Protein AF-0000000068721000 (afdb_homodimer)

Nearest PDB structures (foldseek):
  4r0c-assembly1_B  TM=4.418E-01  e=1.838E-07  Alcanivorax borkumensis SK2
  4r0c-assembly1_C  TM=4.045E-01  e=6.680E-08  Alcanivorax borkumensis SK2
  5hu6-assembly1_D  TM=1.506E-01  e=2.302E-01  Trypanosoma brucei brucei
  4x0j-assembly1_A  TM=1.500E-01  e=5.350E-01  Trypanosoma brucei brucei
  4r0c-assembly1_B  TM=4.415E-01  e=1.431E-07  Alcanivorax borkumensis SK2

Sequence (952 aa):
MQIQTEAKKQPSKQKFKMPDAYVLLFFIALLCAIATYFVPAGEFKRVTNGTVTTTIPGSYHSVPQSPVGFVSFFTAIEKGMTLAAPIIFLILFTGGAIAILEKTGALDGLIYHVINKFRNQQLLFICIVAALFSILGTTGIIVNSVIGFIPIGIIVARTLKWDAIVGVAIIYLGTYAGFNATILSPSPLGISQKIAELPMFSGIGLRTAIYISFLLATILYINWYVKRLKKSNKGSILGDNWFPSNALSSEKETEKKEVPWTIRHKLILLVSALSLIVFLIGAFRLHWTDAEMTATFIFIAITAGIIGGMKANDIASTFLAGCQNLIYGALIVGMARCISVILEQGKLLDTIVNQLAQALEGQSPVFGVIGMYVSSAALHFLISSGTGESVIFIPILAPLADFMHITRQVTVQAVMLGEGVVNCLNPTSGVLMGVLAASGISYGKWIRFMAPLALIWFIIGLVFLIVGVNIEWGPYMQIQTEAKKQPSKQKFKMPDAYVLLFFIALLCAIATYFVPAGEFKRVTNGTVTTTIPGSYHSVPQSPVGFVSFFTAIEKGMTLAAPIIFLILFTGGAIAILEKTGALDGLIYHVINKFRNQQLLFICIVAALFSILGTTGIIVNSVIGFIPIGIIVARTLKWDAIVGVAIIYLGTYAGFNATILSPSPLGISQKIAELPMFSGIGLRTAIYISFLLATILYINWYVKRLKKSNKGSILGDNWFPSNALSSEKETEKKEVPWTIRHKLILLVSALSLIVFLIGAFRLHWTDAEMTATFIFIAITAGIIGGMKANDIASTFLAGCQNLIYGALIVGMARCISVILEQGKLLDTIVNQLAQALEGQSPVFGVIGMYVSSAALHFLISSGTGESVIFIPILAPLADFMHITRQVTVQAVMLGEGVVNCLNPTSGVLMGVLAASGISYGKWIRFMAPLALIWFIIGLVFLIVGVNIEWGPY

Organism: Bacillus thuringiensis (NCBI:txid1428)

Solvent-accessible surface area (backbone atoms only — not comparable to full-atom values): 47546 Å² total; per-residue (Å²): 134,82,78,75,74,71,73,71,75,68,79,74,74,80,71,82,72,78,72,39,70,68,53,48,48,50,50,52,36,49,51,54,34,54,41,21,70,69,51,68,15,22,40,52,45,70,50,72,59,89,92,46,62,31,41,42,64,90,44,66,43,78,47,78,75,32,55,52,48,76,69,53,50,39,26,25,40,44,48,11,34,46,73,31,25,63,59,28,49,31,47,20,40,33,30,10,23,49,38,31,39,52,74,58,48,32,55,57,52,54,40,52,55,47,37,74,69,34,66,86,38,54,66,60,48,48,49,52,50,18,48,53,33,13,58,45,9,17,41,42,64,44,65,68,54,45,49,61,50,35,60,58,25,31,51,50,15,55,54,66,69,45,36,38,64,58,10,40,40,38,47,53,49,14,20,43,25,16,37,27,39,40,57,57,14,57,65,34,54,30,51,36,27,50,70,57,71,40,66,73,62,61,65,51,67,65,29,48,54,48,22,52,51,38,42,50,52,50,50,52,49,51,51,53,50,55,56,37,51,73,33,86,87,69,38,48,88,59,56,89,50,43,62,59,18,74,74,72,52,64,64,74,71,53,82,70,66,82,70,75,83,43,71,55,32,52,49,39,51,47,52,44,52,49,50,52,50,50,46,53,51,34,25,72,76,66,63,44,53,59,50,50,50,36,17,48,29,52,50,40,25,53,52,36,25,52,65,57,66,49,52,68,55,52,41,54,52,40,24,46,51,20,22,34,60,27,39,71,20,20,54,48,21,9,51,21,36,15,41,41,46,44,37,56,64,13,29,37,57,45,34,52,52,50,53,53,53,58,71,43,62,89,39,52,43,66,59,30,50,52,44,42,20,53,48,29,28,58,45,28,58,60,42,60,38,63,50,64,40,32,34,53,47,43,46,46,46,39,62,53,27,55,76,37,68,34,31,45,48,44,50,50,48,25,38,44,39,15,33,29,49,36,49,78,69,29,76,39,19,40,53,46,42,33,39,29,31,65,47,37,51,52,65,69,55,46,46,67,63,41,48,60,56,38,51,51,50,46,50,53,49,51,54,50,50,50,50,29,59,74,68,54,39,53,88,88,136,80,79,75,74,73,73,72,76,70,79,75,76,80,71,82,72,78,72,40,70,65,53,48,47,50,52,51,38,50,51,52,34,58,41,22,70,70,50,69,17,21,42,54,44,70,50,73,58,90,92,46,62,32,39,42,63,89,43,66,41,78,47,78,73,31,54,52,47,76,69,53,50,40,27,25,42,45,50,11,33,44,73,31,24,62,61,28,49,31,47,21,39,34,30,11,24,49,37,32,40,52,72,58,46,32,54,56,52,55,41,54,54,49,36,74,69,34,65,86,38,53,69,61,49,47,49,51,51,19,49,54,34,13,58,45,9,17,40,42,62,44,66,68,56,45,49,62,49,36,60,59,25,32,50,50,15,55,54,66,70,45,37,37,65,57,12,38,39,38,49,52,48,15,20,43,23,16,37,28,41,38,58,58,15,58,64,36,54,32,52,36,29,50,69,58,72,39,67,72,62,60,65,51,67,66,30,48,53,47,23,52,50,36,40,52,52,48,48,53,49,53,51,52,49,54,56,37,50,72,33,85,88,68,39,48,88,60,56,90,52,45,62,60,18,72,75,72,54,64,64,74,69,52,84,68,64,82,70,75,85,45,72,57,33,52,50,39,52,47,52,43,52,50,51,52,50,51,49,54,50,35,26,72,76,66,64,43,52,61,50,51,51,36,17,48,30,53,51,40,25,53,52,37,24,52,65,58,66,48,53,69,55,52,42,53,53,40,24,46,52,18,22,35,61,27,39,72,20,20,53,46,20,10,51,23,36,15,42,41,46,44,37,57,63,14,27,35,58,46,34,52,52,49,53,53,52,56,71,41,62,89,37,53,43,67,59,30,47,51,45,44,21,53,47,28,28,59,46,28,60,60,40,60,35,62,50,63,38,32,35,53,44,44,45,46,46,39,63,51,27,54,76,35,69,34,28,44,48,44,51,50,47,25,38,45,40,15,34,29,50,34,50,78,69,30,76,39,19,39,54,46,40,32,40,27,30,66,46,36,50,52,68,70,56,47,46,68,63,40,48,62,56,38,49,51,49,44,51,53,48,50,54,51,49,50,49,29,60,74,66,54,38,51,91,86

Radius of gyration: 30.71 Å; Cα contacts (8 Å, |Δi|>4): 1676; chains: 2; bounding box: 89×84×87 Å

pLDDT: mean 88.56, std 13.35, range [31.8, 98.56]

Foldseek 3Di:
DPPPPPPDPPPPPPPPDDDFLLVVLLVLLVVLLVVLVPFFFKDFDWDDDPPFIFGAAPRIDTDPRQHQDDVNSVVLLVVLCVVLVLLLLLLLLLLLLVLLLVVLVLLVVVLVVLCVPCLPPVLVVLLVLLQVLLVLLLQVLCLSVLLSCLVVLQSSCVSSVHFSLLSLLSRNLSSLLNNLLHQNHCPPLVVLCVLLVAPGSPPNVLSVVLSVLSSVLSSVLSVVVRVQCPDPPRHALQPPCRFQQPSPCPVCPPPPPPPPPDPLSVVLVVLLVVLVVVSSVCCVPVVDHSVVSSVSSVVSLVVNCVSSPHDPVCSVVSSNVSSVSLNVLSSLLSSLSSLLSSCVSSNPLLVLLVVLLVVLAPDALLVNLVSLLQSLLVSCLRVVGRNVSSSYRSSHVSVRNVVNVAHSVLNSSSNSNSSSLNNCLHSSNSSNSSNCSSRVNGSVSSCVSSVVSSVVSSVSSSVSSSVCRVVSDGDD/DPPPPPPDPPPPPPPPDDDFLLVVLLVLLVVLLVVLVPFFFKDFDWDDDPPFIFGAAPRIDTDPRQHQDDVNSVVLLVVLCVVLVLLLLLLLLLLLLVLLLVVLVLLVVVLVVLCVPCLPPVLVVLLVLLQVLLVLLLQVLCLSVLLSCLVVLQSSCVSSVHFSLLSLLSRNQSSLLNNLLHQNHCPPLVVLCVLLVAPGSPPNVLSVVLSVLSSVLSSVLSVVVRVQCPDPPRHALQPPCRFQAPSPCPVCPPPPPPPPPDPLSVVLVVLLVVLVVVSSVCCVPVVDHSVVSSVSSVVSLVVNCVSSPHDPVCSVVSSNVSSVSLNVLSSLLSSLSSLLSSCVSSNPLLVLLVVLLVVLAPDALLVNLVSLLQSLLVSCLRVVGRNVSSSYRSSHSSVRNVVNVAHSVLNSSSNSNSSSLNNCLHSSNSSNSSSCSSRVNGSVSSCVSSVVSSVVSSVSSSVSSSVCRVVSDGDD

Secondary structure (DSSP, 8-state):
--------------------HHHHHHHHHHHHHHHHHHSPPEE--EEEETTEEEEPTT--EE-------HHHHHHHHHHHHHHTHHHHHHHHHHHHHHHHHHHHTHHHHHHHHHHHHHTT-HHHHHHHHHHHHHHHHHHTTTTTGGGGGHHHHHHHHHHTT--HHHHHIIIIIHHHHHHHH-SS-IIIIIHHHHHTT--TT--HHHHHHHHHHHHHHHHHHHHHHHHHHHSTTT--TTTT-S---STT--------------HHHHHHHHHHHHHHHHHHHHHHHH---HHHHHHHHHHHHHHHHHHTT--HHHHHHHHHHHHHHTHHHHHHHHHHHHHHHHHHHTT-HHHHHHHHHHHHTT--HHHHHHHHHHHHHHHHTT---HHHHHHHHHHHHHHHHHHTT--HHHHHHHHHHHHHHHTTT-TT-HHHHHHHHHHT--HHHHHHHHHHHHHHHHHHHHHHHHHHHHTT-S--/--------------------HHHHHHHHHHHHHHHHHHSPPEE--EEEETTEEEEPTT--EE-------HHHHHHHHHHHHHHTHHHHHHHHHHHHHHHHHHHHTHHHHHHHHHHHHHTT-HHHHHHHHHHHHHHHHHHTTTTTGGGGGHHHHHHHHHHTT--HHHHHIIIIIHHHHHHHH-SS-IIIIIHHHHHTT--TT--HHHHHHHHHHHHHHHHHHHHHHHHHHHSTTT--TTTT-S---STT--------------HHHHHHHHHHHHHHHHHHHHHHHH---HHHHHHHHHHHHHHHHHHTT--HHHHHHHHHHHHHHTHHHHHHHHHHHHHHHHHHHTT-HHHHHHHHHHHHTT--HHHHHHHHHHHHHHHHTT---HHHHHHHHHHHHHHHHHHTT--HHHHHHHHHHHHHHHTTT-TT-HHHHHHHHHHT--HHHHHHHHHHHHHHHHHHHHHHHHHHHHTT-S--

Structure (mmCIF, N/CA/C/O backbone):
data_AF-0000000068721000-model_v1
#
loop_
_entity.id
_entity.type
_entity.pdbx_description
1 polymer 'YfcC family protein'
#
loop_
_atom_site.group_PDB
_atom_site.id
_atom_site.type_symbol
_atom_site.label_atom_id
_atom_site.label_alt_id
_atom_site.label_comp_id
_atom_site.label_asym_id
_atom_site.label_entity_id
_atom_site.label_seq_id
_atom_site.pdbx_PDB_ins_code
_atom_site.Cartn_x
_atom_site.Cartn_y
_atom_site.Cartn_z
_atom_site.occupancy
_atom_site.B_iso_or_equiv
_atom_site.auth_seq_id
_atom_site.auth_comp_id
_atom_site.auth_asym_id
_atom_site.auth_atom_id
_atom_site.pdbx_PDB_model_num
ATOM 1 N N . MET A 1 1 ? 58.25 -0.108 -43.531 1 31.8 1 MET A N 1
ATOM 2 C CA . MET A 1 1 ? 57 0.64 -43.5 1 31.8 1 MET A CA 1
ATOM 3 C C . MET A 1 1 ? 55.781 -0.304 -43.438 1 31.8 1 MET A C 1
ATOM 5 O O . MET A 1 1 ? 55.25 -0.685 -44.469 1 31.8 1 MET A O 1
ATOM 9 N N . GLN A 1 2 ? 55.781 -1.311 -42.562 1 33.72 2 GLN A N 1
ATOM 10 C CA . GLN A 1 2 ? 54.719 -2.264 -42.344 1 33.72 2 GLN A CA 1
ATOM 11 C C . GLN A 1 2 ? 53.438 -1.557 -41.844 1 33.72 2 GLN A C 1
ATOM 13 O O . GLN A 1 2 ? 53.469 -0.828 -40.875 1 33.72 2 GLN A O 1
ATOM 18 N N . ILE A 1 3 ? 52.531 -1.225 -42.844 1 37.28 3 ILE A N 1
ATOM 19 C CA . ILE A 1 3 ? 51.156 -0.759 -42.625 1 37.28 3 ILE A CA 1
ATOM 20 C C . ILE A 1 3 ? 50.438 -1.688 -41.656 1 37.28 3 ILE A C 1
ATOM 22 O O . ILE A 1 3 ? 50.25 -2.867 -41.938 1 37.28 3 ILE A O 1
ATOM 26 N N . GLN A 1 4 ? 50.688 -1.49 -40.344 1 39.03 4 GLN A N 1
ATOM 27 C CA . GLN A 1 4 ? 49.844 -2.135 -39.344 1 39.03 4 GLN A CA 1
ATOM 28 C C . GLN A 1 4 ? 48.375 -1.933 -39.656 1 39.03 4 GLN A C 1
ATOM 30 O O . GLN A 1 4 ? 47.875 -0.801 -39.656 1 39.03 4 GLN A O 1
ATOM 35 N N . THR A 1 5 ? 47.875 -2.76 -40.594 1 40.91 5 THR A N 1
ATOM 36 C CA . THR A 1 5 ? 46.438 -2.826 -40.812 1 40.91 5 THR A CA 1
ATOM 37 C C . THR A 1 5 ? 45.688 -2.879 -39.469 1 40.91 5 THR A C 1
ATOM 39 O O . THR A 1 5 ? 45.875 -3.807 -38.688 1 40.91 5 THR A O 1
ATOM 42 N N . GLU A 1 6 ? 45.438 -1.691 -38.906 1 38.5 6 GLU A N 1
ATOM 43 C CA . GLU A 1 6 ? 44.562 -1.604 -37.75 1 38.5 6 GLU A CA 1
ATOM 44 C C . GLU A 1 6 ? 43.281 -2.393 -38 1 38.5 6 GLU A C 1
ATOM 46 O O . GLU A 1 6 ? 42.531 -2.125 -38.938 1 38.5 6 GLU A O 1
ATOM 51 N N . ALA A 1 7 ? 43.312 -3.689 -37.719 1 36.03 7 ALA A N 1
ATOM 52 C CA . ALA A 1 7 ? 42.062 -4.441 -37.75 1 36.03 7 ALA A CA 1
ATOM 53 C C . ALA A 1 7 ? 40.906 -3.623 -37.125 1 36.03 7 ALA A C 1
ATOM 55 O O . ALA A 1 7 ? 41.031 -3.08 -36.031 1 36.03 7 ALA A O 1
ATOM 56 N N . LYS A 1 8 ? 40.094 -3.141 -38 1 36.56 8 LYS A N 1
ATOM 57 C CA . LYS A 1 8 ? 38.844 -2.512 -37.656 1 36.56 8 LYS A CA 1
ATOM 58 C C . LYS A 1 8 ? 38.156 -3.26 -36.5 1 36.56 8 LYS A C 1
ATOM 60 O O . LYS A 1 8 ? 37.906 -4.465 -36.625 1 36.56 8 LYS A O 1
ATOM 65 N N . LYS A 1 9 ? 38.25 -2.807 -35.312 1 39.94 9 LYS A N 1
ATOM 66 C CA . LYS A 1 9 ? 37.469 -3.289 -34.188 1 39.94 9 LYS A CA 1
ATOM 67 C C . LYS A 1 9 ? 36.062 -3.688 -34.625 1 39.94 9 LYS A C 1
ATOM 69 O O . LYS A 1 9 ? 35.344 -2.877 -35.219 1 39.94 9 LYS A O 1
ATOM 74 N N . GLN A 1 10 ? 35.844 -4.926 -35.094 1 38.5 10 GLN A N 1
ATOM 75 C CA . GLN A 1 10 ? 34.5 -5.398 -35.375 1 38.5 10 GLN A CA 1
ATOM 76 C C . GLN A 1 10 ? 33.5 -4.801 -34.406 1 38.5 10 GLN A C 1
ATOM 78 O O . GLN A 1 10 ? 33.781 -4.656 -33.219 1 38.5 10 GLN A O 1
ATOM 83 N N . PRO A 1 11 ? 32.531 -3.943 -34.906 1 41.03 11 PRO A N 1
ATOM 84 C CA . PRO A 1 11 ? 31.484 -3.393 -34.031 1 41.03 11 PRO A CA 1
ATOM 85 C C . PRO A 1 11 ? 30.922 -4.43 -33.062 1 41.03 11 PRO A C 1
ATOM 87 O O . PRO A 1 11 ? 30.703 -5.582 -33.438 1 41.03 11 PRO A O 1
ATOM 90 N N . SER A 1 12 ? 31.438 -4.574 -31.844 1 39.59 12 SER A N 1
ATOM 91 C CA . SER A 1 12 ? 30.828 -5.387 -30.797 1 39.59 12 SER A CA 1
ATOM 92 C C . SER A 1 12 ? 29.297 -5.406 -30.938 1 39.59 12 SER A C 1
ATOM 94 O O . SER A 1 12 ? 28.672 -4.355 -31.109 1 39.59 12 SER A O 1
ATOM 96 N N . LYS A 1 13 ? 28.75 -6.305 -31.516 1 40.53 13 LYS A N 1
ATOM 97 C CA . LYS A 1 13 ? 27.328 -6.574 -31.594 1 40.53 13 LYS A CA 1
ATOM 98 C C . LYS A 1 13 ? 26.625 -6.172 -30.297 1 40.53 13 LYS A C 1
ATOM 100 O O . LYS A 1 13 ? 26.984 -6.648 -29.219 1 40.53 13 LYS A O 1
ATOM 105 N N . GLN A 1 14 ? 26 -5.074 -30.172 1 46.19 14 GLN A N 1
ATOM 106 C CA . GLN A 1 14 ? 25.188 -4.598 -29.062 1 46.19 14 GLN A CA 1
ATOM 107 C C . GLN A 1 14 ? 24.25 -5.688 -28.562 1 46.19 14 GLN A C 1
ATOM 109 O O . GLN A 1 14 ? 23.344 -6.105 -29.281 1 46.19 14 GLN A O 1
ATOM 114 N N . LYS A 1 15 ? 24.578 -6.711 -27.812 1 47.44 15 LYS A N 1
ATOM 115 C CA . LYS A 1 15 ? 23.797 -7.762 -27.172 1 47.44 15 LYS A CA 1
ATOM 116 C C . LYS A 1 15 ? 22.5 -7.203 -26.594 1 47.44 15 LYS A C 1
ATOM 118 O O . LYS A 1 15 ? 22.5 -6.145 -25.969 1 47.44 15 LYS A O 1
ATOM 123 N N . PHE A 1 16 ? 21.391 -7.566 -27.188 1 53.75 16 PHE A N 1
ATOM 124 C CA . PHE A 1 16 ? 20.062 -7.219 -26.719 1 53.75 16 PHE A CA 1
ATOM 125 C C . PHE A 1 16 ? 19.953 -7.387 -25.203 1 53.75 16 PHE A C 1
ATOM 127 O O . PHE A 1 16 ? 20.109 -8.492 -24.688 1 53.75 16 PHE A O 1
ATOM 134 N N . LYS A 1 17 ? 20.156 -6.355 -24.438 1 62.16 17 LYS A N 1
ATOM 135 C CA . LYS A 1 17 ? 19.969 -6.402 -23 1 62.16 17 LYS A CA 1
ATOM 136 C C . LYS A 1 17 ? 18.5 -6.57 -22.641 1 62.16 17 LYS A C 1
ATOM 138 O O . LYS A 1 17 ? 17.641 -5.84 -23.156 1 62.16 17 LYS A O 1
ATOM 143 N N . MET A 1 18 ? 18.125 -7.723 -22.078 1 70.75 18 MET A N 1
ATOM 144 C CA . MET A 1 18 ? 16.766 -8.016 -21.641 1 70.75 18 MET A CA 1
ATOM 145 C C . MET A 1 18 ? 16.172 -6.844 -20.859 1 70.75 18 MET A C 1
ATOM 147 O O . MET A 1 18 ? 16.844 -6.266 -20 1 70.75 18 MET A O 1
ATOM 151 N N . PRO A 1 19 ? 14.961 -6.414 -21.312 1 81.06 19 PRO A N 1
ATOM 152 C CA . PRO A 1 19 ? 14.312 -5.312 -20.594 1 81.06 19 PRO A CA 1
ATOM 153 C C . PRO A 1 19 ? 14.055 -5.633 -19.125 1 81.06 19 PRO A C 1
ATOM 155 O O . PRO A 1 19 ? 13.812 -6.789 -18.781 1 81.06 19 PRO A O 1
ATOM 158 N N . ASP A 1 20 ? 14.234 -4.629 -18.344 1 83.31 20 ASP A N 1
ATOM 159 C CA . ASP A 1 20 ? 13.867 -4.695 -16.938 1 83.31 20 ASP A CA 1
ATOM 160 C C . ASP A 1 20 ? 12.438 -5.199 -16.766 1 83.31 20 ASP A C 1
ATOM 162 O O . ASP A 1 20 ? 11.594 -5.02 -17.641 1 83.31 20 ASP A O 1
ATOM 166 N N . ALA A 1 21 ? 12.273 -5.934 -15.656 1 84.06 21 ALA A N 1
ATOM 167 C CA . ALA A 1 21 ? 10.961 -6.516 -15.398 1 84.06 21 ALA A CA 1
ATOM 168 C C . ALA A 1 21 ? 9.883 -5.441 -15.383 1 84.06 21 ALA A C 1
ATOM 170 O O . ALA A 1 21 ? 8.766 -5.672 -15.852 1 84.06 21 ALA A O 1
ATOM 171 N N . TYR A 1 22 ? 10.156 -4.293 -14.867 1 91.12 22 TYR A N 1
ATOM 172 C CA . TYR A 1 22 ? 9.188 -3.203 -14.82 1 91.12 22 TYR A CA 1
ATOM 173 C C . TYR A 1 22 ? 8.859 -2.711 -16.219 1 91.12 22 TYR A C 1
ATOM 175 O O . TYR A 1 22 ? 7.703 -2.396 -16.516 1 91.12 22 TYR A O 1
ATOM 183 N N . VAL A 1 23 ? 9.836 -2.621 -17.047 1 92.44 23 VAL A N 1
ATOM 184 C CA . VAL A 1 23 ? 9.648 -2.182 -18.422 1 92.44 23 VAL A CA 1
ATOM 185 C C . VAL A 1 23 ? 8.805 -3.207 -19.172 1 92.44 23 VAL A C 1
ATOM 187 O O . VAL A 1 23 ? 7.879 -2.846 -19.906 1 92.44 23 VAL A O 1
ATOM 190 N N . LEU A 1 24 ? 9.18 -4.43 -18.938 1 88 24 LEU A N 1
ATOM 191 C CA . LEU A 1 24 ? 8.43 -5.508 -19.578 1 88 24 LEU A CA 1
ATOM 192 C C . LEU A 1 24 ? 6.957 -5.449 -19.188 1 88 24 LEU A C 1
ATOM 194 O O . LEU A 1 24 ? 6.086 -5.496 -20.062 1 88 24 LEU A O 1
ATOM 198 N N . LEU A 1 25 ? 6.684 -5.391 -17.922 1 91.5 25 LEU A N 1
ATOM 199 C CA . LEU A 1 25 ? 5.309 -5.395 -17.438 1 91.5 25 LEU A CA 1
ATOM 200 C C . LEU A 1 25 ? 4.566 -4.148 -17.922 1 91.5 25 LEU A C 1
ATOM 202 O O . LEU A 1 25 ? 3.361 -4.199 -18.172 1 91.5 25 LEU A O 1
ATOM 206 N N . PHE A 1 26 ? 5.273 -3.002 -18.016 1 94.5 26 PHE A N 1
ATOM 207 C CA . PHE A 1 26 ? 4.656 -1.781 -18.516 1 94.5 26 PHE A CA 1
ATOM 208 C C . PHE A 1 26 ? 4.188 -1.969 -19.953 1 94.5 26 PHE A C 1
ATOM 210 O O . PHE A 1 26 ? 3.08 -1.564 -20.312 1 94.5 26 PHE A O 1
ATOM 217 N N . PHE A 1 27 ? 4.984 -2.598 -20.75 1 93.69 27 PHE A N 1
ATOM 218 C CA . PHE A 1 27 ? 4.637 -2.814 -22.141 1 93.69 27 PHE A CA 1
ATOM 219 C C . PHE A 1 27 ? 3.51 -3.832 -22.266 1 93.69 27 PHE A C 1
ATOM 221 O O . PHE A 1 27 ? 2.646 -3.705 -23.141 1 93.69 27 PHE A O 1
ATOM 228 N N . ILE A 1 28 ? 3.559 -4.82 -21.453 1 91.25 28 ILE A N 1
ATOM 229 C CA . ILE A 1 28 ? 2.455 -5.773 -21.453 1 91.25 28 ILE A CA 1
ATOM 230 C C . ILE A 1 28 ? 1.155 -5.059 -21.094 1 91.25 28 ILE A C 1
ATOM 232 O O . ILE A 1 28 ? 0.116 -5.293 -21.703 1 91.25 28 ILE A O 1
ATOM 236 N N . ALA A 1 29 ? 1.223 -4.211 -20.062 1 94.75 29 ALA A N 1
ATOM 237 C CA . ALA A 1 29 ? 0.055 -3.428 -19.672 1 94.75 29 ALA A CA 1
ATOM 238 C C . ALA A 1 29 ? -0.443 -2.562 -20.828 1 94.75 29 ALA A C 1
ATOM 240 O O . ALA A 1 29 ? -1.649 -2.463 -21.062 1 94.75 29 ALA A O 1
ATOM 241 N N . LEU A 1 30 ? 0.49 -1.949 -21.516 1 96.06 30 LEU A N 1
ATOM 242 C CA . LEU A 1 30 ? 0.143 -1.104 -22.656 1 96.06 30 LEU A CA 1
ATOM 243 C C . LEU A 1 30 ? -0.526 -1.92 -23.75 1 96.06 30 LEU A C 1
ATOM 245 O O . LEU A 1 30 ? -1.511 -1.478 -24.359 1 96.06 30 LEU A O 1
ATOM 249 N N . LEU A 1 31 ? 0.008 -3.051 -23.984 1 94.81 31 LEU A N 1
ATOM 250 C CA . LEU A 1 31 ? -0.564 -3.928 -25 1 94.81 31 LEU A CA 1
ATOM 251 C C . LEU A 1 31 ? -1.983 -4.34 -24.625 1 94.81 31 LEU A C 1
ATOM 253 O O . LEU A 1 31 ? -2.865 -4.395 -25.484 1 94.81 31 LEU A O 1
ATOM 257 N N . CYS A 1 32 ? -2.203 -4.645 -23.391 1 93.69 32 CYS A N 1
ATOM 258 C CA . CYS A 1 32 ? -3.539 -5.008 -22.922 1 93.69 32 CYS A CA 1
ATOM 259 C C . CYS A 1 32 ? -4.5 -3.83 -23.062 1 93.69 32 CYS A C 1
ATOM 261 O O . CYS A 1 32 ? -5.66 -4.012 -23.438 1 93.69 32 CYS A O 1
ATOM 263 N N . ALA A 1 33 ? -4.027 -2.656 -22.719 1 96.12 33 ALA A N 1
ATOM 264 C CA . ALA A 1 33 ? -4.855 -1.464 -22.875 1 96.12 33 ALA A CA 1
ATOM 265 C C . ALA A 1 33 ? -5.254 -1.255 -24.328 1 96.12 33 ALA A C 1
ATOM 267 O O . ALA A 1 33 ? -6.406 -0.939 -24.625 1 96.12 33 ALA A O 1
ATOM 268 N N . ILE A 1 34 ? -4.316 -1.459 -25.25 1 96.12 34 ILE A N 1
ATOM 269 C CA . ILE A 1 34 ? -4.582 -1.312 -26.672 1 96.12 34 ILE A CA 1
ATOM 270 C C . ILE A 1 34 ? -5.578 -2.375 -27.125 1 96.12 34 ILE A C 1
ATOM 272 O O . ILE A 1 34 ? -6.465 -2.098 -27.938 1 96.12 34 ILE A O 1
ATOM 276 N N . ALA A 1 35 ? -5.469 -3.482 -26.594 1 94.38 35 ALA A N 1
ATOM 277 C CA . ALA A 1 35 ? -6.367 -4.578 -26.938 1 94.38 35 ALA A CA 1
ATOM 278 C C . ALA A 1 35 ? -7.812 -4.238 -26.594 1 94.38 35 ALA A C 1
ATOM 280 O O . ALA A 1 35 ? -8.742 -4.723 -27.234 1 94.38 35 ALA A O 1
ATOM 281 N N . THR A 1 36 ? -8.008 -3.453 -25.562 1 94.12 36 THR A N 1
ATOM 282 C CA . THR A 1 36 ? -9.359 -3.109 -25.141 1 94.12 36 THR A CA 1
ATOM 283 C C . THR A 1 36 ? -10.078 -2.305 -26.219 1 94.12 36 THR A C 1
ATOM 285 O O . THR A 1 36 ? -11.305 -2.174 -26.188 1 94.12 36 THR A O 1
ATOM 288 N N . TYR A 1 37 ? -9.32 -1.777 -27.156 1 93.81 37 TYR A N 1
ATOM 289 C CA . TYR A 1 37 ? -9.914 -1 -28.234 1 93.81 37 TYR A CA 1
ATOM 290 C C . TYR A 1 37 ? -10.375 -1.909 -29.375 1 93.81 37 TYR A C 1
ATOM 292 O O . TYR A 1 37 ? -11.242 -1.532 -30.156 1 93.81 37 TYR A O 1
ATOM 300 N N . PHE A 1 38 ? -9.883 -3.127 -29.422 1 92.38 38 PHE A N 1
ATOM 301 C CA . PHE A 1 38 ? -10.117 -3.969 -30.578 1 92.38 38 PHE A CA 1
ATOM 302 C C . PHE A 1 38 ? -10.891 -5.223 -30.203 1 92.38 38 PHE A C 1
ATOM 304 O O . PHE A 1 38 ? -11.656 -5.754 -31 1 92.38 38 PHE A O 1
ATOM 311 N N . VAL A 1 39 ? -10.617 -5.73 -29.094 1 91 39 VAL A N 1
ATOM 312 C CA . VAL A 1 39 ? -11.305 -6.934 -28.641 1 91 39 VAL A CA 1
ATOM 313 C C . VAL A 1 39 ? -12.703 -6.578 -28.125 1 91 39 VAL A C 1
ATOM 315 O O . VAL A 1 39 ? -12.859 -5.645 -27.344 1 91 39 VAL A O 1
ATOM 318 N N . PRO A 1 40 ? -13.656 -7.32 -28.641 1 91.88 40 PRO A N 1
ATOM 319 C CA . PRO A 1 40 ? -15.023 -7.004 -28.203 1 91.88 40 PRO A CA 1
ATOM 320 C C . PRO A 1 40 ? -15.211 -7.152 -26.688 1 91.88 40 PRO A C 1
ATOM 322 O O . PRO A 1 40 ? -14.695 -8.102 -26.094 1 91.88 40 PRO A O 1
ATOM 325 N N . ALA A 1 41 ? -15.883 -6.219 -26.109 1 93.75 41 ALA A N 1
ATOM 326 C CA . ALA A 1 41 ? -16.219 -6.27 -24.688 1 93.75 41 ALA A CA 1
ATOM 327 C C . ALA A 1 41 ? -17.469 -7.117 -24.453 1 93.75 41 ALA A C 1
ATOM 329 O O . ALA A 1 41 ? -18.406 -7.094 -25.25 1 93.75 41 ALA A O 1
ATOM 330 N N . GLY A 1 42 ? -17.438 -7.949 -23.391 1 93.62 42 GLY A N 1
ATOM 331 C CA . GLY A 1 42 ? -18.562 -8.789 -23.031 1 93.62 42 GLY A CA 1
ATOM 332 C C . GLY A 1 42 ? -18.594 -9.172 -21.562 1 93.62 42 GLY A C 1
ATOM 333 O O . GLY A 1 42 ? -17.594 -8.984 -20.859 1 93.62 42 GLY A O 1
ATOM 334 N N . GLU A 1 43 ? -19.719 -9.539 -21.125 1 94.19 43 GLU A N 1
ATOM 335 C CA . GLU A 1 43 ? -19.859 -9.898 -19.719 1 94.19 43 GLU A CA 1
ATOM 336 C C . GLU A 1 43 ? -20.812 -11.086 -19.547 1 94.19 43 GLU A C 1
ATOM 338 O O . GLU A 1 43 ? -21.734 -11.258 -20.344 1 94.19 43 GLU A O 1
ATOM 343 N N . PHE A 1 44 ? -20.406 -11.891 -18.578 1 93.38 44 PHE A N 1
ATOM 344 C CA . PHE A 1 44 ? -21.359 -12.875 -18.078 1 93.38 44 PHE A CA 1
ATOM 345 C C . PHE A 1 44 ? -22.25 -12.281 -17 1 93.38 44 PHE A C 1
ATOM 347 O O . PHE A 1 44 ? -21.844 -11.367 -16.281 1 93.38 44 PHE A O 1
ATOM 354 N N . LYS A 1 45 ? -23.469 -12.758 -17.031 1 92.94 45 LYS A N 1
ATOM 355 C CA . LYS A 1 45 ? -24.25 -12.484 -15.82 1 92.94 45 LYS A CA 1
ATOM 356 C C . LYS A 1 45 ? -23.672 -13.227 -14.617 1 92.94 45 LYS A C 1
ATOM 358 O O . LYS A 1 45 ? -23.047 -14.281 -14.773 1 92.94 45 LYS A O 1
ATOM 363 N N . ARG A 1 46 ? -23.75 -12.57 -13.461 1 92.06 46 ARG A N 1
ATOM 364 C CA . ARG A 1 46 ? -23.172 -13.164 -12.266 1 92.06 46 ARG A CA 1
ATOM 365 C C . ARG A 1 46 ? -24.234 -13.312 -11.172 1 92.06 46 ARG A C 1
ATOM 367 O O . ARG A 1 46 ? -25.219 -12.57 -11.141 1 92.06 46 ARG A O 1
ATOM 374 N N . VAL A 1 47 ? -24.109 -14.352 -10.406 1 90 47 VAL A N 1
ATOM 375 C CA . VAL A 1 47 ? -24.969 -14.609 -9.266 1 90 47 VAL A CA 1
ATOM 376 C C . VAL A 1 47 ? -24.125 -14.758 -7.996 1 90 47 VAL A C 1
ATOM 378 O O . VAL A 1 47 ? -23.062 -15.375 -8.023 1 90 47 VAL A O 1
ATOM 381 N N . THR A 1 48 ? -24.484 -14.047 -6.965 1 86.94 48 THR A N 1
ATOM 382 C CA . THR A 1 48 ? -23.766 -14.102 -5.695 1 86.94 48 THR A CA 1
ATOM 383 C C . THR A 1 48 ? -24.469 -15.039 -4.715 1 86.94 48 THR A C 1
ATOM 385 O O . THR A 1 48 ? -25.656 -14.867 -4.426 1 86.94 48 THR A O 1
ATOM 388 N N . ASN A 1 49 ? -23.828 -16.031 -4.336 1 81.75 49 ASN A N 1
ATOM 389 C CA . ASN A 1 49 ? -24.281 -16.938 -3.283 1 81.75 49 ASN A CA 1
ATOM 390 C C . ASN A 1 49 ? -23.406 -16.828 -2.039 1 81.75 49 ASN A C 1
ATOM 392 O O . ASN A 1 49 ? -22.312 -17.406 -1.997 1 81.75 49 ASN A O 1
ATOM 396 N N . GLY A 1 50 ? -23.938 -16.156 -0.987 1 74.19 50 GLY A N 1
ATOM 397 C CA . GLY A 1 50 ? -23.078 -15.906 0.161 1 74.19 50 GLY A CA 1
ATOM 398 C C . GLY A 1 50 ? -21.938 -14.961 -0.148 1 74.19 50 GLY A C 1
ATOM 399 O O . GLY A 1 50 ? -22.156 -13.836 -0.59 1 74.19 50 GLY A O 1
ATOM 400 N N . THR A 1 51 ? -20.734 -15.555 -0.042 1 73.75 51 THR A N 1
ATOM 401 C CA . THR A 1 51 ? -19.562 -14.711 -0.257 1 73.75 51 THR A CA 1
ATOM 402 C C . THR A 1 51 ? -18.922 -15 -1.614 1 73.75 51 THR A C 1
ATOM 404 O O . THR A 1 51 ? -17.906 -14.406 -1.968 1 73.75 51 THR A O 1
ATOM 407 N N . VAL A 1 52 ? -19.641 -15.906 -2.416 1 80.62 52 VAL A N 1
ATOM 408 C CA . VAL A 1 52 ? -19.031 -16.297 -3.678 1 80.62 52 VAL A CA 1
ATOM 409 C C . VAL A 1 52 ? -19.875 -15.812 -4.844 1 80.62 52 VAL A C 1
ATOM 411 O O . VAL A 1 52 ? -21.078 -16.078 -4.891 1 80.62 52 VAL A O 1
ATOM 414 N N . THR A 1 53 ? -19.328 -15.062 -5.668 1 82.5 53 THR A N 1
ATOM 415 C CA . THR A 1 53 ? -19.984 -14.617 -6.902 1 82.5 53 THR A CA 1
ATOM 416 C C . THR A 1 53 ? -19.453 -15.414 -8.094 1 82.5 53 THR A C 1
ATOM 418 O O . THR A 1 53 ? -18.25 -15.422 -8.359 1 82.5 53 THR A O 1
ATOM 421 N N . THR A 1 54 ? -20.375 -16.094 -8.805 1 88.94 54 THR A N 1
ATOM 422 C CA . THR A 1 54 ? -19.984 -16.938 -9.922 1 88.94 54 THR A CA 1
ATOM 423 C C . THR A 1 54 ? -20.672 -16.5 -11.211 1 88.94 54 THR A C 1
ATOM 425 O O . THR A 1 54 ? -21.688 -15.805 -11.164 1 88.94 54 THR A O 1
ATOM 428 N N . THR A 1 55 ? -20.078 -16.906 -12.328 1 89.31 55 THR A N 1
ATOM 429 C CA . THR A 1 55 ? -20.656 -16.609 -13.625 1 89.31 55 THR A CA 1
ATOM 430 C C . THR A 1 55 ? -21.797 -17.594 -13.945 1 89.31 55 THR A C 1
ATOM 432 O O . THR A 1 55 ? -21.797 -18.719 -13.469 1 89.31 55 THR A O 1
ATOM 435 N N . ILE A 1 56 ? -22.797 -17.078 -14.742 1 88.88 56 ILE A N 1
ATOM 436 C CA . ILE A 1 56 ? -23.891 -17.922 -15.219 1 88.88 56 ILE A CA 1
ATOM 437 C C . ILE A 1 56 ? -23.578 -18.422 -16.625 1 88.88 56 ILE A C 1
ATOM 439 O O . ILE A 1 56 ? -23.484 -17.625 -17.562 1 88.88 56 ILE A O 1
ATOM 443 N N . PRO A 1 57 ? -23.438 -19.734 -16.719 1 89.44 57 PRO A N 1
ATOM 444 C CA . PRO A 1 57 ? -23.141 -20.281 -18.047 1 89.44 57 PRO A CA 1
ATOM 445 C C . PRO A 1 57 ? -24.172 -19.891 -19.094 1 89.44 57 PRO A C 1
ATOM 447 O O . PRO A 1 57 ? -25.375 -19.859 -18.797 1 89.44 57 PRO A O 1
ATOM 450 N N . GLY A 1 58 ? -23.672 -19.609 -20.266 1 88.88 58 GLY A N 1
ATOM 451 C CA . GLY A 1 58 ? -24.562 -19.312 -21.391 1 88.88 58 GLY A CA 1
ATOM 452 C C . GLY A 1 58 ? -25.094 -17.891 -21.359 1 88.88 58 GLY A C 1
ATOM 453 O O . GLY A 1 58 ? -25.844 -17.484 -22.25 1 88.88 58 GLY A O 1
ATOM 454 N N . SER A 1 59 ? -24.703 -17.141 -20.469 1 92.38 59 SER A N 1
ATOM 455 C CA . SER A 1 59 ? -25.281 -15.805 -20.312 1 92.38 59 SER A CA 1
ATOM 456 C C . SER A 1 59 ? -24.391 -14.742 -20.953 1 92.38 59 SER A C 1
ATOM 458 O O . SER A 1 59 ? -24.672 -13.547 -20.844 1 92.38 59 SER A O 1
ATOM 460 N N . TYR A 1 60 ? -23.406 -15.125 -21.594 1 93.88 60 TYR A N 1
ATOM 461 C CA . TYR A 1 60 ? -22.484 -14.164 -22.188 1 93.88 60 TYR A CA 1
ATOM 462 C C . TYR A 1 60 ? -23.219 -13.242 -23.156 1 93.88 60 TYR A C 1
ATOM 464 O O . TYR A 1 60 ? -24.047 -13.695 -23.953 1 93.88 60 TYR A O 1
ATOM 472 N N . HIS A 1 61 ? -23.031 -11.969 -23.062 1 94.38 61 HIS A N 1
ATOM 473 C CA . HIS A 1 61 ? -23.562 -10.992 -24 1 94.38 61 HIS A CA 1
ATOM 474 C C . HIS A 1 61 ? -22.578 -9.844 -24.219 1 94.38 61 HIS A C 1
ATOM 476 O O . HIS A 1 61 ? -21.844 -9.469 -23.297 1 94.38 61 HIS A O 1
ATOM 482 N N . SER A 1 62 ? -22.672 -9.344 -25.359 1 92.62 62 SER A N 1
ATOM 483 C CA . SER A 1 62 ? -21.812 -8.219 -25.703 1 92.62 62 SER A CA 1
ATOM 484 C C . SER A 1 62 ? -22.25 -6.941 -25 1 92.62 62 SER A C 1
ATOM 486 O O . SER A 1 62 ? -23.453 -6.711 -24.828 1 92.62 62 SER A O 1
ATOM 488 N N . VAL A 1 63 ? -21.297 -6.215 -24.578 1 93.19 63 VAL A N 1
ATOM 489 C CA . VAL A 1 63 ? -21.562 -4.914 -23.969 1 93.19 63 VAL A CA 1
ATOM 490 C C . VAL A 1 63 ? -20.828 -3.824 -24.75 1 93.19 63 VAL A C 1
ATOM 492 O O . VAL A 1 63 ? -19.984 -4.125 -25.609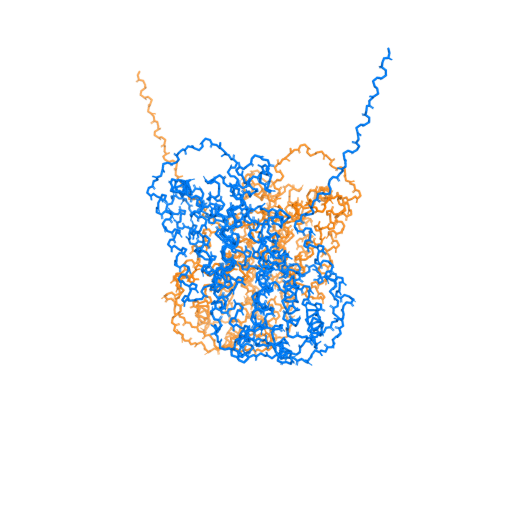 1 93.19 63 VAL A O 1
ATOM 495 N N . PRO A 1 64 ? -21.266 -2.533 -24.516 1 91 64 PRO A N 1
ATOM 496 C CA . PRO A 1 64 ? -20.516 -1.466 -25.188 1 91 64 PRO A CA 1
ATOM 497 C C . PRO A 1 64 ? -19.016 -1.505 -24.875 1 91 64 PRO A C 1
ATOM 499 O O . PRO A 1 64 ? -18.625 -1.8 -23.75 1 91 64 PRO A O 1
ATOM 502 N N . GLN A 1 65 ? -18.328 -1.204 -25.953 1 90.69 65 GLN A N 1
ATOM 503 C CA . GLN A 1 65 ? -16.875 -1.175 -25.781 1 90.69 65 GLN A CA 1
ATOM 504 C C . GLN A 1 65 ? -16.484 -0.251 -24.641 1 90.69 65 GLN A C 1
ATOM 506 O O . GLN A 1 65 ? -17.078 0.804 -24.438 1 90.69 65 GLN A O 1
ATOM 511 N N . SER A 1 66 ? -15.562 -0.68 -23.875 1 90.38 66 SER A N 1
ATOM 512 C CA . SER A 1 66 ? -15.031 0.088 -22.75 1 90.38 66 SER A CA 1
ATOM 513 C C . SER A 1 66 ? -13.516 0.242 -22.859 1 90.38 66 SER A C 1
ATOM 515 O O . SER A 1 66 ? -12.773 -0.245 -22 1 90.38 66 SER A O 1
ATOM 517 N N . PRO A 1 67 ? -13.117 0.96 -23.844 1 93 67 PRO A N 1
ATOM 518 C CA . PRO A 1 67 ? -11.672 1.128 -24 1 93 67 PRO A CA 1
ATOM 519 C C . PRO A 1 67 ? -11.016 1.818 -22.812 1 93 67 PRO A C 1
ATOM 521 O O . PRO A 1 67 ? -11.594 2.73 -22.219 1 93 67 PRO A O 1
ATOM 524 N N . VAL A 1 68 ? -9.883 1.329 -22.438 1 95.12 68 VAL A N 1
ATOM 525 C CA . VAL A 1 68 ? -9.094 1.956 -21.391 1 95.12 68 VAL A CA 1
ATOM 526 C C . VAL A 1 68 ? -8.359 3.172 -21.938 1 95.12 68 VAL A C 1
ATOM 528 O O . VAL A 1 68 ? -7.398 3.031 -22.703 1 95.12 68 VAL A O 1
ATOM 531 N N . GLY A 1 69 ? -8.836 4.355 -21.531 1 93.88 69 GLY A N 1
ATOM 532 C CA . GLY A 1 69 ? -8.266 5.598 -22.031 1 93.88 69 GLY A CA 1
ATOM 533 C C . GLY A 1 69 ? -6.938 5.941 -21.391 1 93.88 69 GLY A C 1
ATOM 534 O O . GLY A 1 69 ? -6.41 5.172 -20.578 1 93.88 69 GLY A O 1
ATOM 535 N N . PHE A 1 70 ? -6.414 7.102 -21.75 1 93.81 70 PHE A N 1
ATOM 536 C CA . PHE A 1 70 ? -5.094 7.566 -21.359 1 93.81 70 PHE A CA 1
ATOM 537 C C . PHE A 1 70 ? -5.016 7.73 -19.844 1 93.81 70 PHE A C 1
ATOM 539 O O . PHE A 1 70 ? -4.121 7.176 -19.203 1 93.81 70 PHE A O 1
ATOM 546 N N . VAL A 1 71 ? -5.918 8.406 -19.203 1 94.25 71 VAL A N 1
ATOM 547 C CA . VAL A 1 71 ? -5.93 8.664 -17.766 1 94.25 71 VAL A CA 1
ATOM 548 C C . VAL A 1 71 ? -6.164 7.355 -17 1 94.25 71 VAL A C 1
ATOM 550 O O . VAL A 1 71 ? -5.496 7.082 -16 1 94.25 71 VAL A O 1
ATOM 553 N N . SER A 1 72 ? -7.043 6.594 -17.578 1 95 72 SER A N 1
ATOM 554 C CA . SER A 1 72 ? -7.387 5.328 -16.938 1 95 72 SER A CA 1
ATOM 555 C C . SER A 1 72 ? -6.203 4.367 -16.938 1 95 72 SER A C 1
ATOM 557 O O . SER A 1 72 ? -6.035 3.578 -16 1 95 72 SER A O 1
ATOM 559 N N . PHE A 1 73 ? -5.43 4.453 -17.953 1 97.06 73 PHE A N 1
ATOM 560 C CA . PHE A 1 73 ? -4.266 3.58 -18.031 1 97.06 73 PHE A CA 1
ATOM 561 C C . PHE A 1 73 ? -3.311 3.848 -16.875 1 97.06 73 PHE A C 1
ATOM 563 O O . PHE A 1 73 ? -2.898 2.918 -16.172 1 97.06 73 PHE A O 1
ATOM 570 N N . PHE A 1 74 ? -2.998 5.062 -16.656 1 96.75 74 PHE A N 1
ATOM 571 C CA . PHE A 1 74 ? -2.049 5.402 -15.602 1 96.75 74 PHE A CA 1
ATOM 572 C C . PHE A 1 74 ? -2.678 5.219 -14.227 1 96.75 74 PHE A C 1
ATOM 574 O O . PHE A 1 74 ? -1.993 4.848 -13.266 1 96.75 74 PHE A O 1
ATOM 581 N N . THR A 1 75 ? -3.906 5.473 -14.117 1 96.69 75 THR A N 1
ATOM 582 C CA . THR A 1 75 ? -4.586 5.254 -12.844 1 96.69 75 THR A CA 1
ATOM 583 C C . THR A 1 75 ? -4.66 3.766 -12.523 1 96.69 75 THR A C 1
ATOM 585 O O . THR A 1 75 ? -4.668 3.379 -11.352 1 96.69 75 THR A O 1
ATOM 588 N N . ALA A 1 76 ? -4.668 2.971 -13.547 1 96.88 76 ALA A N 1
ATOM 589 C CA . ALA A 1 76 ? -4.684 1.524 -13.352 1 96.88 76 ALA A CA 1
ATOM 590 C C . ALA A 1 76 ? -3.42 1.056 -12.633 1 96.88 76 ALA A C 1
ATOM 592 O O . ALA A 1 76 ? -3.455 0.094 -11.867 1 96.88 76 ALA A O 1
ATOM 593 N N . ILE A 1 77 ? -2.359 1.721 -12.883 1 96.44 77 ILE A N 1
ATOM 594 C CA . ILE A 1 77 ? -1.107 1.379 -12.219 1 96.44 77 ILE A CA 1
ATOM 595 C C . ILE A 1 77 ? -1.238 1.624 -10.719 1 96.44 77 ILE A C 1
ATOM 597 O O . ILE A 1 77 ? -0.882 0.765 -9.906 1 96.44 77 ILE A O 1
ATOM 601 N N . GLU A 1 78 ? -1.688 2.768 -10.391 1 96.12 78 GLU A N 1
ATOM 602 C CA . GLU A 1 78 ? -1.907 3.086 -8.984 1 96.12 78 GLU A CA 1
ATOM 603 C C . GLU A 1 78 ? -2.891 2.111 -8.344 1 96.12 78 GLU A C 1
ATOM 605 O O . GLU A 1 78 ? -2.684 1.663 -7.211 1 96.12 78 GLU A O 1
ATOM 610 N N . LYS A 1 79 ? -3.973 1.8 -9.023 1 96.25 79 LYS A N 1
ATOM 611 C CA . LYS A 1 79 ? -4.961 0.858 -8.508 1 96.25 79 LYS A CA 1
ATOM 612 C C . LYS A 1 79 ? -4.348 -0.521 -8.289 1 96.25 79 LYS A C 1
ATOM 614 O O . LYS A 1 79 ? -4.664 -1.2 -7.312 1 96.25 79 LYS A O 1
ATOM 619 N N . GLY A 1 80 ? -3.562 -0.904 -9.25 1 95.25 80 GLY A N 1
ATOM 620 C CA . GLY A 1 80 ? -2.838 -2.152 -9.07 1 95.25 80 GLY A CA 1
ATOM 621 C C . GLY A 1 80 ? -1.998 -2.174 -7.805 1 95.25 80 GLY A C 1
ATOM 622 O O . GLY A 1 80 ? -1.986 -3.17 -7.078 1 95.25 80 GLY A O 1
ATOM 623 N N . MET A 1 81 ? -1.314 -1.079 -7.508 1 96.38 81 MET A N 1
ATOM 624 C CA . MET A 1 81 ? -0.522 -0.948 -6.289 1 96.38 81 MET A CA 1
ATOM 625 C C . MET A 1 81 ? -1.4 -1.092 -5.051 1 96.38 81 MET A C 1
ATOM 627 O O . MET A 1 81 ? -1.065 -1.838 -4.129 1 96.38 81 MET A O 1
ATOM 631 N N . THR A 1 82 ? -2.451 -0.412 -5.051 1 95.88 82 THR A N 1
ATOM 632 C CA . THR A 1 82 ? -3.326 -0.379 -3.887 1 95.88 82 THR A CA 1
ATOM 633 C C . THR A 1 82 ? -3.963 -1.746 -3.65 1 95.88 82 THR A C 1
ATOM 635 O O . THR A 1 82 ? -4.086 -2.189 -2.506 1 95.88 82 THR A O 1
ATOM 638 N N . LEU A 1 83 ? -4.34 -2.361 -4.754 1 92.94 83 LEU A N 1
ATOM 639 C CA . LEU A 1 83 ? -4.945 -3.684 -4.637 1 92.94 83 LEU A CA 1
ATOM 640 C C . LEU A 1 83 ? -3.922 -4.715 -4.18 1 92.94 83 LEU A C 1
ATOM 642 O O . LEU A 1 83 ? -4.27 -5.68 -3.496 1 92.94 83 LEU A O 1
ATOM 646 N N . ALA A 1 84 ? -2.689 -4.496 -4.48 1 93.19 84 ALA A N 1
ATOM 647 C CA . ALA A 1 84 ? -1.629 -5.438 -4.129 1 93.19 84 ALA A CA 1
ATOM 648 C C . ALA A 1 84 ? -0.98 -5.062 -2.801 1 93.19 84 ALA A C 1
ATOM 650 O O . ALA A 1 84 ? -0.014 -5.695 -2.373 1 93.19 84 ALA A O 1
ATOM 651 N N . ALA A 1 85 ? -1.521 -4.109 -2.109 1 95.88 85 ALA A N 1
ATOM 652 C CA . ALA A 1 85 ? -0.895 -3.51 -0.935 1 95.88 85 ALA A CA 1
ATOM 653 C C . ALA A 1 85 ? -0.589 -4.566 0.124 1 95.88 85 ALA A C 1
ATOM 655 O O . ALA A 1 85 ? 0.507 -4.586 0.69 1 95.88 85 ALA A O 1
ATOM 656 N N . PRO A 1 86 ? -1.479 -5.516 0.425 1 92.94 86 PRO A N 1
ATOM 657 C CA . PRO A 1 86 ? -1.167 -6.488 1.477 1 92.94 86 PRO A CA 1
ATOM 658 C C . PRO A 1 86 ? 0.094 -7.293 1.179 1 92.94 86 PRO A C 1
ATOM 660 O O . PRO A 1 86 ? 0.919 -7.508 2.07 1 92.94 86 PRO A O 1
ATOM 663 N N . ILE A 1 87 ? 0.272 -7.699 -0.048 1 89.5 87 ILE A N 1
ATOM 664 C CA . ILE A 1 87 ? 1.438 -8.484 -0.437 1 89.5 87 ILE A CA 1
ATOM 665 C C . ILE A 1 87 ? 2.678 -7.59 -0.453 1 89.5 87 ILE A C 1
ATOM 667 O O . ILE A 1 87 ? 3.762 -8.016 -0.045 1 89.5 87 ILE A O 1
ATOM 671 N N . ILE A 1 88 ? 2.488 -6.371 -0.974 1 94.44 88 ILE A N 1
ATOM 672 C CA . ILE A 1 88 ? 3.596 -5.426 -1.02 1 94.44 88 ILE A CA 1
ATOM 673 C C . ILE A 1 88 ? 4.145 -5.207 0.388 1 94.44 88 ILE A C 1
ATOM 675 O O . ILE A 1 88 ? 5.355 -5.293 0.609 1 94.44 88 ILE A O 1
ATOM 679 N N . PHE A 1 89 ? 3.299 -5.031 1.355 1 95.31 89 PHE A N 1
ATOM 680 C CA . PHE A 1 89 ? 3.754 -4.75 2.711 1 95.31 89 PHE A CA 1
ATOM 681 C C . PHE A 1 89 ? 4.285 -6.012 3.377 1 95.31 89 PHE A C 1
ATOM 683 O O . PHE A 1 89 ? 5.195 -5.949 4.207 1 95.31 89 PHE A O 1
ATOM 690 N N . LEU A 1 90 ? 3.734 -7.117 3.018 1 92.06 90 LEU A N 1
ATOM 691 C CA . LEU A 1 90 ? 4.316 -8.367 3.49 1 92.06 90 LEU A CA 1
ATOM 692 C C . LEU A 1 90 ? 5.781 -8.477 3.078 1 92.06 90 LEU A C 1
ATOM 694 O O . LEU A 1 90 ? 6.637 -8.805 3.9 1 92.06 90 LEU A O 1
ATOM 698 N N . ILE A 1 91 ? 6.074 -8.164 1.814 1 89.44 91 ILE A N 1
ATOM 699 C CA . ILE A 1 91 ? 7.434 -8.227 1.287 1 89.44 91 ILE A CA 1
ATOM 700 C C . ILE A 1 91 ? 8.312 -7.219 2.021 1 89.44 91 ILE A C 1
ATOM 702 O O . ILE A 1 91 ? 9.406 -7.566 2.49 1 89.44 91 ILE A O 1
ATOM 706 N N . LEU A 1 92 ? 7.852 -6.02 2.119 1 93.69 92 LEU A N 1
ATOM 707 C CA . LEU A 1 92 ? 8.641 -4.973 2.756 1 93.69 92 LEU A CA 1
ATOM 708 C C . LEU A 1 92 ? 8.945 -5.328 4.207 1 93.69 92 LEU A C 1
ATOM 710 O O . LEU A 1 92 ? 10.086 -5.172 4.664 1 93.69 92 LEU A O 1
ATOM 714 N N . PHE A 1 93 ? 8 -5.82 4.93 1 94.75 93 PHE A N 1
ATOM 715 C CA . PHE A 1 93 ? 8.18 -6.066 6.355 1 94.75 93 PHE A CA 1
ATOM 716 C C . PHE A 1 93 ? 9.016 -7.32 6.586 1 94.75 93 PHE A C 1
ATOM 718 O O . PHE A 1 93 ? 9.695 -7.441 7.605 1 94.75 93 PHE A O 1
ATOM 725 N N . THR A 1 94 ? 8.953 -8.234 5.652 1 90.06 94 THR A N 1
ATOM 726 C CA . THR A 1 94 ? 9.914 -9.328 5.691 1 90.06 94 THR A CA 1
ATOM 727 C C . THR A 1 94 ? 11.344 -8.797 5.633 1 90.06 94 THR A C 1
ATOM 729 O O . THR A 1 94 ? 12.211 -9.25 6.383 1 90.06 94 THR A O 1
ATOM 732 N N . GLY A 1 95 ? 11.602 -7.879 4.711 1 88.94 95 GLY A N 1
ATOM 733 C CA . GLY A 1 95 ? 12.906 -7.242 4.629 1 88.94 95 GLY A CA 1
ATOM 734 C C . GLY A 1 95 ? 13.312 -6.551 5.918 1 88.94 95 GLY A C 1
ATOM 735 O O . GLY A 1 95 ? 14.477 -6.609 6.316 1 88.94 95 GLY A O 1
ATOM 736 N N . GLY A 1 96 ? 12.367 -5.871 6.516 1 93.75 96 GLY A N 1
ATOM 737 C CA . GLY A 1 96 ? 12.648 -5.25 7.797 1 93.75 96 GLY A CA 1
ATOM 738 C C . GLY A 1 96 ? 13.047 -6.246 8.867 1 93.75 96 GLY A C 1
ATOM 739 O O . GLY A 1 96 ? 14.016 -6.023 9.602 1 93.75 96 GLY A O 1
ATOM 740 N N . ALA A 1 97 ? 12.305 -7.32 8.992 1 93.69 97 ALA A N 1
ATOM 741 C CA . ALA A 1 97 ? 12.602 -8.344 9.992 1 93.69 97 ALA A CA 1
ATOM 742 C C . ALA A 1 97 ? 13.984 -8.953 9.75 1 93.69 97 ALA A C 1
ATOM 744 O O . ALA A 1 97 ? 14.742 -9.172 10.703 1 93.69 97 ALA A O 1
ATOM 745 N N . ILE A 1 98 ? 14.281 -9.164 8.547 1 87.5 98 ILE A N 1
ATOM 746 C CA . ILE A 1 98 ? 15.562 -9.766 8.195 1 87.5 98 ILE A CA 1
ATOM 747 C C . ILE A 1 98 ? 16.703 -8.805 8.555 1 87.5 98 ILE A C 1
ATOM 749 O O . ILE A 1 98 ? 17.75 -9.234 9.039 1 87.5 98 ILE A O 1
ATOM 753 N N . ALA A 1 99 ? 16.516 -7.547 8.242 1 91.38 99 ALA A N 1
ATOM 754 C CA . ALA A 1 99 ? 17.531 -6.551 8.57 1 91.38 99 ALA A CA 1
ATOM 755 C C . ALA A 1 99 ? 17.828 -6.543 10.062 1 91.38 99 ALA A C 1
ATOM 757 O O . ALA A 1 99 ? 18.984 -6.41 10.469 1 91.38 99 ALA A O 1
ATOM 758 N N . ILE A 1 100 ? 16.812 -6.699 10.906 1 95.12 100 ILE A N 1
ATOM 759 C CA . ILE A 1 100 ? 17 -6.734 12.352 1 95.12 100 ILE A CA 1
ATOM 760 C C . ILE A 1 100 ? 17.75 -8 12.75 1 95.12 100 ILE A C 1
ATOM 762 O O . ILE A 1 100 ? 18.703 -7.945 13.523 1 95.12 100 ILE A O 1
ATOM 766 N N . LEU A 1 101 ? 17.344 -9.094 12.242 1 90.81 101 LEU A N 1
ATOM 767 C CA . LEU A 1 101 ? 17.984 -10.367 12.547 1 90.81 101 LEU A CA 1
ATOM 768 C C . LEU A 1 101 ? 19.453 -10.336 12.141 1 90.81 101 LEU A C 1
ATOM 770 O O . LEU A 1 101 ? 20.312 -10.875 12.852 1 90.81 101 LEU A O 1
ATOM 774 N N . GLU A 1 102 ? 19.688 -9.742 11.023 1 87.19 102 GLU A N 1
ATOM 775 C CA . GLU A 1 102 ? 21.078 -9.609 10.562 1 87.19 102 GLU A CA 1
ATOM 776 C C . GLU A 1 102 ? 21.875 -8.711 11.492 1 87.19 102 GLU A C 1
ATOM 778 O O . GLU A 1 102 ? 23.016 -9.031 11.836 1 87.19 102 GLU A O 1
ATOM 783 N N . LYS A 1 103 ? 21.328 -7.625 11.82 1 91.25 103 LYS A N 1
ATOM 784 C CA . LYS A 1 103 ? 22.016 -6.664 12.672 1 91.25 103 LYS A CA 1
ATOM 785 C C . LYS A 1 103 ? 22.328 -7.258 14.047 1 91.25 103 LYS A C 1
ATOM 787 O O . LYS A 1 103 ? 23.359 -6.941 14.648 1 91.25 103 LYS A O 1
ATOM 792 N N . THR A 1 104 ? 21.469 -8.141 14.539 1 92.12 104 THR A N 1
ATOM 793 C CA . THR A 1 104 ? 21.672 -8.766 15.844 1 92.12 104 THR A CA 1
ATOM 794 C C . THR A 1 104 ? 22.766 -9.82 15.766 1 92.12 104 THR A C 1
ATOM 796 O O . THR A 1 104 ? 23.281 -10.266 16.797 1 92.12 104 THR A O 1
ATOM 799 N N . GLY A 1 105 ? 23.078 -10.32 14.547 1 86.44 105 GLY A N 1
ATOM 800 C CA . GLY A 1 105 ? 24.047 -11.383 14.359 1 86.44 105 GLY A CA 1
ATOM 801 C C . GLY A 1 105 ? 23.453 -12.773 14.5 1 86.44 105 GLY A C 1
ATOM 802 O O . GLY A 1 105 ? 24.156 -13.773 14.336 1 86.44 105 GLY A O 1
ATOM 803 N N . ALA A 1 106 ? 22.25 -12.828 14.758 1 86.5 106 ALA A N 1
ATOM 804 C CA . ALA A 1 106 ? 21.594 -14.109 15.023 1 86.5 106 ALA A CA 1
ATOM 805 C C . ALA A 1 106 ? 21.641 -15.008 13.789 1 86.5 106 ALA A C 1
ATOM 807 O O . ALA A 1 106 ? 21.672 -16.234 13.898 1 86.5 106 ALA A O 1
ATOM 808 N N . LEU A 1 107 ? 21.609 -14.461 12.625 1 83.06 107 LEU A N 1
ATOM 809 C CA . LEU A 1 107 ? 21.578 -15.25 11.398 1 83.06 107 LEU A CA 1
ATOM 810 C C . LEU A 1 107 ? 22.859 -16.062 11.227 1 83.06 107 LEU A C 1
ATOM 812 O O . LEU A 1 107 ? 22.859 -17.109 10.578 1 83.06 107 LEU A O 1
ATOM 816 N N . ASP A 1 108 ? 23.891 -15.594 11.828 1 77.94 108 ASP A N 1
ATOM 817 C CA . ASP A 1 108 ? 25.172 -16.297 11.773 1 77.94 108 ASP A CA 1
ATOM 818 C C . ASP A 1 108 ? 25.078 -17.656 12.477 1 77.94 108 ASP A C 1
ATOM 820 O O . ASP A 1 108 ? 25.672 -18.641 12.039 1 77.94 108 ASP A O 1
ATOM 824 N N . GLY A 1 109 ? 24.375 -17.656 13.578 1 74.56 109 GLY A N 1
ATOM 825 C CA . GLY A 1 109 ? 24.156 -18.906 14.281 1 74.56 109 GLY A CA 1
ATOM 826 C C . GLY A 1 109 ? 23.406 -19.938 13.445 1 74.56 109 GLY A C 1
ATOM 827 O O . GLY A 1 109 ? 23.75 -21.125 13.469 1 74.56 109 GLY A O 1
ATOM 828 N N . LEU A 1 110 ? 22.438 -19.5 12.734 1 76.88 110 LEU A N 1
ATOM 829 C CA . LEU A 1 110 ? 21.688 -20.391 11.844 1 76.88 110 LEU A CA 1
ATOM 830 C C . LEU A 1 110 ? 22.609 -20.984 10.773 1 76.88 110 LEU A C 1
ATOM 832 O O . LEU A 1 110 ? 22.547 -22.172 10.5 1 76.88 110 LEU A O 1
ATOM 836 N N . ILE A 1 111 ? 23.406 -20.172 10.258 1 74.69 111 ILE A N 1
ATOM 837 C CA . ILE A 1 111 ? 24.344 -20.578 9.219 1 74.69 111 ILE A CA 1
ATOM 838 C C . ILE A 1 111 ? 25.266 -21.672 9.75 1 74.69 111 ILE A C 1
ATOM 840 O O . ILE A 1 111 ? 25.438 -22.703 9.109 1 74.69 111 ILE A O 1
ATOM 844 N N . TYR A 1 112 ? 25.75 -21.453 10.922 1 73.31 112 TYR A N 1
ATOM 845 C CA . TYR A 1 112 ? 26.672 -22.406 11.539 1 73.31 112 TYR A CA 1
ATOM 846 C C . TYR A 1 112 ? 26.016 -23.766 11.734 1 73.31 112 TYR A C 1
ATOM 848 O O . TYR A 1 112 ? 26.609 -24.797 11.414 1 73.31 112 TYR A O 1
ATOM 856 N N . HIS A 1 113 ? 24.859 -23.812 12.18 1 76.88 113 HIS A N 1
ATOM 857 C CA . HIS A 1 113 ? 24.172 -25.062 12.484 1 76.88 113 HIS A CA 1
ATOM 858 C C . HIS A 1 113 ? 23.812 -25.812 11.211 1 76.88 113 HIS A C 1
ATOM 860 O O . HIS A 1 113 ? 23.859 -27.047 11.172 1 76.88 113 HIS A O 1
ATOM 866 N N . VAL A 1 114 ? 23.484 -25.094 10.227 1 76.56 114 VAL A N 1
ATOM 867 C CA . VAL A 1 114 ? 23.094 -25.719 8.969 1 76.56 114 VAL A CA 1
ATOM 868 C C . VAL A 1 114 ? 24.328 -26.328 8.289 1 76.56 114 VAL A C 1
ATOM 870 O O . VAL A 1 114 ? 24.266 -27.453 7.785 1 76.56 114 VAL A O 1
ATOM 873 N N . ILE A 1 115 ? 25.375 -25.641 8.305 1 73.88 115 ILE A N 1
ATOM 874 C CA . ILE A 1 115 ? 26.609 -26.125 7.688 1 73.88 115 ILE A CA 1
ATOM 875 C C . ILE A 1 115 ? 27.047 -27.422 8.352 1 73.88 115 ILE A C 1
ATOM 877 O O . ILE A 1 115 ? 27.328 -28.406 7.676 1 73.88 115 ILE A O 1
ATOM 881 N N . ASN A 1 116 ? 27 -27.422 9.602 1 77.69 116 ASN A N 1
ATOM 882 C CA . ASN A 1 116 ? 27.531 -28.547 10.344 1 77.69 116 ASN A CA 1
ATOM 883 C C . ASN A 1 116 ? 26.656 -29.797 10.195 1 77.69 116 ASN A C 1
ATOM 885 O O . ASN A 1 116 ? 27.156 -30.922 10.203 1 77.69 116 ASN A O 1
ATOM 889 N N . LYS A 1 117 ? 25.547 -29.531 9.938 1 80.62 117 LYS A N 1
ATOM 890 C CA . LYS A 1 117 ? 24.625 -30.672 9.914 1 80.62 117 LYS A CA 1
ATOM 891 C C . LYS A 1 117 ? 24.438 -31.188 8.492 1 80.62 117 LYS A C 1
ATOM 893 O O . LYS A 1 117 ? 24.281 -32.406 8.281 1 80.62 117 LYS A O 1
ATOM 898 N N . PHE A 1 118 ? 24.516 -30.344 7.465 1 84.38 118 PHE A N 1
ATOM 899 C CA . PHE A 1 118 ? 24 -30.781 6.172 1 84.38 118 PHE A CA 1
ATOM 900 C C . PHE A 1 118 ? 25.047 -30.562 5.082 1 84.38 118 PHE A C 1
ATOM 902 O O . PHE A 1 118 ? 24.781 -30.766 3.898 1 84.38 118 PHE A O 1
ATOM 909 N N . ARG A 1 119 ? 26.172 -30.266 5.457 1 81.12 119 ARG A N 1
ATOM 910 C CA . ARG A 1 119 ? 27.234 -30.031 4.473 1 81.12 119 ARG A CA 1
ATOM 911 C C . ARG A 1 119 ? 27.453 -31.266 3.609 1 81.12 119 ARG A C 1
ATOM 913 O O . ARG A 1 119 ? 27.688 -31.156 2.404 1 81.12 119 ARG A O 1
ATOM 920 N N . ASN A 1 120 ? 27.25 -32.375 4.172 1 85.19 120 ASN A N 1
ATOM 921 C CA . ASN A 1 120 ? 27.531 -33.625 3.451 1 85.19 120 ASN A CA 1
ATOM 922 C C . ASN A 1 120 ? 26.234 -34.344 3.051 1 85.19 120 ASN A C 1
ATOM 924 O O . ASN A 1 120 ? 26.281 -35.406 2.422 1 85.19 120 ASN A O 1
ATOM 928 N N . GLN A 1 121 ? 25.172 -33.875 3.379 1 91.44 121 GLN A N 1
ATOM 929 C CA . GLN A 1 121 ? 23.875 -34.5 3.088 1 91.44 121 GLN A CA 1
ATOM 930 C C . GLN A 1 121 ? 22.953 -33.5 2.404 1 91.44 121 GLN A C 1
ATOM 932 O O . GLN A 1 121 ? 21.812 -33.312 2.844 1 91.44 121 GLN A O 1
ATOM 937 N N . GLN A 1 122 ? 23.422 -33.125 1.307 1 91 122 GLN A N 1
ATOM 938 C CA . GLN A 1 122 ? 22.703 -32.031 0.624 1 91 122 GLN A CA 1
ATOM 939 C C . GLN A 1 122 ? 21.375 -32.531 0.056 1 91 122 GLN A C 1
ATOM 941 O O . GLN A 1 122 ? 20.359 -31.828 0.158 1 91 122 GLN A O 1
ATOM 946 N N . LEU A 1 123 ? 21.453 -33.75 -0.496 1 93.75 123 LEU A N 1
ATOM 947 C CA . LEU A 1 123 ? 20.219 -34.312 -1.042 1 93.75 123 LEU A CA 1
ATOM 948 C C . LEU A 1 123 ? 19.172 -34.5 0.055 1 93.75 123 LEU A C 1
ATOM 950 O O . LEU A 1 123 ? 17.984 -34.25 -0.162 1 93.75 123 LEU A O 1
ATOM 954 N N . LEU A 1 124 ? 19.562 -35 1.151 1 94.12 124 LEU A N 1
ATOM 955 C CA . LEU A 1 124 ? 18.656 -35.188 2.279 1 94.12 124 LEU A CA 1
ATOM 956 C C . LEU A 1 124 ? 18.031 -33.875 2.709 1 94.12 124 LEU A C 1
ATOM 958 O O . LEU A 1 124 ? 16.844 -33.812 3.043 1 94.12 124 LEU A O 1
ATOM 962 N N . PHE A 1 125 ? 18.859 -32.875 2.727 1 93.31 125 PHE A N 1
ATOM 963 C CA . PHE A 1 125 ? 18.359 -31.547 3.082 1 93.31 125 PHE A CA 1
ATOM 964 C C . PHE A 1 125 ? 17.281 -31.094 2.104 1 93.31 125 PHE A C 1
ATOM 966 O O . PHE A 1 125 ? 16.219 -30.609 2.516 1 93.31 125 PHE A O 1
ATOM 973 N N . ILE A 1 126 ? 17.547 -31.219 0.847 1 96.06 126 ILE A N 1
ATOM 974 C CA . ILE A 1 126 ? 16.594 -30.828 -0.188 1 96.06 126 ILE A CA 1
ATOM 975 C C . ILE A 1 126 ? 15.297 -31.609 -0.01 1 96.06 126 ILE A C 1
ATOM 977 O O . ILE A 1 126 ? 14.211 -31.031 -0.067 1 96.06 126 ILE A O 1
ATOM 981 N N . CYS A 1 127 ? 15.406 -32.875 0.286 1 96.81 127 CYS A N 1
ATOM 982 C CA . CYS A 1 127 ? 14.242 -33.75 0.456 1 96.81 127 CYS A CA 1
ATOM 983 C C . CYS A 1 127 ? 13.406 -33.281 1.65 1 96.81 127 CYS A C 1
ATOM 985 O O . CYS A 1 127 ? 12.188 -33.156 1.543 1 96.81 127 CYS A O 1
ATOM 987 N N . ILE A 1 128 ? 14.031 -33 2.678 1 94.5 128 ILE A N 1
ATOM 988 C CA . ILE A 1 128 ? 13.328 -32.688 3.918 1 94.5 128 ILE A CA 1
ATOM 989 C C . ILE A 1 128 ? 12.648 -31.312 3.793 1 94.5 128 ILE A C 1
ATOM 991 O O . ILE A 1 128 ? 11.453 -31.188 4.074 1 94.5 128 ILE A O 1
ATOM 995 N N . VAL A 1 129 ? 13.406 -30.312 3.379 1 93.62 129 VAL A N 1
ATOM 996 C CA . VAL A 1 129 ? 12.883 -28.953 3.326 1 93.62 129 VAL A CA 1
ATOM 997 C C . VAL A 1 129 ? 11.797 -28.859 2.252 1 93.62 129 VAL A C 1
ATOM 999 O O . VAL A 1 129 ? 10.734 -28.281 2.484 1 93.62 129 VAL A O 1
ATOM 1002 N N . ALA A 1 130 ? 12.047 -29.406 1.116 1 96.25 130 ALA A N 1
ATOM 1003 C CA . ALA A 1 130 ? 11.055 -29.391 0.05 1 96.25 130 ALA A CA 1
ATOM 1004 C C . ALA A 1 130 ? 9.781 -30.109 0.474 1 96.25 130 ALA A C 1
ATOM 1006 O O . ALA A 1 130 ? 8.672 -29.656 0.187 1 96.25 130 ALA A O 1
ATOM 1007 N N . ALA A 1 131 ? 9.961 -31.234 1.116 1 95.31 131 ALA A N 1
ATOM 1008 C CA . ALA A 1 131 ? 8.805 -32 1.569 1 95.31 131 ALA A CA 1
ATOM 1009 C C . ALA A 1 131 ? 7.996 -31.219 2.604 1 95.31 131 ALA A C 1
ATOM 1011 O O . ALA A 1 131 ? 6.762 -31.203 2.547 1 95.31 131 ALA A O 1
ATOM 1012 N N . LEU A 1 132 ? 8.695 -30.625 3.477 1 92.19 132 LEU A N 1
ATOM 1013 C CA . LEU A 1 132 ? 8.023 -29.859 4.52 1 92.19 132 LEU A CA 1
ATOM 1014 C C . LEU A 1 132 ? 7.207 -28.719 3.918 1 92.19 132 LEU A C 1
ATOM 1016 O O . LEU A 1 132 ? 6.02 -28.578 4.215 1 92.19 132 LEU A O 1
ATOM 1020 N N . PHE A 1 133 ? 7.801 -27.953 3.113 1 93.62 133 PHE A N 1
ATOM 1021 C CA . PHE A 1 133 ? 7.117 -26.812 2.51 1 93.62 133 PHE A CA 1
ATOM 1022 C C . PHE A 1 133 ? 6.031 -27.281 1.549 1 93.62 133 PHE A C 1
ATOM 1024 O O . PHE A 1 133 ? 4.996 -26.625 1.411 1 93.62 133 PHE A O 1
ATOM 1031 N N . SER A 1 134 ? 6.285 -28.438 0.94 1 96.25 134 SER A N 1
ATOM 1032 C CA . SER A 1 134 ? 5.277 -28.969 0.022 1 96.25 134 SER A CA 1
ATOM 1033 C C . SER A 1 134 ? 4.016 -29.375 0.767 1 96.25 134 SER A C 1
ATOM 1035 O O . SER A 1 134 ? 2.902 -29.203 0.267 1 96.25 134 SER A O 1
ATOM 1037 N N . ILE A 1 135 ? 4.109 -29.969 1.869 1 93.19 135 ILE A N 1
ATOM 1038 C CA . ILE A 1 135 ? 2.957 -30.375 2.67 1 93.19 135 ILE A CA 1
ATOM 1039 C C . ILE A 1 135 ? 2.137 -29.141 3.043 1 93.19 135 ILE A C 1
ATOM 1041 O O . ILE A 1 135 ? 0.911 -29.141 2.916 1 93.19 135 ILE A O 1
ATOM 1045 N N . LEU A 1 136 ? 2.826 -28.125 3.453 1 88.56 136 LEU A N 1
ATOM 1046 C CA . LEU A 1 136 ? 2.145 -26.875 3.748 1 88.56 136 LEU A CA 1
ATOM 1047 C C . LEU A 1 136 ? 1.494 -26.297 2.494 1 88.56 136 LEU A C 1
ATOM 1049 O O . LEU A 1 136 ? 0.412 -25.719 2.564 1 88.56 136 LEU A O 1
ATOM 1053 N N . GLY A 1 137 ? 2.143 -26.5 1.397 1 93.06 137 GLY A N 1
ATOM 1054 C CA . GLY A 1 137 ? 1.606 -26.047 0.123 1 93.06 137 GLY A CA 1
ATOM 1055 C C . GLY A 1 137 ? 0.297 -26.719 -0.245 1 93.06 137 GLY A C 1
ATOM 1056 O O . GLY A 1 137 ? -0.6 -26.078 -0.799 1 93.06 137 GLY A O 1
ATOM 1057 N N . THR A 1 138 ? 0.136 -27.984 0.069 1 93.62 138 THR A N 1
ATOM 1058 C CA . THR A 1 138 ? -1.075 -28.719 -0.282 1 93.62 138 THR A CA 1
ATOM 1059 C C . THR A 1 138 ? -2.293 -28.109 0.414 1 93.62 138 THR A C 1
ATOM 1061 O O . THR A 1 138 ? -3.424 -28.281 -0.045 1 93.62 138 THR A O 1
ATOM 1064 N N . THR A 1 139 ? -2.076 -27.438 1.446 1 88.44 139 THR A N 1
ATOM 1065 C CA . THR A 1 139 ? -3.172 -26.859 2.211 1 88.44 139 THR A CA 1
ATOM 1066 C C . THR A 1 139 ? -3.5 -25.453 1.704 1 88.44 139 THR A C 1
ATOM 1068 O O . THR A 1 139 ? -4.555 -24.906 2.025 1 88.44 139 THR A O 1
ATOM 1071 N N . GLY A 1 140 ? -2.627 -24.922 0.943 1 88.31 140 GLY A N 1
ATOM 1072 C CA . GLY A 1 140 ? -2.826 -23.578 0.443 1 88.31 140 GLY A CA 1
ATOM 1073 C C . GLY A 1 140 ? -2.547 -22.5 1.483 1 88.31 140 GLY A C 1
ATOM 1074 O O . GLY A 1 140 ? -2.764 -21.312 1.234 1 88.31 140 GLY A O 1
ATOM 1075 N N . ILE A 1 141 ? -1.97 -22.828 2.611 1 78.94 141 ILE A N 1
ATOM 1076 C CA . ILE A 1 141 ? -1.816 -21.953 3.777 1 78.94 141 ILE A CA 1
ATOM 1077 C C . ILE A 1 141 ? -0.711 -20.938 3.521 1 78.94 141 ILE A C 1
ATOM 1079 O O . ILE A 1 141 ? -0.853 -19.766 3.863 1 78.94 141 ILE A O 1
ATOM 1083 N N . ILE A 1 142 ? 0.406 -21.297 2.934 1 83.62 142 ILE A N 1
ATOM 1084 C CA . ILE A 1 142 ? 1.567 -20.406 2.877 1 83.62 142 ILE A CA 1
ATOM 1085 C C . ILE A 1 142 ? 1.845 -20.016 1.427 1 83.62 142 ILE A C 1
ATOM 1087 O O . ILE A 1 142 ? 3.002 -19.859 1.03 1 83.62 142 ILE A O 1
ATOM 1091 N N . VAL A 1 143 ? 0.79 -19.969 0.65 1 88.25 143 VAL A N 1
ATOM 1092 C CA . VAL A 1 143 ? 0.98 -19.688 -0.771 1 88.25 143 VAL A CA 1
ATOM 1093 C C . VAL A 1 143 ? 1.504 -18.266 -0.961 1 88.25 143 VAL A C 1
ATOM 1095 O O . VAL A 1 143 ? 2.426 -18.047 -1.749 1 88.25 143 VAL A O 1
ATOM 1098 N N . ASN A 1 144 ? 1.008 -17.312 -0.263 1 86.62 144 ASN A N 1
ATOM 1099 C CA . ASN A 1 144 ? 1.472 -15.938 -0.326 1 86.62 144 ASN A CA 1
ATOM 1100 C C . ASN A 1 144 ? 2.596 -15.672 0.673 1 86.62 144 ASN A C 1
ATOM 1102 O O . ASN A 1 144 ? 3.58 -15.008 0.347 1 86.62 144 ASN A O 1
ATOM 1106 N N . SER A 1 145 ? 2.496 -16.328 1.774 1 86.31 145 SER A N 1
ATOM 1107 C CA . SER A 1 145 ? 3.4 -16.047 2.887 1 86.31 145 SER A CA 1
ATOM 1108 C C . SER A 1 145 ? 4.766 -16.688 2.656 1 86.31 145 SER A C 1
ATOM 1110 O O . SER A 1 145 ? 5.734 -16.375 3.35 1 86.31 145 SER A O 1
ATOM 1112 N N . VAL A 1 146 ? 4.852 -17.5 1.615 1 91.44 146 VAL A N 1
ATOM 1113 C CA . VAL A 1 146 ? 6.109 -18.172 1.316 1 91.44 146 VAL A CA 1
ATOM 1114 C C . VAL A 1 146 ? 7.188 -17.141 1.004 1 91.44 146 VAL A C 1
ATOM 1116 O O . VAL A 1 146 ? 8.375 -17.375 1.245 1 91.44 146 VAL A O 1
ATOM 1119 N N . ILE A 1 147 ? 6.82 -15.977 0.532 1 89.5 147 ILE A N 1
ATOM 1120 C CA . ILE A 1 147 ? 7.738 -14.883 0.222 1 89.5 147 ILE A CA 1
ATOM 1121 C C . ILE A 1 147 ? 8.602 -14.578 1.442 1 89.5 147 ILE A C 1
ATOM 1123 O O . ILE A 1 147 ? 9.805 -14.336 1.313 1 89.5 147 ILE A O 1
ATOM 1127 N N . GLY A 1 148 ? 8.023 -14.625 2.549 1 83.94 148 GLY A N 1
ATOM 1128 C CA . GLY A 1 148 ? 8.703 -14.281 3.787 1 83.94 148 GLY A CA 1
ATOM 1129 C C . GLY A 1 148 ? 9.797 -15.266 4.16 1 83.94 148 GLY A C 1
ATOM 1130 O O . GLY A 1 148 ? 10.695 -14.938 4.938 1 83.94 148 GLY A O 1
ATOM 1131 N N . PHE A 1 149 ? 9.773 -16.406 3.566 1 86.12 149 PHE A N 1
ATOM 1132 C CA . PHE A 1 149 ? 10.734 -17.438 3.928 1 86.12 149 PHE A CA 1
ATOM 1133 C C . PHE A 1 149 ? 11.891 -17.484 2.939 1 86.12 149 PHE A C 1
ATOM 1135 O O . PHE A 1 149 ? 12.867 -18.203 3.148 1 86.12 149 PHE A O 1
ATOM 1142 N N . ILE A 1 150 ? 11.844 -16.719 1.931 1 91.06 150 ILE A N 1
ATOM 1143 C CA . ILE A 1 150 ? 12.812 -16.781 0.839 1 91.06 150 ILE A CA 1
ATOM 1144 C C . ILE A 1 150 ? 14.188 -16.344 1.339 1 91.06 150 ILE A C 1
ATOM 1146 O O . ILE A 1 150 ? 15.195 -16.969 1.021 1 91.06 150 ILE A O 1
ATOM 1150 N N . PRO A 1 151 ? 14.266 -15.305 2.135 1 82.75 151 PRO A N 1
ATOM 1151 C CA . PRO A 1 151 ? 15.594 -14.914 2.623 1 82.75 151 PRO A CA 1
ATOM 1152 C C . PRO A 1 151 ? 16.281 -16.031 3.41 1 82.75 151 PRO A C 1
ATOM 1154 O O . PRO A 1 151 ? 17.5 -16.172 3.332 1 82.75 151 PRO A O 1
ATOM 1157 N N . ILE A 1 152 ? 15.5 -16.734 4.16 1 81.94 152 ILE A N 1
ATOM 1158 C CA . ILE A 1 152 ? 16.078 -17.859 4.895 1 81.94 152 ILE A CA 1
ATOM 1159 C C . ILE A 1 152 ? 16.641 -18.891 3.918 1 81.94 152 ILE A C 1
ATOM 1161 O O . ILE A 1 152 ? 17.734 -19.438 4.137 1 81.94 152 ILE A O 1
ATOM 1165 N N . GLY A 1 153 ? 15.898 -19.156 2.863 1 89.75 153 GLY A N 1
ATOM 1166 C CA . GLY A 1 153 ? 16.391 -20.047 1.827 1 89.75 153 GLY A CA 1
ATOM 1167 C C . GLY A 1 153 ? 17.703 -19.578 1.205 1 89.75 153 GLY A C 1
ATOM 1168 O O . GLY A 1 153 ? 18.594 -20.375 0.953 1 89.75 153 GLY A O 1
ATOM 1169 N N . ILE A 1 154 ? 17.812 -18.359 1.04 1 89.75 154 ILE A N 1
ATOM 1170 C CA . ILE A 1 154 ? 19 -17.781 0.421 1 89.75 154 ILE A CA 1
ATOM 1171 C C . ILE A 1 154 ? 20.188 -17.906 1.365 1 89.75 154 ILE A C 1
ATOM 1173 O O . ILE A 1 154 ? 21.297 -18.234 0.932 1 89.75 154 ILE A O 1
ATOM 1177 N N . ILE A 1 155 ? 19.984 -17.641 2.582 1 83.38 155 ILE A N 1
ATOM 1178 C CA . ILE A 1 155 ? 21.047 -17.766 3.576 1 83.38 155 ILE A CA 1
ATOM 1179 C C . ILE A 1 155 ? 21.547 -19.203 3.631 1 83.38 155 ILE A C 1
ATOM 1181 O O . ILE A 1 155 ? 22.75 -19.438 3.658 1 83.38 155 ILE A O 1
ATOM 1185 N N . VAL A 1 156 ? 20.672 -20.062 3.613 1 85.94 156 VAL A N 1
ATOM 1186 C CA . VAL A 1 156 ? 21.031 -21.484 3.65 1 85.94 156 VAL A CA 1
ATOM 1187 C C . VAL A 1 156 ? 21.797 -21.844 2.387 1 85.94 156 VAL A C 1
ATOM 1189 O O . VAL A 1 156 ? 22.781 -22.609 2.445 1 85.94 156 VAL A O 1
ATOM 1192 N N . ALA A 1 157 ? 21.359 -21.406 1.272 1 91.12 157 ALA A N 1
ATOM 1193 C CA . ALA A 1 157 ? 22.062 -21.672 0.017 1 91.12 157 ALA A CA 1
ATOM 1194 C C . ALA A 1 157 ? 23.5 -21.172 0.073 1 91.12 157 ALA A C 1
ATOM 1196 O O . ALA A 1 157 ? 24.422 -21.844 -0.387 1 91.12 157 ALA A O 1
ATOM 1197 N N . ARG A 1 158 ? 23.609 -20.047 0.594 1 85.12 158 ARG A N 1
ATOM 1198 C CA . ARG A 1 158 ? 24.938 -19.484 0.747 1 85.12 158 ARG A CA 1
ATOM 1199 C C . ARG A 1 158 ? 25.812 -20.375 1.637 1 85.12 158 ARG A C 1
ATOM 1201 O O . ARG A 1 158 ? 27 -20.578 1.353 1 85.12 158 ARG A O 1
ATOM 1208 N N . THR A 1 159 ? 25.266 -20.812 2.617 1 83.56 159 THR A N 1
ATOM 1209 C CA . THR A 1 159 ? 25.969 -21.641 3.594 1 83.56 159 THR A CA 1
ATOM 1210 C C . THR A 1 159 ? 26.391 -22.969 2.979 1 83.56 159 THR A C 1
ATOM 1212 O O . THR A 1 159 ? 27.469 -23.469 3.277 1 83.56 159 THR A O 1
ATOM 1215 N N . LEU A 1 160 ? 25.656 -23.469 2.154 1 88.94 160 LEU A N 1
ATOM 1216 C CA . LEU A 1 160 ? 25.938 -24.781 1.571 1 88.94 160 LEU A CA 1
ATOM 1217 C C . LEU A 1 160 ? 26.641 -24.641 0.224 1 88.94 160 LEU A C 1
ATOM 1219 O O . LEU A 1 160 ? 26.766 -25.625 -0.519 1 88.94 160 LEU A O 1
ATOM 1223 N N . LYS A 1 161 ? 26.938 -23.344 -0.068 1 88.12 161 LYS A N 1
ATOM 1224 C CA . LYS A 1 161 ? 27.656 -23.016 -1.291 1 88.12 161 LYS A CA 1
ATOM 1225 C C . LYS A 1 161 ? 26.812 -23.328 -2.527 1 88.12 161 LYS A C 1
ATOM 1227 O O . LYS A 1 161 ? 27.312 -23.938 -3.48 1 88.12 161 LYS A O 1
ATOM 1232 N N . TRP A 1 162 ? 25.609 -23.188 -2.393 1 93.25 162 TRP A N 1
ATOM 1233 C CA . TRP A 1 162 ? 24.672 -23.172 -3.512 1 93.25 162 TRP A CA 1
ATOM 1234 C C . TRP A 1 162 ? 24.469 -21.75 -4.023 1 93.25 162 TRP A C 1
ATOM 1236 O O . TRP A 1 162 ? 24.984 -20.797 -3.451 1 93.25 162 TRP A O 1
ATOM 1246 N N . ASP A 1 163 ? 23.844 -21.609 -5.086 1 94.38 163 ASP A N 1
ATOM 1247 C CA . ASP A 1 163 ? 23.484 -20.266 -5.52 1 94.38 163 ASP A CA 1
ATOM 1248 C C . ASP A 1 163 ? 22.078 -19.891 -5.047 1 94.38 163 ASP A C 1
ATOM 1250 O O . ASP A 1 163 ? 21.406 -20.672 -4.387 1 94.38 163 ASP A O 1
ATOM 1254 N N . ALA A 1 164 ? 21.656 -18.672 -5.27 1 94.88 164 ALA A N 1
ATOM 1255 C CA . ALA A 1 164 ? 20.375 -18.141 -4.781 1 94.88 164 ALA A CA 1
ATOM 1256 C C . ALA A 1 164 ? 19.203 -18.906 -5.383 1 94.88 164 ALA A C 1
ATOM 1258 O O . ALA A 1 164 ? 18.156 -19.047 -4.746 1 94.88 164 ALA A O 1
ATOM 1259 N N . ILE A 1 165 ? 19.344 -19.438 -6.578 1 97 165 ILE A N 1
ATOM 1260 C CA . ILE A 1 165 ? 18.266 -20.156 -7.246 1 97 165 ILE A CA 1
ATOM 1261 C C . ILE A 1 165 ? 17.891 -21.391 -6.43 1 97 165 ILE A C 1
ATOM 1263 O O . ILE A 1 165 ? 16.703 -21.688 -6.234 1 97 165 ILE A O 1
ATOM 1267 N N . VAL A 1 166 ? 18.906 -22.062 -5.949 1 96.5 166 VAL A N 1
ATOM 1268 C CA . VAL A 1 166 ? 18.641 -23.266 -5.152 1 96.5 166 VAL A CA 1
ATOM 1269 C C . VAL A 1 166 ? 17.922 -22.875 -3.869 1 96.5 166 VAL A C 1
ATOM 1271 O O . VAL A 1 166 ? 16.984 -23.562 -3.449 1 96.5 166 VAL A O 1
ATOM 1274 N N . GLY A 1 167 ? 18.375 -21.812 -3.264 1 94.88 167 GLY A N 1
ATOM 1275 C CA . GLY A 1 167 ? 17.703 -21.328 -2.059 1 94.88 167 GLY A CA 1
ATOM 1276 C C . GLY A 1 167 ? 16.234 -21.016 -2.268 1 94.88 167 GLY A C 1
ATOM 1277 O O . GLY A 1 167 ? 15.398 -21.391 -1.45 1 94.88 167 GLY A O 1
ATOM 1278 N N . VAL A 1 168 ? 15.914 -20.359 -3.32 1 96.44 168 VAL A N 1
ATOM 1279 C CA . VAL A 1 168 ? 14.539 -20 -3.67 1 96.44 168 VAL A CA 1
ATOM 1280 C C . VAL A 1 168 ? 13.758 -21.266 -4.023 1 96.44 168 VAL A C 1
ATOM 1282 O O . VAL A 1 168 ? 12.617 -21.438 -3.586 1 96.44 168 VAL A O 1
ATOM 1285 N N . ALA A 1 169 ? 14.367 -22.141 -4.781 1 97.88 169 ALA A N 1
ATOM 1286 C CA . ALA A 1 169 ? 13.688 -23.312 -5.32 1 97.88 169 ALA A CA 1
ATOM 1287 C C . ALA A 1 169 ? 13.242 -24.25 -4.199 1 97.88 169 ALA A C 1
ATOM 1289 O O . ALA A 1 169 ? 12.117 -24.75 -4.207 1 97.88 169 ALA A O 1
ATOM 1290 N N . ILE A 1 170 ? 14.07 -24.484 -3.271 1 96.5 170 ILE A N 1
ATOM 1291 C CA . ILE A 1 170 ? 13.773 -25.469 -2.23 1 96.5 170 ILE A CA 1
ATOM 1292 C C . ILE A 1 170 ? 12.555 -25 -1.426 1 96.5 170 ILE A C 1
ATOM 1294 O O . ILE A 1 170 ? 11.727 -25.812 -1.024 1 96.5 170 ILE A O 1
ATOM 1298 N N . ILE A 1 171 ? 12.453 -23.719 -1.22 1 95.44 171 ILE A N 1
ATOM 1299 C CA . ILE A 1 171 ? 11.367 -23.172 -0.413 1 95.44 171 ILE A CA 1
ATOM 1300 C C . ILE A 1 171 ? 10.141 -22.922 -1.294 1 95.44 171 ILE A C 1
ATOM 1302 O O . ILE A 1 171 ? 9.07 -23.484 -1.049 1 95.44 171 ILE A O 1
ATOM 1306 N N . TYR A 1 172 ? 10.32 -22.141 -2.324 1 97 172 TYR A N 1
ATOM 1307 C CA . TYR A 1 172 ? 9.227 -21.719 -3.188 1 97 172 TYR A CA 1
ATOM 1308 C C . TYR A 1 172 ? 8.664 -22.891 -3.98 1 97 172 TYR A C 1
ATOM 1310 O O . TYR A 1 172 ? 7.453 -23.125 -3.969 1 97 172 TYR A O 1
ATOM 1318 N N . LEU A 1 173 ? 9.516 -23.625 -4.66 1 97.88 173 LEU A N 1
ATOM 1319 C CA . LEU A 1 173 ? 9.031 -24.719 -5.488 1 97.88 173 LEU A CA 1
ATOM 1320 C C . LEU A 1 173 ? 8.602 -25.906 -4.625 1 97.88 173 LEU A C 1
ATOM 1322 O O . LEU A 1 173 ? 7.727 -26.688 -5.02 1 97.88 173 LEU A O 1
ATOM 1326 N N . GLY A 1 174 ? 9.242 -26.047 -3.459 1 96.69 174 GLY A N 1
ATOM 1327 C CA . GLY A 1 174 ? 8.664 -26.984 -2.504 1 96.69 174 GLY A CA 1
ATOM 1328 C C . GLY A 1 174 ? 7.215 -26.688 -2.186 1 96.69 174 GLY A C 1
ATOM 1329 O O . GLY A 1 174 ? 6.352 -27.562 -2.332 1 96.69 174 GLY A O 1
ATOM 1330 N N . THR A 1 175 ? 6.969 -25.453 -1.818 1 96.06 175 THR A N 1
ATOM 1331 C CA . THR A 1 175 ? 5.617 -25.016 -1.481 1 96.06 175 THR A CA 1
ATOM 1332 C C . THR A 1 175 ? 4.676 -25.188 -2.67 1 96.06 175 THR A C 1
ATOM 1334 O O . THR A 1 175 ? 3.574 -25.719 -2.518 1 96.06 175 THR A O 1
ATOM 1337 N N . TYR A 1 176 ? 5.141 -24.875 -3.85 1 97.31 176 TYR A N 1
ATOM 1338 C CA . TYR A 1 176 ? 4.246 -24.812 -5 1 97.31 176 TYR A CA 1
ATOM 1339 C C . TYR A 1 176 ? 4.102 -26.188 -5.648 1 97.31 176 TYR A C 1
ATOM 1341 O O . TYR A 1 176 ? 3.164 -26.422 -6.414 1 97.31 176 TYR A O 1
ATOM 1349 N N . ALA A 1 177 ? 5.055 -27.094 -5.359 1 97.5 177 ALA A N 1
ATOM 1350 C CA . ALA A 1 177 ? 4.809 -28.484 -5.746 1 97.5 177 ALA A CA 1
ATOM 1351 C C . ALA A 1 177 ? 3.551 -29.031 -5.07 1 97.5 177 ALA A C 1
ATOM 1353 O O . ALA A 1 177 ? 2.807 -29.812 -5.664 1 97.5 177 ALA A O 1
ATOM 1354 N N . GLY A 1 178 ? 3.371 -28.625 -3.895 1 96.06 178 GLY A N 1
ATOM 1355 C CA . GLY A 1 178 ? 2.168 -29 -3.168 1 96.06 178 GLY A CA 1
ATOM 1356 C C . GLY A 1 178 ? 0.945 -28.219 -3.584 1 96.06 178 GLY A C 1
ATOM 1357 O O . GLY A 1 178 ? -0.105 -28.781 -3.877 1 96.06 178 GLY A O 1
ATOM 1358 N N . PHE A 1 179 ? 1.042 -26.953 -3.672 1 95.56 179 PHE A N 1
ATOM 1359 C CA . PHE A 1 179 ? -0.075 -26.047 -3.953 1 95.56 179 PHE A CA 1
ATOM 1360 C C . PHE A 1 179 ? -0.624 -26.297 -5.355 1 95.56 179 PHE A C 1
ATOM 1362 O O . PHE A 1 179 ? -1.836 -26.234 -5.57 1 95.56 179 PHE A O 1
ATOM 1369 N N . ASN A 1 180 ? 0.274 -26.531 -6.27 1 94.69 180 ASN A N 1
ATOM 1370 C CA . ASN A 1 180 ? -0.135 -26.672 -7.664 1 94.69 180 ASN A CA 1
ATOM 1371 C C . ASN A 1 180 ? -0.862 -28 -7.902 1 94.69 180 ASN A C 1
ATOM 1373 O O . ASN A 1 180 ? -1.624 -28.125 -8.859 1 94.69 180 ASN A O 1
ATOM 1377 N N . ALA A 1 181 ? -0.567 -29.016 -7.117 1 90.69 181 ALA A N 1
ATOM 1378 C CA . ALA A 1 181 ? -1.308 -30.266 -7.168 1 90.69 181 ALA A CA 1
ATOM 1379 C C . ALA A 1 181 ? -2.574 -30.203 -6.32 1 90.69 181 ALA A C 1
ATOM 1381 O O . ALA A 1 181 ? -3.523 -30.953 -6.543 1 90.69 181 ALA A O 1
ATOM 1382 N N . THR A 1 182 ? -2.656 -29.281 -5.484 1 86 182 THR A N 1
ATOM 1383 C CA . THR A 1 182 ? -3.744 -28.875 -4.602 1 86 182 THR A CA 1
ATOM 1384 C C . THR A 1 182 ? -4.457 -30.094 -4.02 1 86 182 THR A C 1
ATOM 1386 O O . THR A 1 182 ? -4.949 -30.938 -4.766 1 86 182 THR A O 1
ATOM 1389 N N . ILE A 1 183 ? -4.398 -30.344 -2.75 1 90.56 183 ILE A N 1
ATOM 1390 C CA . ILE A 1 183 ? -5.07 -31.469 -2.115 1 90.56 183 ILE A CA 1
ATOM 1391 C C . ILE A 1 183 ? -6.113 -30.953 -1.125 1 90.56 183 ILE A C 1
ATOM 1393 O O . ILE A 1 183 ? -7.277 -31.359 -1.18 1 90.56 183 ILE A O 1
ATOM 1397 N N . LEU A 1 184 ? -5.695 -30.016 -0.326 1 89.94 184 LEU A N 1
ATOM 1398 C CA . LEU A 1 184 ? -6.555 -29.609 0.776 1 89.94 184 LEU A CA 1
ATOM 1399 C C . LEU A 1 184 ? -6.715 -28.094 0.802 1 89.94 184 LEU A C 1
ATOM 1401 O O . LEU A 1 184 ? -6.996 -27.516 1.853 1 89.94 184 LEU A O 1
ATOM 1405 N N . SER A 1 185 ? -6.555 -27.438 -0.31 1 90.12 185 SER A N 1
ATOM 1406 C CA . SER A 1 185 ? -6.664 -25.984 -0.346 1 90.12 185 SER A CA 1
ATOM 1407 C C . SER A 1 185 ? -8.117 -25.547 -0.447 1 90.12 185 SER A C 1
ATOM 1409 O O . SER A 1 185 ? -8.789 -25.812 -1.445 1 90.12 185 SER A O 1
ATOM 1411 N N . PRO A 1 186 ? -8.656 -24.859 0.576 1 87.69 186 PRO A N 1
ATOM 1412 C CA . PRO A 1 186 ? -10.039 -24.391 0.481 1 87.69 186 PRO A CA 1
ATOM 1413 C C . PRO A 1 186 ? -10.273 -23.484 -0.73 1 87.69 186 PRO A C 1
ATOM 1415 O O . PRO A 1 186 ? -11.344 -23.531 -1.336 1 87.69 186 PRO A O 1
ATOM 1418 N N . SER A 1 187 ? -9.422 -22.75 -0.965 1 86.06 187 SER A N 1
ATOM 1419 C CA . SER A 1 187 ? -9.383 -21.906 -2.152 1 86.06 187 SER A CA 1
ATOM 1420 C C . SER A 1 187 ? -8.016 -21.969 -2.828 1 86.06 187 SER A C 1
ATOM 1422 O O . SER A 1 187 ? -6.988 -21.719 -2.189 1 86.06 187 SER A O 1
ATOM 1424 N N . PRO A 1 188 ? -7.898 -22.438 -3.992 1 92 188 PRO A N 1
ATOM 1425 C CA . PRO A 1 188 ? -8.953 -22.422 -5.008 1 92 188 PRO A CA 1
ATOM 1426 C C . PRO A 1 188 ? -9.68 -23.75 -5.137 1 92 188 PRO A C 1
ATOM 1428 O O . PRO A 1 188 ? -10.781 -23.812 -5.699 1 92 188 PRO A O 1
ATOM 1431 N N . LEU A 1 189 ? -9.195 -24.797 -4.629 1 94.19 189 LEU A N 1
ATOM 1432 C CA . LEU A 1 189 ? -9.742 -26.125 -4.863 1 94.19 189 LEU A CA 1
ATOM 1433 C C . LEU A 1 189 ? -11.148 -26.25 -4.281 1 94.19 189 LEU A C 1
ATOM 1435 O O . LEU A 1 189 ? -12.086 -26.641 -4.984 1 94.19 189 LEU A O 1
ATOM 1439 N N . GLY A 1 190 ? -11.297 -25.922 -3.043 1 92.25 190 GLY A N 1
ATOM 1440 C CA . GLY A 1 190 ? -12.594 -26.016 -2.395 1 92.25 190 GLY A CA 1
ATOM 1441 C C . GLY A 1 190 ? -13.68 -25.25 -3.119 1 92.25 190 GLY A C 1
ATOM 1442 O O . GLY A 1 190 ? -14.773 -25.766 -3.348 1 92.25 190 GLY A O 1
ATOM 1443 N N . ILE A 1 191 ? -13.367 -24.062 -3.469 1 92.12 191 ILE A N 1
ATOM 1444 C CA . ILE A 1 191 ? -14.32 -23.219 -4.176 1 92.12 191 ILE A CA 1
ATOM 1445 C C . ILE A 1 191 ? -14.648 -23.828 -5.535 1 92.12 191 ILE A C 1
ATOM 1447 O O . ILE A 1 191 ? -15.812 -23.844 -5.953 1 92.12 191 ILE A O 1
ATOM 1451 N N . SER A 1 192 ? -13.641 -24.297 -6.195 1 95.06 192 SER A N 1
ATOM 1452 C CA . SER A 1 192 ? -13.852 -24.938 -7.492 1 95.06 192 SER A CA 1
ATOM 1453 C C . SER A 1 192 ? -14.781 -26.141 -7.375 1 95.06 192 SER A C 1
ATOM 1455 O O . SER A 1 192 ? -15.688 -26.312 -8.188 1 95.06 192 SER A O 1
ATOM 1457 N N . GLN A 1 193 ? -14.547 -26.938 -6.418 1 94.56 193 GLN A N 1
ATOM 1458 C CA . GLN A 1 193 ? -15.352 -28.125 -6.219 1 94.56 193 GLN A CA 1
ATOM 1459 C C . GLN A 1 193 ? -16.781 -27.766 -5.812 1 94.56 193 GLN A C 1
ATOM 1461 O O . GLN A 1 193 ? -17.734 -28.422 -6.246 1 94.56 193 GLN A O 1
ATOM 1466 N N . LYS A 1 194 ? -16.891 -26.781 -5.027 1 92.62 194 LYS A N 1
ATOM 1467 C CA . LYS A 1 194 ? -18.219 -26.312 -4.645 1 92.62 194 LYS A CA 1
ATOM 1468 C C . LYS A 1 194 ? -19.016 -25.844 -5.863 1 92.62 194 LYS A C 1
ATOM 1470 O O . LYS A 1 194 ? -20.188 -26.188 -6.023 1 92.62 194 LYS A O 1
ATOM 1475 N N . ILE A 1 195 ? -18.406 -25.125 -6.676 1 92.81 195 ILE A N 1
ATOM 1476 C CA . ILE A 1 195 ? -19.047 -24.594 -7.879 1 92.81 195 ILE A CA 1
ATOM 1477 C C . ILE A 1 195 ? -19.422 -25.75 -8.805 1 92.81 195 ILE A C 1
ATOM 1479 O O . ILE A 1 195 ? -20.484 -25.719 -9.438 1 92.81 195 ILE A O 1
ATOM 1483 N N . ALA A 1 196 ? -18.594 -26.734 -8.852 1 94.38 196 ALA A N 1
ATOM 1484 C CA . ALA A 1 196 ? -18.828 -27.906 -9.711 1 94.38 196 ALA A CA 1
ATOM 1485 C C . ALA A 1 196 ? -19.766 -28.906 -9.039 1 94.38 196 ALA A C 1
ATOM 1487 O O . ALA A 1 196 ? -20.016 -29.984 -9.578 1 94.38 196 ALA A O 1
ATOM 1488 N N . GLU A 1 197 ? -20.219 -28.562 -7.816 1 92 197 GLU A N 1
ATOM 1489 C CA . GLU A 1 197 ? -21.141 -29.391 -7.055 1 92 197 GLU A CA 1
ATOM 1490 C C . GLU A 1 197 ? -20.516 -30.75 -6.711 1 92 197 GLU A C 1
ATOM 1492 O O . GLU A 1 197 ? -21.156 -31.781 -6.871 1 92 197 GLU A O 1
ATOM 1497 N N . LEU A 1 198 ? -19.266 -30.672 -6.363 1 94.06 198 LEU A N 1
ATOM 1498 C CA . LEU A 1 198 ? -18.547 -31.844 -5.863 1 94.06 198 LEU A CA 1
ATOM 1499 C C . LEU A 1 198 ? -18.344 -31.75 -4.355 1 94.06 198 LEU A C 1
ATOM 1501 O O . LEU A 1 198 ? -18.297 -30.656 -3.795 1 94.06 198 LEU A O 1
ATOM 1505 N N . PRO A 1 199 ? -18.312 -32.969 -3.707 1 92.31 199 PRO A N 1
ATOM 1506 C CA . PRO A 1 199 ? -17.953 -32.875 -2.287 1 92.31 199 PRO A CA 1
ATOM 1507 C C . PRO A 1 199 ? -16.578 -32.281 -2.061 1 92.31 199 PRO A C 1
ATOM 1509 O O . PRO A 1 199 ? -15.641 -32.594 -2.812 1 92.31 199 PRO A O 1
ATOM 1512 N N . MET A 1 200 ? -16.531 -31.484 -1.079 1 90.69 200 MET A N 1
ATOM 1513 C CA . MET A 1 200 ? -15.273 -30.797 -0.783 1 90.69 200 MET A CA 1
ATOM 1514 C C . MET A 1 200 ? -14.156 -31.781 -0.511 1 90.69 200 MET A C 1
ATOM 1516 O O . MET A 1 200 ? -14.328 -32.719 0.265 1 90.69 200 MET A O 1
ATOM 1520 N N . PHE A 1 201 ? -13.031 -31.625 -1.217 1 90.75 201 PHE A N 1
ATOM 1521 C CA . PHE A 1 201 ? -11.781 -32.344 -1.086 1 90.75 201 PHE A CA 1
ATOM 1522 C C . PHE A 1 201 ? -11.969 -33.812 -1.499 1 90.75 201 PHE A C 1
ATOM 1524 O O . PHE A 1 201 ? -11.273 -34.688 -0.995 1 90.75 201 PHE A O 1
ATOM 1531 N N . SER A 1 202 ? -12.961 -33.969 -2.305 1 91.62 202 SER A N 1
ATOM 1532 C CA . SER A 1 202 ? -13.109 -35.281 -2.922 1 91.62 202 SER A CA 1
ATOM 1533 C C . SER A 1 202 ? -11.984 -35.562 -3.916 1 91.62 202 SER A C 1
ATOM 1535 O O . SER A 1 202 ? -11.273 -34.656 -4.32 1 91.62 202 SER A O 1
ATOM 1537 N N . GLY A 1 203 ? -11.734 -36.875 -4.234 1 92.38 203 GLY A N 1
ATOM 1538 C CA . GLY A 1 203 ? -10.727 -37.281 -5.203 1 92.38 203 GLY A CA 1
ATOM 1539 C C . GLY A 1 203 ? -9.312 -37.219 -4.664 1 92.38 203 GLY A C 1
ATOM 1540 O O . GLY A 1 203 ? -8.375 -36.906 -5.406 1 92.38 203 GLY A O 1
ATOM 1541 N N . ILE A 1 204 ? -9.117 -37.438 -3.498 1 92.69 204 ILE A N 1
ATOM 1542 C CA . ILE A 1 204 ? -7.848 -37.219 -2.812 1 92.69 204 ILE A CA 1
ATOM 1543 C C . ILE A 1 204 ? -6.812 -38.219 -3.326 1 92.69 204 ILE A C 1
ATOM 1545 O O . ILE A 1 204 ? -5.617 -37.906 -3.381 1 92.69 204 ILE A O 1
ATOM 1549 N N . GLY A 1 205 ? -7.219 -39.406 -3.672 1 93 205 GLY A N 1
ATOM 1550 C CA . GLY A 1 205 ? -6.297 -40.438 -4.129 1 93 205 GLY A CA 1
ATOM 1551 C C . GLY A 1 205 ? -5.461 -40 -5.316 1 93 205 GLY A C 1
ATOM 1552 O O . GLY A 1 205 ? -4.234 -39.906 -5.219 1 93 205 GLY A O 1
ATOM 1553 N N . LEU A 1 206 ? -6.133 -39.719 -6.418 1 95.25 206 LEU A N 1
ATOM 1554 C CA . LEU A 1 206 ? -5.414 -39.312 -7.621 1 95.25 206 LEU A CA 1
ATOM 1555 C C . LEU A 1 206 ? -4.66 -38 -7.387 1 95.25 206 LEU A C 1
ATOM 1557 O O . LEU A 1 206 ? -3.557 -37.812 -7.906 1 95.25 206 LEU A O 1
ATOM 1561 N N . ARG A 1 207 ? -5.199 -37.062 -6.625 1 96.19 207 ARG A N 1
ATOM 1562 C CA . ARG A 1 207 ? -4.531 -35.812 -6.32 1 96.19 207 ARG A CA 1
ATOM 1563 C C . ARG A 1 207 ? -3.236 -36.062 -5.551 1 96.19 207 ARG A C 1
ATOM 1565 O O . ARG A 1 207 ? -2.246 -35.344 -5.758 1 96.19 207 ARG A O 1
ATOM 1572 N N . THR A 1 208 ? -3.328 -37 -4.652 1 96.81 208 THR A N 1
ATOM 1573 C CA . THR A 1 208 ? -2.129 -37.312 -3.896 1 96.81 208 THR A CA 1
ATOM 1574 C C . THR A 1 208 ? -1.054 -37.906 -4.812 1 96.81 208 THR A C 1
ATOM 1576 O O . THR A 1 208 ? 0.132 -37.594 -4.648 1 96.81 208 THR A O 1
ATOM 1579 N N . ALA A 1 209 ? -1.426 -38.75 -5.75 1 97.5 209 ALA A N 1
ATOM 1580 C CA . ALA A 1 209 ? -0.474 -39.281 -6.719 1 97.5 209 ALA A CA 1
ATOM 1581 C C . ALA A 1 209 ? 0.17 -38.156 -7.539 1 97.5 209 ALA A C 1
ATOM 1583 O O . ALA A 1 209 ? 1.374 -38.188 -7.801 1 97.5 209 ALA A O 1
ATOM 1584 N N . ILE A 1 210 ? -0.631 -37.25 -7.965 1 97.69 210 ILE A N 1
ATOM 1585 C CA . ILE A 1 210 ? -0.121 -36.094 -8.711 1 97.69 210 ILE A CA 1
ATOM 1586 C C . ILE A 1 210 ? 0.854 -35.312 -7.84 1 97.69 210 ILE A C 1
ATOM 1588 O O . ILE A 1 210 ? 1.941 -34.938 -8.289 1 97.69 210 ILE A O 1
ATOM 1592 N N . TYR A 1 211 ? 0.468 -35.062 -6.629 1 97.62 211 TYR A N 1
ATOM 1593 C CA . TYR A 1 211 ? 1.287 -34.344 -5.68 1 97.62 211 TYR A CA 1
ATOM 1594 C C . TYR A 1 211 ? 2.645 -35 -5.492 1 97.62 211 TYR A C 1
ATOM 1596 O O . TYR A 1 211 ? 3.684 -34.344 -5.586 1 97.62 211 TYR A O 1
ATOM 1604 N N . ILE A 1 212 ? 2.604 -36.25 -5.223 1 98.19 212 ILE A N 1
ATOM 1605 C CA . ILE A 1 212 ? 3.842 -36.969 -5.004 1 98.19 212 ILE A CA 1
ATOM 1606 C C . ILE A 1 212 ? 4.719 -36.906 -6.254 1 98.19 212 ILE A C 1
ATOM 1608 O O . ILE A 1 212 ? 5.938 -36.75 -6.156 1 98.19 212 ILE A O 1
ATOM 1612 N N . SER A 1 213 ? 4.117 -37 -7.438 1 98.5 213 SER A N 1
ATOM 1613 C CA . SER A 1 213 ? 4.863 -36.906 -8.688 1 98.5 213 SER A CA 1
ATOM 1614 C C . SER A 1 213 ? 5.484 -35.531 -8.859 1 98.5 213 SER A C 1
ATOM 1616 O O . SER A 1 213 ? 6.633 -35.406 -9.281 1 98.5 213 SER A O 1
ATOM 1618 N N . PHE A 1 214 ? 4.703 -34.469 -8.531 1 98.5 214 PHE A N 1
ATOM 1619 C CA . PHE A 1 214 ? 5.215 -33.094 -8.602 1 98.5 214 PHE A CA 1
ATOM 1620 C C . PHE A 1 214 ? 6.387 -32.906 -7.648 1 98.5 214 PHE A C 1
ATOM 1622 O O . PHE A 1 214 ? 7.41 -32.344 -8.016 1 98.5 214 PHE A O 1
ATOM 1629 N N . LEU A 1 215 ? 6.199 -33.438 -6.426 1 98.31 215 LEU A N 1
ATOM 1630 C CA . LEU A 1 215 ? 7.23 -33.281 -5.406 1 98.31 215 LEU A CA 1
ATOM 1631 C C . LEU A 1 215 ? 8.508 -34 -5.805 1 98.31 215 LEU A C 1
ATOM 1633 O O . LEU A 1 215 ? 9.602 -33.438 -5.707 1 98.31 215 LEU A O 1
ATOM 1637 N N . LEU A 1 216 ? 8.328 -35.219 -6.25 1 98.5 216 LEU A N 1
ATOM 1638 C CA . LEU A 1 216 ? 9.477 -36.031 -6.66 1 98.5 216 LEU A CA 1
ATOM 1639 C C . LEU A 1 216 ? 10.203 -35.375 -7.828 1 98.5 216 LEU A C 1
ATOM 1641 O O . LEU A 1 216 ? 11.438 -35.312 -7.84 1 98.5 216 LEU A O 1
ATOM 1645 N N . ALA A 1 217 ? 9.461 -34.938 -8.805 1 98.5 217 ALA A N 1
ATOM 1646 C CA . ALA A 1 217 ? 10.062 -34.25 -9.945 1 98.5 217 ALA A CA 1
ATOM 1647 C C . ALA A 1 217 ? 10.82 -33 -9.492 1 98.5 217 ALA A C 1
ATOM 1649 O O . ALA A 1 217 ? 11.898 -32.719 -10.008 1 98.5 217 ALA A O 1
ATOM 1650 N N . THR A 1 218 ? 10.258 -32.25 -8.57 1 98.38 218 THR A N 1
ATOM 1651 C CA . THR A 1 218 ? 10.867 -31.016 -8.07 1 98.38 218 THR A CA 1
ATOM 1652 C C . THR A 1 218 ? 12.172 -31.328 -7.34 1 98.38 218 THR A C 1
ATOM 1654 O O . THR A 1 218 ? 13.195 -30.688 -7.59 1 98.38 218 THR A O 1
ATOM 1657 N N . ILE A 1 219 ? 12.148 -32.312 -6.473 1 98.25 219 ILE A N 1
ATOM 1658 C CA . ILE A 1 219 ? 13.328 -32.688 -5.699 1 98.25 219 ILE A CA 1
ATOM 1659 C C . ILE A 1 219 ? 14.438 -33.156 -6.637 1 98.25 219 ILE A C 1
ATOM 1661 O O . ILE A 1 219 ? 15.586 -32.75 -6.508 1 98.25 219 ILE A O 1
ATOM 1665 N N . LEU A 1 220 ? 14.094 -34 -7.602 1 98.25 220 LEU A N 1
ATOM 1666 C CA . LEU A 1 220 ? 15.078 -34.531 -8.547 1 98.25 220 LEU A CA 1
ATOM 1667 C C . LEU A 1 220 ? 15.648 -33.406 -9.414 1 98.25 220 LEU A C 1
ATOM 1669 O O . LEU A 1 220 ? 16.844 -33.406 -9.711 1 98.25 220 LEU A O 1
ATOM 1673 N N . TYR A 1 221 ? 14.82 -32.5 -9.781 1 98.06 221 TYR A N 1
ATOM 1674 C CA . TYR A 1 221 ? 15.25 -31.406 -10.625 1 98.06 221 TYR A CA 1
ATOM 1675 C C . TYR A 1 221 ? 16.203 -30.484 -9.867 1 98.06 221 TYR A C 1
ATOM 1677 O O . TYR A 1 221 ? 17.234 -30.062 -10.406 1 98.06 221 TYR A O 1
ATOM 1685 N N . ILE A 1 222 ? 15.812 -30.141 -8.633 1 97.88 222 ILE A N 1
ATOM 1686 C CA . ILE A 1 222 ? 16.672 -29.281 -7.824 1 97.88 222 ILE A CA 1
ATOM 1687 C C . ILE A 1 222 ? 18.016 -29.969 -7.582 1 97.88 222 ILE A C 1
ATOM 1689 O O . ILE A 1 222 ? 19.062 -29.344 -7.668 1 97.88 222 ILE A O 1
ATOM 1693 N N . ASN A 1 223 ? 17.953 -31.266 -7.254 1 96.56 223 ASN A N 1
ATOM 1694 C CA . ASN A 1 223 ? 19.188 -32.031 -7.035 1 96.56 223 ASN A CA 1
ATOM 1695 C C . ASN A 1 223 ? 20.062 -32.031 -8.289 1 96.56 223 ASN A C 1
ATOM 1697 O O . ASN A 1 223 ? 21.281 -31.953 -8.195 1 96.56 223 ASN A O 1
ATOM 1701 N N . TRP A 1 224 ? 19.422 -32.25 -9.406 1 96.25 224 TRP A N 1
ATOM 1702 C CA . TRP A 1 224 ? 20.141 -32.219 -10.672 1 96.25 224 TRP A CA 1
ATOM 1703 C C . TRP A 1 224 ? 20.844 -30.859 -10.852 1 96.25 224 TRP A C 1
ATOM 1705 O O . TRP A 1 224 ? 22 -30.812 -11.289 1 96.25 224 TRP A O 1
ATOM 1715 N N . TYR A 1 225 ? 20.156 -29.781 -10.539 1 96.5 225 TYR A N 1
ATOM 1716 C CA . TYR A 1 225 ? 20.734 -28.438 -10.672 1 96.5 225 TYR A CA 1
ATOM 1717 C C . TYR A 1 225 ? 21.891 -28.234 -9.695 1 96.5 225 TYR A C 1
ATOM 1719 O O . TYR A 1 225 ? 22.906 -27.625 -10.031 1 96.5 225 TYR A O 1
ATOM 1727 N N . VAL A 1 226 ? 21.734 -28.719 -8.5 1 95.06 226 VAL A N 1
ATOM 1728 C CA . VAL A 1 226 ? 22.797 -28.609 -7.5 1 95.06 226 VAL A CA 1
ATOM 1729 C C . VAL A 1 226 ? 24.047 -29.344 -7.984 1 95.06 226 VAL A C 1
ATOM 1731 O O . VAL A 1 226 ? 25.156 -28.859 -7.809 1 95.06 226 VAL A O 1
ATOM 1734 N N . LYS A 1 227 ? 23.906 -30.469 -8.562 1 92.75 227 LYS A N 1
ATOM 1735 C CA . LYS A 1 227 ? 25.031 -31.219 -9.109 1 92.75 227 LYS A CA 1
ATOM 1736 C C . LYS A 1 227 ? 25.688 -30.453 -10.266 1 92.75 227 LYS A C 1
ATOM 1738 O O . LYS A 1 227 ? 26.906 -30.5 -10.43 1 92.75 227 LYS A O 1
ATOM 1743 N N . ARG A 1 228 ? 24.812 -29.812 -10.977 1 92.25 228 ARG A N 1
ATOM 1744 C CA . ARG A 1 228 ? 25.312 -28.984 -12.07 1 92.25 228 ARG A CA 1
ATOM 1745 C C . ARG A 1 228 ? 26.172 -27.844 -11.547 1 92.25 228 ARG A C 1
ATOM 1747 O O . ARG A 1 228 ? 27.156 -27.469 -12.18 1 92.25 228 ARG A O 1
ATOM 1754 N N . LEU A 1 229 ? 25.828 -27.25 -10.461 1 92.31 229 LEU A N 1
ATOM 1755 C CA . LEU A 1 229 ? 26.562 -26.141 -9.867 1 92.31 229 LEU A CA 1
ATOM 1756 C C . LEU A 1 229 ? 27.984 -26.562 -9.492 1 92.31 229 LEU A C 1
ATOM 1758 O O . LEU A 1 229 ? 28.891 -25.719 -9.461 1 92.31 229 LEU A O 1
ATOM 1762 N N . LYS A 1 230 ? 28.156 -27.75 -9.18 1 86.94 230 LYS A N 1
ATOM 1763 C CA . LYS A 1 230 ? 29.453 -28.25 -8.758 1 86.94 230 LYS A CA 1
ATOM 1764 C C . LYS A 1 230 ? 30.344 -28.531 -9.953 1 86.94 230 LYS A C 1
ATOM 1766 O O . LYS A 1 230 ? 31.562 -28.656 -9.805 1 86.94 230 LYS A O 1
ATOM 1771 N N . LYS A 1 231 ? 29.719 -28.531 -11.039 1 83.88 231 LYS A N 1
ATOM 1772 C CA . LYS A 1 231 ? 30.5 -28.797 -12.242 1 83.88 231 LYS A CA 1
ATOM 1773 C C . LYS A 1 231 ? 31.062 -27.516 -12.844 1 83.88 231 LYS A C 1
ATOM 1775 O O . LYS A 1 231 ? 30.344 -26.516 -12.953 1 83.88 231 LYS A O 1
ATOM 1780 N N . SER A 1 232 ? 32.281 -27.484 -13.133 1 68.44 232 SER A N 1
ATOM 1781 C CA . SER A 1 232 ? 33.031 -26.297 -13.586 1 68.44 232 SER A CA 1
ATOM 1782 C C . SER A 1 232 ? 32.5 -25.812 -14.938 1 68.44 232 SER A C 1
ATOM 1784 O O . SER A 1 232 ? 32.5 -24.609 -15.195 1 68.44 232 SER A O 1
ATOM 1786 N N . ASN A 1 233 ? 31.953 -26.656 -15.836 1 71.19 233 ASN A N 1
ATOM 1787 C CA . ASN A 1 233 ? 31.625 -26.312 -17.219 1 71.19 233 ASN A CA 1
ATOM 1788 C C . ASN A 1 233 ? 30.234 -25.688 -17.328 1 71.19 233 ASN A C 1
ATOM 1790 O O . ASN A 1 233 ? 29.969 -24.922 -18.25 1 71.19 233 ASN A O 1
ATOM 1794 N N . LYS A 1 234 ? 29.328 -26.016 -16.547 1 72.75 234 LYS A N 1
ATOM 1795 C CA . LYS A 1 234 ? 27.953 -25.547 -16.719 1 72.75 234 LYS A CA 1
ATOM 1796 C C . LYS A 1 234 ? 27.641 -24.422 -15.758 1 72.75 234 LYS A C 1
ATOM 1798 O O . LYS A 1 234 ? 27.062 -23.406 -16.156 1 72.75 234 LYS A O 1
ATOM 1803 N N . GLY A 1 235 ? 28.047 -24.453 -14.75 1 83.06 235 GLY A N 1
ATOM 1804 C CA . GLY A 1 235 ? 28.047 -23.438 -13.711 1 83.06 235 GLY A CA 1
ATOM 1805 C C . GLY A 1 235 ? 26.656 -22.938 -13.375 1 83.06 235 GLY A C 1
ATOM 1806 O O . GLY A 1 235 ? 25.656 -23.641 -13.625 1 83.06 235 GLY A O 1
ATOM 1807 N N . SER A 1 236 ? 26.453 -21.938 -12.844 1 91.56 236 SER A N 1
ATOM 1808 C CA . SER A 1 236 ? 25.234 -21.312 -12.32 1 91.56 236 SER A CA 1
ATOM 1809 C C . SER A 1 236 ? 24.516 -20.531 -13.406 1 91.56 236 SER A C 1
ATOM 1811 O O . SER A 1 236 ? 25.141 -19.859 -14.227 1 91.56 236 SER A O 1
ATOM 1813 N N . ILE A 1 237 ? 23.203 -20.656 -13.453 1 92.38 237 ILE A N 1
ATOM 1814 C CA . ILE A 1 237 ? 22.359 -19.844 -14.344 1 92.38 237 ILE A CA 1
ATOM 1815 C C . ILE A 1 237 ? 22.547 -18.375 -14.008 1 92.38 237 ILE A C 1
ATOM 1817 O O . ILE A 1 237 ? 22.359 -17.5 -14.875 1 92.38 237 ILE A O 1
ATOM 1821 N N . LEU A 1 238 ? 22.938 -18.078 -12.797 1 92.44 238 LEU A N 1
ATOM 1822 C CA . LEU A 1 238 ? 23.109 -16.703 -12.344 1 92.44 238 LEU A CA 1
ATOM 1823 C C . LEU A 1 238 ? 24.469 -16.172 -12.766 1 92.44 238 LEU A C 1
ATOM 1825 O O . LEU A 1 238 ? 24.766 -14.984 -12.586 1 92.44 238 LEU A O 1
ATOM 1829 N N . GLY A 1 239 ? 25.297 -16.953 -13.359 1 88.31 239 GLY A N 1
ATOM 1830 C CA . GLY A 1 239 ? 26.641 -16.547 -13.758 1 88.31 239 GLY A CA 1
ATOM 1831 C C . GLY A 1 239 ? 27.594 -16.406 -12.578 1 88.31 239 GLY A C 1
ATOM 1832 O O . GLY A 1 239 ? 27.656 -17.281 -11.727 1 88.31 239 GLY A O 1
ATOM 1833 N N . ASP A 1 240 ? 28.25 -15.203 -12.508 1 85.19 240 ASP A N 1
ATOM 1834 C CA . ASP A 1 240 ? 29.281 -15.008 -11.484 1 85.19 240 ASP A CA 1
ATOM 1835 C C . ASP A 1 240 ? 28.672 -14.43 -10.203 1 85.19 240 ASP A C 1
ATOM 1837 O O . ASP A 1 240 ? 29.25 -14.562 -9.125 1 85.19 240 ASP A O 1
ATOM 1841 N N . ASN A 1 241 ? 27.5 -13.898 -10.375 1 88.12 241 ASN A N 1
ATOM 1842 C CA . ASN A 1 241 ? 26.828 -13.344 -9.203 1 88.12 241 ASN A CA 1
ATOM 1843 C C . ASN A 1 241 ? 25.766 -14.281 -8.656 1 88.12 241 ASN A C 1
ATOM 1845 O O . ASN A 1 241 ? 24.578 -14.117 -8.953 1 88.12 241 ASN A O 1
ATOM 1849 N N . TRP A 1 242 ? 26.234 -15.109 -7.738 1 90.44 242 TRP A N 1
ATOM 1850 C CA . TRP A 1 242 ? 25.375 -16.172 -7.207 1 90.44 242 TRP A CA 1
ATOM 1851 C C . TRP A 1 242 ? 24.312 -15.586 -6.281 1 90.44 242 TRP A C 1
ATOM 1853 O O . TRP A 1 242 ? 23.312 -16.25 -5.98 1 90.44 242 TRP A O 1
ATOM 1863 N N . PHE A 1 243 ? 24.531 -14.391 -5.84 1 88.38 243 PHE A N 1
ATOM 1864 C CA . PHE A 1 243 ? 23.594 -13.766 -4.91 1 88.38 243 PHE A CA 1
ATOM 1865 C C . PHE A 1 243 ? 23.328 -12.312 -5.309 1 88.38 243 PHE A C 1
ATOM 1867 O O . PHE A 1 243 ? 23.891 -11.391 -4.711 1 88.38 243 PHE A O 1
ATOM 1874 N N . PRO A 1 244 ? 22.375 -12.125 -6.113 1 80.69 244 PRO A N 1
ATOM 1875 C CA . PRO A 1 244 ? 22.156 -10.797 -6.684 1 80.69 244 PRO A CA 1
ATOM 1876 C C . PRO A 1 244 ? 21.391 -9.867 -5.746 1 80.69 244 PRO A C 1
ATOM 1878 O O . PRO A 1 244 ? 21.312 -8.664 -5.984 1 80.69 244 PRO A O 1
ATOM 1881 N N . SER A 1 245 ? 20.781 -10.406 -4.691 1 73.06 245 SER A N 1
ATOM 1882 C CA . SER A 1 245 ? 19.969 -9.57 -3.811 1 73.06 245 SER A CA 1
ATOM 1883 C C . SER A 1 245 ? 20.844 -8.625 -2.99 1 73.06 245 SER A C 1
ATOM 1885 O O . SER A 1 245 ? 21.906 -9.016 -2.514 1 73.06 245 SER A O 1
ATOM 1887 N N . ASN A 1 246 ? 20.391 -7.359 -3.027 1 61.44 246 ASN A N 1
ATOM 1888 C CA . ASN A 1 246 ? 21.062 -6.387 -2.164 1 61.44 246 ASN A CA 1
ATOM 1889 C C . ASN A 1 246 ? 20.672 -6.59 -0.699 1 61.44 246 ASN A C 1
ATOM 1891 O O . ASN A 1 246 ? 21.328 -6.043 0.195 1 61.44 246 ASN A O 1
ATOM 1895 N N . ALA A 1 247 ? 19.672 -7.359 -0.562 1 54.81 247 ALA A N 1
ATOM 1896 C CA . ALA A 1 247 ? 19.172 -7.484 0.803 1 54.81 247 ALA A CA 1
ATOM 1897 C C . ALA A 1 247 ? 20.141 -8.258 1.681 1 54.81 247 ALA A C 1
ATOM 1899 O O . ALA A 1 247 ? 20.156 -8.086 2.902 1 54.81 247 ALA A O 1
ATOM 1900 N N . LEU A 1 248 ? 20.781 -9.148 1.019 1 55.91 248 LEU A N 1
ATOM 1901 C CA . LEU A 1 248 ? 21.672 -10.008 1.777 1 55.91 248 LEU A CA 1
ATOM 1902 C C . LEU A 1 248 ? 23.125 -9.711 1.435 1 55.91 248 LEU A C 1
ATOM 1904 O O . LEU A 1 248 ? 24.016 -10.5 1.746 1 55.91 248 LEU A O 1
ATOM 1908 N N . SER A 1 249 ? 23.344 -8.602 0.544 1 50.25 249 SER A N 1
ATOM 1909 C CA . SER A 1 249 ? 24.703 -8.32 0.109 1 50.25 249 SER A CA 1
ATOM 1910 C C . SER A 1 249 ? 25.594 -7.945 1.288 1 50.25 249 SER A C 1
ATOM 1912 O O . SER A 1 249 ? 25.484 -6.848 1.84 1 50.25 249 SER A O 1
ATOM 1914 N N . SER A 1 250 ? 25.75 -8.688 2.078 1 44.75 250 SER A N 1
ATOM 1915 C CA . SER A 1 250 ? 26.906 -8.469 2.936 1 44.75 250 SER A CA 1
ATOM 1916 C C . SER A 1 250 ? 28.125 -8.047 2.119 1 44.75 250 SER A C 1
ATOM 1918 O O . SER A 1 250 ? 28.859 -8.891 1.599 1 44.75 250 SER A O 1
ATOM 1920 N N . GLU A 1 251 ? 27.969 -7.242 1.198 1 39.97 251 GLU A N 1
ATOM 1921 C CA . GLU A 1 251 ? 29.266 -6.855 0.648 1 39.97 251 GLU A CA 1
ATOM 1922 C C . GLU A 1 251 ? 30.344 -6.855 1.728 1 39.97 251 GLU A C 1
ATOM 1924 O O . GLU A 1 251 ? 31.531 -6.852 1.419 1 39.97 251 GLU A O 1
ATOM 1929 N N . LYS A 1 252 ? 30.234 -5.934 2.756 1 38.12 252 LYS A N 1
ATOM 1930 C CA . LYS A 1 252 ? 31.469 -5.836 3.527 1 38.12 252 LYS A CA 1
ATOM 1931 C C . LYS A 1 252 ? 31.906 -7.211 4.02 1 38.12 252 LYS A C 1
ATOM 1933 O O . LYS A 1 252 ? 31.312 -7.777 4.93 1 38.12 252 LYS A O 1
ATOM 1938 N N . GLU A 1 253 ? 32.156 -8.047 3.205 1 36.94 253 GLU A N 1
ATOM 1939 C CA . GLU A 1 253 ? 33.156 -9.031 3.652 1 36.94 253 GLU A CA 1
ATOM 1940 C C . GLU A 1 253 ? 33.938 -8.523 4.855 1 36.94 253 GLU A C 1
ATOM 1942 O O . GLU A 1 253 ? 35.125 -8.219 4.746 1 36.94 253 GLU A O 1
ATOM 1947 N N . THR A 1 254 ? 33.656 -7.402 5.398 1 36.69 254 THR A N 1
ATOM 1948 C CA . THR A 1 254 ? 34.531 -7.07 6.52 1 36.69 254 THR A CA 1
ATOM 1949 C C . THR A 1 254 ? 34.906 -8.328 7.297 1 36.69 254 THR A C 1
ATOM 1951 O O . THR A 1 254 ? 34.125 -9.273 7.375 1 36.69 254 THR A O 1
ATOM 1954 N N . GLU A 1 255 ? 36.094 -8.406 7.742 1 38.38 255 GLU A N 1
ATOM 1955 C CA . GLU A 1 255 ? 36.625 -9.367 8.695 1 38.38 255 GLU A CA 1
ATOM 1956 C C . GLU A 1 255 ? 35.562 -9.828 9.68 1 38.38 255 GLU A C 1
ATOM 1958 O O . GLU A 1 255 ? 35.188 -9.078 10.578 1 38.38 255 GLU A O 1
ATOM 1963 N N . LYS A 1 256 ? 34.562 -10.391 9.242 1 43.12 256 LYS A N 1
ATOM 1964 C CA . LYS A 1 256 ? 33.594 -11.008 10.148 1 43.12 256 LYS A CA 1
ATOM 1965 C C . LYS A 1 256 ? 34.25 -11.391 11.477 1 43.12 256 LYS A C 1
ATOM 1967 O O . LYS A 1 256 ? 35.094 -12.289 11.523 1 43.12 256 LYS A O 1
ATOM 1972 N N . LYS A 1 257 ? 34.406 -10.562 12.18 1 44.31 257 LYS A N 1
ATOM 1973 C CA . LYS A 1 257 ? 34.781 -10.977 13.539 1 44.31 257 LYS A CA 1
ATOM 1974 C C . LYS A 1 257 ? 33.844 -12.078 14.039 1 44.31 257 LYS A C 1
ATOM 1976 O O . LYS A 1 257 ? 32.625 -11.992 13.875 1 44.31 257 LYS A O 1
ATOM 1981 N N . GLU A 1 258 ? 34.156 -13.375 14.07 1 49 258 GLU A N 1
ATOM 1982 C CA . GLU A 1 258 ? 33.438 -14.469 14.727 1 49 258 GLU A CA 1
ATOM 1983 C C . GLU A 1 258 ? 32.531 -13.945 15.836 1 49 258 GLU A C 1
ATOM 1985 O O . GLU A 1 258 ? 33 -13.422 16.844 1 49 258 GLU A O 1
ATOM 1990 N N . VAL A 1 259 ? 31.391 -13.477 15.461 1 57.56 259 VAL A N 1
ATOM 1991 C CA . VAL A 1 259 ? 30.516 -13.117 16.578 1 57.56 259 VAL A CA 1
ATOM 1992 C C . VAL A 1 259 ? 30.234 -14.344 17.438 1 57.56 259 VAL A C 1
ATOM 1994 O O . VAL A 1 259 ? 29.891 -15.406 16.922 1 57.56 259 VAL A O 1
ATOM 1997 N N . PRO A 1 260 ? 30.672 -14.32 18.609 1 64.56 260 PRO A N 1
ATOM 1998 C CA . PRO A 1 260 ? 30.438 -15.469 19.484 1 64.56 260 PRO A CA 1
ATOM 1999 C C . PRO A 1 260 ? 28.953 -15.844 19.578 1 64.56 260 PRO A C 1
ATOM 2001 O O . PRO A 1 260 ? 28.078 -14.969 19.562 1 64.56 260 PRO A O 1
ATOM 2004 N N . TRP A 1 261 ? 28.672 -17.016 19.172 1 76.06 261 TRP A N 1
ATOM 2005 C CA . TRP A 1 261 ? 27.344 -17.625 19.344 1 76.06 261 TRP A CA 1
ATOM 2006 C C . TRP A 1 261 ? 26.922 -17.578 20.812 1 76.06 261 TRP A C 1
ATOM 2008 O O . TRP A 1 261 ? 27.375 -18.391 21.609 1 76.06 261 TRP A O 1
ATOM 2018 N N . THR A 1 262 ? 26.172 -16.547 21.109 1 83.69 262 THR A N 1
ATOM 2019 C CA . THR A 1 262 ? 25.781 -16.297 22.484 1 83.69 262 THR A CA 1
ATOM 2020 C C . THR A 1 262 ? 24.359 -16.812 22.75 1 83.69 262 THR A C 1
ATOM 2022 O O . THR A 1 262 ? 23.672 -17.25 21.828 1 83.69 262 THR A O 1
ATOM 2025 N N . ILE A 1 263 ? 23.984 -16.781 23.953 1 89.44 263 ILE A N 1
ATOM 2026 C CA . ILE A 1 263 ? 22.641 -17.188 24.391 1 89.44 263 ILE A CA 1
ATOM 2027 C C . ILE A 1 263 ? 21.594 -16.266 23.781 1 89.44 263 ILE A C 1
ATOM 2029 O O . ILE A 1 263 ? 20.484 -16.703 23.469 1 89.44 263 ILE A O 1
ATOM 2033 N N . ARG A 1 264 ? 22.016 -15.055 23.547 1 91.06 264 ARG A N 1
ATOM 2034 C CA . ARG A 1 264 ? 21.094 -14.094 22.953 1 91.06 264 ARG A CA 1
ATOM 2035 C C . ARG A 1 264 ? 20.734 -14.5 21.516 1 91.06 264 ARG A C 1
ATOM 2037 O O . ARG A 1 264 ? 19.578 -14.391 21.125 1 91.06 264 ARG A O 1
ATOM 2044 N N . HIS A 1 265 ? 21.688 -14.938 20.875 1 91.06 265 HIS A N 1
ATOM 2045 C CA . HIS A 1 265 ? 21.453 -15.359 19.5 1 91.06 265 HIS A CA 1
ATOM 2046 C C . HIS A 1 265 ? 20.516 -16.562 19.438 1 91.06 265 HIS A C 1
ATOM 2048 O O . HIS A 1 265 ? 19.625 -16.625 18.594 1 91.06 265 HIS A O 1
ATOM 2054 N N . LYS A 1 266 ? 20.703 -17.438 20.312 1 90.31 266 LYS A N 1
ATOM 2055 C CA . LYS A 1 266 ? 19.844 -18.609 20.391 1 90.31 266 LYS A CA 1
ATOM 2056 C C . LYS A 1 266 ? 18.406 -18.234 20.719 1 90.31 266 LYS A C 1
ATOM 2058 O O . LYS A 1 266 ? 17.469 -18.812 20.172 1 90.31 266 LYS A O 1
ATOM 2063 N N . LEU A 1 267 ? 18.312 -17.359 21.609 1 94.94 267 LEU A N 1
ATOM 2064 C CA . LEU A 1 267 ? 16.984 -16.906 22.016 1 94.94 267 LEU A CA 1
ATOM 2065 C C . LEU A 1 267 ? 16.266 -16.219 20.859 1 94.94 267 LEU A C 1
ATOM 2067 O O . LEU A 1 267 ? 15.055 -16.391 20.688 1 94.94 267 LEU A O 1
ATOM 2071 N N . ILE A 1 268 ? 17 -15.398 20.141 1 95.25 268 ILE A N 1
ATOM 2072 C CA . ILE A 1 268 ? 16.422 -14.688 19.016 1 95.25 268 ILE A CA 1
ATOM 2073 C C . ILE A 1 268 ? 15.922 -15.695 17.969 1 95.25 268 ILE A C 1
ATOM 2075 O O . ILE A 1 268 ? 14.797 -15.578 17.484 1 95.25 268 ILE A O 1
ATOM 2079 N N . LEU A 1 269 ? 16.703 -16.672 17.688 1 90.19 269 LEU A N 1
ATOM 2080 C CA . LEU A 1 269 ? 16.328 -17.688 16.703 1 90.19 269 LEU A CA 1
ATOM 2081 C C . LEU A 1 269 ? 15.148 -18.5 17.203 1 90.19 269 LEU A C 1
ATOM 2083 O O . LEU A 1 269 ? 14.266 -18.875 16.422 1 90.19 269 LEU A O 1
ATOM 2087 N N . LEU A 1 270 ? 15.164 -18.781 18.438 1 92.88 270 LEU A N 1
ATOM 2088 C CA . LEU A 1 270 ? 14.078 -19.562 19.031 1 92.88 270 LEU A CA 1
ATOM 2089 C C . LEU A 1 270 ? 12.758 -18.797 18.953 1 92.88 270 LEU A C 1
ATOM 2091 O O . LEU A 1 270 ? 11.734 -19.375 18.562 1 92.88 270 LEU A O 1
ATOM 2095 N N . VAL A 1 271 ? 12.805 -17.547 19.312 1 94.25 271 VAL A N 1
ATOM 2096 C CA . VAL A 1 271 ? 11.602 -16.734 19.281 1 94.25 271 VAL A CA 1
ATOM 2097 C C . VAL A 1 271 ? 11.102 -16.625 17.844 1 94.25 271 VAL A C 1
ATOM 2099 O O . VAL A 1 271 ? 9.891 -16.672 17.594 1 94.25 271 VAL A O 1
ATOM 2102 N N . SER A 1 272 ? 12 -16.406 16.938 1 92 272 SER A N 1
ATOM 2103 C CA . SER A 1 272 ? 11.625 -16.312 15.523 1 92 272 SER A CA 1
ATOM 2104 C C . SER A 1 272 ? 10.992 -17.609 15.031 1 92 272 SER A C 1
ATOM 2106 O O . SER A 1 272 ? 9.938 -17.594 14.391 1 92 272 SER A O 1
ATOM 2108 N N . ALA A 1 273 ? 11.602 -18.719 15.367 1 88.56 273 ALA A N 1
ATOM 2109 C CA . ALA A 1 273 ? 11.094 -20.031 14.961 1 88.56 273 ALA A CA 1
ATOM 2110 C C . ALA A 1 273 ? 9.734 -20.312 15.586 1 88.56 273 ALA A C 1
ATOM 2112 O O . ALA A 1 273 ? 8.812 -20.781 14.914 1 88.56 273 ALA A O 1
ATOM 2113 N N . LEU A 1 274 ? 9.617 -20.016 16.828 1 94.62 274 LEU A N 1
ATOM 2114 C CA . LEU A 1 274 ? 8.352 -20.234 17.516 1 94.62 274 LEU A CA 1
ATOM 2115 C C . LEU A 1 274 ? 7.254 -19.359 16.922 1 94.62 274 LEU A C 1
ATOM 2117 O O . LEU A 1 274 ? 6.102 -19.781 16.812 1 94.62 274 LEU A O 1
ATOM 2121 N N . SER A 1 275 ? 7.602 -18.141 16.641 1 94.19 275 SER A N 1
ATOM 2122 C CA . SER A 1 275 ? 6.625 -17.234 16.047 1 94.19 275 SER A CA 1
ATOM 2123 C C . SER A 1 275 ? 6.121 -17.766 14.711 1 94.19 275 SER A C 1
ATOM 2125 O O . SER A 1 275 ? 4.934 -17.656 14.398 1 94.19 275 SER A O 1
ATOM 2127 N N . LEU A 1 276 ? 7.004 -18.328 13.93 1 87.88 276 LEU A N 1
ATOM 2128 C CA . LEU A 1 276 ? 6.621 -18.891 12.641 1 87.88 276 LEU A CA 1
ATOM 2129 C C . LEU A 1 276 ? 5.746 -20.125 12.828 1 87.88 276 LEU A C 1
ATOM 2131 O O . LEU A 1 276 ? 4.797 -20.344 12.07 1 87.88 276 LEU A O 1
ATOM 2135 N N . ILE A 1 277 ? 6.008 -20.906 13.789 1 89.38 277 ILE A N 1
ATOM 2136 C CA . ILE A 1 277 ? 5.211 -22.094 14.094 1 89.38 277 ILE A CA 1
ATOM 2137 C C . ILE A 1 277 ? 3.812 -21.672 14.539 1 89.38 277 ILE A C 1
ATOM 2139 O O . ILE A 1 277 ? 2.814 -22.266 14.125 1 89.38 277 ILE A O 1
ATOM 2143 N N . VAL A 1 278 ? 3.783 -20.672 15.406 1 93.44 278 VAL A N 1
ATOM 2144 C CA . VAL A 1 278 ? 2.498 -20.156 15.867 1 93.44 278 VAL A CA 1
ATOM 2145 C C . VAL A 1 278 ? 1.691 -19.641 14.672 1 93.44 278 VAL A C 1
ATOM 2147 O O . VAL A 1 278 ? 0.475 -19.844 14.609 1 93.44 278 VAL A O 1
ATOM 2150 N N . PHE A 1 279 ? 2.32 -19 13.742 1 91.5 279 PHE A N 1
ATOM 2151 C CA . PHE A 1 279 ? 1.632 -18.547 12.539 1 91.5 279 PHE A CA 1
ATOM 2152 C C . PHE A 1 279 ? 1.034 -19.719 11.781 1 91.5 279 PHE A C 1
ATOM 2154 O O . PHE A 1 279 ? -0.114 -19.656 11.336 1 91.5 279 PHE A O 1
ATOM 2161 N N . LEU A 1 280 ? 1.857 -20.75 11.617 1 85.25 280 LEU A N 1
ATOM 2162 C CA . LEU A 1 280 ? 1.391 -21.906 10.875 1 85.25 280 LEU A CA 1
ATOM 2163 C C . LEU A 1 280 ? 0.175 -22.531 11.555 1 85.25 280 LEU A C 1
ATOM 2165 O O . LEU A 1 280 ? -0.793 -22.906 10.883 1 85.25 280 LEU A O 1
ATOM 2169 N N . ILE A 1 281 ? 0.221 -22.609 12.836 1 88.88 281 ILE A N 1
ATOM 2170 C CA . ILE A 1 281 ? -0.902 -23.156 13.594 1 88.88 281 ILE A CA 1
ATOM 2171 C C . ILE A 1 281 ? -2.117 -22.234 13.445 1 88.88 281 ILE A C 1
ATOM 2173 O O . ILE A 1 281 ? -3.236 -22.719 13.242 1 88.88 281 ILE A O 1
ATOM 2177 N N . GLY A 1 282 ? -1.933 -20.969 13.539 1 89.56 282 GLY A N 1
ATOM 2178 C CA . GLY A 1 282 ? -3.012 -20.016 13.359 1 89.56 282 GLY A CA 1
ATOM 2179 C C . GLY A 1 282 ? -3.605 -20.031 11.961 1 89.56 282 GLY A C 1
ATOM 2180 O O . GLY A 1 282 ? -4.816 -19.891 11.797 1 89.56 282 GLY A O 1
ATOM 2181 N N . ALA A 1 283 ? -2.732 -20.172 10.984 1 82.56 283 ALA A N 1
ATOM 2182 C CA . ALA A 1 283 ? -3.215 -20.266 9.609 1 82.56 283 ALA A CA 1
ATOM 2183 C C . ALA A 1 283 ? -4.109 -21.484 9.422 1 82.56 283 ALA A C 1
ATOM 2185 O O . ALA A 1 283 ? -5.121 -21.422 8.719 1 82.56 283 ALA A O 1
ATOM 2186 N N . PHE A 1 284 ? -3.76 -22.578 10.078 1 80.94 284 PHE A N 1
ATOM 2187 C CA . PHE A 1 284 ? -4.5 -23.828 9.953 1 80.94 284 PHE A CA 1
ATOM 2188 C C . PHE A 1 284 ? -5.793 -23.766 10.758 1 80.94 284 PHE A C 1
ATOM 2190 O O . PHE A 1 284 ? -6.852 -24.188 10.273 1 80.94 284 PHE A O 1
ATOM 2197 N N . ARG A 1 285 ? -5.734 -23.219 11.945 1 85.25 285 ARG A N 1
ATOM 2198 C CA . ARG A 1 285 ? -6.863 -23.312 12.867 1 85.25 285 ARG A CA 1
ATOM 2199 C C . ARG A 1 285 ? -7.727 -22.062 12.812 1 85.25 285 ARG A C 1
ATOM 2201 O O . ARG A 1 285 ? -8.938 -22.125 13.008 1 85.25 285 ARG A O 1
ATOM 2208 N N . LEU A 1 286 ? -7.035 -20.984 12.547 1 89.31 286 LEU A N 1
ATOM 2209 C CA . LEU A 1 286 ? -7.75 -19.719 12.664 1 89.31 286 LEU A CA 1
ATOM 2210 C C . LEU A 1 286 ? -7.82 -19 11.32 1 89.31 286 LEU A C 1
ATOM 2212 O O . LEU A 1 286 ? -8.25 -17.844 11.242 1 89.31 286 LEU A O 1
ATOM 2216 N N . HIS A 1 287 ? -7.34 -19.594 10.234 1 83.94 287 HIS A N 1
ATOM 2217 C CA . HIS A 1 287 ? -7.414 -19.094 8.867 1 83.94 287 HIS A CA 1
ATOM 2218 C C . HIS A 1 287 ? -6.656 -17.781 8.727 1 83.94 287 HIS A C 1
ATOM 2220 O O . HIS A 1 287 ? -7.145 -16.844 8.094 1 83.94 287 HIS A O 1
ATOM 2226 N N . TRP A 1 288 ? -5.531 -17.75 9.477 1 87.75 288 TRP A N 1
ATOM 2227 C CA . TRP A 1 288 ? -4.652 -16.594 9.336 1 87.75 288 TRP A CA 1
ATOM 2228 C C . TRP A 1 288 ? -4.156 -16.469 7.898 1 87.75 288 TRP A C 1
ATOM 2230 O O . TRP A 1 288 ? -3.936 -17.469 7.219 1 87.75 288 TRP A O 1
ATOM 2240 N N . THR A 1 289 ? -4.074 -15.18 7.465 1 86.12 289 THR A N 1
ATOM 2241 C CA . THR A 1 289 ? -3.648 -14.898 6.102 1 86.12 289 THR A CA 1
ATOM 2242 C C . THR A 1 289 ? -2.439 -13.969 6.09 1 86.12 289 THR A C 1
ATOM 2244 O O . THR A 1 289 ? -1.577 -14.055 6.969 1 86.12 289 THR A O 1
ATOM 2247 N N . ASP A 1 290 ? -2.322 -13.156 5.047 1 85.88 290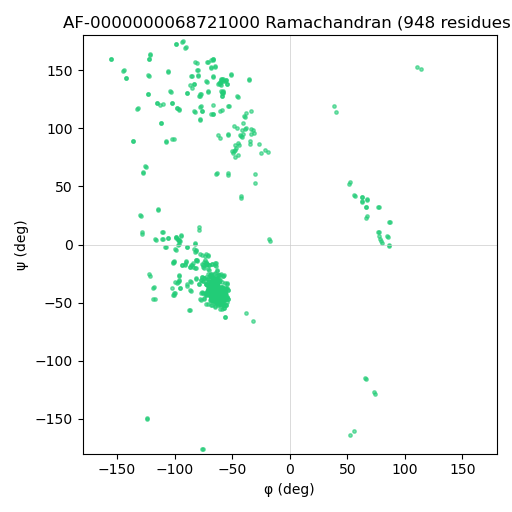 ASP A N 1
ATOM 2248 C CA . ASP A 1 290 ? -1.153 -12.312 4.82 1 85.88 290 ASP A CA 1
ATOM 2249 C C . ASP A 1 290 ? -1.025 -11.25 5.91 1 85.88 290 ASP A C 1
ATOM 2251 O O . ASP A 1 290 ? 0.085 -10.883 6.305 1 85.88 290 ASP A O 1
ATOM 2255 N N . ALA A 1 291 ? -2.186 -10.844 6.426 1 91.75 291 ALA A N 1
ATOM 2256 C CA . ALA A 1 291 ? -2.143 -9.805 7.449 1 91.75 291 ALA A CA 1
ATOM 2257 C C . ALA A 1 291 ? -1.444 -10.305 8.711 1 91.75 291 ALA A C 1
ATOM 2259 O O . ALA A 1 291 ? -0.598 -9.609 9.273 1 91.75 291 ALA A O 1
ATOM 2260 N N . GLU A 1 292 ? -1.82 -11.5 9.133 1 93.5 292 GLU A N 1
ATOM 2261 C CA . GLU A 1 292 ? -1.228 -12.086 10.328 1 93.5 292 GLU A CA 1
ATOM 2262 C C . GLU A 1 292 ? 0.24 -12.43 10.109 1 93.5 292 GLU A C 1
ATOM 2264 O O . GLU A 1 292 ? 1.054 -12.344 11.031 1 93.5 292 GLU A O 1
ATOM 2269 N N . MET A 1 293 ? 0.572 -12.852 8.898 1 90.38 293 MET A N 1
ATOM 2270 C CA . MET A 1 293 ? 1.978 -13.117 8.609 1 90.38 293 MET A CA 1
ATOM 2271 C C . MET A 1 293 ? 2.812 -11.852 8.734 1 90.38 293 MET A C 1
ATOM 2273 O O . MET A 1 293 ? 3.891 -11.867 9.336 1 90.38 293 MET A O 1
ATOM 2277 N N . THR A 1 294 ? 2.32 -10.789 8.102 1 94.25 294 THR A N 1
ATOM 2278 C CA . THR A 1 294 ? 3.008 -9.508 8.203 1 94.25 294 THR A CA 1
ATOM 2279 C C . THR A 1 294 ? 3.152 -9.086 9.664 1 94.25 294 THR A C 1
ATOM 2281 O O . THR A 1 294 ? 4.219 -8.633 10.078 1 94.25 294 THR A O 1
ATOM 2284 N N . ALA A 1 295 ? 2.109 -9.281 10.406 1 95.81 295 ALA A N 1
ATOM 2285 C CA . ALA A 1 295 ? 2.127 -8.984 11.836 1 95.81 295 ALA A CA 1
ATOM 2286 C C . ALA A 1 295 ? 3.203 -9.805 12.555 1 95.81 295 ALA A C 1
ATOM 2288 O O . ALA A 1 295 ? 3.871 -9.297 13.461 1 95.81 295 ALA A O 1
ATOM 2289 N N . THR A 1 296 ? 3.309 -11 12.227 1 95.19 296 THR A N 1
ATOM 2290 C CA . THR A 1 296 ? 4.297 -11.891 12.82 1 95.19 296 THR A CA 1
ATOM 2291 C C . THR A 1 296 ? 5.711 -11.359 12.594 1 95.19 296 THR A C 1
ATOM 2293 O O . THR A 1 296 ? 6.547 -11.398 13.5 1 95.19 296 THR A O 1
ATOM 2296 N N . PHE A 1 297 ? 5.957 -10.875 11.422 1 95.19 297 PHE A N 1
ATOM 2297 C CA . PHE A 1 297 ? 7.285 -10.352 11.117 1 95.19 297 PHE A CA 1
ATOM 2298 C C . PHE A 1 297 ? 7.562 -9.086 11.922 1 95.19 297 PHE A C 1
ATOM 2300 O O . PHE A 1 297 ? 8.703 -8.844 12.336 1 95.19 297 PHE A O 1
ATOM 2307 N N . ILE A 1 298 ? 6.578 -8.266 12.086 1 97.06 298 ILE A N 1
ATOM 2308 C CA . ILE A 1 298 ? 6.742 -7.098 12.938 1 97.06 298 ILE A CA 1
ATOM 2309 C C . ILE A 1 298 ? 7.117 -7.531 14.352 1 97.06 298 ILE A C 1
ATOM 2311 O O . ILE A 1 298 ? 8.047 -6.988 14.945 1 97.06 298 ILE A O 1
ATOM 2315 N N . PHE A 1 299 ? 6.434 -8.484 14.852 1 97.62 299 PHE A N 1
ATOM 2316 C CA . PHE A 1 299 ? 6.688 -9.008 16.188 1 97.62 299 PHE A CA 1
ATOM 2317 C C . PHE A 1 299 ? 8.102 -9.57 16.297 1 97.62 299 PHE A C 1
ATOM 2319 O O . PHE A 1 299 ? 8.812 -9.289 17.266 1 97.62 299 PHE A O 1
ATOM 2326 N N . ILE A 1 300 ? 8.453 -10.367 15.367 1 96.31 300 ILE A N 1
ATOM 2327 C CA . ILE A 1 300 ? 9.789 -10.953 15.344 1 96.31 300 ILE A CA 1
ATOM 2328 C C . ILE A 1 300 ? 10.844 -9.852 15.359 1 96.31 300 ILE A C 1
ATOM 2330 O O . ILE A 1 300 ? 11.812 -9.914 16.109 1 96.31 300 ILE A O 1
ATOM 2334 N N . ALA A 1 301 ? 10.672 -8.828 14.523 1 97.06 301 ALA A N 1
ATOM 2335 C CA . ALA A 1 301 ? 11.641 -7.738 14.406 1 97.06 301 ALA A CA 1
ATOM 2336 C C . ALA A 1 301 ? 11.797 -7.008 15.734 1 97.06 301 ALA A C 1
ATOM 2338 O O . ALA A 1 301 ? 12.922 -6.781 16.188 1 97.06 301 ALA A O 1
ATOM 2339 N N . ILE A 1 302 ? 10.711 -6.672 16.359 1 97.56 302 ILE A N 1
ATOM 2340 C CA . ILE A 1 302 ? 10.742 -5.91 17.609 1 97.56 302 ILE A CA 1
ATOM 2341 C C . ILE A 1 302 ? 11.352 -6.762 18.719 1 97.56 302 ILE A C 1
ATOM 2343 O O . ILE A 1 302 ? 12.258 -6.312 19.422 1 97.56 302 ILE A O 1
ATOM 2347 N N . THR A 1 303 ? 10.914 -8.008 18.859 1 97.94 303 THR A N 1
ATOM 2348 C CA . THR A 1 303 ? 11.391 -8.883 19.922 1 97.94 303 THR A CA 1
ATOM 2349 C C . THR A 1 303 ? 12.875 -9.211 19.719 1 97.94 303 THR A C 1
ATOM 2351 O O . THR A 1 303 ? 13.648 -9.203 20.688 1 97.94 303 THR A O 1
ATOM 2354 N N . ALA A 1 304 ? 13.227 -9.531 18.516 1 97.06 304 ALA A N 1
ATOM 2355 C CA . ALA A 1 304 ? 14.633 -9.797 18.219 1 97.06 304 ALA A CA 1
ATOM 2356 C C . ALA A 1 304 ? 15.5 -8.586 18.531 1 97.06 304 ALA A C 1
ATOM 2358 O O . ALA A 1 304 ? 16.594 -8.719 19.078 1 97.06 304 ALA A O 1
ATOM 2359 N N . GLY A 1 305 ? 15.039 -7.398 18.141 1 97.38 305 GLY A N 1
ATOM 2360 C CA . GLY A 1 305 ? 15.773 -6.184 18.453 1 97.38 305 GLY A CA 1
ATOM 2361 C C . GLY A 1 305 ? 15.961 -5.973 19.953 1 97.38 305 GLY A C 1
ATOM 2362 O O . GLY A 1 305 ? 17.047 -5.629 20.406 1 97.38 305 GLY A O 1
ATOM 2363 N N . ILE A 1 306 ? 14.914 -6.234 20.688 1 97.56 306 ILE A N 1
ATOM 2364 C CA . ILE A 1 306 ? 14.961 -6.059 22.125 1 97.56 306 ILE A CA 1
ATOM 2365 C C . ILE A 1 306 ? 15.93 -7.07 22.734 1 97.56 306 ILE A C 1
ATOM 2367 O O . ILE A 1 306 ? 16.812 -6.703 23.516 1 97.56 306 ILE A O 1
ATOM 2371 N N . ILE A 1 307 ? 15.812 -8.297 22.375 1 97.31 307 ILE A N 1
ATOM 2372 C CA . ILE A 1 307 ? 16.688 -9.336 22.906 1 97.31 307 ILE A CA 1
ATOM 2373 C C . ILE A 1 307 ? 18.125 -9.047 22.5 1 97.31 307 ILE A C 1
ATOM 2375 O O . ILE A 1 307 ? 19.062 -9.305 23.266 1 97.31 307 ILE A O 1
ATOM 2379 N N . GLY A 1 308 ? 18.312 -8.531 21.328 1 95.06 308 GLY A N 1
ATOM 2380 C CA . GLY A 1 308 ? 19.641 -8.195 20.828 1 95.06 308 GLY A CA 1
ATOM 2381 C C . GLY A 1 308 ? 20.234 -6.973 21.484 1 95.06 308 GLY A C 1
ATOM 2382 O O . GLY A 1 308 ? 21.406 -6.641 21.25 1 95.06 308 GLY A O 1
ATOM 2383 N N . GLY A 1 309 ? 19.453 -6.254 22.297 1 95.31 309 GLY A N 1
ATOM 2384 C CA . GLY A 1 309 ? 19.953 -5.102 23.031 1 95.31 309 GLY A CA 1
ATOM 2385 C C . GLY A 1 309 ? 19.906 -3.814 22.234 1 95.31 309 GLY A C 1
ATOM 2386 O O . GLY A 1 309 ? 20.625 -2.865 22.547 1 95.31 309 GLY A O 1
ATOM 2387 N N . MET A 1 310 ? 19.125 -3.801 21.25 1 95.44 310 MET A N 1
ATOM 2388 C CA . MET A 1 310 ? 19.031 -2.602 20.438 1 95.44 310 MET A CA 1
ATOM 2389 C C . MET A 1 310 ? 18.141 -1.559 21.094 1 95.44 310 MET A C 1
ATOM 2391 O O . MET A 1 310 ? 17.172 -1.905 21.766 1 95.44 310 MET A O 1
ATOM 2395 N N . LYS A 1 311 ? 18.516 -0.264 20.891 1 95.81 311 LYS A N 1
ATOM 2396 C CA . LYS A 1 311 ? 17.641 0.823 21.328 1 95.81 311 LYS A CA 1
ATOM 2397 C C . LYS A 1 311 ? 16.406 0.917 20.438 1 95.81 311 LYS A C 1
ATOM 2399 O O . LYS A 1 311 ? 16.438 0.498 19.281 1 95.81 311 LYS A O 1
ATOM 2404 N N . ALA A 1 312 ? 15.352 1.492 20.922 1 95.06 312 ALA A N 1
ATOM 2405 C CA . ALA A 1 312 ? 14.078 1.568 20.203 1 95.06 312 ALA A CA 1
ATOM 2406 C C . ALA A 1 312 ? 14.242 2.307 18.875 1 95.06 312 ALA A C 1
ATOM 2408 O O . ALA A 1 312 ? 13.727 1.862 17.844 1 95.06 312 ALA A O 1
ATOM 2409 N N . ASN A 1 313 ? 14.953 3.375 18.891 1 92.81 313 ASN A N 1
ATOM 2410 C CA . ASN A 1 313 ? 15.172 4.141 17.672 1 92.81 313 ASN A CA 1
ATOM 2411 C C . ASN A 1 313 ? 15.953 3.334 16.641 1 92.81 313 ASN A C 1
ATOM 2413 O O . ASN A 1 313 ? 15.695 3.438 15.43 1 92.81 313 ASN A O 1
ATOM 2417 N N . ASP A 1 314 ? 16.828 2.578 17.094 1 95.38 314 ASP A N 1
ATOM 2418 C CA . ASP A 1 314 ? 17.641 1.75 16.219 1 95.38 314 ASP A CA 1
ATOM 2419 C C . ASP A 1 314 ? 16.812 0.621 15.602 1 95.38 314 ASP A C 1
ATOM 2421 O O . ASP A 1 314 ? 17.031 0.238 14.453 1 95.38 314 ASP A O 1
ATOM 2425 N N . ILE A 1 315 ? 15.977 0.104 16.422 1 96.94 315 ILE A N 1
ATOM 2426 C CA . ILE A 1 315 ? 15.094 -0.937 15.906 1 96.94 315 ILE A CA 1
ATOM 2427 C C . ILE A 1 315 ? 14.258 -0.384 14.75 1 96.94 315 ILE A C 1
ATOM 2429 O O . ILE A 1 315 ? 14.188 -0.99 13.68 1 96.94 315 ILE A O 1
ATOM 2433 N N . ALA A 1 316 ? 13.719 0.785 14.938 1 94.38 316 ALA A N 1
ATOM 2434 C CA . ALA A 1 316 ? 12.875 1.401 13.922 1 94.38 316 ALA A CA 1
ATOM 2435 C C . ALA A 1 316 ? 13.672 1.713 12.656 1 94.38 316 ALA A C 1
ATOM 2437 O O . ALA A 1 316 ? 13.258 1.369 11.547 1 94.38 316 ALA A O 1
ATOM 2438 N N . SER A 1 317 ? 14.828 2.303 12.844 1 92.56 317 SER A N 1
ATOM 2439 C CA . SER A 1 317 ? 15.633 2.713 11.695 1 92.56 317 SER A CA 1
ATOM 2440 C C . SER A 1 317 ? 16.156 1.505 10.922 1 92.56 317 SER A C 1
ATOM 2442 O O . SER A 1 317 ? 16.172 1.504 9.688 1 92.56 317 SER A O 1
ATOM 2444 N N . THR A 1 318 ? 16.578 0.507 11.672 1 95.56 318 THR A N 1
ATOM 2445 C CA . THR A 1 318 ? 17.094 -0.702 11.031 1 95.56 318 THR A CA 1
ATOM 2446 C C . THR A 1 318 ? 15.977 -1.426 10.281 1 95.56 318 THR A C 1
ATOM 2448 O O . THR A 1 318 ? 16.172 -1.893 9.156 1 95.56 318 THR A O 1
ATOM 2451 N N . PHE A 1 319 ? 14.852 -1.514 10.938 1 96.44 319 PHE A N 1
ATOM 2452 C CA . PHE A 1 319 ? 13.688 -2.141 10.32 1 96.44 319 PHE A CA 1
ATOM 2453 C C . PHE A 1 319 ? 13.328 -1.443 9.016 1 96.44 319 PHE A C 1
ATOM 2455 O O . PHE A 1 319 ? 13.133 -2.1 7.988 1 96.44 319 PHE A O 1
ATOM 2462 N N . LEU A 1 320 ? 13.289 -0.17 8.984 1 94.19 320 LEU A N 1
ATOM 2463 C CA . LEU A 1 320 ? 12.883 0.606 7.816 1 94.19 320 LEU A CA 1
ATOM 2464 C C . LEU A 1 320 ? 13.953 0.545 6.727 1 94.19 320 LEU A C 1
ATOM 2466 O O . LEU A 1 320 ? 13.633 0.566 5.539 1 94.19 320 LEU A O 1
ATOM 2470 N N . ALA A 1 321 ? 15.172 0.504 7.105 1 92.12 321 ALA A N 1
ATOM 2471 C CA . ALA A 1 321 ? 16.25 0.306 6.129 1 92.12 321 ALA A CA 1
ATOM 2472 C C . ALA A 1 321 ? 16.078 -1.021 5.395 1 92.12 321 ALA A C 1
ATOM 2474 O O . ALA A 1 321 ? 16.328 -1.108 4.191 1 92.12 321 ALA A O 1
ATOM 2475 N N . GLY A 1 322 ? 15.742 -2.002 6.133 1 91.56 322 GLY A N 1
ATOM 2476 C CA . GLY A 1 322 ? 15.453 -3.283 5.508 1 91.56 322 GLY A CA 1
ATOM 2477 C C . GLY A 1 322 ? 14.297 -3.221 4.523 1 91.56 322 GLY A C 1
ATOM 2478 O O . GLY A 1 322 ? 14.352 -3.844 3.459 1 91.56 322 GLY A O 1
ATOM 2479 N N . CYS A 1 323 ? 13.234 -2.51 4.898 1 93.44 323 CYS A N 1
ATOM 2480 C CA . CYS A 1 323 ? 12.117 -2.311 3.98 1 93.44 323 CYS A CA 1
ATOM 2481 C C . CYS A 1 323 ? 12.57 -1.618 2.703 1 93.44 323 CYS A C 1
ATOM 2483 O O . CYS A 1 323 ? 12.164 -1.996 1.604 1 93.44 323 CYS A O 1
ATOM 2485 N N . GLN A 1 324 ? 13.43 -0.652 2.896 1 91.56 324 GLN A N 1
ATOM 2486 C CA . GLN A 1 324 ? 13.945 0.124 1.775 1 91.56 324 GLN A CA 1
ATOM 2487 C C . GLN A 1 324 ? 14.641 -0.776 0.754 1 91.56 324 GLN A C 1
ATOM 2489 O O . GLN A 1 324 ? 14.5 -0.575 -0.454 1 91.56 324 GLN A O 1
ATOM 2494 N N . ASN A 1 325 ? 15.289 -1.729 1.216 1 86.44 325 ASN A N 1
ATOM 2495 C CA . ASN A 1 325 ? 16.078 -2.607 0.356 1 86.44 325 ASN A CA 1
ATOM 2496 C C . ASN A 1 325 ? 15.18 -3.484 -0.518 1 86.44 325 ASN A C 1
ATOM 2498 O O . ASN A 1 325 ? 15.641 -4.035 -1.521 1 86.44 325 ASN A O 1
ATOM 2502 N N . LEU A 1 326 ? 13.969 -3.607 -0.164 1 86.81 326 LEU A N 1
ATOM 2503 C CA . LEU A 1 326 ? 13.102 -4.531 -0.894 1 86.81 326 LEU A CA 1
ATOM 2504 C C . LEU A 1 326 ? 12.062 -3.771 -1.706 1 86.81 326 LEU A C 1
ATOM 2506 O O . LEU A 1 326 ? 11.141 -4.375 -2.264 1 86.81 326 LEU A O 1
ATOM 2510 N N . ILE A 1 327 ? 12.195 -2.48 -1.833 1 90.56 327 ILE A N 1
ATOM 2511 C CA . ILE A 1 327 ? 11.203 -1.656 -2.51 1 90.56 327 ILE A CA 1
ATOM 2512 C C . ILE A 1 327 ? 11.078 -2.094 -3.967 1 90.56 327 ILE A C 1
ATOM 2514 O O . ILE A 1 327 ? 9.969 -2.193 -4.496 1 90.56 327 ILE A O 1
ATOM 2518 N N . TYR A 1 328 ? 12.188 -2.316 -4.656 1 85 328 TYR A N 1
ATOM 2519 C CA . TYR A 1 328 ? 12.172 -2.725 -6.055 1 85 328 TYR A CA 1
ATOM 2520 C C . TYR A 1 328 ? 11.328 -3.979 -6.25 1 85 328 TYR A C 1
ATOM 2522 O O . TYR A 1 328 ? 10.516 -4.047 -7.168 1 85 328 TYR A O 1
ATOM 2530 N N . GLY A 1 329 ? 11.547 -4.891 -5.363 1 84.38 329 GLY A N 1
ATOM 2531 C CA . GLY A 1 329 ? 10.828 -6.148 -5.469 1 84.38 329 GLY A CA 1
ATOM 2532 C C . GLY A 1 329 ? 9.383 -6.055 -5 1 84.38 329 GLY A C 1
ATOM 2533 O O . GLY A 1 329 ? 8.516 -6.773 -5.496 1 84.38 329 GLY A O 1
ATOM 2534 N N . ALA A 1 330 ? 9.156 -5.195 -4.07 1 91.06 330 ALA A N 1
ATOM 2535 C CA . ALA A 1 330 ? 7.812 -5.086 -3.504 1 91.06 330 ALA A CA 1
ATOM 2536 C C . ALA A 1 330 ? 6.855 -4.426 -4.488 1 91.06 330 ALA A C 1
ATOM 2538 O O . ALA A 1 330 ? 5.754 -4.93 -4.73 1 91.06 330 ALA A O 1
ATOM 2539 N N . LEU A 1 331 ? 7.254 -3.389 -5.148 1 94.81 331 LEU A N 1
ATOM 2540 C CA . LEU A 1 331 ? 6.359 -2.598 -5.984 1 94.81 331 LEU A CA 1
ATOM 2541 C C . LEU A 1 331 ? 6.062 -3.318 -7.297 1 94.81 331 LEU A C 1
ATOM 2543 O O . LEU A 1 331 ? 5.082 -3.004 -7.973 1 94.81 331 LEU A O 1
ATOM 2547 N N . ILE A 1 332 ? 6.867 -4.316 -7.664 1 91.25 332 ILE A N 1
ATOM 2548 C CA . ILE A 1 332 ? 6.648 -5.027 -8.922 1 91.25 332 ILE A CA 1
ATOM 2549 C C . ILE A 1 332 ? 5.34 -5.809 -8.844 1 91.25 332 ILE A C 1
ATOM 2551 O O . ILE A 1 332 ? 4.711 -6.074 -9.875 1 91.25 332 ILE A O 1
ATOM 2555 N N . VAL A 1 333 ? 4.996 -6.203 -7.641 1 90.12 333 VAL A N 1
ATOM 2556 C CA . VAL A 1 333 ? 3.75 -6.934 -7.438 1 90.12 333 VAL A CA 1
ATOM 2557 C C . VAL A 1 333 ? 2.566 -6.059 -7.844 1 90.12 333 VAL A C 1
ATOM 2559 O O . VAL A 1 333 ? 1.606 -6.543 -8.445 1 90.12 333 VAL A O 1
ATOM 2562 N N . GLY A 1 334 ? 2.631 -4.816 -7.48 1 93.38 334 GLY A N 1
ATOM 2563 C CA . GLY A 1 334 ? 1.594 -3.883 -7.887 1 93.38 334 GLY A CA 1
ATOM 2564 C C . GLY A 1 334 ? 1.528 -3.684 -9.391 1 93.38 334 GLY A C 1
ATOM 2565 O O . GLY A 1 334 ? 0.442 -3.57 -9.961 1 93.38 334 GLY A O 1
ATOM 2566 N N . MET A 1 335 ? 2.686 -3.645 -10.023 1 93.38 335 MET A N 1
ATOM 2567 C CA . MET A 1 335 ? 2.734 -3.527 -11.477 1 93.38 335 MET A CA 1
ATOM 2568 C C . MET A 1 335 ? 2.092 -4.738 -12.141 1 93.38 335 MET A C 1
ATOM 2570 O O . MET A 1 335 ? 1.428 -4.609 -13.172 1 93.38 335 MET A O 1
ATOM 2574 N N . ALA A 1 336 ? 2.385 -5.859 -11.555 1 90.56 336 ALA A N 1
ATOM 2575 C CA . ALA A 1 336 ? 1.772 -7.078 -12.078 1 90.56 336 ALA A CA 1
ATOM 2576 C C . ALA A 1 336 ? 0.252 -7.02 -11.961 1 90.56 336 ALA A C 1
ATOM 2578 O O . ALA A 1 336 ? -0.461 -7.375 -12.906 1 90.56 336 ALA A O 1
ATOM 2579 N N . ARG A 1 337 ? -0.226 -6.547 -10.891 1 91.94 337 ARG A N 1
ATOM 2580 C CA . ARG A 1 337 ? -1.662 -6.469 -10.648 1 91.94 337 ARG A CA 1
ATOM 2581 C C . ARG A 1 337 ? -2.324 -5.453 -11.57 1 91.94 337 ARG A C 1
ATOM 2583 O O . ARG A 1 337 ? -3.516 -5.559 -11.867 1 91.94 337 ARG A O 1
ATOM 2590 N N . CYS A 1 338 ? -1.596 -4.5 -12.016 1 94.56 338 CYS A N 1
ATOM 2591 C CA . CYS A 1 338 ? -2.082 -3.484 -12.945 1 94.56 338 CYS A CA 1
ATOM 2592 C C . CYS A 1 338 ? -2.686 -4.125 -14.188 1 94.56 338 CYS A C 1
ATOM 2594 O O . CYS A 1 338 ? -3.693 -3.646 -14.711 1 94.56 338 CYS A O 1
ATOM 2596 N N . ILE A 1 339 ? -2.152 -5.164 -14.68 1 91.81 339 ILE A N 1
ATOM 2597 C CA . ILE A 1 339 ? -2.592 -5.84 -15.898 1 91.81 339 ILE A CA 1
ATOM 2598 C C . ILE A 1 339 ? -4.012 -6.371 -15.711 1 91.81 339 ILE A C 1
ATOM 2600 O O . ILE A 1 339 ? -4.871 -6.188 -16.578 1 91.81 339 ILE A O 1
ATOM 2604 N N . SER A 1 340 ? -4.23 -6.934 -14.586 1 88.94 340 SER A N 1
ATOM 2605 C CA . SER A 1 340 ? -5.57 -7.434 -14.297 1 88.94 340 SER A CA 1
ATOM 2606 C C . SER A 1 340 ? -6.582 -6.297 -14.227 1 88.94 340 SER A C 1
ATOM 2608 O O . SER A 1 340 ? -7.727 -6.449 -14.656 1 88.94 340 SER A O 1
ATOM 2610 N N . VAL A 1 341 ? -6.191 -5.215 -13.664 1 92.75 341 VAL A N 1
ATOM 2611 C CA . VAL A 1 341 ? -7.066 -4.055 -13.555 1 92.75 341 VAL A CA 1
ATOM 2612 C C . VAL A 1 341 ? -7.484 -3.584 -14.945 1 92.75 341 VAL A C 1
ATOM 2614 O O . VAL A 1 341 ? -8.656 -3.293 -15.18 1 92.75 341 VAL A O 1
ATOM 2617 N N . ILE A 1 342 ? -6.543 -3.564 -15.844 1 95.06 342 ILE A N 1
ATOM 2618 C CA . ILE A 1 342 ? -6.789 -3.098 -17.203 1 95.06 342 ILE A CA 1
ATOM 2619 C C . ILE A 1 342 ? -7.758 -4.047 -17.906 1 95.06 342 ILE A C 1
ATOM 2621 O O . ILE A 1 342 ? -8.703 -3.604 -18.562 1 95.06 342 ILE A O 1
ATOM 2625 N N . LEU A 1 343 ? -7.539 -5.273 -17.75 1 90.81 343 LEU A N 1
ATOM 2626 C CA . LEU A 1 343 ? -8.383 -6.266 -18.406 1 90.81 343 LEU A CA 1
ATOM 2627 C C . LEU A 1 343 ? -9.805 -6.227 -17.844 1 90.81 343 LEU A C 1
ATOM 2629 O O . LEU A 1 343 ? -10.773 -6.441 -18.578 1 90.81 343 LEU A O 1
ATOM 2633 N N . GLU A 1 344 ? -9.898 -6.004 -16.578 1 89.62 344 GLU A N 1
ATOM 2634 C CA . GLU A 1 344 ? -11.203 -5.891 -15.938 1 89.62 344 GLU A CA 1
ATOM 2635 C C . GLU A 1 344 ? -11.938 -4.633 -16.391 1 89.62 344 GLU A C 1
ATOM 2637 O O . GLU A 1 344 ? -13.125 -4.676 -16.719 1 89.62 344 GLU A O 1
ATOM 2642 N N . GLN A 1 345 ? -11.25 -3.576 -16.422 1 92.12 345 GLN A N 1
ATOM 2643 C CA . GLN A 1 345 ? -11.844 -2.311 -16.844 1 92.12 345 GLN A CA 1
ATOM 2644 C C . GLN A 1 345 ? -12.289 -2.365 -18.297 1 92.12 345 GLN A C 1
ATOM 2646 O O . GLN A 1 345 ? -13.305 -1.775 -18.672 1 92.12 345 GLN A O 1
ATOM 2651 N N . GLY A 1 346 ? -11.539 -3.078 -19.078 1 93.62 346 GLY A N 1
ATOM 2652 C CA . GLY A 1 346 ? -11.852 -3.215 -20.5 1 93.62 346 GLY A CA 1
ATOM 2653 C C . GLY A 1 346 ? -12.914 -4.266 -20.781 1 93.62 346 GLY A C 1
ATOM 2654 O O . GLY A 1 346 ? -13.352 -4.418 -21.922 1 93.62 346 GLY A O 1
ATOM 2655 N N . LYS A 1 347 ? -13.32 -4.996 -19.734 1 93.56 347 LYS A N 1
ATOM 2656 C CA . LYS A 1 347 ? -14.32 -6.051 -19.859 1 93.56 347 LYS A CA 1
ATOM 2657 C C . LYS A 1 347 ? -13.898 -7.082 -20.906 1 93.56 347 LYS A C 1
ATOM 2659 O O . LYS A 1 347 ? -14.703 -7.484 -21.75 1 93.56 347 LYS A O 1
ATOM 2664 N N . LEU A 1 348 ? -12.688 -7.418 -20.875 1 93.12 348 LEU A N 1
ATOM 2665 C CA . LEU A 1 348 ? -12.133 -8.352 -21.844 1 93.12 348 LEU A CA 1
ATOM 2666 C C . LEU A 1 348 ? -12.109 -9.773 -21.281 1 93.12 348 LEU A C 1
ATOM 2668 O O . LEU A 1 348 ? -12.117 -10.742 -22.031 1 93.12 348 LEU A O 1
ATOM 2672 N N . LEU A 1 349 ? -12.039 -9.93 -20.016 1 90.31 349 LEU A N 1
ATOM 2673 C CA . LEU A 1 349 ? -11.812 -11.227 -19.375 1 90.31 349 LEU A CA 1
ATOM 2674 C C . LEU A 1 349 ? -12.93 -12.203 -19.734 1 90.31 349 LEU A C 1
ATOM 2676 O O . LEU A 1 349 ? -12.664 -13.352 -20.094 1 90.31 349 LEU A O 1
ATOM 2680 N N . ASP A 1 350 ? -14.148 -11.781 -19.656 1 92.75 350 ASP A N 1
ATOM 2681 C CA . ASP A 1 350 ? -15.289 -12.648 -19.938 1 92.75 350 ASP A CA 1
ATOM 2682 C C . ASP A 1 350 ? -15.297 -13.07 -21.406 1 92.75 350 ASP A C 1
ATOM 2684 O O . ASP A 1 350 ? -15.695 -14.188 -21.75 1 92.75 350 ASP A O 1
ATOM 2688 N N . THR A 1 351 ? -14.969 -12.172 -22.25 1 93.56 351 THR A N 1
ATOM 2689 C CA . THR A 1 351 ? -14.883 -12.477 -23.672 1 93.56 351 THR A CA 1
ATOM 2690 C C . THR A 1 351 ? -13.844 -13.57 -23.922 1 93.56 351 THR A C 1
ATOM 2692 O O . THR A 1 351 ? -14.102 -14.5 -24.688 1 93.56 351 THR A O 1
ATOM 2695 N N . ILE A 1 352 ? -12.758 -13.43 -23.328 1 92.06 352 ILE A N 1
ATOM 2696 C CA . ILE A 1 352 ? -11.695 -14.406 -23.5 1 92.06 352 ILE A CA 1
ATOM 2697 C C . ILE A 1 352 ? -12.156 -15.766 -22.969 1 92.06 352 ILE A C 1
ATOM 2699 O O . ILE A 1 352 ? -11.969 -16.797 -23.641 1 92.06 352 ILE A O 1
ATOM 2703 N N . VAL A 1 353 ? -12.742 -15.781 -21.844 1 92.88 353 VAL A N 1
ATOM 2704 C CA . VAL A 1 353 ? -13.242 -17.016 -21.234 1 92.88 353 VAL A CA 1
ATOM 2705 C C . VAL A 1 353 ? -14.258 -17.672 -22.172 1 92.88 353 VAL A C 1
ATOM 2707 O O . VAL A 1 353 ? -14.211 -18.875 -22.391 1 92.88 353 VAL A O 1
ATOM 2710 N N . ASN A 1 354 ? -15.18 -16.891 -22.641 1 93.88 354 ASN A N 1
ATOM 2711 C CA . ASN A 1 354 ? -16.203 -17.406 -23.547 1 93.88 354 ASN A CA 1
ATOM 2712 C C . ASN A 1 354 ? -15.586 -18.016 -24.797 1 93.88 354 ASN A C 1
ATOM 2714 O O . ASN A 1 354 ? -16.016 -19.078 -25.266 1 93.88 354 ASN A O 1
ATOM 2718 N N . GLN A 1 355 ? -14.633 -17.359 -25.359 1 93.62 355 GLN A N 1
ATOM 2719 C CA . GLN A 1 355 ? -13.977 -17.859 -26.578 1 93.62 355 GLN A CA 1
ATOM 2720 C C . GLN A 1 355 ? -13.242 -19.156 -26.297 1 93.62 355 GLN A C 1
ATOM 2722 O O . GLN A 1 355 ? -13.25 -20.078 -27.141 1 93.62 355 GLN A O 1
ATOM 2727 N N . LEU A 1 356 ? -12.602 -19.25 -25.203 1 93.19 356 LEU A N 1
ATOM 2728 C CA . LEU A 1 356 ? -11.906 -20.484 -24.828 1 93.19 356 LEU A CA 1
ATOM 2729 C C . LEU A 1 356 ? -12.891 -21.625 -24.656 1 93.19 356 LEU A C 1
ATOM 2731 O O . LEU A 1 356 ? -12.633 -22.75 -25.094 1 93.19 356 LEU A O 1
ATOM 2735 N N . ALA A 1 357 ? -13.977 -21.328 -24.031 1 92.75 357 ALA A N 1
ATOM 2736 C CA . ALA A 1 357 ? -15 -22.359 -23.812 1 92.75 357 ALA A CA 1
ATOM 2737 C C . ALA A 1 357 ? -15.594 -22.828 -25.141 1 92.75 357 ALA A C 1
ATOM 2739 O O . ALA A 1 357 ? -15.828 -24.016 -25.328 1 92.75 357 ALA A O 1
ATOM 2740 N N . GLN A 1 358 ? -15.836 -21.906 -25.969 1 92.81 358 GLN A N 1
ATOM 2741 C CA . GLN A 1 358 ? -16.406 -22.219 -27.281 1 92.81 358 GLN A CA 1
ATOM 2742 C C . GLN A 1 358 ? -15.484 -23.125 -28.078 1 92.81 358 GLN A C 1
ATOM 2744 O O . GLN A 1 358 ? -15.945 -24 -28.812 1 92.81 358 GLN A O 1
ATOM 2749 N N . ALA A 1 359 ? -14.25 -22.891 -27.969 1 94.19 359 ALA A N 1
ATOM 2750 C CA . ALA A 1 359 ? -13.266 -23.688 -28.703 1 94.19 359 ALA A CA 1
ATOM 2751 C C . ALA A 1 359 ? -13.273 -25.141 -28.25 1 94.19 359 ALA A C 1
ATOM 2753 O O . ALA A 1 359 ? -12.828 -26.031 -28.969 1 94.19 359 ALA A O 1
ATOM 2754 N N . LEU A 1 360 ? -13.82 -25.391 -27.109 1 94.62 360 LEU A N 1
ATOM 2755 C CA . LEU A 1 360 ? -13.805 -26.734 -26.516 1 94.62 360 LEU A CA 1
ATOM 2756 C C . LEU A 1 360 ? -15.078 -27.5 -26.891 1 94.62 360 LEU A C 1
ATOM 2758 O O . LEU A 1 360 ? -15.125 -28.719 -26.766 1 94.62 360 LEU A O 1
ATOM 2762 N N . GLU A 1 361 ? -16.078 -26.75 -27.328 1 92.38 361 GLU A N 1
ATOM 2763 C CA . GLU A 1 361 ? -17.375 -27.375 -27.609 1 92.38 361 GLU A CA 1
ATOM 2764 C C . GLU A 1 361 ? -17.25 -28.469 -28.656 1 92.38 361 GLU A C 1
ATOM 2766 O O . GLU A 1 361 ? -16.609 -28.266 -29.688 1 92.38 361 GLU A O 1
ATOM 2771 N N . GLY A 1 362 ? -17.797 -29.609 -28.375 1 90.19 362 GLY A N 1
ATOM 2772 C CA . GLY A 1 362 ? -17.906 -30.688 -29.344 1 90.19 362 GLY A CA 1
ATOM 2773 C C . GLY A 1 362 ? -16.656 -31.562 -29.406 1 90.19 362 GLY A C 1
ATOM 2774 O O . GLY A 1 362 ? -16.609 -32.5 -30.188 1 90.19 362 GLY A O 1
ATOM 2775 N N . GLN A 1 363 ? -15.727 -31.422 -28.625 1 94.12 363 GLN A N 1
ATOM 2776 C CA . GLN A 1 363 ? -14.508 -32.219 -28.625 1 94.12 363 GLN A CA 1
ATOM 2777 C C . GLN A 1 363 ? -14.734 -33.562 -27.922 1 94.12 363 GLN A C 1
ATOM 2779 O O . GLN A 1 363 ? -15.672 -33.719 -27.141 1 94.12 363 GLN A O 1
ATOM 2784 N N . SER A 1 364 ? -13.852 -34.531 -28.312 1 96.31 364 SER A N 1
ATOM 2785 C CA . SER A 1 364 ? -13.852 -35.781 -27.578 1 96.31 364 SER A CA 1
ATOM 2786 C C . SER A 1 364 ? -13.375 -35.594 -26.156 1 96.31 364 SER A C 1
ATOM 2788 O O . SER A 1 364 ? -12.75 -34.594 -25.828 1 96.31 364 SER A O 1
ATOM 2790 N N . PRO A 1 365 ? -13.734 -36.562 -25.297 1 95.94 365 PRO A N 1
ATOM 2791 C CA . PRO A 1 365 ? -13.398 -36.375 -23.875 1 95.94 365 PRO A CA 1
ATOM 2792 C C . PRO A 1 365 ? -11.906 -36.125 -23.656 1 95.94 365 PRO A C 1
ATOM 2794 O O . PRO A 1 365 ? -11.555 -35.188 -22.922 1 95.94 365 PRO A O 1
ATOM 2797 N N . VAL A 1 366 ? -11.062 -36.875 -24.281 1 97.19 366 VAL A N 1
ATOM 2798 C CA . VAL A 1 366 ? -9.625 -36.719 -24.078 1 97.19 366 VAL A CA 1
ATOM 2799 C C . VAL A 1 366 ? -9.164 -35.375 -24.609 1 97.19 366 VAL A C 1
ATOM 2801 O O . VAL A 1 366 ? -8.422 -34.625 -23.938 1 97.19 366 VAL A O 1
ATOM 2804 N N . PHE A 1 367 ? -9.578 -34.969 -25.781 1 97.12 367 PHE A N 1
ATOM 2805 C CA . PHE A 1 367 ? -9.195 -33.688 -26.359 1 97.12 367 PHE A CA 1
ATOM 2806 C C . PHE A 1 367 ? -9.828 -32.531 -25.578 1 97.12 367 PHE A C 1
ATOM 2808 O O . PHE A 1 367 ? -9.234 -31.453 -25.453 1 97.12 367 PHE A O 1
ATOM 2815 N N . GLY A 1 368 ? -11.047 -32.812 -25.078 1 97.44 368 GLY A N 1
ATOM 2816 C CA . GLY A 1 368 ? -11.703 -31.828 -24.25 1 97.44 368 GLY A CA 1
ATOM 2817 C C . GLY A 1 368 ? -10.922 -31.484 -22.984 1 97.44 368 GLY A C 1
ATOM 2818 O O . GLY A 1 368 ? -10.734 -30.312 -22.672 1 97.44 368 GLY A O 1
ATOM 2819 N N . VAL A 1 369 ? -10.469 -32.531 -22.359 1 97.56 369 VAL A N 1
ATOM 2820 C CA . VAL A 1 369 ? -9.766 -32.312 -21.094 1 97.56 369 VAL A CA 1
ATOM 2821 C C . VAL A 1 369 ? -8.406 -31.656 -21.375 1 97.56 369 VAL A C 1
ATOM 2823 O O . VAL A 1 369 ? -7.949 -30.812 -20.609 1 97.56 369 VAL A O 1
ATOM 2826 N N . ILE A 1 370 ? -7.723 -32.062 -22.422 1 98.12 370 ILE A N 1
ATOM 2827 C CA . ILE A 1 370 ? -6.469 -31.422 -22.812 1 98.12 370 ILE A CA 1
ATOM 2828 C C . ILE A 1 370 ? -6.711 -29.938 -23.094 1 98.12 370 ILE A C 1
ATOM 2830 O O . ILE A 1 370 ? -5.934 -29.094 -22.672 1 98.12 370 ILE A O 1
ATOM 2834 N N . GLY A 1 371 ? -7.75 -29.672 -23.797 1 97.88 371 GLY A N 1
ATOM 2835 C CA . GLY A 1 371 ? -8.117 -28.297 -24.078 1 97.88 371 GLY A CA 1
ATOM 2836 C C . GLY A 1 371 ? -8.406 -27.484 -22.812 1 97.88 371 GLY A C 1
ATOM 2837 O O . GLY A 1 371 ? -8.023 -26.312 -22.719 1 97.88 371 GLY A O 1
ATOM 2838 N N . MET A 1 372 ? -9.141 -28.094 -21.875 1 98.12 372 MET A N 1
ATOM 2839 C CA . MET A 1 372 ? -9.43 -27.406 -20.609 1 98.12 372 MET A CA 1
ATOM 2840 C C . MET A 1 372 ? -8.141 -27.094 -19.859 1 98.12 372 MET A C 1
ATOM 2842 O O . MET A 1 372 ? -8 -26 -19.297 1 98.12 372 MET A O 1
ATOM 2846 N N . TYR A 1 373 ? -7.246 -28.016 -19.875 1 98.19 373 TYR A N 1
ATOM 2847 C CA . TYR A 1 373 ? -5.945 -27.859 -19.234 1 98.19 373 TYR A CA 1
ATOM 2848 C C . TYR A 1 373 ? -5.176 -26.703 -19.844 1 98.19 373 TYR A C 1
ATOM 2850 O O . TYR A 1 373 ? -4.734 -25.797 -19.125 1 98.19 373 TYR A O 1
ATOM 2858 N N . VAL A 1 374 ? -5.07 -26.688 -21.109 1 97.94 374 VAL A N 1
ATOM 2859 C CA . VAL A 1 374 ? -4.312 -25.688 -21.844 1 97.94 374 VAL A CA 1
ATOM 2860 C C . VAL A 1 374 ? -5.012 -24.328 -21.75 1 97.94 374 VAL A C 1
ATOM 2862 O O . VAL A 1 374 ? -4.363 -23.297 -21.594 1 97.94 374 VAL A O 1
ATOM 2865 N N . SER A 1 375 ? -6.332 -24.312 -21.828 1 97.31 375 SER A N 1
ATOM 2866 C CA . SER A 1 375 ? -7.102 -23.078 -21.719 1 97.31 375 SER A CA 1
ATOM 2867 C C . SER A 1 375 ? -6.938 -22.453 -20.344 1 97.31 375 SER A C 1
ATOM 2869 O O . SER A 1 375 ? -6.801 -21.234 -20.219 1 97.31 375 SER A O 1
ATOM 2871 N N . SER A 1 376 ? -7.004 -23.312 -19.359 1 97.19 376 SER A N 1
ATOM 2872 C CA . SER A 1 376 ? -6.812 -22.812 -18 1 97.19 376 SER A CA 1
ATOM 2873 C C . SER A 1 376 ? -5.41 -22.234 -17.828 1 97.19 376 SER A C 1
ATOM 2875 O O . SER A 1 376 ? -5.242 -21.188 -17.203 1 97.19 376 SER A O 1
ATOM 2877 N N . ALA A 1 377 ? -4.414 -22.922 -18.312 1 97 377 ALA A N 1
ATOM 2878 C CA . ALA A 1 377 ? -3.041 -22.422 -18.266 1 97 377 ALA A CA 1
ATOM 2879 C C . ALA A 1 377 ? -2.916 -21.062 -18.938 1 97 377 ALA A C 1
ATOM 2881 O O . ALA A 1 377 ? -2.311 -20.141 -18.391 1 97 377 ALA A O 1
ATOM 2882 N N . ALA A 1 378 ? -3.471 -20.938 -20.078 1 94.75 378 ALA A N 1
ATOM 2883 C CA . ALA A 1 378 ? -3.422 -19.688 -20.844 1 94.75 378 ALA A CA 1
ATOM 2884 C C . ALA A 1 378 ? -4.145 -18.562 -20.109 1 94.75 378 ALA A C 1
ATOM 2886 O O . ALA A 1 378 ? -3.637 -17.453 -20.016 1 94.75 378 ALA A O 1
ATOM 2887 N N . LEU A 1 379 ? -5.277 -18.906 -19.594 1 93.94 379 LEU A N 1
ATOM 2888 C CA . LEU A 1 379 ? -6.098 -17.922 -18.906 1 93.94 379 LEU A CA 1
ATOM 2889 C C . LEU A 1 379 ? -5.398 -17.422 -17.641 1 93.94 379 LEU A C 1
ATOM 2891 O O . LEU A 1 379 ? -5.57 -16.266 -17.234 1 93.94 379 LEU A O 1
ATOM 2895 N N . HIS A 1 380 ? -4.578 -18.25 -17.047 1 95 380 HIS A N 1
ATOM 2896 C CA . HIS A 1 380 ? -3.961 -17.938 -15.766 1 95 380 HIS A CA 1
ATOM 2897 C C . HIS A 1 380 ? -2.891 -16.859 -15.922 1 95 380 HIS A C 1
ATOM 2899 O O . HIS A 1 380 ? -2.49 -16.219 -14.938 1 95 380 HIS A O 1
ATOM 2905 N N . PHE A 1 381 ? -2.426 -16.609 -17.125 1 90.88 381 PHE A N 1
ATOM 2906 C CA . PHE A 1 381 ? -1.534 -15.484 -17.375 1 90.88 381 PHE A CA 1
ATOM 2907 C C . PHE A 1 381 ? -2.283 -14.164 -17.266 1 90.88 381 PHE A C 1
ATOM 2909 O O . PHE A 1 381 ? -1.681 -13.125 -16.984 1 90.88 381 PHE A O 1
ATOM 2916 N N . LEU A 1 382 ? -3.58 -14.266 -17.406 1 88.25 382 LEU A N 1
ATOM 2917 C CA . LEU A 1 382 ? -4.41 -13.062 -17.375 1 88.25 382 LEU A CA 1
ATOM 2918 C C . LEU A 1 382 ? -5.078 -12.906 -16.016 1 88.25 382 LEU A C 1
ATOM 2920 O O . LEU A 1 382 ? -5.199 -11.797 -15.5 1 88.25 382 LEU A O 1
ATOM 2924 N N . ILE A 1 383 ? -5.59 -14.039 -15.5 1 88.44 383 ILE A N 1
ATOM 2925 C CA . ILE A 1 383 ? -6.172 -14.094 -14.164 1 88.44 383 ILE A CA 1
ATOM 2926 C C . ILE A 1 383 ? -5.234 -14.844 -13.227 1 88.44 383 ILE A C 1
ATOM 2928 O O . ILE A 1 383 ? -5.402 -16.047 -12.992 1 88.44 383 ILE A O 1
ATOM 2932 N N . SER A 1 384 ? -4.34 -14.117 -12.617 1 88.5 384 SER A N 1
ATOM 2933 C CA . SER A 1 384 ? -3.268 -14.727 -11.836 1 88.5 384 SER A CA 1
ATOM 2934 C C . SER A 1 384 ? -3.768 -15.172 -10.461 1 88.5 384 SER A C 1
ATOM 2936 O O . SER A 1 384 ? -2.969 -15.445 -9.562 1 88.5 384 SER A O 1
ATOM 2938 N N . SER A 1 385 ? -5.039 -15.188 -10.258 1 87.31 385 SER A N 1
ATOM 2939 C CA . SER A 1 385 ? -5.68 -15.664 -9.031 1 87.31 385 SER A CA 1
ATOM 2940 C C . SER A 1 385 ? -6.426 -16.969 -9.273 1 87.31 385 SER A C 1
ATOM 2942 O O . SER A 1 385 ? -7.328 -17.031 -10.109 1 87.31 385 SER A O 1
ATOM 2944 N N . GLY A 1 386 ? -5.98 -17.969 -8.5 1 91 386 GLY A N 1
ATOM 2945 C CA . GLY A 1 386 ? -6.652 -19.25 -8.648 1 91 386 GLY A CA 1
ATOM 2946 C C . GLY A 1 386 ? -8.141 -19.188 -8.352 1 91 386 GLY A C 1
ATOM 2947 O O . GLY A 1 386 ? -8.953 -19.672 -9.133 1 91 386 GLY A O 1
ATOM 2948 N N . THR A 1 387 ? -8.453 -18.562 -7.281 1 89.38 387 THR A N 1
ATOM 2949 C CA . THR A 1 387 ? -9.859 -18.406 -6.918 1 89.38 387 THR A CA 1
ATOM 2950 C C . THR A 1 387 ? -10.602 -17.578 -7.961 1 89.38 387 THR A C 1
ATOM 2952 O O . THR A 1 387 ? -11.727 -17.891 -8.336 1 89.38 387 THR A O 1
ATOM 2955 N N . GLY A 1 388 ? -9.977 -16.547 -8.367 1 89.06 388 GLY A N 1
ATOM 2956 C CA . GLY A 1 388 ? -10.562 -15.711 -9.398 1 89.06 388 GLY A CA 1
ATOM 2957 C C . GLY A 1 388 ? -10.836 -16.453 -10.695 1 89.06 388 GLY A C 1
ATOM 2958 O O . GLY A 1 388 ? -11.867 -16.25 -11.336 1 89.06 388 GLY A O 1
ATOM 2959 N N . GLU A 1 389 ? -9.938 -17.25 -11.047 1 92.94 389 GLU A N 1
ATOM 2960 C CA . GLU A 1 389 ? -10.109 -18.047 -12.258 1 92.94 389 GLU A CA 1
ATOM 2961 C C . GLU A 1 389 ? -11.227 -19.078 -12.086 1 92.94 389 GLU A C 1
ATOM 2963 O O . GLU A 1 389 ? -12.023 -19.297 -12.992 1 92.94 389 GLU A O 1
ATOM 2968 N N . SER A 1 390 ? -11.328 -19.594 -10.93 1 94.25 390 SER A N 1
ATOM 2969 C CA . SER A 1 390 ? -12.305 -20.625 -10.633 1 94.25 390 SER A CA 1
ATOM 2970 C C . SER A 1 390 ? -13.727 -20.109 -10.734 1 94.25 390 SER A C 1
ATOM 2972 O O . SER A 1 390 ? -14.594 -20.75 -11.336 1 94.25 390 SER A O 1
ATOM 2974 N N . VAL A 1 391 ? -13.953 -18.984 -10.195 1 92.56 391 VAL A N 1
ATOM 2975 C CA . VAL A 1 391 ? -15.312 -18.469 -10.094 1 92.56 391 VAL A CA 1
ATOM 2976 C C . VAL A 1 391 ? -15.797 -18.031 -11.469 1 92.56 391 VAL A C 1
ATOM 2978 O O . VAL A 1 391 ? -17 -17.922 -11.711 1 92.56 391 VAL A O 1
ATOM 2981 N N . ILE A 1 392 ? -14.891 -17.875 -12.367 1 91.94 392 ILE A N 1
ATOM 2982 C CA . ILE A 1 392 ? -15.281 -17.453 -13.711 1 91.94 392 ILE A CA 1
ATOM 2983 C C . ILE A 1 392 ? -15.328 -18.656 -14.641 1 91.94 392 ILE A C 1
ATOM 2985 O O . ILE A 1 392 ? -16.234 -18.781 -15.461 1 91.94 392 ILE A O 1
ATOM 2989 N N . PHE A 1 393 ? -14.406 -19.516 -14.539 1 94.88 393 PHE A N 1
ATOM 2990 C CA . PHE A 1 393 ? -14.148 -20.5 -15.586 1 94.88 393 PHE A CA 1
ATOM 2991 C C . PHE A 1 393 ? -14.867 -21.812 -15.281 1 94.88 393 PHE A C 1
ATOM 2993 O O . PHE A 1 393 ? -15.43 -22.438 -16.188 1 94.88 393 PHE A O 1
ATOM 3000 N N . ILE A 1 394 ? -14.953 -22.234 -14.062 1 96.31 394 ILE A N 1
ATOM 3001 C CA . ILE A 1 394 ? -15.484 -23.547 -13.695 1 96.31 394 ILE A CA 1
ATOM 3002 C C . ILE A 1 394 ? -16.984 -23.594 -13.992 1 96.31 394 ILE A C 1
ATOM 3004 O O . ILE A 1 394 ? -17.484 -24.594 -14.531 1 96.31 394 ILE A O 1
ATOM 3008 N N . PRO A 1 395 ? -17.703 -22.516 -13.656 1 94.69 395 PRO A N 1
ATOM 3009 C CA . PRO A 1 395 ? -19.141 -22.562 -13.969 1 94.69 395 PRO A CA 1
ATOM 3010 C C . PRO A 1 395 ? -19.406 -22.781 -15.461 1 94.69 395 PRO A C 1
ATOM 3012 O O . PRO A 1 395 ? -20.438 -23.344 -15.82 1 94.69 395 PRO A O 1
ATOM 3015 N N . ILE A 1 396 ? -18.531 -22.391 -16.25 1 94.62 396 ILE A N 1
ATOM 3016 C CA . ILE A 1 396 ? -18.688 -22.5 -17.688 1 94.62 396 ILE A CA 1
ATOM 3017 C C . ILE A 1 396 ? -18.219 -23.875 -18.156 1 94.62 396 ILE A C 1
ATOM 3019 O O . ILE A 1 396 ? -18.859 -24.516 -19 1 94.62 396 ILE A O 1
ATOM 3023 N N . LEU A 1 397 ? -17.156 -24.359 -17.578 1 95.94 397 LEU A N 1
ATOM 3024 C CA . LEU A 1 397 ? -16.531 -25.609 -18.031 1 95.94 397 LEU A CA 1
ATOM 3025 C C . LEU A 1 397 ? -17.297 -26.812 -17.516 1 95.94 397 LEU A C 1
ATOM 3027 O O . LEU A 1 397 ? -17.359 -27.859 -18.172 1 95.94 397 LEU A O 1
ATOM 3031 N N . ALA A 1 398 ? -17.859 -26.703 -16.312 1 94.25 398 ALA A N 1
ATOM 3032 C CA . ALA A 1 398 ? -18.5 -27.844 -15.703 1 94.25 398 ALA A CA 1
ATOM 3033 C C . ALA A 1 398 ? -19.641 -28.375 -16.578 1 94.25 398 ALA A C 1
ATOM 3035 O O . ALA A 1 398 ? -19.672 -29.547 -16.922 1 94.25 398 ALA A O 1
ATOM 3036 N N . PRO A 1 399 ? -20.625 -27.531 -16.938 1 93.12 399 PRO A N 1
ATOM 3037 C CA . PRO A 1 399 ? -21.672 -28.031 -17.828 1 93.12 399 PRO A CA 1
ATOM 3038 C C . PRO A 1 399 ? -21.141 -28.484 -19.188 1 93.12 399 PRO A C 1
ATOM 3040 O O . PRO A 1 399 ? -21.656 -29.438 -19.766 1 93.12 399 PRO A O 1
ATOM 3043 N N . LEU A 1 400 ? -20.203 -27.812 -19.672 1 93.69 400 LEU A N 1
ATOM 3044 C CA . LEU A 1 400 ? -19.578 -28.203 -20.938 1 93.69 400 LEU A CA 1
ATOM 3045 C C . LEU A 1 400 ? -18.969 -29.594 -20.828 1 93.69 400 LEU A C 1
ATOM 3047 O O . LEU A 1 400 ? -19.047 -30.391 -21.766 1 93.69 400 LEU A O 1
ATOM 3051 N N . ALA A 1 401 ? -18.328 -29.844 -19.766 1 95.44 401 ALA A N 1
ATOM 3052 C CA . ALA A 1 401 ? -17.734 -31.156 -19.5 1 95.44 401 ALA A CA 1
ATOM 3053 C C . ALA A 1 401 ? -18.812 -32.25 -19.484 1 95.44 401 ALA A C 1
ATOM 3055 O O . ALA A 1 401 ? -18.578 -33.344 -20 1 95.44 401 ALA A O 1
ATOM 3056 N N . ASP A 1 402 ? -19.906 -31.953 -18.922 1 93.56 402 ASP A N 1
ATOM 3057 C CA . ASP A 1 402 ? -21 -32.906 -18.906 1 93.56 402 ASP A CA 1
ATOM 3058 C C . ASP A 1 402 ? -21.391 -33.312 -20.328 1 93.56 402 ASP A C 1
ATOM 3060 O O . ASP A 1 402 ? -21.625 -34.5 -20.594 1 93.56 402 ASP A O 1
ATOM 3064 N N . PHE A 1 403 ? -21.422 -32.406 -21.125 1 92.75 403 PHE A N 1
ATOM 3065 C CA . PHE A 1 403 ? -21.812 -32.656 -22.516 1 92.75 403 PHE A CA 1
ATOM 3066 C C . PHE A 1 403 ? -20.75 -33.469 -23.234 1 92.75 403 PHE A C 1
ATOM 3068 O O . PHE A 1 403 ? -21.062 -34.25 -24.141 1 92.75 403 PHE A O 1
ATOM 3075 N N . MET A 1 404 ? -19.547 -33.375 -22.797 1 94.56 404 MET A N 1
ATOM 3076 C CA . MET A 1 404 ? -18.438 -34.094 -23.438 1 94.56 404 MET A CA 1
ATOM 3077 C C . MET A 1 404 ? -18.141 -35.406 -22.734 1 94.56 404 MET A C 1
ATOM 3079 O O . MET A 1 404 ? -17.172 -36.094 -23.094 1 94.56 404 MET A O 1
ATOM 3083 N N . HIS A 1 405 ? -18.906 -35.625 -21.734 1 93.56 405 HIS A N 1
ATOM 3084 C CA . HIS A 1 405 ? -18.766 -36.844 -20.969 1 93.56 405 HIS A CA 1
ATOM 3085 C C . HIS A 1 405 ? -17.438 -36.875 -20.219 1 93.56 405 HIS A C 1
ATOM 3087 O O . HIS A 1 405 ? -16.75 -37.906 -20.25 1 93.56 405 HIS A O 1
ATOM 3093 N N . ILE A 1 406 ? -17.031 -35.844 -19.734 1 96 406 ILE A N 1
ATOM 3094 C CA . ILE A 1 406 ? -15.914 -35.719 -18.812 1 96 406 ILE A CA 1
ATOM 3095 C C . ILE A 1 406 ? -16.453 -35.5 -17.391 1 96 406 ILE A C 1
ATOM 3097 O O . ILE A 1 406 ? -17.375 -34.688 -17.188 1 96 406 ILE A O 1
ATOM 3101 N N . THR A 1 407 ? -15.938 -36.219 -16.5 1 96.56 407 THR A N 1
ATOM 3102 C CA . THR A 1 407 ? -16.406 -36.031 -15.141 1 96.56 407 THR A CA 1
ATOM 3103 C C . THR A 1 407 ? -16.062 -34.656 -14.633 1 96.56 407 THR A C 1
ATOM 3105 O O . THR A 1 407 ? -15.055 -34.062 -15.047 1 96.56 407 THR A O 1
ATOM 3108 N N . ARG A 1 408 ? -16.812 -34.125 -13.703 1 96.25 408 ARG A N 1
ATOM 3109 C CA . ARG A 1 408 ? -16.562 -32.812 -13.117 1 96.25 408 ARG A CA 1
ATOM 3110 C C . ARG A 1 408 ? -15.289 -32.812 -12.297 1 96.25 408 ARG A C 1
ATOM 3112 O O . ARG A 1 408 ? -14.602 -31.781 -12.203 1 96.25 408 ARG A O 1
ATOM 3119 N N . GLN A 1 409 ? -15.008 -33.969 -11.711 1 96.44 409 GLN A N 1
ATOM 3120 C CA . GLN A 1 409 ? -13.766 -34.094 -10.961 1 96.44 409 GLN A CA 1
ATOM 3121 C C . GLN A 1 409 ? -12.555 -33.875 -11.859 1 96.44 409 GLN A C 1
ATOM 3123 O O . GLN A 1 409 ? -11.602 -33.188 -11.469 1 96.44 409 GLN A O 1
ATOM 3128 N N . VAL A 1 410 ? -12.594 -34.469 -13.016 1 97.38 410 VAL A N 1
ATOM 3129 C CA . VAL A 1 410 ? -11.508 -34.312 -13.977 1 97.38 410 VAL A CA 1
ATOM 3130 C C . VAL A 1 410 ? -11.461 -32.844 -14.469 1 97.38 410 VAL A C 1
ATOM 3132 O O . VAL A 1 410 ? -10.383 -32.281 -14.672 1 97.38 410 VAL A O 1
ATOM 3135 N N . THR A 1 411 ? -12.586 -32.25 -14.633 1 97.12 411 THR A N 1
ATOM 3136 C CA . THR A 1 411 ? -12.695 -30.859 -15.078 1 97.12 411 THR A CA 1
ATOM 3137 C C . THR A 1 411 ? -12.047 -29.922 -14.062 1 97.12 411 THR A C 1
ATOM 3139 O O . THR A 1 411 ? -11.227 -29.062 -14.43 1 97.12 411 THR A O 1
ATOM 3142 N N . VAL A 1 412 ? -12.383 -30.047 -12.805 1 97.12 412 VAL A N 1
ATOM 3143 C CA . VAL A 1 412 ? -11.805 -29.219 -11.742 1 97.12 412 VAL A CA 1
ATOM 3144 C C . VAL A 1 412 ? -10.297 -29.422 -11.711 1 97.12 412 VAL A C 1
ATOM 3146 O O . VAL A 1 412 ? -9.539 -28.438 -11.594 1 97.12 412 VAL A O 1
ATOM 3149 N N . GLN A 1 413 ? -9.883 -30.656 -11.836 1 97.12 413 GLN A N 1
ATOM 3150 C CA . GLN A 1 413 ? -8.453 -30.938 -11.773 1 97.12 413 GLN A CA 1
ATOM 3151 C C . GLN A 1 413 ? -7.719 -30.312 -12.961 1 97.12 413 GLN A C 1
ATOM 3153 O O . GLN A 1 413 ? -6.57 -29.891 -12.836 1 97.12 413 GLN A O 1
ATOM 3158 N N . ALA A 1 414 ? -8.336 -30.375 -14.148 1 97.81 414 ALA A N 1
ATOM 3159 C CA . ALA A 1 414 ? -7.734 -29.75 -15.328 1 97.81 414 ALA A CA 1
ATOM 3160 C C . ALA A 1 414 ? -7.484 -28.266 -15.094 1 97.81 414 ALA A C 1
ATOM 3162 O O . ALA A 1 414 ? -6.43 -27.734 -15.461 1 97.81 414 ALA A O 1
ATOM 3163 N N . VAL A 1 415 ? -8.43 -27.625 -14.492 1 97.31 415 VAL A N 1
ATOM 3164 C CA . VAL A 1 415 ? -8.305 -26.203 -14.211 1 97.31 415 VAL A CA 1
ATOM 3165 C C . VAL A 1 415 ? -7.23 -25.969 -13.148 1 97.31 415 VAL A C 1
ATOM 3167 O O . VAL A 1 415 ? -6.387 -25.078 -13.297 1 97.31 415 VAL A O 1
ATOM 3170 N N . MET A 1 416 ? -7.203 -26.781 -12.117 1 97.25 416 MET A N 1
ATOM 3171 C CA . MET A 1 416 ? -6.234 -26.641 -11.031 1 97.25 416 MET A CA 1
ATOM 3172 C C . MET A 1 416 ? -4.812 -26.828 -11.547 1 97.25 416 MET A C 1
ATOM 3174 O O . MET A 1 416 ? -3.912 -26.062 -11.219 1 97.25 416 MET A O 1
ATOM 3178 N N . LEU A 1 417 ? -4.664 -27.859 -12.32 1 97.56 417 LEU A N 1
ATOM 3179 C CA . LEU A 1 417 ? -3.336 -28.141 -12.859 1 97.56 417 LEU A CA 1
ATOM 3180 C C . LEU A 1 417 ? -2.924 -27.078 -13.867 1 97.56 417 LEU A C 1
ATOM 3182 O O . LEU A 1 417 ? -1.75 -26.703 -13.938 1 97.56 417 LEU A O 1
ATOM 3186 N N . GLY A 1 418 ? -3.846 -26.625 -14.688 1 97 418 GLY A N 1
ATOM 3187 C CA . GLY A 1 418 ? -3.553 -25.578 -15.648 1 97 418 GLY A CA 1
ATOM 3188 C C . GLY A 1 418 ? -3.031 -24.312 -15 1 97 418 GLY A C 1
ATOM 3189 O O . GLY A 1 418 ? -1.974 -23.812 -15.383 1 97 418 GLY A O 1
ATOM 3190 N N . GLU A 1 419 ? -3.803 -23.812 -14.055 1 95.44 419 GLU A N 1
ATOM 3191 C CA . GLU A 1 419 ? -3.342 -22.609 -13.367 1 95.44 419 GLU A CA 1
ATOM 3192 C C . GLU A 1 419 ? -2.109 -22.906 -12.516 1 95.44 419 GLU A C 1
ATOM 3194 O O . GLU A 1 419 ? -1.229 -22.047 -12.383 1 95.44 419 GLU A O 1
ATOM 3199 N N . GLY A 1 420 ? -1.973 -24.078 -11.969 1 95.44 420 GLY A N 1
ATOM 3200 C CA . GLY A 1 420 ? -0.874 -24.453 -11.094 1 95.44 420 GLY A CA 1
ATOM 3201 C C . GLY A 1 420 ? 0.481 -24.391 -11.773 1 95.44 420 GLY A C 1
ATOM 3202 O O . GLY A 1 420 ? 1.431 -23.828 -11.219 1 95.44 420 GLY A O 1
ATOM 3203 N N . VAL A 1 421 ? 0.603 -24.938 -12.945 1 94 421 VAL A N 1
ATOM 3204 C CA . VAL A 1 421 ? 1.863 -24.984 -13.68 1 94 421 VAL A CA 1
ATOM 3205 C C . VAL A 1 421 ? 2.316 -23.562 -14.016 1 94 421 VAL A C 1
ATOM 3207 O O . VAL A 1 421 ? 3.508 -23.25 -13.953 1 94 421 VAL A O 1
ATOM 3210 N N . VAL A 1 422 ? 1.374 -22.719 -14.266 1 95.69 422 VAL A N 1
ATOM 3211 C CA . VAL A 1 422 ? 1.656 -21.375 -14.742 1 95.69 422 VAL A CA 1
ATOM 3212 C C . VAL A 1 422 ? 2.025 -20.469 -13.57 1 95.69 422 VAL A C 1
ATOM 3214 O O . VAL A 1 422 ? 2.68 -19.438 -13.75 1 95.69 422 VAL A O 1
ATOM 3217 N N . ASN A 1 423 ? 1.666 -20.828 -12.359 1 94.94 423 ASN A N 1
ATOM 3218 C CA . ASN A 1 423 ? 1.929 -20.031 -11.164 1 94.94 423 ASN A CA 1
ATOM 3219 C C . ASN A 1 423 ? 3.41 -19.703 -11.031 1 94.94 423 ASN A C 1
ATOM 3221 O O . ASN A 1 423 ? 3.766 -18.625 -10.531 1 94.94 423 ASN A O 1
ATOM 3225 N N . CYS A 1 424 ? 4.246 -20.594 -11.469 1 96.31 424 CYS A N 1
ATOM 3226 C CA . CYS A 1 424 ? 5.676 -20.438 -11.227 1 96.31 424 CYS A CA 1
ATOM 3227 C C . CYS A 1 424 ? 6.375 -19.859 -12.445 1 96.31 424 CYS A C 1
ATOM 3229 O O . CYS A 1 424 ? 7.602 -19.766 -12.477 1 96.31 424 CYS A O 1
ATOM 3231 N N . LEU A 1 425 ? 5.578 -19.469 -13.477 1 95.38 425 LEU A N 1
ATOM 3232 C CA . LEU A 1 425 ? 6.133 -18.906 -14.703 1 95.38 425 LEU A CA 1
ATOM 3233 C C . LEU A 1 425 ? 5.574 -17.516 -14.969 1 95.38 425 LEU A C 1
ATOM 3235 O O . LEU A 1 425 ? 6.207 -16.703 -15.648 1 95.38 425 LEU A O 1
ATOM 3239 N N . ASN A 1 426 ? 4.453 -17.234 -14.484 1 92.56 426 ASN A N 1
ATOM 3240 C CA . ASN A 1 426 ? 3.633 -16.094 -14.883 1 92.56 426 ASN A CA 1
ATOM 3241 C C . ASN A 1 426 ? 4.148 -14.797 -14.266 1 92.56 426 ASN A C 1
ATOM 3243 O O . ASN A 1 426 ? 4.094 -14.617 -13.047 1 92.56 426 ASN A O 1
ATOM 3247 N N . PRO A 1 427 ? 4.555 -13.836 -15.117 1 88.88 427 PRO A N 1
ATOM 3248 C CA . PRO A 1 427 ? 5.059 -12.578 -14.562 1 88.88 427 PRO A CA 1
ATOM 3249 C C . PRO A 1 427 ? 3.961 -11.727 -13.93 1 88.88 427 PRO A C 1
ATOM 3251 O O . PRO A 1 427 ? 4.254 -10.75 -13.234 1 88.88 427 PRO A O 1
ATOM 3254 N N . THR A 1 428 ? 2.727 -12.094 -14.125 1 88.31 428 THR A N 1
ATOM 3255 C CA . THR A 1 428 ? 1.625 -11.359 -13.523 1 88.31 428 THR A CA 1
ATOM 3256 C C . THR A 1 428 ? 1.299 -11.906 -12.141 1 88.31 428 THR A C 1
ATOM 3258 O O . THR A 1 428 ? 0.435 -11.375 -11.438 1 88.31 428 THR A O 1
ATOM 3261 N N . SER A 1 429 ? 2.016 -12.953 -11.766 1 90.88 429 SER A N 1
ATOM 3262 C CA . SER A 1 429 ? 1.871 -13.492 -10.414 1 90.88 429 SER A CA 1
ATOM 3263 C C . SER A 1 429 ? 2.586 -12.617 -9.391 1 90.88 429 SER A C 1
ATOM 3265 O O . SER A 1 429 ? 3.812 -12.508 -9.414 1 90.88 429 SER A O 1
ATOM 3267 N N . GLY A 1 430 ? 1.816 -12.062 -8.555 1 86.31 430 GLY A N 1
ATOM 3268 C CA . GLY A 1 430 ? 2.406 -11.266 -7.496 1 86.31 430 GLY A CA 1
ATOM 3269 C C . GLY A 1 430 ? 3.359 -12.047 -6.617 1 86.31 430 GLY A C 1
ATOM 3270 O O . GLY A 1 430 ? 4.414 -11.547 -6.227 1 86.31 430 GLY A O 1
ATOM 3271 N N . VAL A 1 431 ? 3.07 -13.25 -6.355 1 90.88 431 VAL A N 1
ATOM 3272 C CA . VAL A 1 431 ? 3.893 -14.078 -5.477 1 90.88 431 VAL A CA 1
ATOM 3273 C C . VAL A 1 431 ? 5.23 -14.383 -6.148 1 90.88 431 VAL A C 1
ATOM 3275 O O . VAL A 1 431 ? 6.289 -14.227 -5.535 1 90.88 431 VAL A O 1
ATOM 3278 N N . LEU A 1 432 ? 5.172 -14.805 -7.398 1 93.56 432 LEU A N 1
ATOM 3279 C CA . LEU A 1 432 ? 6.418 -15.086 -8.102 1 93.56 432 LEU A CA 1
ATOM 3280 C C . LEU A 1 432 ? 7.309 -13.844 -8.141 1 93.56 432 LEU A C 1
ATOM 3282 O O . LEU A 1 432 ? 8.5 -13.914 -7.816 1 93.56 432 LEU A O 1
ATOM 3286 N N . MET A 1 433 ? 6.738 -12.797 -8.508 1 87.56 433 MET A N 1
ATOM 3287 C CA . MET A 1 433 ? 7.531 -11.57 -8.625 1 87.56 433 MET A CA 1
ATOM 3288 C C . MET A 1 433 ? 8.062 -11.141 -7.266 1 87.56 433 MET A C 1
ATOM 3290 O O . MET A 1 433 ? 9.18 -10.625 -7.168 1 87.56 433 MET A O 1
ATOM 3294 N N . GLY A 1 434 ? 7.227 -11.328 -6.258 1 85.25 434 GLY A N 1
ATOM 3295 C CA . GLY A 1 434 ? 7.703 -11.062 -4.91 1 85.25 434 GLY A CA 1
ATOM 3296 C C . GLY A 1 434 ? 8.883 -11.93 -4.516 1 85.25 434 GLY A C 1
ATOM 3297 O O . GLY A 1 434 ? 9.836 -11.438 -3.898 1 85.25 434 GLY A O 1
ATOM 3298 N N . VAL A 1 435 ? 8.82 -13.164 -4.848 1 92 435 VAL A N 1
ATOM 3299 C CA . VAL A 1 435 ? 9.891 -14.109 -4.57 1 92 435 VAL A CA 1
ATOM 3300 C C . VAL A 1 435 ? 11.164 -13.68 -5.297 1 92 435 VAL A C 1
ATOM 3302 O O . VAL A 1 435 ? 12.25 -13.68 -4.715 1 92 435 VAL A O 1
ATOM 3305 N N . LEU A 1 436 ? 11.047 -13.32 -6.516 1 89.81 436 LEU A N 1
ATOM 3306 C CA . LEU A 1 436 ? 12.188 -12.898 -7.316 1 89.81 436 LEU A CA 1
ATOM 3307 C C . LEU A 1 436 ? 12.766 -11.594 -6.781 1 89.81 436 LEU A C 1
ATOM 3309 O O . LEU A 1 436 ? 13.992 -11.414 -6.758 1 89.81 436 LEU A O 1
ATOM 3313 N N . ALA A 1 437 ? 11.945 -10.867 -6.355 1 78.88 437 ALA A N 1
ATOM 3314 C CA . ALA A 1 437 ? 12.391 -9.602 -5.781 1 78.88 437 ALA A CA 1
ATOM 3315 C C . ALA A 1 437 ? 13.18 -9.836 -4.492 1 78.88 437 ALA A C 1
ATOM 3317 O O . ALA A 1 437 ? 14.219 -9.203 -4.27 1 78.88 437 ALA A O 1
ATOM 3318 N N . ALA A 1 438 ? 12.648 -10.617 -3.688 1 80.75 438 ALA A N 1
ATOM 3319 C CA . ALA A 1 438 ? 13.297 -10.93 -2.416 1 80.75 438 ALA A CA 1
ATOM 3320 C C . ALA A 1 438 ? 14.656 -11.586 -2.637 1 80.75 438 ALA A C 1
ATOM 3322 O O . ALA A 1 438 ? 15.562 -11.445 -1.816 1 80.75 438 ALA A O 1
ATOM 3323 N N . SER A 1 439 ? 14.82 -12.227 -3.725 1 89.31 439 SER A N 1
ATOM 3324 C CA . SER A 1 439 ? 16.047 -12.977 -3.982 1 89.31 439 SER A CA 1
ATOM 3325 C C . SER A 1 439 ? 16.984 -12.211 -4.91 1 89.31 439 SER A C 1
ATOM 3327 O O . SER A 1 439 ? 18.156 -12.547 -5.031 1 89.31 439 SER A O 1
ATOM 3329 N N . GLY A 1 440 ? 16.453 -11.258 -5.531 1 85.62 440 GLY A N 1
ATOM 3330 C CA . GLY A 1 440 ? 17.234 -10.484 -6.48 1 85.62 440 GLY A CA 1
ATOM 3331 C C . GLY A 1 440 ? 17.438 -11.188 -7.809 1 85.62 440 GLY A C 1
ATOM 3332 O O . GLY A 1 440 ? 18.125 -10.68 -8.688 1 85.62 440 GLY A O 1
ATOM 3333 N N . ILE A 1 441 ? 16.797 -12.297 -8.016 1 91.44 441 ILE A N 1
ATOM 3334 C CA . ILE A 1 441 ? 16.922 -13.062 -9.25 1 91.44 441 ILE A CA 1
ATOM 3335 C C . ILE A 1 441 ? 16.078 -12.422 -10.344 1 91.44 441 ILE A C 1
ATOM 3337 O O . ILE A 1 441 ? 14.906 -12.086 -10.117 1 91.44 441 ILE A O 1
ATOM 3341 N N . SER A 1 442 ? 16.703 -12.164 -11.477 1 88.94 442 SER A N 1
ATOM 3342 C CA . SER A 1 442 ? 15.938 -11.594 -12.586 1 88.94 442 SER A CA 1
ATOM 3343 C C . SER A 1 442 ? 14.93 -12.594 -13.141 1 88.94 442 SER A C 1
ATOM 3345 O O . SER A 1 442 ? 15.156 -13.805 -13.078 1 88.94 442 SER A O 1
ATOM 3347 N N . TYR A 1 443 ? 13.859 -12.117 -13.703 1 89.5 443 TYR A N 1
ATOM 3348 C CA . TYR A 1 443 ? 12.812 -12.969 -14.266 1 89.5 443 TYR A CA 1
ATOM 3349 C C . TYR A 1 443 ? 13.359 -13.859 -15.367 1 89.5 443 TYR A C 1
ATOM 3351 O O . TYR A 1 443 ? 13.039 -15.055 -15.43 1 89.5 443 TYR A O 1
ATOM 3359 N N . GLY A 1 444 ? 14.141 -13.242 -16.234 1 90.44 444 GLY A N 1
ATOM 3360 C CA . GLY A 1 444 ? 14.695 -14.008 -17.328 1 90.44 444 GLY A CA 1
ATOM 3361 C C . GLY A 1 444 ? 15.508 -15.211 -16.891 1 90.44 444 GLY A C 1
ATOM 3362 O O . GLY A 1 444 ? 15.352 -16.312 -17.438 1 90.44 444 GLY A O 1
ATOM 3363 N N . LYS A 1 445 ? 16.328 -15.031 -15.922 1 93.69 445 LYS A N 1
ATOM 3364 C CA . LYS A 1 445 ? 17.141 -16.125 -15.414 1 93.69 445 LYS A CA 1
ATOM 3365 C C . LYS A 1 445 ? 16.281 -17.172 -14.703 1 93.69 445 LYS A C 1
ATOM 3367 O O . LYS A 1 445 ? 16.562 -18.375 -14.781 1 93.69 445 LYS A O 1
ATOM 3372 N N . TRP A 1 446 ? 15.289 -16.672 -14.055 1 95.25 446 TRP A N 1
ATOM 3373 C CA . TRP A 1 446 ? 14.383 -17.609 -13.391 1 95.25 446 TRP A CA 1
ATOM 3374 C C . TRP A 1 446 ? 13.688 -18.5 -14.406 1 95.25 446 TRP A C 1
ATOM 3376 O O . TRP A 1 446 ? 13.586 -19.719 -14.203 1 95.25 446 TRP A O 1
ATOM 3386 N N . ILE A 1 447 ? 13.219 -17.938 -15.508 1 95.56 447 ILE A N 1
ATOM 3387 C CA . ILE A 1 447 ? 12.5 -18.703 -16.516 1 95.56 447 ILE A CA 1
ATOM 3388 C C . ILE A 1 447 ? 13.43 -19.75 -17.125 1 95.56 447 ILE A C 1
ATOM 3390 O O . ILE A 1 447 ? 13 -20.859 -17.453 1 95.56 447 ILE A O 1
ATOM 3394 N N . ARG A 1 448 ? 14.648 -19.391 -17.281 1 95.25 448 ARG A N 1
ATOM 3395 C CA . ARG A 1 448 ? 15.625 -20.344 -17.812 1 95.25 448 ARG A CA 1
ATOM 3396 C C . ARG A 1 448 ? 15.742 -21.562 -16.891 1 95.25 448 ARG A C 1
ATOM 3398 O O . ARG A 1 448 ? 15.898 -22.688 -17.375 1 95.25 448 ARG A O 1
ATOM 3405 N N . PHE A 1 449 ? 15.711 -21.312 -15.688 1 97.25 449 PHE A N 1
ATOM 3406 C CA . PHE A 1 449 ? 15.766 -22.406 -14.719 1 97.25 449 PHE A CA 1
ATOM 3407 C C . PHE A 1 449 ? 14.438 -23.141 -14.656 1 97.25 449 PHE A C 1
ATOM 3409 O O . PHE A 1 449 ? 14.406 -24.375 -14.648 1 97.25 449 PHE A O 1
ATOM 3416 N N . MET A 1 450 ? 13.305 -22.391 -14.578 1 98 450 MET A N 1
ATOM 3417 C CA . MET A 1 450 ? 11.992 -22.922 -14.203 1 98 450 MET A CA 1
ATOM 3418 C C . MET A 1 450 ? 11.312 -23.578 -15.398 1 98 450 MET A C 1
ATOM 3420 O O . MET A 1 450 ? 10.531 -24.516 -15.234 1 98 450 MET A O 1
ATOM 3424 N N . ALA A 1 451 ? 11.57 -23.172 -16.609 1 97.5 451 ALA A N 1
ATOM 3425 C CA . ALA A 1 451 ? 10.844 -23.594 -17.812 1 97.5 451 ALA A CA 1
ATOM 3426 C C . ALA A 1 451 ? 10.898 -25.109 -17.969 1 97.5 451 ALA A C 1
ATOM 3428 O O . ALA A 1 451 ? 9.875 -25.75 -18.219 1 97.5 451 ALA A O 1
ATOM 3429 N N . PRO A 1 452 ? 12.086 -25.688 -17.828 1 97.94 452 PRO A N 1
ATOM 3430 C CA . PRO A 1 452 ? 12.133 -27.141 -17.984 1 97.94 452 PRO A CA 1
ATOM 3431 C C . PRO A 1 452 ? 11.297 -27.875 -16.938 1 97.94 452 PRO A C 1
ATOM 3433 O O . PRO A 1 452 ? 10.602 -28.844 -17.266 1 97.94 452 PRO A O 1
ATOM 3436 N N . LEU A 1 453 ? 11.406 -27.469 -15.719 1 98.25 453 LEU A N 1
ATOM 3437 C CA . LEU A 1 453 ? 10.609 -28.109 -14.68 1 98.25 453 LEU A CA 1
ATOM 3438 C C . LEU A 1 453 ? 9.125 -27.906 -14.93 1 98.25 453 LEU A C 1
ATOM 3440 O O . LEU A 1 453 ? 8.312 -28.797 -14.68 1 98.25 453 LEU A O 1
ATOM 3444 N N . ALA A 1 454 ? 8.758 -26.672 -15.328 1 97.81 454 ALA A N 1
ATOM 3445 C CA . ALA A 1 454 ? 7.367 -26.406 -15.656 1 97.81 454 ALA A CA 1
ATOM 3446 C C . ALA A 1 454 ? 6.855 -27.344 -16.734 1 97.81 454 ALA A C 1
ATOM 3448 O O . ALA A 1 454 ? 5.715 -27.812 -16.672 1 97.81 454 ALA A O 1
ATOM 3449 N N . LEU A 1 455 ? 7.676 -27.578 -17.719 1 98.06 455 LEU A N 1
ATOM 3450 C CA . LEU A 1 455 ? 7.305 -28.516 -18.781 1 98.06 455 LEU A CA 1
ATOM 3451 C C . LEU A 1 455 ? 7.109 -29.922 -18.219 1 98.06 455 LEU A C 1
ATOM 3453 O O . LEU A 1 455 ? 6.176 -30.625 -18.609 1 98.06 455 LEU A O 1
ATOM 3457 N N . ILE A 1 456 ? 7.992 -30.312 -17.359 1 98.5 456 ILE A N 1
ATOM 3458 C CA . ILE A 1 456 ? 7.871 -31.609 -16.719 1 98.5 456 ILE A CA 1
ATOM 3459 C C . ILE A 1 456 ? 6.555 -31.688 -15.953 1 98.5 456 ILE A C 1
ATOM 3461 O O . ILE A 1 456 ? 5.816 -32.688 -16.078 1 98.5 456 ILE A O 1
ATOM 3465 N N . TRP A 1 457 ? 6.262 -30.656 -15.117 1 98.44 457 TRP A N 1
ATOM 3466 C CA . TRP A 1 457 ? 5 -30.594 -14.391 1 98.44 457 TRP A CA 1
ATOM 3467 C C . TRP A 1 457 ? 3.812 -30.672 -15.344 1 98.44 457 TRP A C 1
ATOM 3469 O O . TRP A 1 457 ? 2.811 -31.312 -15.047 1 98.44 457 TRP A O 1
ATOM 3479 N N . PHE A 1 458 ? 3.951 -29.953 -16.469 1 98.25 458 PHE A N 1
ATOM 3480 C CA . PHE A 1 458 ? 2.873 -29.906 -17.438 1 98.25 458 PHE A CA 1
ATOM 3481 C C . PHE A 1 458 ? 2.604 -31.297 -18.016 1 98.25 458 PHE A C 1
ATOM 3483 O O . PHE A 1 458 ? 1.449 -31.719 -18.141 1 98.25 458 PHE A O 1
ATOM 3490 N N . ILE A 1 459 ? 3.629 -32.031 -18.359 1 98.56 459 ILE A N 1
ATOM 3491 C CA . ILE A 1 459 ? 3.504 -33.375 -18.922 1 98.56 459 ILE A CA 1
ATOM 3492 C C . ILE A 1 459 ? 2.924 -34.312 -17.875 1 98.56 459 ILE A C 1
ATOM 3494 O O . ILE A 1 459 ? 2.057 -35.125 -18.188 1 98.56 459 ILE A O 1
ATOM 3498 N N . ILE A 1 460 ? 3.398 -34.219 -16.672 1 98.5 460 ILE A N 1
ATOM 3499 C CA . ILE A 1 460 ? 2.848 -35.062 -15.586 1 98.5 460 ILE A CA 1
ATOM 3500 C C . ILE A 1 460 ? 1.348 -34.781 -15.461 1 98.5 460 ILE A C 1
ATOM 3502 O O . ILE A 1 460 ? 0.557 -35.75 -15.383 1 98.5 460 ILE A O 1
ATOM 3506 N N . GLY A 1 461 ? 0.983 -33.469 -15.422 1 98.06 461 GLY A N 1
ATOM 3507 C CA . GLY A 1 461 ? -0.427 -33.125 -15.359 1 98.06 461 GLY A CA 1
ATOM 3508 C C . GLY A 1 461 ? -1.234 -33.688 -16.516 1 98.06 461 GLY A C 1
ATOM 3509 O O . GLY A 1 461 ? -2.334 -34.219 -16.312 1 98.06 461 GLY A O 1
ATOM 3510 N N . LEU A 1 462 ? -0.659 -33.594 -17.703 1 98.12 462 LEU A N 1
ATOM 3511 C CA . LEU A 1 462 ? -1.327 -34.094 -18.891 1 98.12 462 LEU A CA 1
ATOM 3512 C C . LEU A 1 462 ? -1.579 -35.594 -18.781 1 98.12 462 LEU A C 1
ATOM 3514 O O . LEU A 1 462 ? -2.678 -36.094 -19.094 1 98.12 462 LEU A O 1
ATOM 3518 N N . VAL A 1 463 ? -0.61 -36.375 -18.406 1 98.44 463 VAL A N 1
ATOM 3519 C CA . VAL A 1 463 ? -0.708 -37.812 -18.281 1 98.44 463 VAL A CA 1
ATOM 3520 C C . VAL A 1 463 ? -1.786 -38.188 -17.266 1 98.44 463 VAL A C 1
ATOM 3522 O O . VAL A 1 463 ? -2.643 -39.031 -17.531 1 98.44 463 VAL A O 1
ATOM 3525 N N . PHE A 1 464 ? -1.829 -37.562 -16.172 1 98.12 464 PHE A N 1
ATOM 3526 C CA . PHE A 1 464 ? -2.775 -37.875 -15.109 1 98.12 464 PHE A CA 1
ATOM 3527 C C . PHE A 1 464 ? -4.191 -37.469 -15.5 1 98.12 464 PHE A C 1
ATOM 3529 O O . PHE A 1 464 ? -5.16 -38.125 -15.117 1 98.12 464 PHE A O 1
ATOM 3536 N N . LEU A 1 465 ? -4.301 -36.375 -16.234 1 98 465 LEU A N 1
ATOM 3537 C CA . LEU A 1 465 ? -5.621 -35.969 -16.703 1 98 465 LEU A CA 1
ATOM 3538 C C . LEU A 1 465 ? -6.188 -37 -17.688 1 98 465 LEU A C 1
ATOM 3540 O O . LEU A 1 465 ? -7.371 -37.312 -17.625 1 98 465 LEU A O 1
ATOM 3544 N N . ILE A 1 466 ? -5.336 -37.469 -18.594 1 97.94 466 ILE A N 1
ATOM 3545 C CA . ILE A 1 466 ? -5.77 -38.5 -19.547 1 97.94 466 ILE A CA 1
ATOM 3546 C C . ILE A 1 466 ? -6.172 -39.781 -18.812 1 97.94 466 ILE A C 1
ATOM 3548 O O . ILE A 1 466 ? -7.188 -40.375 -19.125 1 97.94 466 ILE A O 1
ATOM 3552 N N . VAL A 1 467 ? -5.387 -40.125 -17.781 1 97.62 467 VAL A N 1
ATOM 3553 C CA . VAL A 1 467 ? -5.723 -41.281 -16.953 1 97.62 467 VAL A CA 1
ATOM 3554 C C . VAL A 1 467 ? -7.059 -41.031 -16.25 1 97.62 467 VAL A C 1
ATOM 3556 O O . VAL A 1 467 ? -7.895 -41.938 -16.172 1 97.62 467 VAL A O 1
ATOM 3559 N N . GLY A 1 468 ? -7.25 -39.844 -15.75 1 96.94 468 GLY A N 1
ATOM 3560 C CA . GLY A 1 468 ? -8.5 -39.5 -15.078 1 96.94 468 GLY A CA 1
ATOM 3561 C C . GLY A 1 468 ? -9.719 -39.656 -15.969 1 96.94 468 GLY A C 1
ATOM 3562 O O . GLY A 1 468 ? -10.758 -40.156 -15.523 1 96.94 468 GLY A O 1
ATOM 3563 N N . VAL A 1 469 ? -9.578 -39.219 -17.203 1 96.81 469 VAL A N 1
ATOM 3564 C CA . VAL A 1 469 ? -10.672 -39.344 -18.156 1 96.81 469 VAL A CA 1
ATOM 3565 C C . VAL A 1 469 ? -10.953 -40.812 -18.422 1 96.81 469 VAL A C 1
ATOM 3567 O O . VAL A 1 469 ? -12.109 -41.25 -18.438 1 96.81 469 VAL A O 1
ATOM 3570 N N . ASN A 1 470 ? -9.906 -41.625 -18.562 1 96 470 ASN A N 1
ATOM 3571 C CA . ASN A 1 470 ? -10.047 -43 -18.953 1 96 470 ASN A CA 1
ATOM 3572 C C . ASN A 1 470 ? -10.641 -43.844 -17.812 1 96 470 ASN A C 1
ATOM 3574 O O . ASN A 1 470 ? -11.352 -44.812 -18.062 1 96 470 ASN A O 1
ATOM 3578 N N . ILE A 1 471 ? -10.383 -43.469 -16.594 1 95.38 471 ILE A N 1
ATOM 3579 C CA . ILE A 1 471 ? -10.922 -44.25 -15.469 1 95.38 471 ILE A CA 1
ATOM 3580 C C . ILE A 1 471 ? -12.219 -43.625 -14.977 1 95.38 471 ILE A C 1
ATOM 3582 O O . ILE A 1 471 ? -12.766 -44.031 -13.953 1 95.38 471 ILE A O 1
ATOM 3586 N N . GLU A 1 472 ? -12.656 -42.594 -15.633 1 94.19 472 GLU A N 1
ATOM 3587 C CA . GLU A 1 472 ? -13.852 -41.844 -15.227 1 94.19 472 GLU A CA 1
ATOM 3588 C C . GLU A 1 472 ? -13.781 -41.438 -13.758 1 94.19 472 GLU A C 1
ATOM 3590 O O . GLU A 1 472 ? -14.695 -41.719 -12.984 1 94.19 472 GLU A O 1
ATOM 3595 N N . TRP A 1 473 ? -12.672 -40.812 -13.438 1 95 473 TRP A N 1
ATOM 3596 C CA . TRP A 1 473 ? -12.398 -40.375 -12.07 1 95 473 TRP A CA 1
ATOM 3597 C C . TRP A 1 473 ? -13.492 -39.438 -11.57 1 95 473 TRP A C 1
ATOM 3599 O O . TRP A 1 473 ? -13.797 -38.438 -12.203 1 95 473 TRP A O 1
ATOM 3609 N N . GLY A 1 474 ? -14.047 -39.688 -10.359 1 79.5 474 GLY A N 1
ATOM 3610 C CA . GLY A 1 474 ? -14.898 -38.719 -9.664 1 79.5 474 GLY A CA 1
ATOM 3611 C C . GLY A 1 474 ? -16.328 -39.188 -9.523 1 79.5 474 GLY A C 1
ATOM 3612 O O . GLY A 1 474 ? -16.719 -40.188 -10.117 1 79.5 474 GLY A O 1
ATOM 3613 N N . PRO A 1 475 ? -16.984 -38.625 -8.305 1 66 475 PRO A N 1
ATOM 3614 C CA . PRO A 1 475 ? -18.438 -38.781 -8.367 1 66 475 PRO A CA 1
ATOM 3615 C C . PRO A 1 475 ? -19.078 -37.938 -9.484 1 66 475 PRO A C 1
ATOM 3617 O O . PRO A 1 475 ? -18.844 -36.75 -9.578 1 66 475 PRO A O 1
ATOM 3620 N N . TYR A 1 476 ? -19.719 -38.688 -10.359 1 55.94 476 TYR A N 1
ATOM 3621 C CA . TYR A 1 476 ? -20.422 -38.094 -11.477 1 55.94 476 TYR A CA 1
ATOM 3622 C C . TYR A 1 476 ? -19.453 -37.5 -12.492 1 55.94 476 TYR A C 1
ATOM 3624 O O . TYR A 1 476 ? -18.391 -37 -12.125 1 55.94 476 TYR A O 1
ATOM 3632 N N . MET B 1 1 ? 55.594 19.047 43.062 1 31.84 1 MET B N 1
ATOM 3633 C CA . MET B 1 1 ? 54.656 17.938 43.156 1 31.84 1 MET B CA 1
ATOM 3634 C C . MET B 1 1 ? 53.188 18.438 43.125 1 31.84 1 MET B C 1
ATOM 3636 O O . MET B 1 1 ? 52.594 18.688 44.188 1 31.84 1 MET B O 1
ATOM 3640 N N . GLN B 1 2 ? 52.812 19.328 42.188 1 33.84 2 GLN B N 1
ATOM 3641 C CA . GLN B 1 2 ? 51.5 19.891 41.906 1 33.84 2 GLN B CA 1
ATOM 3642 C C . GLN B 1 2 ? 50.5 18.812 41.531 1 33.84 2 GLN B C 1
ATOM 3644 O O . GLN B 1 2 ? 50.75 18.047 40.594 1 33.84 2 GLN B O 1
ATOM 3649 N N . ILE B 1 3 ? 49.781 18.297 42.562 1 38.75 3 ILE B N 1
ATOM 3650 C CA . ILE B 1 3 ? 48.625 17.406 42.438 1 38.75 3 ILE B CA 1
ATOM 3651 C C . ILE B 1 3 ? 47.656 17.953 41.406 1 38.75 3 ILE B C 1
ATOM 3653 O O . ILE B 1 3 ? 47.062 19.031 41.594 1 38.75 3 ILE B O 1
ATOM 3657 N N . GLN B 1 4 ? 47.906 17.719 40.094 1 39.06 4 GLN B N 1
ATOM 3658 C CA . GLN B 1 4 ? 46.938 17.969 39.031 1 39.06 4 GLN B CA 1
ATOM 3659 C C . GLN B 1 4 ? 45.594 17.344 39.375 1 39.06 4 GLN B C 1
ATOM 3661 O O . GLN B 1 4 ? 45.469 16.125 39.469 1 39.06 4 GLN B O 1
ATOM 3666 N N . THR B 1 5 ? 44.844 18.047 40.25 1 41.44 5 THR B N 1
ATOM 3667 C CA . THR B 1 5 ? 43.469 17.656 40.469 1 41.44 5 THR B CA 1
ATOM 3668 C C . THR B 1 5 ? 42.75 17.359 39.156 1 41.44 5 THR B C 1
ATOM 3670 O O . THR B 1 5 ? 42.625 18.219 38.312 1 41.44 5 THR B O 1
ATOM 3673 N N . GLU B 1 6 ? 42.844 16.109 38.688 1 38.38 6 GLU B N 1
ATOM 3674 C CA . GLU B 1 6 ? 42.031 15.625 37.562 1 38.38 6 GLU B CA 1
ATOM 3675 C C . GLU B 1 6 ? 40.562 16.016 37.719 1 38.38 6 GLU B C 1
ATOM 3677 O O . GLU B 1 6 ? 39.938 15.625 38.719 1 38.38 6 GLU B O 1
ATOM 3682 N N . ALA B 1 7 ? 40.188 17.203 37.344 1 35.16 7 ALA B N 1
ATOM 3683 C CA . ALA B 1 7 ? 38.781 17.547 37.312 1 35.16 7 ALA B CA 1
ATOM 3684 C C . ALA B 1 7 ? 37.938 16.391 36.75 1 35.16 7 ALA B C 1
ATOM 3686 O O . ALA B 1 7 ? 38.219 15.883 35.688 1 35.16 7 ALA B O 1
ATOM 3687 N N . LYS B 1 8 ? 37.375 15.664 37.625 1 37.44 8 LYS B N 1
ATOM 3688 C CA . LYS B 1 8 ? 36.406 14.641 37.312 1 37.44 8 LYS B CA 1
ATOM 3689 C C . LYS B 1 8 ? 35.469 15.094 36.156 1 37.44 8 LYS B C 1
ATOM 3691 O O . LYS B 1 8 ? 34.844 16.156 36.25 1 37.44 8 LYS B O 1
ATOM 3696 N N . LYS B 1 9 ? 35.688 14.672 35 1 42.09 9 LYS B N 1
ATOM 3697 C CA . LYS B 1 9 ? 34.812 14.82 33.844 1 42.09 9 LYS B CA 1
ATOM 3698 C C . LYS B 1 9 ? 33.344 14.742 34.312 1 42.09 9 LYS B C 1
ATOM 3700 O O . LYS B 1 9 ? 32.906 13.75 34.906 1 42.09 9 LYS B O 1
ATOM 3705 N N . GLN B 1 10 ? 32.688 15.805 34.688 1 36.72 10 GLN B N 1
ATOM 3706 C CA . GLN B 1 10 ? 31.25 15.812 34.969 1 36.72 10 GLN B CA 1
ATOM 3707 C C . GLN B 1 10 ? 30.484 14.914 34 1 36.72 10 GLN B C 1
ATOM 3709 O O . GLN B 1 10 ? 30.781 14.867 32.812 1 36.72 10 GLN B O 1
ATOM 3714 N N . PRO B 1 11 ? 29.859 13.773 34.469 1 41.44 11 PRO B N 1
ATOM 3715 C CA . PRO B 1 11 ? 29.047 12.914 33.625 1 41.44 11 PRO B CA 1
ATOM 3716 C C . PRO B 1 11 ? 28.156 13.711 32.656 1 41.44 11 PRO B C 1
ATOM 3718 O O . PRO B 1 11 ? 27.578 14.727 33.062 1 41.44 11 PRO B O 1
ATOM 3721 N N . SER B 1 12 ? 28.531 13.953 31.453 1 43.19 12 SER B N 1
ATOM 3722 C CA . SER B 1 12 ? 27.719 14.547 30.406 1 43.19 12 SER B CA 1
ATOM 3723 C C . SER B 1 12 ? 26.25 14.125 30.547 1 43.19 12 SER B C 1
ATOM 3725 O O . SER B 1 12 ? 25.953 12.945 30.703 1 43.19 12 SER B O 1
ATOM 3727 N N . LYS B 1 13 ? 25.406 14.844 31.156 1 42.84 13 LYS B N 1
ATOM 3728 C CA . LYS B 1 13 ? 23.969 14.68 31.219 1 42.84 13 LYS B CA 1
ATOM 3729 C C . LYS B 1 13 ? 23.422 14.07 29.922 1 42.84 13 LYS B C 1
ATOM 3731 O O . LYS B 1 13 ? 23.641 14.609 28.844 1 42.84 13 LYS B O 1
ATOM 3736 N N . GLN B 1 14 ? 23.172 12.875 29.812 1 44.66 14 GLN B N 1
ATOM 3737 C CA . GLN B 1 14 ? 22.562 12.133 28.719 1 44.66 14 GLN B CA 1
ATOM 3738 C C . GLN B 1 14 ? 21.297 12.828 28.219 1 44.66 14 GLN B C 1
ATOM 3740 O O . GLN B 1 14 ? 20.297 12.898 28.953 1 44.66 14 GLN B O 1
ATOM 3745 N N . LYS B 1 15 ? 21.281 13.922 27.469 1 47.12 15 LYS B N 1
ATOM 3746 C CA . LYS B 1 15 ? 20.188 14.656 26.828 1 47.12 15 LYS B CA 1
ATOM 3747 C C . LYS B 1 15 ? 19.141 13.695 26.266 1 47.12 15 LYS B C 1
ATOM 3749 O O . LYS B 1 15 ? 19.484 12.703 25.625 1 47.12 15 LYS B O 1
ATOM 3754 N N . PHE B 1 16 ? 17.984 13.648 26.859 1 54 16 PHE B N 1
ATOM 3755 C CA . PHE B 1 16 ? 16.828 12.883 26.406 1 54 16 PHE B CA 1
ATOM 3756 C C . PHE B 1 16 ? 16.672 13.008 24.891 1 54 16 PHE B C 1
ATOM 3758 O O . PHE B 1 16 ? 16.438 14.102 24.375 1 54 16 PHE B O 1
ATOM 3765 N N . LYS B 1 17 ? 17.219 12.109 24.125 1 62.25 17 LYS B N 1
ATOM 3766 C CA . LYS B 1 17 ? 17.016 12.102 22.672 1 62.25 17 LYS B CA 1
ATOM 3767 C C . LYS B 1 17 ? 15.562 11.781 22.328 1 62.25 17 LYS B C 1
ATOM 3769 O O . LYS B 1 17 ? 14.992 10.812 22.844 1 62.25 17 LYS B O 1
ATOM 3774 N N . MET B 1 18 ? 14.828 12.75 21.781 1 70.69 18 MET B N 1
ATOM 3775 C CA . MET B 1 18 ? 13.445 12.578 21.359 1 70.69 18 MET B CA 1
ATOM 3776 C C . MET B 1 18 ? 13.273 11.273 20.578 1 70.69 18 MET B C 1
ATOM 3778 O O . MET B 1 18 ? 14.094 10.945 19.719 1 70.69 18 MET B O 1
ATOM 3782 N N . PRO B 1 19 ? 12.289 10.461 21.047 1 80.88 19 PRO B N 1
ATOM 3783 C CA . PRO B 1 19 ? 12.039 9.211 20.328 1 80.88 19 PRO B CA 1
ATOM 3784 C C . PRO B 1 19 ? 11.68 9.43 18.859 1 80.88 19 PRO B C 1
ATOM 3786 O O . PRO B 1 19 ? 11.062 10.438 18.516 1 80.88 19 PRO B O 1
ATOM 3789 N N . ASP B 1 20 ? 12.18 8.531 18.094 1 83.12 20 ASP B N 1
ATOM 3790 C CA . ASP B 1 20 ? 11.797 8.469 16.672 1 83.12 20 ASP B CA 1
ATOM 3791 C C . ASP B 1 20 ? 10.281 8.477 16.516 1 83.12 20 ASP B C 1
ATOM 3793 O O . ASP B 1 20 ? 9.555 8.023 17.406 1 83.12 20 ASP B O 1
ATOM 3797 N N . ALA B 1 21 ? 9.867 9.117 15.414 1 83.94 21 ALA B N 1
ATOM 3798 C CA . ALA B 1 21 ? 8.43 9.234 15.172 1 83.94 21 ALA B CA 1
ATOM 3799 C C . ALA B 1 21 ? 7.766 7.859 15.164 1 83.94 21 ALA B C 1
ATOM 3801 O O . ALA B 1 21 ? 6.641 7.707 15.648 1 83.94 21 ALA B O 1
ATOM 3802 N N . TYR B 1 22 ? 8.398 6.867 14.633 1 91.06 22 TYR B N 1
ATOM 3803 C CA . TYR B 1 22 ? 7.848 5.516 14.602 1 91.06 22 TYR B CA 1
ATOM 3804 C C . TYR B 1 22 ? 7.711 4.941 16 1 91.06 22 TYR B C 1
ATOM 3806 O O . TYR B 1 22 ? 6.73 4.262 16.312 1 91.06 22 TYR B O 1
ATOM 3814 N N . VAL B 1 23 ? 8.672 5.184 16.812 1 92.38 23 VAL B N 1
ATOM 3815 C CA . VAL B 1 23 ? 8.656 4.703 18.188 1 92.38 23 VAL B CA 1
ATOM 3816 C C . VAL B 1 23 ? 7.527 5.395 18.969 1 92.38 23 VAL B C 1
ATOM 3818 O O . VAL B 1 23 ? 6.781 4.746 19.703 1 92.38 23 VAL B O 1
ATOM 3821 N N . LEU B 1 24 ? 7.477 6.668 18.719 1 87.75 24 LEU B N 1
ATOM 3822 C CA . LEU B 1 24 ? 6.422 7.438 19.359 1 87.75 24 LEU B CA 1
ATOM 3823 C C . LEU B 1 24 ? 5.047 6.895 19 1 87.75 24 LEU B C 1
ATOM 3825 O O . LEU B 1 24 ? 4.215 6.648 19.875 1 87.75 24 LEU B O 1
ATOM 3829 N N . LEU B 1 25 ? 4.801 6.746 17.734 1 91.31 25 LEU B N 1
ATOM 3830 C CA . LEU B 1 25 ? 3.494 6.293 17.266 1 91.31 25 LEU B CA 1
ATOM 3831 C C . LEU B 1 25 ? 3.209 4.871 17.75 1 91.31 25 LEU B C 1
ATOM 3833 O O . LEU B 1 25 ? 2.059 4.523 18.016 1 91.31 25 LEU B O 1
ATOM 3837 N N . PHE B 1 26 ? 4.246 4.027 17.828 1 94.44 26 PHE B N 1
ATOM 3838 C CA . PHE B 1 26 ? 4.074 2.672 18.328 1 94.44 26 PHE B CA 1
ATOM 3839 C C . PHE B 1 26 ? 3.586 2.693 19.781 1 94.44 26 PHE B C 1
ATOM 3841 O O . PHE B 1 26 ? 2.678 1.943 20.141 1 94.44 26 PHE B O 1
ATOM 3848 N N . PHE B 1 27 ? 4.145 3.545 20.562 1 93.62 27 PHE B N 1
ATOM 3849 C CA . PHE B 1 27 ? 3.76 3.637 21.969 1 93.62 27 PHE B CA 1
ATOM 3850 C C . PHE B 1 27 ? 2.359 4.223 22.109 1 93.62 27 PHE B C 1
ATOM 3852 O O . PHE B 1 27 ? 1.597 3.814 22.984 1 93.62 27 PHE B O 1
ATOM 3859 N N . ILE B 1 28 ? 2.074 5.172 21.297 1 91.06 28 ILE B N 1
ATOM 3860 C CA . ILE B 1 28 ? 0.716 5.703 21.312 1 91.06 28 ILE B CA 1
ATOM 3861 C C . ILE B 1 28 ? -0.277 4.602 20.953 1 91.06 28 ILE B C 1
ATOM 3863 O O . ILE B 1 28 ? -1.33 4.477 21.578 1 91.06 28 ILE B O 1
ATOM 3867 N N . ALA B 1 29 ? 0.054 3.822 19.938 1 94.69 29 ALA B N 1
ATOM 3868 C CA . ALA B 1 29 ? -0.792 2.697 19.547 1 94.69 29 ALA B CA 1
ATOM 3869 C C . ALA B 1 29 ? -0.963 1.713 20.703 1 94.69 29 ALA B C 1
ATOM 3871 O O . ALA B 1 29 ? -2.064 1.216 20.938 1 94.69 29 ALA B O 1
ATOM 3872 N N . LEU B 1 30 ? 0.129 1.44 21.375 1 96.06 30 LEU B N 1
ATOM 3873 C CA . LEU B 1 30 ? 0.092 0.526 22.516 1 96.06 30 LEU B CA 1
ATOM 3874 C C . LEU B 1 30 ? -0.8 1.074 23.625 1 96.06 30 LEU B C 1
ATOM 3876 O O . LEU B 1 30 ? -1.577 0.329 24.234 1 96.06 30 LEU B O 1
ATOM 3880 N N . LEU B 1 31 ? -0.669 2.314 23.844 1 94.75 31 LEU B N 1
ATOM 3881 C CA . LEU B 1 31 ? -1.491 2.951 24.875 1 94.75 31 LEU B CA 1
ATOM 3882 C C . LEU B 1 31 ? -2.971 2.867 24.516 1 94.75 31 LEU B C 1
ATOM 3884 O O . LEU B 1 31 ? -3.814 2.627 25.375 1 94.75 31 LEU B O 1
ATOM 3888 N N . CYS B 1 32 ? -3.291 3.084 23.281 1 93.62 32 CYS B N 1
ATOM 3889 C CA . CYS B 1 32 ? -4.676 2.979 22.828 1 93.62 32 CYS B CA 1
ATOM 3890 C C . CYS B 1 32 ? -5.188 1.552 22.969 1 93.62 32 CYS B C 1
ATOM 3892 O O . CYS B 1 32 ? -6.34 1.337 23.359 1 93.62 32 CYS B O 1
ATOM 3894 N N . ALA B 1 33 ? -4.355 0.6 22.625 1 96.12 33 ALA B N 1
ATOM 3895 C CA . ALA B 1 33 ? -4.742 -0.8 22.781 1 96.12 33 ALA B CA 1
ATOM 3896 C C . ALA B 1 33 ? -5.031 -1.129 24.234 1 96.12 33 ALA B C 1
ATOM 3898 O O . ALA B 1 33 ? -6.012 -1.812 24.547 1 96.12 33 ALA B O 1
ATOM 3899 N N . ILE B 1 34 ? -4.203 -0.627 25.156 1 96.12 34 ILE B N 1
ATOM 3900 C CA . ILE B 1 34 ? -4.391 -0.853 26.578 1 96.12 34 ILE B CA 1
ATOM 3901 C C . ILE B 1 34 ? -5.68 -0.183 27.047 1 96.12 34 ILE B C 1
ATOM 3903 O O . ILE B 1 34 ? -6.414 -0.738 27.859 1 96.12 34 ILE B O 1
ATOM 3907 N N . ALA B 1 35 ? -5.953 0.891 26.5 1 94.25 35 ALA B N 1
ATOM 3908 C CA . ALA B 1 35 ? -7.16 1.627 26.875 1 94.25 35 ALA B CA 1
ATOM 3909 C C . ALA B 1 35 ? -8.414 0.827 26.531 1 94.25 35 ALA B C 1
ATOM 3911 O O . ALA B 1 35 ? -9.445 0.973 27.188 1 94.25 35 ALA B O 1
ATOM 3912 N N . THR B 1 36 ? -8.344 0.02 25.516 1 94.12 36 THR B N 1
ATOM 3913 C CA . THR B 1 36 ? -9.508 -0.753 25.094 1 94.12 36 THR B CA 1
ATOM 3914 C C . THR B 1 36 ? -9.914 -1.749 26.172 1 94.12 36 THR B C 1
ATOM 3916 O O . THR B 1 36 ? -11.031 -2.275 26.156 1 94.12 36 THR B O 1
ATOM 3919 N N . TYR B 1 37 ? -9.016 -1.993 27.109 1 93.81 37 TYR B N 1
ATOM 3920 C CA . TYR B 1 37 ? -9.305 -2.922 28.203 1 93.81 37 TYR B CA 1
ATOM 3921 C C . TYR B 1 37 ? -10.039 -2.217 29.344 1 93.81 37 TYR B C 1
ATOM 3923 O O . TYR B 1 37 ? -10.719 -2.861 30.141 1 93.81 37 TYR B O 1
ATOM 3931 N N . PHE B 1 38 ? -9.984 -0.908 29.375 1 92.38 38 PHE B N 1
ATOM 3932 C CA . PHE B 1 38 ? -10.477 -0.19 30.547 1 92.38 38 PHE B CA 1
ATOM 3933 C C . PHE B 1 38 ? -11.625 0.737 30.156 1 92.38 38 PHE B C 1
ATOM 3935 O O . PHE B 1 38 ? -12.523 0.984 30.969 1 92.38 38 PHE B O 1
ATOM 3942 N N . VAL B 1 39 ? -11.547 1.304 29.062 1 90.88 39 VAL B N 1
ATOM 3943 C CA . VAL B 1 39 ? -12.602 2.215 28.609 1 90.88 39 VAL B CA 1
ATOM 3944 C C . VAL B 1 39 ? -13.797 1.415 28.109 1 90.88 39 VAL B C 1
ATOM 3946 O O . VAL B 1 39 ? -13.648 0.481 27.312 1 90.88 39 VAL B O 1
ATOM 3949 N N . PRO B 1 40 ? -14.945 1.792 28.625 1 91.81 40 PRO B N 1
ATOM 3950 C CA . PRO B 1 40 ? -16.125 1.043 28.188 1 91.81 40 PRO B CA 1
ATOM 3951 C C . PRO B 1 40 ? -16.359 1.121 26.688 1 91.81 40 PRO B C 1
ATOM 3953 O O . PRO B 1 40 ? -16.203 2.186 26.094 1 91.81 40 PRO B O 1
ATOM 3956 N N . ALA B 1 41 ? -16.703 0.012 26.109 1 93.69 41 ALA B N 1
ATOM 3957 C CA . ALA B 1 41 ? -17.047 -0.058 24.688 1 93.69 41 ALA B CA 1
ATOM 3958 C C . ALA B 1 41 ? -18.5 0.33 24.469 1 93.69 41 ALA B C 1
ATOM 3960 O O . ALA B 1 41 ? -19.375 -0.001 25.281 1 93.69 41 ALA B O 1
ATOM 3961 N N . GLY B 1 42 ? -18.766 1.114 23.406 1 93.5 42 GLY B N 1
ATOM 3962 C CA . GLY B 1 42 ? -20.109 1.533 23.062 1 93.5 42 GLY B CA 1
ATOM 3963 C C . GLY B 1 42 ? -20.266 1.878 21.594 1 93.5 42 GLY B C 1
ATOM 3964 O O . GLY B 1 42 ? -19.281 2.027 20.875 1 93.5 42 GLY B O 1
ATOM 3965 N N . GLU B 1 43 ? -21.469 1.849 21.172 1 94.12 43 GLU B N 1
ATOM 3966 C CA . GLU B 1 43 ? -21.734 2.133 19.766 1 94.12 43 GLU B CA 1
ATOM 3967 C C . GLU B 1 43 ? -23.031 2.936 19.609 1 94.12 43 GLU B C 1
ATOM 3969 O O . GLU B 1 43 ? -23.953 2.787 20.406 1 94.12 43 GLU B O 1
ATOM 3974 N N . PHE B 1 44 ? -22.938 3.826 18.641 1 93.31 44 PHE B N 1
ATOM 3975 C CA . PHE B 1 44 ? -24.172 4.441 18.141 1 93.31 44 PHE B CA 1
ATOM 3976 C C . PHE B 1 44 ? -24.812 3.576 17.078 1 93.31 44 PHE B C 1
ATOM 3978 O O . PHE B 1 44 ? -24.125 2.852 16.344 1 93.31 44 PHE B O 1
ATOM 3985 N N . LYS B 1 45 ? -26.141 3.615 17.125 1 92.75 45 LYS B N 1
ATOM 3986 C CA . LYS B 1 45 ? -26.781 3.096 15.914 1 92.75 45 LYS B CA 1
ATOM 3987 C C . LYS B 1 45 ? -26.5 3.984 14.711 1 92.75 45 LYS B C 1
ATOM 3989 O O . LYS B 1 45 ? -26.25 5.184 14.859 1 92.75 45 LYS B O 1
ATOM 3994 N N . ARG B 1 46 ? -26.359 3.326 13.555 1 92 46 ARG B N 1
ATOM 3995 C CA . ARG B 1 46 ? -26.031 4.074 12.344 1 92 46 ARG B CA 1
ATOM 3996 C C . ARG B 1 46 ? -27.078 3.861 11.266 1 92 46 ARG B C 1
ATOM 3998 O O . ARG B 1 46 ? -27.766 2.832 11.242 1 92 46 ARG B O 1
ATOM 4005 N N . VAL B 1 47 ? -27.328 4.875 10.5 1 89.88 47 VAL B N 1
ATOM 4006 C CA . VAL B 1 47 ? -28.234 4.828 9.359 1 89.88 47 VAL B CA 1
ATOM 4007 C C . VAL B 1 47 ? -27.5 5.25 8.086 1 89.88 47 VAL B C 1
ATOM 4009 O O . VAL B 1 47 ? -26.719 6.195 8.109 1 89.88 47 VAL B O 1
ATOM 4012 N N . THR B 1 48 ? -27.609 4.465 7.051 1 86.88 48 THR B N 1
ATOM 4013 C CA . THR B 1 48 ? -26.969 4.75 5.777 1 86.88 48 THR B CA 1
ATOM 4014 C C . THR B 1 48 ? -27.953 5.398 4.805 1 86.88 48 THR B C 1
ATOM 4016 O O . THR B 1 48 ? -29.016 4.84 4.527 1 86.88 48 THR B O 1
ATOM 4019 N N . ASN B 1 49 ? -27.688 6.551 4.422 1 81.56 49 ASN B N 1
ATOM 4020 C CA . ASN B 1 49 ? -28.438 7.25 3.375 1 81.56 49 ASN B CA 1
ATOM 4021 C C . ASN B 1 49 ? -27.578 7.449 2.125 1 81.56 49 ASN B C 1
ATOM 4023 O O . ASN B 1 49 ? -26.75 8.359 2.076 1 81.56 49 ASN B O 1
ATOM 4027 N N . GLY B 1 50 ? -27.859 6.637 1.074 1 73.88 50 GLY B N 1
ATOM 4028 C CA . GLY B 1 50 ? -26.969 6.684 -0.081 1 73.88 50 GLY B CA 1
ATOM 4029 C C . GLY B 1 50 ? -25.578 6.191 0.216 1 73.88 50 GLY B C 1
ATOM 4030 O O . GLY B 1 50 ? -25.391 5.055 0.658 1 73.88 50 GLY B O 1
ATOM 4031 N N . THR B 1 51 ? -24.641 7.156 0.1 1 73.06 51 THR B N 1
ATOM 4032 C CA . THR B 1 51 ? -23.25 6.758 0.303 1 73.06 51 THR B CA 1
ATOM 4033 C C . THR B 1 51 ? -22.734 7.25 1.654 1 73.06 51 THR B C 1
ATOM 4035 O O . THR B 1 51 ? -21.578 7.043 1.996 1 73.06 51 THR B O 1
ATOM 4038 N N . VAL B 1 52 ? -23.703 7.859 2.469 1 80.25 52 VAL B N 1
ATOM 4039 C CA . VAL B 1 52 ? -23.25 8.445 3.725 1 80.25 52 VAL B CA 1
ATOM 4040 C C . VAL B 1 52 ? -23.875 7.699 4.898 1 80.25 52 VAL B C 1
ATOM 4042 O O . VAL B 1 52 ? -25.109 7.535 4.961 1 80.25 52 VAL B O 1
ATOM 4045 N N . THR B 1 53 ? -23.109 7.176 5.715 1 82.38 53 THR B N 1
ATOM 4046 C CA . THR B 1 53 ? -23.562 6.543 6.953 1 82.38 53 THR B CA 1
ATOM 4047 C C . THR B 1 53 ? -23.328 7.465 8.148 1 82.38 53 THR B C 1
ATOM 4049 O O . THR B 1 53 ? -22.188 7.883 8.398 1 82.38 53 THR B O 1
ATOM 4052 N N . THR B 1 54 ? -24.406 7.785 8.859 1 88.75 54 THR B N 1
ATOM 4053 C CA . THR B 1 54 ? -24.312 8.719 9.977 1 88.75 54 THR B CA 1
ATOM 4054 C C . THR B 1 54 ? -24.812 8.07 11.273 1 88.75 54 THR B C 1
ATOM 4056 O O . THR B 1 54 ? -25.531 7.074 11.234 1 88.75 54 THR B O 1
ATOM 4059 N N . THR B 1 55 ? -24.375 8.656 12.383 1 89 55 THR B N 1
ATOM 4060 C CA . THR B 1 55 ? -24.812 8.18 13.688 1 89 55 THR B CA 1
ATOM 4061 C C . THR B 1 55 ? -26.203 8.727 14.023 1 89 55 THR B C 1
ATOM 4063 O O . THR B 1 55 ? -26.594 9.789 13.547 1 89 55 THR B O 1
ATOM 4066 N N . ILE B 1 56 ? -26.969 7.914 14.82 1 88.56 56 ILE B N 1
ATOM 4067 C CA . ILE B 1 56 ? -28.281 8.344 15.312 1 88.56 56 ILE B CA 1
ATOM 4068 C C . ILE B 1 56 ? -28.125 8.922 16.719 1 88.56 56 ILE B C 1
ATOM 4070 O O . ILE B 1 56 ? -27.766 8.203 17.656 1 88.56 56 ILE B O 1
ATOM 4074 N N . PRO B 1 57 ? -28.438 10.203 16.828 1 89.31 57 PRO B N 1
ATOM 4075 C CA . PRO B 1 57 ? -28.312 10.82 18.141 1 89.31 57 PRO B CA 1
ATOM 4076 C C . PRO B 1 57 ? -29.156 10.109 19.203 1 89.31 57 PRO B C 1
ATOM 4078 O O . PRO B 1 57 ? -30.266 9.68 18.922 1 89.31 57 PRO B O 1
ATOM 4081 N N . GLY B 1 58 ? -28.578 10.008 20.375 1 88.75 58 GLY B N 1
ATOM 4082 C CA . GLY B 1 58 ? -29.297 9.43 21.5 1 88.75 58 GLY B CA 1
ATOM 4083 C C . GLY B 1 58 ? -29.312 7.918 21.484 1 88.75 58 GLY B C 1
ATOM 4084 O O . GLY B 1 58 ? -29.875 7.289 22.391 1 88.75 58 GLY B O 1
ATOM 4085 N N . SER B 1 59 ? -28.719 7.34 20.578 1 92.25 59 SER B N 1
ATOM 4086 C CA . SER B 1 59 ? -28.812 5.891 20.422 1 92.25 59 SER B CA 1
ATOM 4087 C C . SER B 1 59 ? -27.625 5.184 21.062 1 92.25 59 SER B C 1
ATOM 4089 O O . SER B 1 59 ? -27.484 3.963 20.953 1 92.25 59 SER B O 1
ATOM 4091 N N . TYR B 1 60 ? -26.797 5.883 21.688 1 93.81 60 TYR B N 1
ATOM 4092 C CA . TYR B 1 60 ? -25.609 5.285 22.266 1 93.81 60 TYR B CA 1
ATOM 4093 C C . TYR B 1 60 ? -25.984 4.176 23.25 1 93.81 60 TYR B C 1
ATOM 4095 O O . TYR B 1 60 ? -26.906 4.328 24.047 1 93.81 60 TYR B O 1
ATOM 4103 N N . HIS B 1 61 ? -25.375 3.051 23.156 1 94.25 61 HIS B N 1
ATOM 4104 C CA . HIS B 1 61 ? -25.547 1.95 24.094 1 94.25 61 HIS B CA 1
ATOM 4105 C C . HIS B 1 61 ? -24.234 1.197 24.297 1 94.25 61 HIS B C 1
ATOM 4107 O O . HIS B 1 61 ? -23.422 1.092 23.375 1 94.25 61 HIS B O 1
ATOM 4113 N N . SER B 1 62 ? -24.141 0.704 25.453 1 92.44 62 SER B N 1
ATOM 4114 C CA . SER B 1 62 ? -22.953 -0.072 25.781 1 92.44 62 SER B CA 1
ATOM 4115 C C . SER B 1 62 ? -22.953 -1.427 25.078 1 92.44 62 SER B C 1
ATOM 4117 O O . SER B 1 62 ? -24.016 -2.041 24.922 1 92.44 62 SER B O 1
ATOM 4119 N N . VAL B 1 63 ? -21.828 -1.79 24.641 1 93.19 63 VAL B N 1
ATOM 4120 C CA . VAL B 1 63 ? -21.656 -3.109 24.031 1 93.19 63 VAL B CA 1
ATOM 4121 C C . VAL B 1 63 ? -20.594 -3.891 24.812 1 93.19 63 VAL B C 1
ATOM 4123 O O . VAL B 1 63 ? -19.891 -3.332 25.656 1 93.19 63 VAL B O 1
ATOM 4126 N N . PRO B 1 64 ? -20.562 -5.25 24.578 1 90.94 64 PRO B N 1
ATOM 4127 C CA . PRO B 1 64 ? -19.5 -6.008 25.234 1 90.94 64 PRO B CA 1
ATOM 4128 C C . PRO B 1 64 ? -18.094 -5.477 24.922 1 90.94 64 PRO B C 1
ATOM 4130 O O . PRO B 1 64 ? -17.828 -5.07 23.781 1 90.94 64 PRO B O 1
ATOM 4133 N N . GLN B 1 65 ? -17.344 -5.539 25.984 1 90.62 65 GLN B N 1
ATOM 4134 C CA . GLN B 1 65 ? -15.969 -5.086 25.812 1 90.62 65 GLN B CA 1
ATOM 4135 C C . GLN B 1 65 ? -15.289 -5.82 24.656 1 90.62 65 GLN B C 1
ATOM 4137 O O . GLN B 1 65 ? -15.508 -7.02 24.453 1 90.62 65 GLN B O 1
ATOM 4142 N N . SER B 1 66 ? -14.57 -5.105 23.891 1 90.25 66 SER B N 1
ATOM 4143 C CA . SER B 1 66 ? -13.828 -5.652 22.766 1 90.25 66 SER B CA 1
ATOM 4144 C C . SER B 1 66 ? -12.344 -5.289 22.844 1 90.25 66 SER B C 1
ATOM 4146 O O . SER B 1 66 ? -11.82 -4.582 21.984 1 90.25 66 SER B O 1
ATOM 4148 N N . PRO B 1 67 ? -11.703 -5.836 23.812 1 92.94 67 PRO B N 1
ATOM 4149 C CA . PRO B 1 67 ? -10.289 -5.512 23.969 1 92.94 67 PRO B CA 1
ATOM 4150 C C . PRO B 1 67 ? -9.453 -5.941 22.766 1 92.94 67 PRO B C 1
ATOM 4152 O O . PRO B 1 67 ? -9.703 -6.996 22.172 1 92.94 67 PRO B O 1
ATOM 4155 N N . VAL B 1 68 ? -8.555 -5.105 22.375 1 95.06 68 VAL B N 1
ATOM 4156 C CA . VAL B 1 68 ? -7.613 -5.434 21.312 1 95.06 68 VAL B CA 1
ATOM 4157 C C . VAL B 1 68 ? -6.512 -6.336 21.859 1 95.06 68 VAL B C 1
ATOM 4159 O O . VAL B 1 68 ? -5.641 -5.883 22.609 1 95.06 68 VAL B O 1
ATOM 4162 N N . GLY B 1 69 ? -6.578 -7.598 21.469 1 93.81 69 GLY B N 1
ATOM 4163 C CA . GLY B 1 69 ? -5.625 -8.578 21.953 1 93.81 69 GLY B CA 1
ATOM 4164 C C . GLY B 1 69 ? -4.258 -8.461 21.312 1 93.81 69 GLY B C 1
ATOM 4165 O O . GLY B 1 69 ? -4.027 -7.566 20.5 1 93.81 69 GLY B O 1
ATOM 4166 N N . PHE B 1 70 ? -3.381 -9.391 21.672 1 93.88 70 PHE B N 1
ATOM 4167 C CA . PHE B 1 70 ? -1.982 -9.391 21.25 1 93.88 70 PHE B CA 1
ATOM 4168 C C . PHE B 1 70 ? -1.866 -9.523 19.734 1 93.88 70 PHE B C 1
ATOM 4170 O O . PHE B 1 70 ? -1.21 -8.703 19.094 1 93.88 70 PHE B O 1
ATOM 4177 N N . VAL B 1 71 ? -2.498 -10.461 19.094 1 94.25 71 VAL B N 1
ATOM 4178 C CA . VAL B 1 71 ? -2.436 -10.711 17.656 1 94.25 71 VAL B CA 1
ATOM 4179 C C . VAL B 1 71 ? -3.096 -9.555 16.906 1 94.25 71 VAL B C 1
ATOM 4181 O O . VAL B 1 71 ? -2.566 -9.078 15.906 1 94.25 71 VAL B O 1
ATOM 4184 N N . SER B 1 72 ? -4.176 -9.125 17.484 1 95 72 SER B N 1
ATOM 4185 C CA . SER B 1 72 ? -4.926 -8.047 16.844 1 95 72 SER B CA 1
ATOM 4186 C C . SER B 1 72 ? -4.129 -6.75 16.828 1 95 72 SER B C 1
ATOM 4188 O O . SER B 1 72 ? -4.242 -5.949 15.898 1 95 72 SER B O 1
ATOM 4190 N N . PHE B 1 73 ? -3.363 -6.574 17.859 1 97.06 73 PHE B N 1
ATOM 4191 C CA . PHE B 1 73 ? -2.555 -5.363 17.922 1 97.06 73 PHE B CA 1
ATOM 4192 C C . PHE B 1 73 ? -1.575 -5.293 16.766 1 97.06 73 PHE B C 1
ATOM 4194 O O . PHE B 1 73 ? -1.503 -4.281 16.062 1 97.06 73 PHE B O 1
ATOM 4201 N N . PHE B 1 74 ? -0.877 -6.332 16.531 1 96.81 74 PHE B N 1
ATOM 4202 C CA . PHE B 1 74 ? 0.122 -6.336 15.469 1 96.81 74 PHE B CA 1
ATOM 4203 C C . PHE B 1 74 ? -0.543 -6.375 14.102 1 96.81 74 PHE B C 1
ATOM 4205 O O . PHE B 1 74 ? -0.03 -5.797 13.141 1 96.81 74 PHE B O 1
ATOM 4212 N N . THR B 1 75 ? -1.62 -7.027 14 1 96.75 75 THR B N 1
ATOM 4213 C CA . THR B 1 75 ? -2.348 -7.051 12.734 1 96.75 75 THR B CA 1
ATOM 4214 C C . THR B 1 75 ? -2.914 -5.672 12.414 1 96.75 75 THR B C 1
ATOM 4216 O O . THR B 1 75 ? -3.064 -5.312 11.242 1 96.75 75 THR B O 1
ATOM 4219 N N . ALA B 1 76 ? -3.182 -4.918 13.445 1 96.94 76 ALA B N 1
ATOM 4220 C CA . ALA 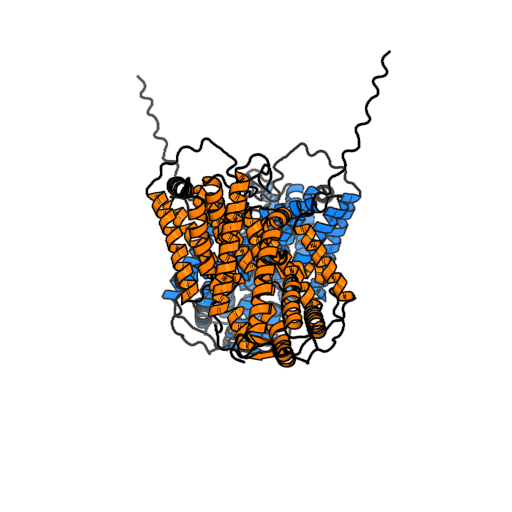B 1 76 ? -3.682 -3.559 13.25 1 96.94 76 ALA B CA 1
ATOM 4221 C C . ALA B 1 76 ? -2.652 -2.695 12.523 1 96.94 76 ALA B C 1
ATOM 4223 O O . ALA B 1 76 ? -3.014 -1.799 11.758 1 96.94 76 ALA B O 1
ATOM 4224 N N . ILE B 1 77 ? -1.424 -2.965 12.766 1 96.5 77 ILE B N 1
ATOM 4225 C CA . ILE B 1 77 ? -0.364 -2.227 12.086 1 96.5 77 ILE B CA 1
ATOM 4226 C C . ILE B 1 77 ? -0.42 -2.506 10.586 1 96.5 77 ILE B C 1
ATOM 4228 O O . ILE B 1 77 ? -0.378 -1.578 9.773 1 96.5 77 ILE B O 1
ATOM 4232 N N . GLU B 1 78 ? -0.48 -3.736 10.266 1 96.25 78 GLU B N 1
ATOM 4233 C CA . GLU B 1 78 ? -0.593 -4.113 8.859 1 96.25 78 GLU B CA 1
ATOM 4234 C C . GLU B 1 78 ? -1.852 -3.521 8.227 1 96.25 78 GLU B C 1
ATOM 4236 O O . GLU B 1 78 ? -1.815 -3.035 7.094 1 96.25 78 GLU B O 1
ATOM 4241 N N . LYS B 1 79 ? -2.963 -3.592 8.906 1 96.31 79 LYS B N 1
ATOM 4242 C CA . LYS B 1 79 ? -4.215 -3.033 8.406 1 96.31 79 LYS B CA 1
ATOM 4243 C C . LYS B 1 79 ? -4.094 -1.529 8.18 1 96.31 79 LYS B C 1
ATOM 4245 O O . LYS B 1 79 ? -4.633 -0.996 7.211 1 96.31 79 LYS B O 1
ATOM 4250 N N . GLY B 1 80 ? -3.479 -0.901 9.141 1 95.25 80 GLY B N 1
ATOM 4251 C CA . GLY B 1 80 ? -3.215 0.517 8.961 1 95.25 80 GLY B CA 1
ATOM 4252 C C . GLY B 1 80 ? -2.443 0.818 7.688 1 95.25 80 GLY B C 1
ATOM 4253 O O . GLY B 1 80 ? -2.771 1.76 6.961 1 95.25 80 GLY B O 1
ATOM 4254 N N . MET B 1 81 ? -1.432 0.017 7.375 1 96.38 81 MET B N 1
ATOM 4255 C CA . MET B 1 81 ? -0.652 0.157 6.148 1 96.38 81 MET B CA 1
ATOM 4256 C C . MET B 1 81 ? -1.54 -0.002 4.918 1 96.38 81 MET B C 1
ATOM 4258 O O . MET B 1 81 ? -1.481 0.812 3.996 1 96.38 81 MET B O 1
ATOM 4262 N N . THR B 1 82 ? -2.307 -0.993 4.926 1 95.94 82 THR B N 1
ATOM 4263 C CA . THR B 1 82 ? -3.133 -1.318 3.77 1 95.94 82 THR B CA 1
ATOM 4264 C C . THR B 1 82 ? -4.188 -0.241 3.539 1 95.94 82 THR B C 1
ATOM 4266 O O . THR B 1 82 ? -4.461 0.134 2.398 1 95.94 82 THR B O 1
ATOM 4269 N N . LEU B 1 83 ? -4.738 0.215 4.645 1 92.94 83 LEU B N 1
ATOM 4270 C CA . LEU B 1 83 ? -5.75 1.258 4.539 1 92.94 83 LEU B CA 1
ATOM 4271 C C . LEU B 1 83 ? -5.133 2.572 4.074 1 92.94 83 LEU B C 1
ATOM 4273 O O . LEU B 1 83 ? -5.789 3.367 3.396 1 92.94 83 LEU B O 1
ATOM 4277 N N . ALA B 1 84 ? -3.893 2.777 4.363 1 93.12 84 ALA B N 1
ATOM 4278 C CA . ALA B 1 84 ? -3.211 4.02 4.008 1 93.12 84 ALA B CA 1
ATOM 4279 C C . ALA B 1 84 ? -2.486 3.881 2.67 1 93.12 84 ALA B C 1
ATOM 4281 O O . ALA B 1 84 ? -1.793 4.805 2.234 1 93.12 84 ALA B O 1
ATOM 4282 N N . ALA B 1 85 ? -2.68 2.807 1.989 1 95.81 85 ALA B N 1
ATOM 4283 C CA . ALA B 1 85 ? -1.899 2.445 0.809 1 95.81 85 ALA B CA 1
ATOM 4284 C C . ALA B 1 85 ? -1.97 3.541 -0.251 1 95.81 85 ALA B C 1
ATOM 4286 O O . ALA B 1 85 ? -0.947 3.924 -0.826 1 95.81 85 ALA B O 1
ATOM 4287 N N . PRO B 1 86 ? -3.135 4.137 -0.548 1 92.94 86 PRO B N 1
ATOM 4288 C CA . PRO B 1 86 ? -3.172 5.152 -1.602 1 92.94 86 PRO B CA 1
ATOM 4289 C C . PRO B 1 86 ? -2.248 6.336 -1.313 1 92.94 86 PRO B C 1
ATOM 4291 O O . PRO B 1 86 ? -1.55 6.812 -2.211 1 92.94 86 PRO B O 1
ATOM 4294 N N . ILE B 1 87 ? -2.207 6.781 -0.083 1 89.44 87 ILE B N 1
ATOM 4295 C CA . ILE B 1 87 ? -1.365 7.91 0.298 1 89.44 87 ILE B CA 1
ATOM 4296 C C . ILE B 1 87 ? 0.101 7.484 0.301 1 89.44 87 ILE B C 1
ATOM 4298 O O . ILE B 1 87 ? 0.977 8.25 -0.116 1 89.44 87 ILE B O 1
ATOM 4302 N N . ILE B 1 88 ? 0.333 6.273 0.819 1 94.38 88 ILE B N 1
ATOM 4303 C CA . ILE B 1 88 ? 1.695 5.75 0.853 1 94.38 88 ILE B CA 1
ATOM 4304 C C . ILE B 1 88 ? 2.273 5.723 -0.56 1 94.38 88 ILE B C 1
ATOM 4306 O O . ILE B 1 88 ? 3.383 6.207 -0.793 1 94.38 88 ILE B O 1
ATOM 4310 N N . PHE B 1 89 ? 1.521 5.27 -1.52 1 95.25 89 PHE B N 1
ATOM 4311 C CA . PHE B 1 89 ? 2.031 5.152 -2.881 1 95.25 89 PHE B CA 1
ATOM 4312 C C . PHE B 1 89 ? 2.107 6.52 -3.551 1 95.25 89 PHE B C 1
ATOM 4314 O O . PHE B 1 89 ? 2.977 6.758 -4.391 1 95.25 89 PHE B O 1
ATOM 4321 N N . LEU B 1 90 ? 1.226 7.379 -3.188 1 92 90 LEU B N 1
ATOM 4322 C CA . LEU B 1 90 ? 1.354 8.75 -3.664 1 92 90 LEU B CA 1
ATOM 4323 C C . LEU B 1 90 ? 2.701 9.344 -3.268 1 92 90 LEU B C 1
ATOM 4325 O O . LEU B 1 90 ? 3.393 9.938 -4.098 1 92 90 LEU B O 1
ATOM 4329 N N . ILE B 1 91 ? 3.092 9.141 -2.008 1 89.38 91 ILE B N 1
ATOM 4330 C CA . ILE B 1 91 ? 4.359 9.656 -1.493 1 89.38 91 ILE B CA 1
ATOM 4331 C C . ILE B 1 91 ? 5.52 9 -2.236 1 89.38 91 ILE B C 1
ATOM 4333 O O . ILE B 1 91 ? 6.426 9.688 -2.713 1 89.38 91 ILE B O 1
ATOM 4337 N N . LEU B 1 92 ? 5.477 7.719 -2.326 1 93.62 92 LEU B N 1
ATOM 4338 C CA . LEU B 1 92 ? 6.562 6.992 -2.973 1 93.62 92 LEU B CA 1
ATOM 4339 C C . LEU B 1 92 ? 6.719 7.426 -4.426 1 93.62 92 LEU B C 1
ATOM 4341 O O . LEU B 1 92 ? 7.836 7.656 -4.895 1 93.62 92 LEU B O 1
ATOM 4345 N N . PHE B 1 93 ? 5.656 7.566 -5.137 1 94.69 93 PHE B N 1
ATOM 4346 C CA . PHE B 1 93 ? 5.734 7.855 -6.566 1 94.69 93 PHE B CA 1
ATOM 4347 C C . PHE B 1 93 ? 6.098 9.32 -6.801 1 94.69 93 PHE B C 1
ATOM 4349 O O . PHE B 1 93 ? 6.688 9.656 -7.832 1 94.69 93 PHE B O 1
ATOM 4356 N N . THR B 1 94 ? 5.742 10.164 -5.871 1 89.94 94 THR B N 1
ATOM 4357 C CA . THR B 1 94 ? 6.281 11.516 -5.918 1 89.94 94 THR B CA 1
ATOM 4358 C C . THR B 1 94 ? 7.809 11.492 -5.871 1 89.94 94 THR B C 1
ATOM 4360 O O . THR B 1 94 ? 8.469 12.211 -6.625 1 89.94 94 THR B O 1
ATOM 4363 N N . GLY B 1 95 ? 8.367 10.711 -4.957 1 88.94 95 GLY B N 1
ATOM 4364 C CA . GLY B 1 95 ? 9.805 10.547 -4.887 1 88.94 95 GLY B CA 1
ATOM 4365 C C . GLY B 1 95 ? 10.406 10.023 -6.18 1 88.94 95 GLY B C 1
ATOM 4366 O O . GLY B 1 95 ? 11.484 10.461 -6.59 1 88.94 95 GLY B O 1
ATOM 4367 N N . GLY B 1 96 ? 9.742 9.078 -6.766 1 93.69 96 GLY B N 1
ATOM 4368 C CA . GLY B 1 96 ? 10.195 8.578 -8.055 1 93.69 96 GLY B CA 1
ATOM 4369 C C . GLY B 1 96 ? 10.234 9.648 -9.125 1 93.69 96 GLY B C 1
ATOM 4370 O O . GLY B 1 96 ? 11.219 9.758 -9.859 1 93.69 96 GLY B O 1
ATOM 4371 N N . ALA B 1 97 ? 9.172 10.414 -9.242 1 93.62 97 ALA B N 1
ATOM 4372 C CA . ALA B 1 97 ? 9.102 11.477 -10.242 1 93.62 97 ALA B CA 1
ATOM 4373 C C . ALA B 1 97 ? 10.203 12.508 -10.016 1 93.62 97 ALA B C 1
ATOM 4375 O O . ALA B 1 97 ? 10.836 12.969 -10.977 1 93.62 97 ALA B O 1
ATOM 4376 N N . ILE B 1 98 ? 10.43 12.82 -8.812 1 87.5 98 ILE B N 1
ATOM 4377 C CA . ILE B 1 98 ? 11.445 13.812 -8.477 1 87.5 98 ILE B CA 1
ATOM 4378 C C . ILE B 1 98 ? 12.828 13.281 -8.844 1 87.5 98 ILE B C 1
ATOM 4380 O O . ILE B 1 98 ? 13.672 14.031 -9.336 1 87.5 98 ILE B O 1
ATOM 4384 N N . ALA B 1 99 ? 13.07 12.031 -8.531 1 91.25 99 ALA B N 1
ATOM 4385 C CA . ALA B 1 99 ? 14.359 11.43 -8.867 1 91.25 99 ALA B CA 1
ATOM 4386 C C . ALA B 1 99 ? 14.633 11.516 -10.367 1 91.25 99 ALA B C 1
ATOM 4388 O O . ALA B 1 99 ? 15.766 11.773 -10.781 1 91.25 99 ALA B O 1
ATOM 4389 N N . ILE B 1 100 ? 13.617 11.32 -11.195 1 95 100 ILE B N 1
ATOM 4390 C CA . ILE B 1 100 ? 13.766 11.414 -12.641 1 95 100 ILE B CA 1
ATOM 4391 C C . ILE B 1 100 ? 14.055 12.859 -13.039 1 95 100 ILE B C 1
ATOM 4393 O O . ILE B 1 100 ? 14.961 13.117 -13.828 1 95 100 ILE B O 1
ATOM 4397 N N . LEU B 1 101 ? 13.297 13.758 -12.531 1 90.69 101 LEU B N 1
ATOM 4398 C CA . LEU B 1 101 ? 13.484 15.172 -12.836 1 90.69 101 LEU B CA 1
ATOM 4399 C C . LEU B 1 101 ? 14.883 15.633 -12.445 1 90.69 101 LEU B C 1
ATOM 4401 O O . LEU B 1 101 ? 15.508 16.422 -13.164 1 90.69 101 LEU B O 1
ATOM 4405 N N . GLU B 1 102 ? 15.32 15.148 -11.344 1 87.12 102 GLU B N 1
ATOM 4406 C CA . GLU B 1 102 ? 16.672 15.484 -10.891 1 87.12 102 GLU B CA 1
ATOM 4407 C C . GLU B 1 102 ? 17.719 14.898 -11.828 1 87.12 102 GLU B C 1
ATOM 4409 O O . GLU B 1 102 ? 18.688 15.586 -12.188 1 87.12 102 GLU B O 1
ATOM 4414 N N . LYS B 1 103 ? 17.547 13.695 -12.156 1 91.19 103 LYS B N 1
ATOM 4415 C CA . LYS B 1 103 ? 18.516 13.016 -13.008 1 91.19 103 LYS B CA 1
ATOM 4416 C C . LYS B 1 103 ? 18.594 13.68 -14.383 1 91.19 103 LYS B C 1
ATOM 4418 O O . LYS B 1 103 ? 19.672 13.711 -15 1 91.19 103 LYS B O 1
ATOM 4423 N N . THR B 1 104 ? 17.484 14.219 -14.867 1 92.06 104 THR B N 1
ATOM 4424 C CA . THR B 1 104 ? 17.469 14.875 -16.172 1 92.06 104 THR B CA 1
ATOM 4425 C C . THR B 1 104 ? 18.141 16.234 -16.094 1 92.06 104 THR B C 1
ATOM 4427 O O . THR B 1 104 ? 18.484 16.828 -17.141 1 92.06 104 THR B O 1
ATOM 4430 N N . GLY B 1 105 ? 18.281 16.812 -14.891 1 86.38 105 GLY B N 1
ATOM 4431 C CA . GLY B 1 105 ? 18.844 18.141 -14.711 1 86.38 105 GLY B CA 1
ATOM 4432 C C . GLY B 1 105 ? 17.812 19.25 -14.844 1 86.38 105 GLY B C 1
ATOM 4433 O O . GLY B 1 105 ? 18.141 20.422 -14.688 1 86.38 105 GLY B O 1
ATOM 4434 N N . ALA B 1 106 ? 16.656 18.906 -15.102 1 86.44 106 ALA B N 1
ATOM 4435 C CA . ALA B 1 106 ? 15.609 19.891 -15.359 1 86.44 106 ALA B CA 1
ATOM 4436 C C . ALA B 1 106 ? 15.359 20.75 -14.125 1 86.44 106 ALA B C 1
ATOM 4438 O O . ALA B 1 106 ? 14.984 21.922 -14.234 1 86.44 106 ALA B O 1
ATOM 4439 N N . LEU B 1 107 ? 15.531 20.234 -12.961 1 83.06 107 LEU B N 1
ATOM 4440 C CA . LEU B 1 107 ? 15.242 20.969 -11.734 1 83.06 107 LEU B CA 1
ATOM 4441 C C . LEU B 1 107 ? 16.188 22.156 -11.578 1 83.06 107 LEU B C 1
ATOM 4443 O O . LEU B 1 107 ? 15.836 23.141 -10.914 1 83.06 107 LEU B O 1
ATOM 4447 N N . ASP B 1 108 ? 17.312 22.047 -12.18 1 77.94 108 ASP B N 1
ATOM 4448 C CA . ASP B 1 108 ? 18.266 23.141 -12.141 1 77.94 108 ASP B CA 1
ATOM 4449 C C . ASP B 1 108 ? 17.719 24.391 -12.836 1 77.94 108 ASP B C 1
ATOM 4451 O O . ASP B 1 108 ? 17.969 25.516 -12.398 1 77.94 108 ASP B O 1
ATOM 4455 N N . GLY B 1 109 ? 17.062 24.156 -13.93 1 74.56 109 GLY B N 1
ATOM 4456 C CA . GLY B 1 109 ? 16.422 25.266 -14.625 1 74.56 109 GLY B CA 1
ATOM 4457 C C . GLY B 1 109 ? 15.391 25.984 -13.781 1 74.56 109 GLY B C 1
ATOM 4458 O O . GLY B 1 109 ? 15.305 27.219 -13.805 1 74.56 109 GLY B O 1
ATOM 4459 N N . LEU B 1 110 ? 14.617 25.25 -13.07 1 76.94 110 LEU B N 1
ATOM 4460 C CA . LEU B 1 110 ? 13.633 25.844 -12.18 1 76.94 110 LEU B CA 1
ATOM 4461 C C . LEU B 1 110 ? 14.305 26.703 -11.109 1 76.94 110 LEU B C 1
ATOM 4463 O O . LEU B 1 110 ? 13.859 27.812 -10.836 1 76.94 110 LEU B O 1
ATOM 4467 N N . ILE B 1 111 ? 15.328 26.203 -10.594 1 74.81 111 ILE B N 1
ATOM 4468 C CA . ILE B 1 111 ? 16.094 26.891 -9.562 1 74.81 111 ILE B CA 1
ATOM 4469 C C . ILE B 1 111 ? 16.594 28.234 -10.102 1 74.81 111 ILE B C 1
ATOM 4471 O O . ILE B 1 111 ? 16.406 29.281 -9.453 1 74.81 111 ILE B O 1
ATOM 4475 N N . TYR B 1 112 ? 17.109 28.203 -11.266 1 73.25 112 TYR B N 1
ATOM 4476 C CA . TYR B 1 112 ? 17.672 29.391 -11.883 1 73.25 112 TYR B CA 1
ATOM 4477 C C . TYR B 1 112 ? 16.594 30.453 -12.07 1 73.25 112 TYR B C 1
ATOM 4479 O O . TYR B 1 112 ? 16.812 31.641 -11.758 1 73.25 112 TYR B O 1
ATOM 4487 N N . HIS B 1 113 ? 15.477 30.125 -12.516 1 76.88 113 HIS B N 1
ATOM 4488 C CA . HIS B 1 113 ? 14.406 31.078 -12.812 1 76.88 113 HIS B CA 1
ATOM 4489 C C . HIS B 1 113 ? 13.82 31.656 -11.531 1 76.88 113 HIS B C 1
ATOM 4491 O O . HIS B 1 113 ? 13.469 32.844 -11.492 1 76.88 113 HIS B O 1
ATOM 4497 N N . VAL B 1 114 ? 13.766 30.875 -10.555 1 76.56 114 VAL B N 1
ATOM 4498 C CA . VAL B 1 114 ? 13.203 31.328 -9.289 1 76.56 114 VAL B CA 1
ATOM 4499 C C . VAL B 1 114 ? 14.164 32.312 -8.617 1 76.56 114 VAL B C 1
ATOM 4501 O O . VAL B 1 114 ? 13.734 33.344 -8.102 1 76.56 114 VAL B O 1
ATOM 4504 N N . ILE B 1 115 ? 15.375 32.031 -8.641 1 73.81 115 ILE B N 1
ATOM 4505 C CA . ILE B 1 115 ? 16.375 32.875 -8.031 1 73.81 115 ILE B CA 1
ATOM 4506 C C . ILE B 1 115 ? 16.344 34.25 -8.703 1 73.81 115 ILE B C 1
ATOM 4508 O O . ILE B 1 115 ? 16.297 35.281 -8.023 1 73.81 115 ILE B O 1
ATOM 4512 N N . ASN B 1 116 ? 16.312 34.25 -9.945 1 77.88 116 ASN B N 1
ATOM 4513 C CA . ASN B 1 116 ? 16.422 35.469 -10.688 1 77.88 116 ASN B CA 1
ATOM 4514 C C . ASN B 1 116 ? 15.18 36.344 -10.523 1 77.88 116 ASN B C 1
ATOM 4516 O O . ASN B 1 116 ? 15.273 37.594 -10.547 1 77.88 116 ASN B O 1
ATOM 4520 N N . LYS B 1 117 ? 14.227 35.719 -10.266 1 80.62 117 LYS B N 1
ATOM 4521 C CA . LYS B 1 117 ? 12.984 36.5 -10.234 1 80.62 117 LYS B CA 1
ATOM 4522 C C . LYS B 1 117 ? 12.641 36.938 -8.805 1 80.62 117 LYS B C 1
ATOM 4524 O O . LYS B 1 117 ? 12.078 38 -8.594 1 80.62 117 LYS B O 1
ATOM 4529 N N . PHE B 1 118 ? 13.016 36.156 -7.785 1 84.44 118 PHE B N 1
ATOM 4530 C CA . PHE B 1 118 ? 12.406 36.406 -6.484 1 84.44 118 PHE B CA 1
ATOM 4531 C C . PHE B 1 118 ? 13.469 36.562 -5.406 1 84.44 118 PHE B C 1
ATOM 4533 O O . PHE B 1 118 ? 13.148 36.656 -4.223 1 84.44 118 PHE B O 1
ATOM 4540 N N . ARG B 1 119 ? 14.617 36.625 -5.797 1 81.19 119 ARG B N 1
ATOM 4541 C CA . ARG B 1 119 ? 15.695 36.781 -4.824 1 81.19 119 ARG B CA 1
ATOM 4542 C C . ARG B 1 119 ? 15.492 38 -3.963 1 81.19 119 ARG B C 1
ATOM 4544 O O . ARG B 1 119 ? 15.766 38 -2.76 1 81.19 119 ARG B O 1
ATOM 4551 N N . ASN B 1 120 ? 14.93 39 -4.52 1 85.31 120 ASN B N 1
ATOM 4552 C CA . ASN B 1 120 ? 14.781 40.25 -3.799 1 85.31 120 ASN B CA 1
ATOM 4553 C C . ASN B 1 120 ? 13.336 40.5 -3.389 1 85.31 120 ASN B C 1
ATOM 4555 O O . ASN B 1 120 ? 13.023 41.531 -2.766 1 85.31 120 ASN B O 1
ATOM 4559 N N . GLN B 1 121 ? 12.484 39.719 -3.707 1 91.44 121 GLN B N 1
ATOM 4560 C CA . GLN B 1 121 ? 11.062 39.875 -3.408 1 91.44 121 GLN B CA 1
ATOM 4561 C C . GLN B 1 121 ? 10.523 38.625 -2.721 1 91.44 121 GLN B C 1
ATOM 4563 O O . GLN B 1 121 ? 9.516 38.062 -3.15 1 91.44 121 GLN B O 1
ATOM 4568 N N . GLN B 1 122 ? 11.102 38.406 -1.63 1 91 122 GLN B N 1
ATOM 4569 C CA . GLN B 1 122 ? 10.797 37.156 -0.945 1 91 122 GLN B CA 1
ATOM 4570 C C . GLN B 1 122 ? 9.391 37.188 -0.361 1 91 122 GLN B C 1
ATOM 4572 O O . GLN B 1 122 ? 8.656 36.188 -0.448 1 91 122 GLN B O 1
ATOM 4577 N N . LEU B 1 123 ? 9.047 38.375 0.19 1 93.75 123 LEU B N 1
ATOM 4578 C CA . LEU B 1 123 ? 7.703 38.469 0.751 1 93.75 123 LEU B CA 1
ATOM 4579 C C . LEU B 1 123 ? 6.645 38.312 -0.334 1 93.75 123 LEU B C 1
ATOM 4581 O O . LEU B 1 123 ? 5.605 37.688 -0.104 1 93.75 123 LEU B O 1
ATOM 4585 N N . LEU B 1 124 ? 6.844 38.906 -1.432 1 94.06 124 LEU B N 1
ATOM 4586 C CA . LEU B 1 124 ? 5.914 38.781 -2.549 1 94.06 124 LEU B CA 1
ATOM 4587 C C . LEU B 1 124 ? 5.762 37.312 -2.977 1 94.06 124 LEU B C 1
ATOM 4589 O O . LEU B 1 124 ? 4.66 36.875 -3.297 1 94.06 124 LEU B O 1
ATOM 4593 N N . PHE B 1 125 ? 6.875 36.656 -3.004 1 93.19 125 PHE B N 1
ATOM 4594 C CA . PHE B 1 125 ? 6.84 35.25 -3.357 1 93.19 125 PHE B CA 1
ATOM 4595 C C . PHE B 1 125 ? 5.984 34.438 -2.369 1 93.19 125 PHE B C 1
ATOM 4597 O O . PHE B 1 125 ? 5.141 33.656 -2.771 1 93.19 125 PHE B O 1
ATOM 4604 N N . ILE B 1 126 ? 6.207 34.656 -1.12 1 96 126 ILE B N 1
ATOM 4605 C CA . ILE B 1 126 ? 5.449 34 -0.075 1 96 126 ILE B CA 1
ATOM 4606 C C . ILE B 1 126 ? 3.963 34.281 -0.239 1 96 126 ILE B C 1
ATOM 4608 O O . ILE B 1 126 ? 3.131 33.375 -0.167 1 96 126 ILE B O 1
ATOM 4612 N N . CYS B 1 127 ? 3.633 35.531 -0.534 1 96.75 127 CYS B N 1
ATOM 4613 C CA . CYS B 1 127 ? 2.246 35.938 -0.69 1 96.75 127 CYS B CA 1
ATOM 4614 C C . CYS B 1 127 ? 1.593 35.25 -1.877 1 96.75 127 CYS B C 1
ATOM 4616 O O . CYS B 1 127 ? 0.489 34.719 -1.757 1 96.75 127 CYS B O 1
ATOM 4618 N N . ILE B 1 128 ? 2.275 35.156 -2.912 1 94.44 128 ILE B N 1
ATOM 4619 C CA . ILE B 1 128 ? 1.708 34.625 -4.145 1 94.44 128 ILE B CA 1
ATOM 4620 C C . ILE B 1 128 ? 1.518 33.125 -4.02 1 94.44 128 ILE B C 1
ATOM 4622 O O . ILE B 1 128 ? 0.433 32.594 -4.289 1 94.44 128 ILE B O 1
ATOM 4626 N N . VAL B 1 129 ? 2.57 32.438 -3.607 1 93.5 129 VAL B N 1
ATOM 4627 C CA . VAL B 1 129 ? 2.531 30.984 -3.551 1 93.5 129 VAL B CA 1
ATOM 4628 C C . VAL B 1 129 ? 1.555 30.531 -2.467 1 93.5 129 VAL B C 1
ATOM 4630 O O . VAL B 1 129 ? 0.748 29.625 -2.686 1 93.5 129 VAL B O 1
ATOM 4633 N N . ALA B 1 130 ? 1.618 31.125 -1.335 1 96.12 130 ALA B N 1
ATOM 4634 C CA . ALA B 1 130 ? 0.693 30.781 -0.26 1 96.12 130 ALA B CA 1
ATOM 4635 C C . ALA B 1 130 ? -0.752 31.047 -0.672 1 96.12 130 ALA B C 1
ATOM 4637 O O . ALA B 1 130 ? -1.646 30.25 -0.373 1 96.12 130 ALA B O 1
ATOM 4638 N N . ALA B 1 131 ? -0.969 32.156 -1.316 1 95.12 131 ALA B N 1
ATOM 4639 C CA . ALA B 1 131 ? -2.318 32.5 -1.76 1 95.12 131 ALA B CA 1
ATOM 4640 C C . ALA B 1 131 ? -2.83 31.484 -2.783 1 95.12 131 ALA B C 1
ATOM 4642 O O . ALA B 1 131 ? -3.982 31.047 -2.717 1 95.12 131 ALA B O 1
ATOM 4643 N N . LEU B 1 132 ? -1.98 31.141 -3.666 1 92 132 LEU B N 1
ATOM 4644 C CA . LEU B 1 132 ? -2.367 30.203 -4.703 1 92 132 LEU B CA 1
ATOM 4645 C C . LEU B 1 132 ? -2.75 28.859 -4.09 1 92 132 LEU B C 1
ATOM 4647 O O . LEU B 1 132 ? -3.822 28.312 -4.375 1 92 132 LEU B O 1
ATOM 4651 N N . PHE B 1 133 ? -1.92 28.328 -3.291 1 93.56 133 PHE B N 1
ATOM 4652 C CA . PHE B 1 133 ? -2.176 27.031 -2.68 1 93.56 133 PHE B CA 1
ATOM 4653 C C . PHE B 1 133 ? -3.346 27.109 -1.708 1 93.56 133 PHE B C 1
ATOM 4655 O O . PHE B 1 133 ? -4.102 26.156 -1.559 1 93.56 133 PHE B O 1
ATOM 4662 N N . SER B 1 134 ? -3.494 28.297 -1.1 1 96.19 134 SER B N 1
ATOM 4663 C CA . SER B 1 134 ? -4.605 28.453 -0.169 1 96.19 134 SER B CA 1
ATOM 4664 C C . SER B 1 134 ? -5.945 28.422 -0.898 1 96.19 134 SER B C 1
ATOM 4666 O O . SER B 1 134 ? -6.926 27.891 -0.385 1 96.19 134 SER B O 1
ATOM 4668 N N . ILE B 1 135 ? -6.066 29.016 -2.004 1 93.06 135 ILE B N 1
ATOM 4669 C CA . ILE B 1 135 ? -7.293 29 -2.789 1 93.06 135 ILE B CA 1
ATOM 4670 C C . ILE B 1 135 ? -7.66 27.562 -3.154 1 93.06 135 ILE B C 1
ATOM 4672 O O . ILE B 1 135 ? -8.82 27.156 -3.016 1 93.06 135 ILE B O 1
ATOM 4676 N N . LEU B 1 136 ? -6.676 26.844 -3.574 1 88.5 136 LEU B N 1
ATOM 4677 C CA . LEU B 1 136 ? -6.902 25.422 -3.863 1 88.5 136 LEU B CA 1
ATOM 4678 C C . LEU B 1 136 ? -7.309 24.672 -2.602 1 88.5 136 LEU B C 1
ATOM 4680 O O . LEU B 1 136 ? -8.133 23.766 -2.658 1 88.5 136 LEU B O 1
ATOM 4684 N N . GLY B 1 137 ? -6.75 25.078 -1.514 1 93.06 137 GLY B N 1
ATOM 4685 C CA . GLY B 1 137 ? -7.09 24.484 -0.234 1 93.06 137 GLY B CA 1
ATOM 4686 C C . GLY B 1 137 ? -8.547 24.672 0.148 1 93.06 137 GLY B C 1
ATOM 4687 O O . GLY B 1 137 ? -9.172 23.766 0.71 1 93.06 137 GLY B O 1
ATOM 4688 N N . THR B 1 138 ? -9.125 25.812 -0.16 1 93.56 138 THR B N 1
ATOM 4689 C CA . THR B 1 138 ? -10.508 26.109 0.204 1 93.56 138 THR B CA 1
ATOM 4690 C C . THR B 1 138 ? -11.461 25.141 -0.486 1 93.56 138 THR B C 1
ATOM 4692 O O . THR B 1 138 ? -12.586 24.922 -0.02 1 93.56 138 THR B O 1
ATOM 4695 N N . THR B 1 139 ? -11.047 24.578 -1.516 1 88.44 139 THR B N 1
ATOM 4696 C CA . THR B 1 139 ? -11.891 23.656 -2.275 1 88.44 139 THR B CA 1
ATOM 4697 C C . THR B 1 139 ? -11.727 22.234 -1.771 1 8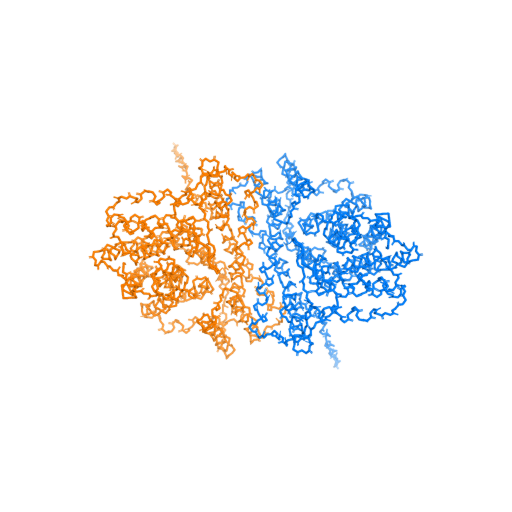8.44 139 THR B C 1
ATOM 4699 O O . THR B 1 139 ? -12.539 21.359 -2.088 1 88.44 139 THR B O 1
ATOM 4702 N N . GLY B 1 140 ? -10.719 22.016 -1.023 1 88.31 140 GLY B N 1
ATOM 4703 C CA . GLY B 1 140 ? -10.453 20.672 -0.529 1 88.31 140 GLY B CA 1
ATOM 4704 C C . GLY B 1 140 ? -9.836 19.766 -1.575 1 88.31 140 GLY B C 1
ATOM 4705 O O . GLY B 1 140 ? -9.633 18.562 -1.33 1 88.31 140 GLY B O 1
ATOM 4706 N N . ILE B 1 141 ? -9.406 20.266 -2.709 1 78.88 141 ILE B N 1
ATOM 4707 C CA . ILE B 1 141 ? -8.984 19.5 -3.881 1 78.88 141 ILE B CA 1
ATOM 4708 C C . ILE B 1 141 ? -7.602 18.906 -3.637 1 78.88 141 ILE B C 1
ATOM 4710 O O . ILE B 1 141 ? -7.348 17.75 -3.986 1 78.88 141 ILE B O 1
ATOM 4714 N N . ILE B 1 142 ? -6.664 19.609 -3.055 1 83.5 142 ILE B N 1
ATOM 4715 C CA . ILE B 1 142 ? -5.277 19.172 -3.008 1 83.5 142 ILE B CA 1
ATOM 4716 C C . ILE B 1 142 ? -4.871 18.891 -1.56 1 83.5 142 ILE B C 1
ATOM 4718 O O . ILE B 1 142 ? -3.725 19.141 -1.175 1 83.5 142 ILE B O 1
ATOM 4722 N N . VAL B 1 143 ? -5.836 18.484 -0.777 1 88.25 143 VAL B N 1
ATOM 4723 C CA . VAL B 1 143 ? -5.555 18.312 0.644 1 88.25 143 VAL B CA 1
ATOM 4724 C C . VAL B 1 143 ? -4.586 17.141 0.833 1 88.25 143 VAL B C 1
ATOM 4726 O O . VAL B 1 143 ? -3.637 17.234 1.614 1 88.25 143 VAL B O 1
ATOM 4729 N N . ASN B 1 144 ? -4.742 16.078 0.143 1 86.62 144 ASN B N 1
ATOM 4730 C CA . ASN B 1 144 ? -3.842 14.93 0.204 1 86.62 144 ASN B CA 1
ATOM 4731 C C . ASN B 1 144 ? -2.707 15.055 -0.808 1 86.62 144 ASN B C 1
ATOM 4733 O O . ASN B 1 144 ? -1.553 14.758 -0.491 1 86.62 144 ASN B O 1
ATOM 4737 N N . SER B 1 145 ? -3.027 15.609 -1.916 1 86.12 145 SER B N 1
ATOM 4738 C CA . SER B 1 145 ? -2.096 15.648 -3.039 1 86.12 145 SER B CA 1
ATOM 4739 C C . SER B 1 145 ? -1.018 16.703 -2.824 1 86.12 145 SER B C 1
ATOM 4741 O O . SER B 1 145 ? -0.005 16.719 -3.527 1 86.12 145 SER B O 1
ATOM 4743 N N . VAL B 1 146 ? -1.199 17.516 -1.785 1 91.25 146 VAL B N 1
ATOM 4744 C CA . VAL B 1 146 ? -0.236 18.578 -1.504 1 91.25 146 VAL B CA 1
ATOM 4745 C C . VAL B 1 146 ? 1.131 17.953 -1.199 1 91.25 146 VAL B C 1
ATOM 4747 O O . VAL B 1 146 ? 2.166 18.578 -1.453 1 91.25 146 VAL B O 1
ATOM 4750 N N . ILE B 1 147 ? 1.182 16.75 -0.722 1 89.5 147 ILE B N 1
ATOM 4751 C CA . ILE B 1 147 ? 2.414 16.031 -0.418 1 89.5 147 ILE B CA 1
ATOM 4752 C C . ILE B 1 147 ? 3.324 16.016 -1.646 1 89.5 147 ILE B C 1
ATOM 4754 O O . ILE B 1 147 ? 4.539 16.203 -1.527 1 89.5 147 ILE B O 1
ATOM 4758 N N . GLY B 1 148 ? 2.736 15.859 -2.744 1 83.94 148 GLY B N 1
ATOM 4759 C CA . GLY B 1 148 ? 3.482 15.758 -3.988 1 83.94 148 GLY B CA 1
ATOM 4760 C C . GLY B 1 148 ? 4.184 17.047 -4.371 1 83.94 148 GLY B C 1
ATOM 4761 O O . GLY B 1 148 ? 5.137 17.047 -5.152 1 83.94 148 GLY B O 1
ATOM 4762 N N . PHE B 1 149 ? 3.793 18.125 -3.783 1 86.06 149 PHE B N 1
ATOM 4763 C CA . PHE B 1 149 ? 4.348 19.422 -4.152 1 86.06 149 PHE B CA 1
ATOM 4764 C C . PHE B 1 149 ? 5.438 19.844 -3.174 1 86.06 149 PHE B C 1
ATOM 4766 O O . PHE B 1 149 ? 6.117 20.859 -3.389 1 86.06 149 PHE B O 1
ATOM 4773 N N . ILE B 1 150 ? 5.656 19.109 -2.16 1 91 150 ILE B N 1
ATOM 4774 C CA . ILE B 1 150 ? 6.551 19.5 -1.076 1 91 150 ILE B CA 1
ATOM 4775 C C . ILE B 1 150 ? 7.988 19.531 -1.587 1 91 150 ILE B C 1
ATOM 4777 O O . ILE B 1 150 ? 8.734 20.469 -1.275 1 91 150 ILE B O 1
ATOM 4781 N N . PRO B 1 151 ? 8.398 18.594 -2.387 1 82.69 151 PRO B N 1
ATOM 4782 C CA . PRO B 1 151 ? 9.773 18.672 -2.885 1 82.69 151 PRO B CA 1
ATOM 4783 C C . PRO B 1 151 ? 10.047 19.938 -3.678 1 82.69 151 PRO B C 1
ATOM 4785 O O . PRO B 1 151 ? 11.156 20.484 -3.611 1 82.69 151 PRO B O 1
ATOM 4788 N N . ILE B 1 152 ? 9.078 20.344 -4.426 1 81.88 152 ILE B N 1
ATOM 4789 C CA . ILE B 1 152 ? 9.234 21.594 -5.164 1 81.88 152 ILE B CA 1
ATOM 4790 C C . ILE B 1 152 ? 9.438 22.75 -4.188 1 81.88 152 ILE B C 1
ATOM 4792 O O . ILE B 1 152 ? 10.281 23.625 -4.414 1 81.88 152 ILE B O 1
ATOM 4796 N N . GLY B 1 153 ? 8.664 22.75 -3.129 1 89.62 153 GLY B N 1
ATOM 4797 C CA . GLY B 1 153 ? 8.844 23.766 -2.096 1 89.62 153 GLY B CA 1
ATOM 4798 C C . GLY B 1 153 ? 10.234 23.75 -1.488 1 89.62 153 GLY B C 1
ATOM 4799 O O . GLY B 1 153 ? 10.812 24.812 -1.24 1 89.62 153 GLY B O 1
ATOM 4800 N N . ILE B 1 154 ? 10.734 22.641 -1.321 1 89.62 154 ILE B N 1
ATOM 4801 C CA . ILE B 1 154 ? 12.055 22.484 -0.715 1 89.62 154 ILE B CA 1
ATOM 4802 C C . ILE B 1 154 ? 13.125 23.016 -1.671 1 89.62 154 ILE B C 1
ATOM 4804 O O . ILE B 1 154 ? 14.07 23.688 -1.247 1 89.62 154 ILE B O 1
ATOM 4808 N N . ILE B 1 155 ? 13.008 22.688 -2.883 1 83.25 155 ILE B N 1
ATOM 4809 C CA . ILE B 1 155 ? 13.961 23.156 -3.889 1 83.25 155 ILE B CA 1
ATOM 4810 C C . ILE B 1 155 ? 13.953 24.672 -3.945 1 83.25 155 ILE B C 1
ATOM 4812 O O . ILE B 1 155 ? 15.016 25.312 -3.986 1 83.25 155 ILE B O 1
ATOM 4816 N N . VAL B 1 156 ? 12.844 25.203 -3.922 1 85.81 156 VAL B N 1
ATOM 4817 C CA . VAL B 1 156 ? 12.711 26.656 -3.957 1 85.81 156 VAL B CA 1
ATOM 4818 C C . VAL B 1 156 ? 13.328 27.266 -2.699 1 85.81 156 VAL B C 1
ATOM 4820 O O . VAL B 1 156 ? 14 28.297 -2.764 1 85.81 156 VAL B O 1
ATOM 4823 N N . ALA B 1 157 ? 13.078 26.688 -1.581 1 91.06 157 ALA B N 1
ATOM 4824 C CA . ALA B 1 157 ? 13.656 27.172 -0.332 1 91.06 157 ALA B CA 1
ATOM 4825 C C . ALA B 1 157 ? 15.188 27.172 -0.4 1 91.06 157 ALA B C 1
ATOM 4827 O O . ALA B 1 157 ? 15.828 28.125 0.053 1 91.06 157 ALA B O 1
ATOM 4828 N N . ARG B 1 158 ? 15.641 26.172 -0.922 1 85.06 158 ARG B N 1
ATOM 4829 C CA . ARG B 1 158 ? 17.094 26.078 -1.085 1 85.06 158 ARG B CA 1
ATOM 4830 C C . ARG B 1 158 ? 17.609 27.203 -1.98 1 85.06 158 ARG B C 1
ATOM 4832 O O . ARG B 1 158 ? 18.656 27.781 -1.708 1 85.06 158 ARG B O 1
ATOM 4839 N N . THR B 1 159 ? 16.938 27.438 -2.959 1 83.5 159 THR B N 1
ATOM 4840 C CA . THR B 1 159 ? 17.328 28.438 -3.939 1 83.5 159 THR B CA 1
ATOM 4841 C C . THR B 1 159 ? 17.281 29.828 -3.326 1 83.5 159 THR B C 1
ATOM 4843 O O . THR B 1 159 ? 18.125 30.672 -3.633 1 83.5 159 THR B O 1
ATOM 4846 N N . LEU B 1 160 ? 16.438 30.078 -2.506 1 88.94 160 LEU B N 1
ATOM 4847 C CA . LEU B 1 160 ? 16.25 31.406 -1.924 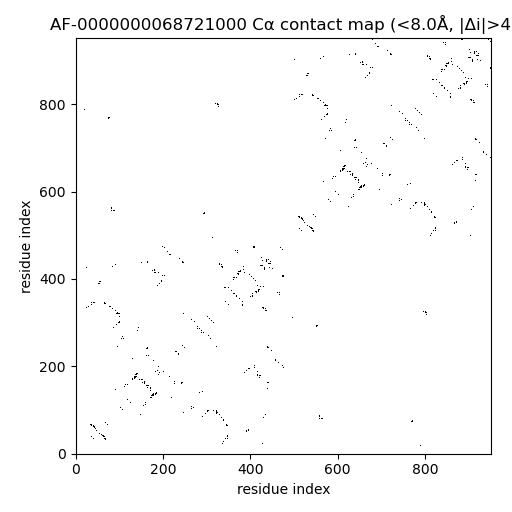1 88.94 160 LEU B CA 1
ATOM 4848 C C . LEU B 1 160 ? 16.969 31.516 -0.582 1 88.94 160 LEU B C 1
ATOM 4850 O O . LEU B 1 160 ? 16.781 32.469 0.158 1 88.94 160 LEU B O 1
ATOM 4854 N N . LYS B 1 161 ? 17.688 30.391 -0.285 1 88.12 161 LYS B N 1
ATOM 4855 C CA . LYS B 1 161 ? 18.484 30.328 0.934 1 88.12 161 LYS B CA 1
ATOM 4856 C C . LYS B 1 161 ? 17.594 30.344 2.176 1 88.12 161 LYS B C 1
ATOM 4858 O O . LYS B 1 161 ? 17.859 31.078 3.127 1 88.12 161 LYS B O 1
ATOM 4863 N N . TRP B 1 162 ? 16.5 29.812 2.045 1 93.19 162 TRP B N 1
ATOM 4864 C CA . TRP B 1 162 ? 15.633 29.484 3.17 1 93.19 162 TRP B CA 1
ATOM 4865 C C . TRP B 1 162 ? 15.906 28.062 3.678 1 93.19 162 TRP B C 1
ATOM 4867 O O . TRP B 1 162 ? 16.703 27.328 3.09 1 93.19 162 TRP B O 1
ATOM 4877 N N . ASP B 1 163 ? 15.383 27.734 4.758 1 94.31 163 ASP B N 1
ATOM 4878 C CA . ASP B 1 163 ? 15.508 26.344 5.195 1 94.31 163 ASP B CA 1
ATOM 4879 C C . ASP B 1 163 ? 14.305 25.516 4.734 1 94.31 163 ASP B C 1
ATOM 4881 O O . ASP B 1 163 ? 13.398 26.031 4.082 1 94.31 163 ASP B O 1
ATOM 4885 N N . ALA B 1 164 ? 14.312 24.234 4.965 1 94.81 164 ALA B N 1
ATOM 4886 C CA . ALA B 1 164 ? 13.289 23.312 4.488 1 94.81 164 ALA B CA 1
ATOM 4887 C C . ALA B 1 164 ? 11.922 23.625 5.098 1 94.81 164 ALA B C 1
ATOM 4889 O O . ALA B 1 164 ? 10.891 23.406 4.469 1 94.81 164 ALA B O 1
ATOM 4890 N N . ILE B 1 165 ? 11.891 24.172 6.293 1 96.94 165 ILE B N 1
ATOM 4891 C CA . ILE B 1 165 ? 10.641 24.516 6.973 1 96.94 165 ILE B CA 1
ATOM 4892 C C . ILE B 1 165 ? 9.867 25.547 6.156 1 96.94 165 ILE B C 1
ATOM 4894 O O . ILE B 1 165 ? 8.648 25.422 5.977 1 96.94 165 ILE B O 1
ATOM 4898 N N . VAL B 1 166 ? 10.594 26.516 5.668 1 96.44 166 VAL B N 1
ATOM 4899 C CA . VAL B 1 166 ? 9.945 27.547 4.875 1 96.44 166 VAL B CA 1
ATOM 4900 C C . VAL B 1 166 ? 9.375 26.938 3.596 1 96.44 166 VAL B C 1
ATOM 4902 O O . VAL B 1 166 ? 8.266 27.281 3.182 1 96.44 166 VAL B O 1
ATOM 4905 N N . GLY B 1 167 ? 10.148 26.094 2.99 1 94.75 167 GLY B N 1
ATOM 4906 C CA . GLY B 1 167 ? 9.68 25.422 1.79 1 94.75 167 GLY B CA 1
ATOM 4907 C C . GLY B 1 167 ? 8.406 24.625 2.008 1 94.75 167 GLY B C 1
ATOM 4908 O O . GLY B 1 167 ? 7.48 24.688 1.196 1 94.75 167 GLY B O 1
ATOM 4909 N N . VAL B 1 168 ? 8.32 23.906 3.057 1 96.38 168 VAL B N 1
ATOM 4910 C CA . VAL B 1 168 ? 7.148 23.109 3.416 1 96.38 168 VAL B CA 1
ATOM 4911 C C . VAL B 1 168 ? 5.992 24.047 3.779 1 96.38 168 VAL B C 1
ATOM 4913 O O . VAL B 1 168 ? 4.855 23.828 3.352 1 96.38 168 VAL B O 1
ATOM 4916 N N . ALA B 1 169 ? 6.281 25.062 4.535 1 97.81 169 ALA B N 1
ATOM 4917 C CA . ALA B 1 169 ? 5.25 25.938 5.082 1 97.81 169 ALA B CA 1
ATOM 4918 C C . ALA B 1 169 ? 4.516 26.672 3.969 1 97.81 169 ALA B C 1
ATOM 4920 O O . ALA B 1 169 ? 3.285 26.781 3.986 1 97.81 169 ALA B O 1
ATOM 4921 N N . ILE B 1 170 ? 5.207 27.172 3.031 1 96.38 170 ILE B N 1
ATOM 4922 C CA . ILE B 1 170 ? 4.586 28 1.996 1 96.38 170 ILE B CA 1
ATOM 4923 C C . ILE B 1 170 ? 3.592 27.156 1.199 1 96.38 170 ILE B C 1
ATOM 4925 O O . ILE B 1 170 ? 2.533 27.656 0.803 1 96.38 170 ILE B O 1
ATOM 4929 N N . ILE B 1 171 ? 3.918 25.906 0.995 1 95.38 171 ILE B N 1
ATOM 4930 C CA . ILE B 1 171 ? 3.068 25.031 0.196 1 95.38 171 ILE B CA 1
ATOM 4931 C C . ILE B 1 171 ? 2.008 24.391 1.086 1 95.38 171 ILE B C 1
ATOM 4933 O O . ILE B 1 171 ? 0.808 24.547 0.851 1 95.38 171 ILE B O 1
ATOM 4937 N N . TYR B 1 172 ? 2.447 23.719 2.113 1 96.94 172 TYR B N 1
ATOM 4938 C CA . TYR B 1 172 ? 1.565 22.953 2.986 1 96.94 172 TYR B CA 1
ATOM 4939 C C . TYR B 1 172 ? 0.65 23.875 3.785 1 96.94 172 TYR B C 1
ATOM 4941 O O . TYR B 1 172 ? -0.57 23.688 3.787 1 96.94 172 TYR B O 1
ATOM 4949 N N . LEU B 1 173 ? 1.211 24.844 4.457 1 97.81 173 LEU B N 1
ATOM 4950 C CA . LEU B 1 173 ? 0.395 25.719 5.293 1 97.81 173 LEU B CA 1
ATOM 4951 C C . LEU B 1 173 ? -0.411 26.703 4.441 1 97.81 173 LEU B C 1
ATOM 4953 O O . LEU B 1 173 ? -1.486 27.141 4.848 1 97.81 173 LEU B O 1
ATOM 4957 N N . GLY B 1 174 ? 0.14 27.047 3.27 1 96.62 174 GLY B N 1
ATOM 4958 C CA . GLY B 1 174 ? -0.723 27.734 2.324 1 96.62 174 GLY B CA 1
ATOM 4959 C C . GLY B 1 174 ? -1.998 26.969 2.014 1 96.62 174 GLY B C 1
ATOM 4960 O O . GLY B 1 174 ? -3.1 27.5 2.164 1 96.62 174 GLY B O 1
ATOM 4961 N N . THR B 1 175 ? -1.826 25.719 1.649 1 96 175 THR B N 1
ATOM 4962 C CA . THR B 1 175 ? -2.953 24.844 1.325 1 96 175 THR B CA 1
ATOM 4963 C C . THR B 1 175 ? -3.889 24.703 2.521 1 96 175 THR B C 1
ATOM 4965 O O . THR B 1 175 ? -5.105 24.844 2.383 1 96 175 THR B O 1
ATOM 4968 N N . TYR B 1 176 ? -3.332 24.562 3.693 1 97.19 176 TYR B N 1
ATOM 4969 C CA . TYR B 1 176 ? -4.145 24.203 4.852 1 97.19 176 TYR B CA 1
ATOM 4970 C C . TYR B 1 176 ? -4.734 25.453 5.504 1 97.19 176 TYR B C 1
ATOM 4972 O O . TYR B 1 176 ? -5.691 25.359 6.277 1 97.19 176 TYR B O 1
ATOM 4980 N N . ALA B 1 177 ? -4.141 26.625 5.215 1 97.44 177 ALA B N 1
ATOM 4981 C CA . ALA B 1 177 ? -4.836 27.859 5.609 1 97.44 177 ALA B CA 1
ATOM 4982 C C . ALA B 1 177 ? -6.207 27.938 4.945 1 97.44 177 ALA B C 1
ATOM 4984 O O . ALA B 1 177 ? -7.164 28.438 5.551 1 97.44 177 ALA B O 1
ATOM 4985 N N . GLY B 1 178 ? -6.254 27.5 3.77 1 96.06 178 GLY B N 1
ATOM 4986 C CA . GLY B 1 178 ? -7.52 27.469 3.055 1 96.06 178 GLY B CA 1
ATOM 4987 C C . GLY B 1 178 ? -8.406 26.312 3.48 1 96.06 178 GLY B C 1
ATOM 4988 O O . GLY B 1 178 ? -9.586 26.5 3.781 1 96.06 178 GLY B O 1
ATOM 4989 N N . PHE B 1 179 ? -7.895 25.141 3.57 1 95.56 179 PHE B N 1
ATOM 4990 C CA . PHE B 1 179 ? -8.648 23.938 3.863 1 95.56 179 PHE B CA 1
ATOM 4991 C C . PHE B 1 179 ? -9.234 23.984 5.27 1 95.56 179 PHE B C 1
ATOM 4993 O O . PHE B 1 179 ? -10.359 23.547 5.496 1 95.56 179 PHE B O 1
ATOM 5000 N N . ASN B 1 180 ? -8.453 24.5 6.18 1 94.5 180 ASN B N 1
ATOM 5001 C CA . ASN B 1 180 ? -8.867 24.516 7.574 1 94.5 180 ASN B CA 1
ATOM 5002 C C . ASN B 1 180 ? -10 25.5 7.816 1 94.5 180 ASN B C 1
ATOM 5004 O O . ASN B 1 180 ? -10.773 25.359 8.766 1 94.5 180 ASN B O 1
ATOM 5008 N N . ALA B 1 181 ? -10.062 26.547 7.051 1 90.38 181 ALA B N 1
ATOM 5009 C CA . ALA B 1 181 ? -11.188 27.484 7.098 1 90.38 181 ALA B CA 1
ATOM 5010 C C . ALA B 1 181 ? -12.344 26.984 6.238 1 90.38 181 ALA B C 1
ATOM 5012 O O . ALA B 1 181 ? -13.5 27.328 6.484 1 90.38 181 ALA B O 1
ATOM 5013 N N . THR B 1 182 ? -12.078 26.141 5.375 1 86.06 182 THR B N 1
ATOM 5014 C CA . THR B 1 182 ? -12.938 25.422 4.445 1 86.06 182 THR B CA 1
ATOM 5015 C C . THR B 1 182 ? -14.047 26.312 3.914 1 86.06 182 THR B C 1
ATOM 5017 O O . THR B 1 182 ? -14.773 26.938 4.691 1 86.06 182 THR B O 1
ATOM 5020 N N . ILE B 1 183 ? -14.141 26.547 2.658 1 90.62 183 ILE B N 1
ATOM 5021 C CA . ILE B 1 183 ? -15.18 27.375 2.049 1 90.62 183 ILE B CA 1
ATOM 5022 C C . ILE B 1 183 ? -16 26.531 1.071 1 90.62 183 ILE B C 1
ATOM 5024 O O . ILE B 1 183 ? -17.234 26.516 1.146 1 90.62 183 ILE B O 1
ATOM 5028 N N . LEU B 1 184 ? -15.312 25.797 0.271 1 89.94 184 LEU B N 1
ATOM 5029 C CA . LEU B 1 184 ? -15.992 25.109 -0.824 1 89.94 184 LEU B CA 1
ATOM 5030 C C . LEU B 1 184 ? -15.633 23.625 -0.852 1 89.94 184 LEU B C 1
ATOM 5032 O O . LEU B 1 184 ? -15.727 22.984 -1.899 1 89.94 184 LEU B O 1
ATOM 5036 N N . SER B 1 185 ? -15.242 23.078 0.252 1 90.25 185 SER B N 1
ATOM 5037 C CA . SER B 1 185 ? -14.859 21.672 0.288 1 90.25 185 SER B CA 1
ATOM 5038 C C . SER B 1 185 ? -16.078 20.766 0.406 1 90.25 185 SER B C 1
ATOM 5040 O O . SER B 1 185 ? -16.797 20.797 1.416 1 90.25 185 SER B O 1
ATOM 5042 N N . PRO B 1 186 ? -16.391 19.953 -0.613 1 87.81 186 PRO B N 1
ATOM 5043 C CA . PRO B 1 186 ? -17.531 19.047 -0.502 1 87.81 186 PRO B CA 1
ATOM 5044 C C . PRO B 1 186 ? -17.438 18.125 0.71 1 87.81 186 PRO B C 1
ATOM 5046 O O . PRO B 1 186 ? -18.469 17.812 1.329 1 87.81 186 PRO B O 1
ATOM 5049 N N . SER B 1 187 ? -16.391 17.703 0.935 1 86.19 187 SER B N 1
ATOM 5050 C CA . SER B 1 187 ? -16.062 16.922 2.123 1 86.19 187 SER B CA 1
ATOM 5051 C C . SER B 1 187 ? -14.789 17.453 2.785 1 86.19 187 SER B C 1
ATOM 5053 O O . SER B 1 187 ? -13.75 17.578 2.135 1 86.19 187 SER B O 1
ATOM 5055 N N . PRO B 1 188 ? -14.812 17.922 3.945 1 92.12 188 PRO B N 1
ATOM 5056 C CA . PRO B 1 188 ? -15.781 17.547 4.977 1 92.12 188 PRO B CA 1
ATOM 5057 C C . PRO B 1 188 ? -16.906 18.578 5.113 1 92.12 188 PRO B C 1
ATOM 5059 O O . PRO B 1 188 ? -17.953 18.266 5.695 1 92.12 188 PRO B O 1
ATOM 5062 N N . LEU B 1 189 ? -16.812 19.719 4.602 1 94.25 189 LEU B N 1
ATOM 5063 C CA . LEU B 1 189 ? -17.766 20.781 4.844 1 94.25 189 LEU B CA 1
ATOM 5064 C C . LEU B 1 189 ? -19.141 20.422 4.273 1 94.25 189 LEU B C 1
ATOM 5066 O O . LEU B 1 189 ? -20.141 20.484 4.98 1 94.25 189 LEU B O 1
ATOM 5070 N N . GLY B 1 190 ? -19.188 20.078 3.027 1 92.31 190 GLY B N 1
ATOM 5071 C CA . GLY B 1 190 ? -20.438 19.719 2.391 1 92.31 190 GLY B CA 1
ATOM 5072 C C . GLY B 1 190 ? -21.203 18.641 3.121 1 92.31 190 GLY B C 1
ATOM 5073 O O . GLY B 1 190 ? -22.406 18.75 3.355 1 92.31 190 GLY B O 1
ATOM 5074 N N . ILE B 1 191 ? -20.516 17.625 3.475 1 92.06 191 ILE B N 1
ATOM 5075 C CA . ILE B 1 191 ? -21.125 16.516 4.188 1 92.06 191 ILE B CA 1
ATOM 5076 C C . ILE B 1 191 ? -21.625 16.984 5.551 1 92.06 191 ILE B C 1
ATOM 5078 O O . ILE B 1 191 ? -22.719 16.594 5.98 1 92.06 191 ILE B O 1
ATOM 5082 N N . SER B 1 192 ? -20.828 17.75 6.211 1 95.06 192 SER B N 1
ATOM 5083 C CA . SER B 1 192 ? -21.219 18.281 7.508 1 95.06 192 SER B CA 1
ATOM 5084 C C . SER B 1 192 ? -22.5 19.109 7.402 1 95.06 192 SER B C 1
ATOM 5086 O O . SER B 1 192 ? -23.406 18.969 8.227 1 95.06 192 SER B O 1
ATOM 5088 N N . GLN B 1 193 ? -22.562 19.938 6.438 1 94.5 193 GLN B N 1
ATOM 5089 C CA . GLN B 1 193 ? -23.719 20.797 6.25 1 94.5 193 GLN B CA 1
ATOM 5090 C C . GLN B 1 193 ? -24.953 19.984 5.852 1 94.5 193 GLN B C 1
ATOM 5092 O O . GLN B 1 193 ? -26.062 20.266 6.293 1 94.5 193 GLN B O 1
ATOM 5097 N N . LYS B 1 194 ? -24.75 19 5.066 1 92.56 194 LYS B N 1
ATOM 5098 C CA . LYS B 1 194 ? -25.844 18.125 4.695 1 92.56 194 LYS B CA 1
ATOM 5099 C C . LYS B 1 194 ? -26.422 17.422 5.922 1 92.56 194 LYS B C 1
ATOM 5101 O O . LYS B 1 194 ? -27.641 17.359 6.094 1 92.56 194 LYS B O 1
ATOM 5106 N N . ILE B 1 195 ? -25.594 16.938 6.727 1 92.75 195 ILE B N 1
ATOM 5107 C CA . ILE B 1 195 ? -26.016 16.234 7.934 1 92.75 195 ILE B CA 1
ATOM 5108 C C . ILE B 1 195 ? -26.75 17.203 8.867 1 92.75 195 ILE B C 1
ATOM 5110 O O . ILE B 1 195 ? -27.734 16.812 9.508 1 92.75 195 ILE B O 1
ATOM 5114 N N . ALA B 1 196 ? -26.281 18.406 8.906 1 94.31 196 ALA B N 1
ATOM 5115 C CA . ALA B 1 196 ? -26.891 19.422 9.766 1 94.31 196 ALA B CA 1
ATOM 5116 C C . ALA B 1 196 ? -28.109 20.062 9.109 1 94.31 196 ALA B C 1
ATOM 5118 O O . ALA B 1 196 ? -28.703 20.984 9.656 1 94.31 196 ALA B O 1
ATOM 5119 N N . GLU B 1 197 ? -28.438 19.578 7.891 1 91.94 197 GLU B N 1
ATOM 5120 C CA . GLU B 1 197 ? -29.594 20.062 7.137 1 91.94 197 GLU B CA 1
ATOM 5121 C C . GLU B 1 197 ? -29.453 21.547 6.793 1 91.94 197 GLU B C 1
ATOM 5123 O O . GLU B 1 197 ? -30.406 22.312 6.961 1 91.94 197 GLU B O 1
ATOM 5128 N N . LEU B 1 198 ? -28.266 21.891 6.43 1 93.94 198 LEU B N 1
ATOM 5129 C CA . LEU B 1 198 ? -27.969 23.234 5.926 1 93.94 198 LEU B CA 1
ATOM 5130 C C . LEU B 1 198 ? -27.766 23.203 4.414 1 93.94 198 LEU B C 1
ATOM 5132 O O . LEU B 1 198 ? -27.344 22.188 3.852 1 93.94 198 LEU B O 1
ATOM 5136 N N . PRO B 1 199 ? -28.156 24.359 3.779 1 92.19 199 PRO B N 1
ATOM 5137 C CA . PRO B 1 199 ? -27.812 24.406 2.357 1 92.19 199 PRO B CA 1
ATOM 5138 C C . PRO B 1 199 ? -26.297 24.297 2.113 1 92.19 199 PRO B C 1
ATOM 5140 O O . PRO B 1 199 ? -25.516 24.891 2.854 1 92.19 199 PRO B O 1
ATOM 5143 N N . MET B 1 200 ? -26 23.562 1.115 1 90.62 200 MET B N 1
ATOM 5144 C CA . MET B 1 200 ? -24.594 23.328 0.802 1 90.62 200 MET B CA 1
ATOM 5145 C C . MET B 1 200 ? -23.875 24.641 0.528 1 90.62 200 MET B C 1
ATOM 5147 O O . MET B 1 200 ? -24.359 25.469 -0.241 1 90.62 200 MET B O 1
ATOM 5151 N N . PHE B 1 201 ? -22.75 24.844 1.229 1 90.75 201 PHE B N 1
ATOM 5152 C CA . PHE B 1 201 ? -21.812 25.953 1.092 1 90.75 201 PHE B CA 1
ATOM 5153 C C . PHE B 1 201 ? -22.469 27.266 1.51 1 90.75 201 PHE B C 1
ATOM 5155 O O . PHE B 1 201 ? -22.109 28.328 1.009 1 90.75 201 PHE B O 1
ATOM 5162 N N . SER B 1 202 ? -23.484 27.094 2.305 1 91.56 202 SER B N 1
ATOM 5163 C CA . SER B 1 202 ? -24.047 28.281 2.926 1 91.56 202 SER B CA 1
ATOM 5164 C C . SER B 1 202 ? -23.062 28.922 3.908 1 91.56 202 SER B C 1
ATOM 5166 O O . SER B 1 202 ? -22.078 28.281 4.309 1 91.56 202 SER B O 1
ATOM 5168 N N . GLY B 1 203 ? -23.266 30.234 4.227 1 92.38 203 GLY B N 1
ATOM 5169 C CA . GLY B 1 203 ? -22.438 30.953 5.191 1 92.38 203 GLY B CA 1
ATOM 5170 C C . GLY B 1 203 ? -21.094 31.344 4.637 1 92.38 203 GLY B C 1
ATOM 5171 O O . GLY B 1 203 ? -20.094 31.391 5.371 1 92.38 203 GLY B O 1
ATOM 5172 N N . ILE B 1 204 ? -20.969 31.609 3.473 1 92.62 204 ILE B N 1
ATOM 5173 C CA . ILE B 1 204 ? -19.703 31.844 2.777 1 92.62 204 ILE B CA 1
ATOM 5174 C C . ILE B 1 204 ? -19.062 33.125 3.281 1 92.62 204 ILE B C 1
ATOM 5176 O O . ILE B 1 204 ? -17.844 33.25 3.322 1 92.62 204 ILE B O 1
ATOM 5180 N N . GLY B 1 205 ? -19.859 34.125 3.645 1 92.94 205 GLY B N 1
ATOM 5181 C CA . GLY B 1 205 ? -19.328 35.406 4.094 1 92.94 205 GLY B CA 1
ATOM 5182 C C . GLY B 1 205 ? -18.375 35.281 5.27 1 92.94 205 GLY B C 1
ATOM 5183 O O . GLY B 1 205 ? -17.188 35.594 5.16 1 92.94 205 GLY B O 1
ATOM 5184 N N . LEU B 1 206 ? -18.906 34.781 6.379 1 95.25 206 LEU B N 1
ATOM 5185 C CA . LEU B 1 206 ? -18.078 34.656 7.57 1 95.25 206 LEU B CA 1
ATOM 5186 C C . LEU B 1 206 ? -16.938 33.656 7.332 1 95.25 206 LEU B C 1
ATOM 5188 O O . LEU B 1 206 ? -15.828 33.875 7.84 1 95.25 206 LEU B O 1
ATOM 5192 N N . ARG B 1 207 ? -17.141 32.594 6.578 1 96.25 207 ARG B N 1
ATOM 5193 C CA . ARG B 1 207 ? -16.094 31.641 6.266 1 96.25 207 ARG B CA 1
ATOM 5194 C C . ARG B 1 207 ? -14.961 32.312 5.484 1 96.25 207 ARG B C 1
ATOM 5196 O O . ARG B 1 207 ? -13.789 31.969 5.684 1 96.25 207 ARG B O 1
ATOM 5203 N N . THR B 1 208 ? -15.367 33.156 4.586 1 96.81 208 THR B N 1
ATOM 5204 C CA . THR B 1 208 ? -14.352 33.875 3.814 1 96.81 208 THR B CA 1
ATOM 5205 C C . THR B 1 208 ? -13.523 34.781 4.723 1 96.81 208 THR B C 1
ATOM 5207 O O . THR B 1 208 ? -12.312 34.875 4.547 1 96.81 208 THR B O 1
ATOM 5210 N N . ALA B 1 209 ? -14.141 35.438 5.656 1 97.44 209 ALA B N 1
ATOM 5211 C CA . ALA B 1 209 ? -13.422 36.25 6.613 1 97.44 209 ALA B CA 1
ATOM 5212 C C . ALA B 1 209 ? -12.43 35.438 7.43 1 97.44 209 ALA B C 1
ATOM 5214 O O . ALA B 1 209 ? -11.305 35.875 7.684 1 97.44 209 ALA B O 1
ATOM 5215 N N . ILE B 1 210 ? -12.875 34.281 7.867 1 97.69 210 ILE B N 1
ATOM 5216 C CA . ILE B 1 210 ? -12.008 33.375 8.609 1 97.69 210 ILE B CA 1
ATOM 5217 C C . ILE B 1 210 ? -10.836 32.969 7.73 1 97.69 210 ILE B C 1
ATOM 5219 O O . ILE B 1 210 ? -9.68 33 8.172 1 97.69 210 ILE B O 1
ATOM 5223 N N . TYR B 1 211 ? -11.133 32.625 6.516 1 97.62 211 TYR B N 1
ATOM 5224 C CA . TYR B 1 211 ? -10.117 32.188 5.562 1 97.62 211 TYR B CA 1
ATOM 5225 C C . TYR B 1 211 ? -9.062 33.25 5.359 1 97.62 211 TYR B C 1
ATOM 5227 O O . TYR B 1 211 ? -7.859 32.969 5.438 1 97.62 211 TYR B O 1
ATOM 5235 N N . ILE B 1 212 ? -9.516 34.438 5.098 1 98.19 212 ILE B N 1
ATOM 5236 C CA . ILE B 1 212 ? -8.594 35.531 4.863 1 98.19 212 ILE B CA 1
ATOM 5237 C C . ILE B 1 212 ? -7.73 35.75 6.105 1 98.19 212 ILE B C 1
ATOM 5239 O O . ILE B 1 212 ? -6.531 36 5.996 1 98.19 212 ILE B O 1
ATOM 5243 N N . SER B 1 213 ? -8.32 35.656 7.285 1 98.5 213 SER B N 1
ATOM 5244 C CA . SER B 1 213 ? -7.578 35.812 8.531 1 98.5 213 SER B CA 1
ATOM 5245 C C . SER B 1 213 ? -6.531 34.719 8.695 1 98.5 213 SER B C 1
ATOM 5247 O O . SER B 1 213 ? -5.402 35 9.109 1 98.5 213 SER B O 1
ATOM 5249 N N . PHE B 1 214 ? -6.918 33.469 8.383 1 98.44 214 PHE B N 1
ATOM 5250 C CA . PHE B 1 214 ? -5.98 32.344 8.453 1 98.44 214 PHE B CA 1
ATOM 5251 C C . PHE B 1 214 ? -4.82 32.562 7.484 1 98.44 214 PHE B C 1
ATOM 5253 O O . PHE B 1 214 ? -3.66 32.344 7.844 1 98.44 214 PHE B O 1
ATOM 5260 N N . LEU B 1 215 ? -5.168 32.969 6.262 1 98.31 215 LEU B N 1
ATOM 5261 C CA . LEU B 1 215 ? -4.156 33.156 5.23 1 98.31 215 LEU B CA 1
ATOM 5262 C C . LEU B 1 215 ? -3.195 34.281 5.617 1 98.31 215 LEU B C 1
ATOM 5264 O O . LEU B 1 215 ? -1.978 34.125 5.504 1 98.31 215 LEU B O 1
ATOM 5268 N N . LEU B 1 216 ? -3.768 35.375 6.074 1 98.44 216 LEU B N 1
ATOM 5269 C CA . LEU B 1 216 ? -2.943 36.5 6.473 1 98.44 216 LEU B CA 1
ATOM 5270 C C . LEU B 1 216 ? -2.027 36.156 7.633 1 98.44 216 LEU B C 1
ATOM 5272 O O . LEU B 1 216 ? -0.845 36.5 7.637 1 98.44 216 LEU B O 1
ATOM 5276 N N . ALA B 1 217 ? -2.582 35.469 8.617 1 98.5 217 ALA B N 1
ATOM 5277 C CA . ALA B 1 217 ? -1.775 35.031 9.75 1 98.5 217 ALA B CA 1
ATOM 5278 C C . ALA B 1 217 ? -0.646 34.125 9.289 1 98.5 217 ALA B C 1
ATOM 5280 O O . ALA B 1 217 ? 0.476 34.219 9.797 1 98.5 217 ALA B O 1
ATOM 5281 N N . THR B 1 218 ? -0.942 33.219 8.375 1 98.38 218 THR B N 1
ATOM 5282 C CA . THR B 1 218 ? 0.043 32.281 7.867 1 98.38 218 THR B CA 1
ATOM 5283 C C . THR B 1 218 ? 1.164 33 7.129 1 98.38 218 THR B C 1
ATOM 5285 O O . THR B 1 218 ? 2.344 32.719 7.363 1 98.38 218 THR B O 1
ATOM 5288 N N . ILE B 1 219 ? 0.8 33.906 6.25 1 98.25 219 ILE B N 1
ATOM 5289 C CA . ILE B 1 219 ? 1.777 34.656 5.465 1 98.25 219 ILE B CA 1
ATOM 5290 C C . ILE B 1 219 ? 2.674 35.469 6.395 1 98.25 219 ILE B C 1
ATOM 5292 O O . ILE B 1 219 ? 3.898 35.469 6.254 1 98.25 219 ILE B O 1
ATOM 5296 N N . LEU B 1 220 ? 2.09 36.156 7.363 1 98.19 220 LEU B N 1
ATOM 5297 C CA . LEU B 1 220 ? 2.846 36.969 8.297 1 98.19 220 LEU B CA 1
ATOM 5298 C C . LEU B 1 220 ? 3.768 36.125 9.156 1 98.19 220 LEU B C 1
ATOM 5300 O O . LEU B 1 220 ? 4.902 36.5 9.438 1 98.19 220 LEU B O 1
ATOM 5304 N N . TYR B 1 221 ? 3.283 35 9.547 1 98.06 221 TYR B N 1
ATOM 5305 C CA . TYR B 1 221 ? 4.066 34.094 10.383 1 98.06 221 TYR B CA 1
ATOM 5306 C C . TYR B 1 221 ? 5.266 33.562 9.617 1 98.06 221 TYR B C 1
ATOM 5308 O O . TYR B 1 221 ? 6.379 33.5 10.148 1 98.06 221 TYR B O 1
ATOM 5316 N N . ILE B 1 222 ? 5.008 33.094 8.383 1 97.81 222 ILE B N 1
ATOM 5317 C CA . ILE B 1 222 ? 6.094 32.562 7.562 1 97.81 222 ILE B CA 1
ATOM 5318 C C . ILE B 1 222 ? 7.125 33.656 7.309 1 97.81 222 ILE B C 1
ATOM 5320 O O . ILE B 1 222 ? 8.328 33.406 7.379 1 97.81 222 ILE B O 1
ATOM 5324 N N . ASN B 1 223 ? 6.641 34.875 6.977 1 96.5 223 ASN B N 1
ATOM 5325 C CA . ASN B 1 223 ? 7.547 36 6.75 1 96.5 223 ASN B CA 1
ATOM 5326 C C . ASN B 1 223 ? 8.375 36.312 7.992 1 96.5 223 ASN B C 1
ATOM 5328 O O . ASN B 1 223 ? 9.555 36.625 7.891 1 96.5 223 ASN B O 1
ATOM 5332 N N . TRP B 1 224 ? 7.711 36.281 9.117 1 96.19 224 TRP B N 1
ATOM 5333 C CA . TRP B 1 224 ? 8.422 36.5 10.375 1 96.19 224 TRP B CA 1
ATOM 5334 C C . TRP B 1 224 ? 9.531 35.469 10.547 1 96.19 224 TRP B C 1
ATOM 5336 O O . TRP B 1 224 ? 10.641 35.781 10.969 1 96.19 224 TRP B O 1
ATOM 5346 N N . TYR B 1 225 ? 9.25 34.219 10.242 1 96.38 225 TYR B N 1
ATOM 5347 C CA . TYR B 1 225 ? 10.234 33.156 10.367 1 96.38 225 TYR B CA 1
ATOM 5348 C C . TYR B 1 225 ? 11.375 33.344 9.383 1 96.38 225 TYR B C 1
ATOM 5350 O O . TYR B 1 225 ? 12.539 33.094 9.711 1 96.38 225 TYR B O 1
ATOM 5358 N N . VAL B 1 226 ? 11.07 33.75 8.195 1 95 226 VAL B N 1
ATOM 5359 C CA . VAL B 1 226 ? 12.086 34 7.176 1 95 226 VAL B CA 1
ATOM 5360 C C . VAL B 1 226 ? 13.031 35.094 7.648 1 95 226 VAL B C 1
ATOM 5362 O O . VAL B 1 226 ? 14.242 35 7.457 1 95 226 VAL B O 1
ATOM 5365 N N . LYS B 1 227 ? 12.523 36.094 8.234 1 92.62 227 LYS B N 1
ATOM 5366 C CA . LYS B 1 227 ? 13.344 37.188 8.766 1 92.62 227 LYS B CA 1
ATOM 5367 C C . LYS B 1 227 ? 14.227 36.688 9.914 1 92.62 227 LYS B C 1
ATOM 5369 O O . LYS B 1 227 ? 15.359 37.156 10.07 1 92.62 227 LYS B O 1
ATOM 5374 N N . ARG B 1 228 ? 13.617 35.812 10.633 1 92.12 228 ARG B N 1
ATOM 5375 C CA . ARG B 1 228 ? 14.375 35.188 11.727 1 92.12 228 ARG B CA 1
ATOM 5376 C C . ARG B 1 228 ? 15.562 34.406 11.195 1 92.12 228 ARG B C 1
ATOM 5378 O O . ARG B 1 228 ? 16.625 34.375 11.812 1 92.12 228 ARG B O 1
ATOM 5385 N N . LEU B 1 229 ? 15.438 33.719 10.102 1 92.19 229 LEU B N 1
ATOM 5386 C CA . LEU B 1 229 ? 16.5 32.938 9.5 1 92.19 229 LEU B CA 1
ATOM 5387 C C . LEU B 1 229 ? 17.688 33.781 9.109 1 92.19 229 LEU B C 1
ATOM 5389 O O . LEU B 1 229 ? 18.812 33.312 9.062 1 92.19 229 LEU B O 1
ATOM 5393 N N . LYS B 1 230 ? 17.438 34.969 8.789 1 86.62 230 LYS B N 1
ATOM 5394 C CA . LYS B 1 230 ? 18.484 35.875 8.344 1 86.62 230 LYS B CA 1
ATOM 5395 C C . LYS B 1 230 ? 19.25 36.438 9.523 1 86.62 230 LYS B C 1
ATOM 5397 O O . LYS B 1 230 ? 20.359 36.969 9.367 1 86.62 230 LYS B O 1
ATOM 5402 N N . LYS B 1 231 ? 18.656 36.25 10.633 1 83.38 231 LYS B N 1
ATOM 5403 C CA . LYS B 1 231 ? 19.328 36.781 11.82 1 83.38 231 LYS B CA 1
ATOM 5404 C C . LYS B 1 231 ? 20.281 35.75 12.414 1 83.38 231 LYS B C 1
ATOM 5406 O O . LYS B 1 231 ? 19.938 34.562 12.547 1 83.38 231 LYS B O 1
ATOM 5411 N N . SER B 1 232 ? 21.469 36.125 12.68 1 67.38 232 SER B N 1
ATOM 5412 C CA . SER B 1 232 ? 22.562 35.25 13.117 1 67.38 232 SER B CA 1
ATOM 5413 C C . SER B 1 232 ? 22.25 34.625 14.469 1 67.38 232 SER B C 1
ATOM 5415 O O . SER B 1 232 ? 22.641 33.5 14.727 1 67.38 232 SER B O 1
ATOM 5417 N N . ASN B 1 233 ? 21.469 35.25 15.383 1 70 233 ASN B N 1
ATOM 5418 C CA . ASN B 1 233 ? 21.297 34.812 16.766 1 70 233 ASN B CA 1
ATOM 5419 C C . ASN B 1 233 ? 20.188 33.75 16.891 1 70 233 ASN B C 1
ATOM 5421 O O . ASN B 1 233 ? 20.172 32.969 17.844 1 70 233 ASN B O 1
ATOM 5425 N N . LYS B 1 234 ? 19.219 33.781 16.141 1 71.5 234 LYS B N 1
ATOM 5426 C CA . LYS B 1 234 ? 18.078 32.875 16.328 1 71.5 234 LYS B CA 1
ATOM 5427 C C . LYS B 1 234 ? 18.125 31.688 15.391 1 71.5 234 LYS B C 1
ATOM 5429 O O . LYS B 1 234 ? 17.906 30.547 15.805 1 71.5 234 LYS B O 1
ATOM 5434 N N . GLY B 1 235 ? 18.562 31.812 14.406 1 82.44 235 GLY B N 1
ATOM 5435 C CA . GLY B 1 235 ? 18.891 30.828 13.391 1 82.44 235 GLY B CA 1
ATOM 5436 C C . GLY B 1 235 ? 17.734 29.906 13.055 1 82.44 235 GLY B C 1
ATOM 5437 O O . GLY B 1 235 ? 16.578 30.234 13.32 1 82.44 235 GLY B O 1
ATOM 5438 N N . SER B 1 236 ? 17.828 28.906 12.492 1 91.38 236 SER B N 1
ATOM 5439 C CA . SER B 1 236 ? 16.891 27.922 11.977 1 91.38 236 SER B CA 1
ATOM 5440 C C . SER B 1 236 ? 16.484 26.922 13.062 1 91.38 236 SER B C 1
ATOM 5442 O O . SER B 1 236 ? 17.312 26.516 13.875 1 91.38 236 SER B O 1
ATOM 5444 N N . ILE B 1 237 ? 15.18 26.641 13.141 1 92.25 237 ILE B N 1
ATOM 5445 C CA . ILE B 1 237 ? 14.672 25.594 14.023 1 92.25 237 ILE B CA 1
ATOM 5446 C C . ILE B 1 237 ? 15.336 24.266 13.688 1 92.25 237 ILE B C 1
ATOM 5448 O O . ILE B 1 237 ? 15.461 23.391 14.555 1 92.25 237 ILE B O 1
ATOM 5452 N N . LEU B 1 238 ? 15.773 24.109 12.477 1 92.25 238 LEU B N 1
ATOM 5453 C CA . LEU B 1 238 ? 16.406 22.875 12.016 1 92.25 238 LEU B CA 1
ATOM 5454 C C . LEU B 1 238 ? 17.875 22.828 12.422 1 92.25 238 LEU B C 1
ATOM 5456 O O . LEU B 1 238 ? 18.547 21.812 12.242 1 92.25 238 LEU B O 1
ATOM 5460 N N . GLY B 1 239 ? 18.391 23.859 13.008 1 88.19 239 GLY B N 1
ATOM 5461 C CA . GLY B 1 239 ? 19.797 23.906 13.391 1 88.19 239 GLY B CA 1
ATOM 5462 C C . GLY B 1 239 ? 20.734 24.094 12.203 1 88.19 239 GLY B C 1
ATOM 5463 O O . GLY B 1 239 ? 20.5 24.953 11.352 1 88.19 239 GLY B O 1
ATOM 5464 N N . ASP B 1 240 ? 21.75 23.188 12.133 1 84.94 240 ASP B N 1
ATOM 5465 C CA . ASP B 1 240 ? 22.766 23.344 11.102 1 84.94 240 ASP B CA 1
ATOM 5466 C C . ASP B 1 240 ? 22.391 22.594 9.828 1 84.94 240 ASP B C 1
ATOM 5468 O O . ASP B 1 240 ? 22.875 22.906 8.742 1 84.94 240 ASP B O 1
ATOM 5472 N N . ASN B 1 241 ? 21.453 21.703 10.008 1 87.94 241 ASN B N 1
ATOM 5473 C CA . ASN B 1 241 ? 21.016 20.953 8.836 1 87.94 241 ASN B CA 1
ATOM 5474 C C . ASN B 1 241 ? 19.688 21.469 8.305 1 87.94 241 ASN B C 1
ATOM 5476 O O . ASN B 1 241 ? 18.625 20.922 8.602 1 87.94 241 ASN B O 1
ATOM 5480 N N . TRP B 1 242 ? 19.844 22.422 7.383 1 90.25 242 TRP B N 1
ATOM 5481 C CA . TRP B 1 242 ? 18.672 23.125 6.863 1 90.25 242 TRP B CA 1
ATOM 5482 C C . TRP B 1 242 ? 17.859 22.219 5.941 1 90.25 242 TRP B C 1
ATOM 5484 O O . TRP B 1 242 ? 16.688 22.5 5.652 1 90.25 242 TRP B O 1
ATOM 5494 N N . PHE B 1 243 ? 18.453 21.172 5.504 1 88.12 243 PHE B N 1
ATOM 5495 C CA . PHE B 1 243 ? 17.781 20.266 4.578 1 88.12 243 PHE B CA 1
ATOM 5496 C C . PHE B 1 243 ? 18.016 18.812 4.977 1 88.12 243 PHE B C 1
ATOM 5498 O O . PHE B 1 243 ? 18.828 18.125 4.371 1 88.12 243 PHE B O 1
ATOM 5505 N N . PRO B 1 244 ? 17.188 18.312 5.789 1 80.38 244 PRO B N 1
ATOM 5506 C CA . PRO B 1 244 ? 17.422 16.984 6.359 1 80.38 244 PRO B CA 1
ATOM 5507 C C . PRO B 1 244 ? 17 15.852 5.426 1 80.38 244 PRO B C 1
ATOM 5509 O O . PRO B 1 244 ? 17.328 14.688 5.656 1 80.38 244 PRO B O 1
ATOM 5512 N N . SER B 1 245 ? 16.25 16.156 4.379 1 72.69 245 SER B N 1
ATOM 5513 C CA . SER B 1 245 ? 15.75 15.102 3.506 1 72.69 245 SER B CA 1
ATOM 5514 C C . SER B 1 245 ? 16.875 14.492 2.676 1 72.69 245 SER B C 1
ATOM 5516 O O . SER B 1 245 ? 17.75 15.211 2.193 1 72.69 245 SER B O 1
ATOM 5518 N N . ASN B 1 246 ? 16.859 13.172 2.705 1 61.31 246 ASN B N 1
ATOM 5519 C CA . ASN B 1 246 ? 17.797 12.469 1.836 1 61.31 246 ASN B CA 1
ATOM 5520 C C . ASN B 1 246 ? 17.359 12.531 0.374 1 61.31 246 ASN B C 1
ATOM 5522 O O . ASN B 1 246 ? 18.156 12.227 -0.524 1 61.31 246 ASN B O 1
ATOM 5526 N N . ALA B 1 247 ? 16.156 12.891 0.24 1 55.22 247 ALA B N 1
ATOM 5527 C CA . ALA B 1 247 ? 15.625 12.836 -1.121 1 55.22 247 ALA B CA 1
ATOM 5528 C C . ALA B 1 247 ? 16.281 13.891 -2.006 1 55.22 247 ALA B C 1
ATOM 5530 O O . ALA B 1 247 ? 16.359 13.727 -3.225 1 55.22 247 ALA B O 1
ATOM 5531 N N . LEU B 1 248 ? 16.609 14.992 -1.349 1 56.19 248 LEU B N 1
ATOM 5532 C CA . LEU B 1 248 ? 17.156 16.094 -2.125 1 56.19 248 LEU B CA 1
ATOM 5533 C C . LEU B 1 248 ? 18.641 16.297 -1.807 1 56.19 248 LEU B C 1
ATOM 5535 O O . LEU B 1 248 ? 19.219 17.328 -2.141 1 56.19 248 LEU B O 1
ATOM 5539 N N . SER B 1 249 ? 19.234 15.328 -0.917 1 50.12 249 SER B N 1
ATOM 5540 C CA . SER B 1 249 ? 20.609 15.523 -0.504 1 50.12 249 SER B CA 1
ATOM 5541 C C . SER B 1 249 ? 21.562 15.445 -1.695 1 50.12 249 SER B C 1
ATOM 5543 O O . SER B 1 249 ? 21.812 14.359 -2.221 1 50.12 249 SER B O 1
ATOM 5545 N N . SER B 1 250 ? 21.438 16.172 -2.51 1 44.84 250 SER B N 1
ATOM 5546 C CA . SER B 1 250 ? 22.594 16.344 -3.389 1 44.84 250 SER B CA 1
ATOM 5547 C C . SER B 1 250 ? 23.891 16.391 -2.592 1 44.84 250 SER B C 1
ATOM 5549 O O . SER B 1 250 ? 24.312 17.453 -2.129 1 44.84 250 SER B O 1
ATOM 5551 N N . GLU B 1 251 ? 24.031 15.641 -1.659 1 39.66 251 GLU B N 1
ATOM 5552 C CA . GLU B 1 251 ? 25.375 15.766 -1.121 1 39.66 251 GLU B CA 1
ATOM 5553 C C . GLU B 1 251 ? 26.406 15.969 -2.236 1 39.66 251 GLU B C 1
ATOM 5555 O O . GLU B 1 251 ? 27.547 16.344 -1.976 1 39.66 251 GLU B O 1
ATOM 5560 N N . LYS B 1 252 ? 26.531 15.023 -3.219 1 37.66 252 LYS B N 1
ATOM 5561 C CA . LYS B 1 252 ? 27.734 15.297 -4.004 1 37.66 252 LYS B CA 1
ATOM 5562 C C . LYS B 1 252 ? 27.734 16.734 -4.527 1 37.66 252 LYS B C 1
ATOM 5564 O O . LYS B 1 252 ? 26.969 17.062 -5.441 1 37.66 252 LYS B O 1
ATOM 5569 N N . GLU B 1 253 ? 27.703 17.625 -3.693 1 37 253 GLU B N 1
ATOM 5570 C CA . GLU B 1 253 ? 28.312 18.859 -4.184 1 37 253 GLU B CA 1
ATOM 5571 C C . GLU B 1 253 ? 29.203 18.594 -5.395 1 37 253 GLU B C 1
ATOM 5573 O O . GLU B 1 253 ? 30.422 18.688 -5.309 1 37 253 GLU B O 1
ATOM 5578 N N . THR B 1 254 ? 29.266 17.422 -5.914 1 35.91 254 THR B N 1
ATOM 5579 C CA . THR B 1 254 ? 30.172 17.391 -7.059 1 35.91 254 THR B CA 1
ATOM 5580 C C . THR B 1 254 ? 30.094 18.703 -7.84 1 35.91 254 THR B C 1
ATOM 5582 O O . THR B 1 254 ? 29.047 19.344 -7.898 1 35.91 254 THR B O 1
ATOM 5585 N N . GLU B 1 255 ? 31.219 19.172 -8.336 1 37.12 255 GLU B N 1
ATOM 5586 C CA . GLU B 1 255 ? 31.406 20.203 -9.352 1 37.12 255 GLU B CA 1
ATOM 5587 C C . GLU B 1 255 ? 30.25 20.234 -10.336 1 37.12 255 GLU B C 1
ATOM 5589 O O . GLU B 1 255 ? 30.156 19.391 -11.234 1 37.12 255 GLU B O 1
ATOM 5594 N N . LYS B 1 256 ? 29.094 20.328 -9.852 1 43.09 256 LYS B N 1
ATOM 5595 C CA . LYS B 1 256 ? 28 20.531 -10.805 1 43.09 256 LYS B CA 1
ATOM 5596 C C . LYS B 1 256 ? 28.484 21.219 -12.07 1 43.09 256 LYS B C 1
ATOM 5598 O O . LYS B 1 256 ? 28.906 22.375 -12.031 1 43.09 256 LYS B O 1
ATOM 5603 N N . LYS B 1 257 ? 28.891 20.562 -12.867 1 44.28 257 LYS B N 1
ATOM 5604 C CA . LYS B 1 257 ? 29.078 21.125 -14.203 1 44.28 257 LYS B CA 1
ATOM 5605 C C . LYS B 1 257 ? 27.859 21.922 -14.648 1 44.28 257 LYS B C 1
ATOM 5607 O O . LYS B 1 257 ? 26.719 21.484 -14.453 1 44.28 257 LYS B O 1
ATOM 5612 N N . GLU B 1 258 ? 27.75 23.234 -14.617 1 48.78 258 GLU B N 1
ATOM 5613 C CA . GLU B 1 258 ? 26.719 24.047 -15.25 1 48.78 258 GLU B CA 1
ATOM 5614 C C . GLU B 1 258 ? 26 23.281 -16.359 1 48.78 258 GLU B C 1
ATOM 5616 O O . GLU B 1 258 ? 26.609 22.938 -17.375 1 48.78 258 GLU B O 1
ATOM 5621 N N . VAL B 1 259 ? 25.094 22.453 -15.969 1 57.72 259 VAL B N 1
ATOM 5622 C CA . VAL B 1 259 ? 24.375 21.844 -17.078 1 57.72 259 VAL B CA 1
ATOM 5623 C C . VAL B 1 259 ? 23.703 22.922 -17.922 1 57.72 259 VAL B C 1
ATOM 5625 O O . VAL B 1 259 ? 23.016 23.797 -17.375 1 57.72 259 VAL B O 1
ATOM 5628 N N . PRO B 1 260 ? 24.094 23.062 -19.094 1 64.31 260 PRO B N 1
ATOM 5629 C CA . PRO B 1 260 ? 23.469 24.062 -19.953 1 64.31 260 PRO B CA 1
ATOM 5630 C C . PRO B 1 260 ? 21.953 23.938 -20 1 64.31 260 PRO B C 1
ATOM 5632 O O . PRO B 1 260 ? 21.422 22.828 -20 1 64.31 260 PRO B O 1
ATOM 5635 N N . TRP B 1 261 ? 21.312 24.938 -19.594 1 75.81 261 TRP B N 1
ATOM 5636 C CA . TRP B 1 261 ? 19.859 25.078 -19.734 1 75.81 261 TRP B CA 1
ATOM 5637 C C . TRP B 1 261 ? 19.438 24.891 -21.203 1 75.81 261 TRP B C 1
ATOM 5639 O O . TRP B 1 261 ? 19.578 25.812 -22 1 75.81 261 TRP B O 1
ATOM 5649 N N . THR B 1 262 ? 19.078 23.672 -21.484 1 83.62 262 THR B N 1
ATOM 5650 C CA . THR B 1 262 ? 18.766 23.328 -22.859 1 83.62 262 THR B CA 1
ATOM 5651 C C . THR B 1 262 ? 17.266 23.328 -23.109 1 83.62 262 THR B C 1
ATOM 5653 O O . THR B 1 262 ? 16.484 23.516 -22.172 1 83.62 262 THR B O 1
ATOM 5656 N N . ILE B 1 263 ? 16.891 23.188 -24.297 1 89.5 263 ILE B N 1
ATOM 5657 C CA . ILE B 1 263 ? 15.492 23.125 -24.719 1 89.5 263 ILE B CA 1
ATOM 5658 C C . ILE B 1 263 ? 14.82 21.906 -24.109 1 89.5 263 ILE B C 1
ATOM 5660 O O . ILE B 1 263 ? 13.625 21.938 -23.781 1 89.5 263 ILE B O 1
ATOM 5664 N N . ARG B 1 264 ? 15.617 20.891 -23.875 1 91 264 ARG B N 1
ATOM 5665 C CA . ARG B 1 264 ? 15.078 19.688 -23.266 1 91 264 ARG B CA 1
ATOM 5666 C C . ARG B 1 264 ? 14.617 19.953 -21.844 1 91 264 ARG B C 1
ATOM 5668 O O . ARG B 1 264 ? 13.562 19.453 -21.422 1 91 264 ARG B O 1
ATOM 5675 N N . HIS B 1 265 ? 15.383 20.688 -21.203 1 91.06 265 HIS B N 1
ATOM 5676 C CA . HIS B 1 265 ? 15.031 21 -19.812 1 91.06 265 HIS B CA 1
ATOM 5677 C C . HIS B 1 265 ? 13.75 21.828 -19.75 1 91.06 265 HIS B C 1
ATOM 5679 O O . HIS B 1 265 ? 12.891 21.578 -18.906 1 91.06 265 HIS B O 1
ATOM 5685 N N . LYS B 1 266 ? 13.625 22.703 -20.625 1 90.25 266 LYS B N 1
ATOM 5686 C CA . LYS B 1 266 ? 12.43 23.547 -20.672 1 90.25 266 LYS B CA 1
ATOM 5687 C C . LYS B 1 266 ? 11.195 22.703 -21.016 1 90.25 266 LYS B C 1
ATOM 5689 O O . LYS B 1 266 ? 10.117 22.938 -20.453 1 90.25 266 LYS B O 1
ATOM 5694 N N . LEU B 1 267 ? 11.391 21.844 -21.891 1 94.88 267 LEU B N 1
ATOM 5695 C CA . LEU B 1 267 ? 10.281 20.984 -22.281 1 94.88 267 LEU B CA 1
ATOM 5696 C C . LEU B 1 267 ? 9.844 20.094 -21.125 1 94.88 267 LEU B C 1
ATOM 5698 O O . LEU B 1 267 ? 8.648 19.844 -20.953 1 94.88 267 LEU B O 1
ATOM 5702 N N . ILE B 1 268 ? 10.812 19.562 -20.422 1 95.19 268 ILE B N 1
ATOM 5703 C CA . ILE B 1 268 ? 10.508 18.703 -19.297 1 95.19 268 ILE B CA 1
ATOM 5704 C C . ILE B 1 268 ? 9.711 19.484 -18.25 1 95.19 268 ILE B C 1
ATOM 5706 O O . ILE B 1 268 ? 8.695 19 -17.75 1 95.19 268 ILE B O 1
ATOM 5710 N N . LEU B 1 269 ? 10.141 20.656 -17.969 1 90.25 269 LEU B N 1
ATOM 5711 C CA . LEU B 1 269 ? 9.453 21.484 -16.984 1 90.25 269 LEU B CA 1
ATOM 5712 C C . LEU B 1 269 ? 8.062 21.875 -17.469 1 90.25 269 LEU B C 1
ATOM 5714 O O . LEU B 1 269 ? 7.113 21.938 -16.688 1 90.25 269 LEU B O 1
ATOM 5718 N N . LEU B 1 270 ? 7.969 22.141 -18.719 1 92.81 270 LEU B N 1
ATOM 5719 C CA . LEU B 1 270 ? 6.68 22.516 -19.297 1 92.81 270 LEU B CA 1
ATOM 5720 C C . LEU B 1 270 ? 5.688 21.359 -19.188 1 92.81 270 LEU B C 1
ATOM 5722 O O . LEU B 1 270 ? 4.539 21.547 -18.797 1 92.81 270 LEU B O 1
ATOM 5726 N N . VAL B 1 271 ? 6.152 20.188 -19.562 1 94.25 271 VAL B N 1
ATOM 5727 C CA . VAL B 1 271 ? 5.285 19.016 -19.516 1 94.25 271 VAL B CA 1
ATOM 5728 C C . VAL B 1 271 ? 4.863 18.75 -18.078 1 94.25 271 VAL B C 1
ATOM 5730 O O . VAL B 1 271 ? 3.707 18.391 -17.812 1 94.25 271 VAL B O 1
ATOM 5733 N N . SER B 1 272 ? 5.789 18.844 -17.172 1 92 272 SER B N 1
ATOM 5734 C CA . SER B 1 272 ? 5.477 18.625 -15.766 1 92 272 SER B CA 1
ATOM 5735 C C . SER B 1 272 ? 4.457 19.641 -15.273 1 92 272 SER B C 1
ATOM 5737 O O . SER B 1 272 ? 3.477 19.281 -14.617 1 92 272 SER B O 1
ATOM 5739 N N . ALA B 1 273 ? 4.664 20.906 -15.602 1 88.5 273 ALA B N 1
ATOM 5740 C CA . ALA B 1 273 ? 3.754 21.969 -15.188 1 88.5 273 ALA B CA 1
ATOM 5741 C C . ALA B 1 273 ? 2.369 21.766 -15.797 1 88.5 273 ALA B C 1
ATOM 5743 O O . ALA B 1 273 ? 1.354 21.922 -15.117 1 88.5 273 ALA B O 1
ATOM 5744 N N . LEU B 1 274 ? 2.35 21.469 -17.031 1 94.56 274 LEU B N 1
ATOM 5745 C CA . LEU B 1 274 ? 1.08 21.234 -17.719 1 94.56 274 LEU B CA 1
ATOM 5746 C C . LEU B 1 274 ? 0.339 20.047 -17.125 1 94.56 274 LEU B C 1
ATOM 5748 O O . LEU B 1 274 ? -0.888 20.078 -17 1 94.56 274 LEU B O 1
ATOM 5752 N N . SER B 1 275 ? 1.074 19.016 -16.844 1 94.12 275 SER B N 1
ATOM 5753 C CA . SER B 1 275 ? 0.462 17.828 -16.234 1 94.12 275 SER B CA 1
ATOM 5754 C C . SER B 1 275 ? -0.178 18.172 -14.891 1 94.12 275 SER B C 1
ATOM 5756 O O . SER B 1 275 ? -1.261 17.688 -14.57 1 94.12 275 SER B O 1
ATOM 5758 N N . LEU B 1 276 ? 0.482 19 -14.117 1 87.88 276 LEU B N 1
ATOM 5759 C CA . LEU B 1 276 ? -0.056 19.406 -12.82 1 87.88 276 LEU B CA 1
ATOM 5760 C C . LEU B 1 276 ? -1.293 20.281 -13 1 87.88 276 LEU B C 1
ATOM 5762 O O . LEU B 1 276 ? -2.25 20.172 -12.234 1 87.88 276 LEU B O 1
ATOM 5766 N N . ILE B 1 277 ? -1.319 21.125 -13.961 1 89.12 277 ILE B N 1
ATOM 5767 C CA . ILE B 1 277 ? -2.467 21.969 -14.258 1 89.12 277 ILE B CA 1
ATOM 5768 C C . ILE B 1 277 ? -3.65 21.109 -14.695 1 89.12 277 ILE B C 1
ATOM 5770 O O . ILE B 1 277 ? -4.781 21.344 -14.258 1 89.12 277 ILE B O 1
ATOM 5774 N N . VAL B 1 278 ? -3.357 20.156 -15.555 1 93.25 278 VAL B N 1
ATOM 5775 C CA . VAL B 1 278 ? -4.402 19.234 -16 1 93.25 278 VAL B CA 1
ATOM 5776 C C . VAL B 1 278 ? -4.984 18.484 -14.805 1 93.25 278 VAL B C 1
ATOM 5778 O O . VAL B 1 278 ? -6.195 18.266 -14.727 1 93.25 278 VAL B O 1
ATOM 5781 N N . PHE B 1 279 ? -4.156 18.094 -13.883 1 91.44 279 PHE B N 1
ATOM 5782 C CA . PHE B 1 279 ? -4.645 17.438 -12.68 1 91.44 279 PHE B CA 1
ATOM 5783 C C . PHE B 1 279 ? -5.59 18.359 -11.906 1 91.44 279 PHE B C 1
ATOM 5785 O O . PHE B 1 279 ? -6.648 17.922 -11.453 1 91.44 279 PHE B O 1
ATOM 5792 N N . LEU B 1 280 ? -5.152 19.594 -11.742 1 85.06 280 LEU B N 1
ATOM 5793 C CA . LEU B 1 280 ? -5.969 20.531 -10.992 1 85.06 280 LEU B CA 1
ATOM 5794 C C . LEU B 1 280 ? -7.332 20.734 -11.656 1 85.06 280 LEU B C 1
ATOM 5796 O O . LEU B 1 280 ? -8.359 20.75 -10.977 1 85.06 280 LEU B O 1
ATOM 5800 N N . ILE B 1 281 ? -7.324 20.812 -12.945 1 88.75 281 ILE B N 1
ATOM 5801 C CA . ILE B 1 281 ? -8.57 20.953 -13.688 1 88.75 281 ILE B CA 1
ATOM 5802 C C . ILE B 1 281 ? -9.414 19.688 -13.531 1 88.75 281 ILE B C 1
ATOM 5804 O O . ILE B 1 281 ? -10.625 19.766 -13.312 1 88.75 281 ILE B O 1
ATOM 5808 N N . GLY B 1 282 ? -8.82 18.547 -13.633 1 89.38 282 GLY B N 1
ATOM 5809 C CA . GLY B 1 282 ? -9.523 17.281 -13.445 1 89.38 282 GLY B CA 1
ATOM 5810 C C . GLY B 1 282 ? -10.078 17.109 -12.039 1 89.38 282 GLY B C 1
ATOM 5811 O O . GLY B 1 282 ? -11.172 16.562 -11.859 1 89.38 282 GLY B O 1
ATOM 5812 N N . ALA B 1 283 ? -9.289 17.531 -11.07 1 82.44 283 ALA B N 1
ATOM 5813 C CA . ALA B 1 283 ? -9.758 17.453 -9.688 1 82.44 283 ALA B CA 1
ATOM 5814 C C . ALA B 1 283 ? -11.008 18.312 -9.492 1 82.44 283 ALA B C 1
ATOM 5816 O O . ALA B 1 283 ? -11.93 17.922 -8.773 1 82.44 283 ALA B O 1
ATOM 5817 N N . PHE B 1 284 ? -11.031 19.453 -10.141 1 80.75 284 PHE B N 1
ATOM 5818 C CA . PHE B 1 284 ? -12.141 20.391 -10 1 80.75 284 PHE B CA 1
ATOM 5819 C C . PHE B 1 284 ? -13.352 19.906 -10.797 1 80.75 284 PHE B C 1
ATOM 5821 O O . PHE B 1 284 ? -14.477 19.953 -10.297 1 80.75 284 PHE B O 1
ATOM 5828 N N . ARG B 1 285 ? -13.141 19.391 -11.984 1 85.06 285 ARG B N 1
ATOM 5829 C CA . ARG B 1 285 ? -14.242 19.109 -12.891 1 85.06 285 ARG B CA 1
ATOM 5830 C C . ARG B 1 285 ? -14.641 17.641 -12.828 1 85.06 285 ARG B C 1
ATOM 5832 O O . ARG B 1 285 ? -15.812 17.297 -13.008 1 85.06 285 ARG B O 1
ATOM 5839 N N . LEU B 1 286 ? -13.633 16.844 -12.594 1 89.06 286 LEU B N 1
ATOM 5840 C CA . LEU B 1 286 ? -13.883 15.414 -12.703 1 89.06 286 LEU B CA 1
ATOM 5841 C C . LEU B 1 286 ? -13.703 14.727 -11.359 1 89.06 286 LEU B C 1
ATOM 5843 O O . LEU B 1 286 ? -13.727 13.492 -11.281 1 89.06 286 LEU B O 1
ATOM 5847 N N . HIS B 1 287 ? -13.438 15.445 -10.281 1 83.75 287 HIS B N 1
ATOM 5848 C CA . HIS B 1 287 ? -13.32 14.945 -8.914 1 83.75 287 HIS B CA 1
ATOM 5849 C C . HIS B 1 287 ? -12.164 13.953 -8.789 1 83.75 287 HIS B C 1
ATOM 5851 O O . HIS B 1 287 ? -12.305 12.906 -8.148 1 83.75 287 HIS B O 1
ATOM 5857 N N . TRP B 1 288 ? -11.102 14.305 -9.547 1 87.5 288 TRP B N 1
ATOM 5858 C CA . TRP B 1 288 ? -9.891 13.508 -9.414 1 87.5 288 TRP B CA 1
ATOM 5859 C C . TRP B 1 288 ? -9.367 13.539 -7.984 1 87.5 288 TRP B C 1
ATOM 5861 O O . TRP B 1 288 ? -9.484 14.562 -7.301 1 87.5 288 TRP B O 1
ATOM 5871 N N . THR B 1 289 ? -8.867 12.359 -7.566 1 85.75 289 THR B N 1
ATOM 5872 C CA . THR B 1 289 ? -8.367 12.234 -6.203 1 85.75 289 THR B CA 1
ATOM 5873 C C . THR B 1 289 ? -6.914 11.758 -6.203 1 85.75 289 THR B C 1
ATOM 5875 O O . THR B 1 289 ? -6.133 12.133 -7.082 1 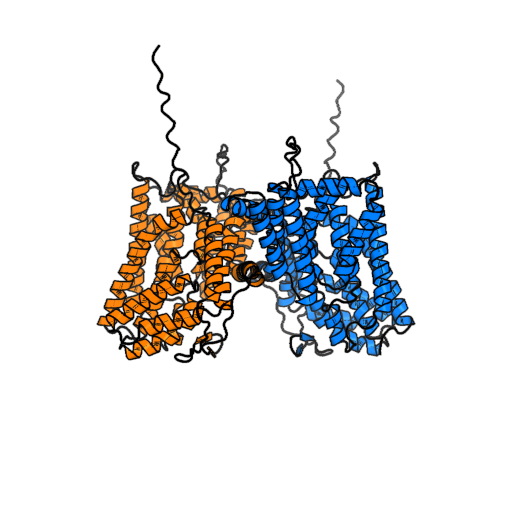85.75 289 THR B O 1
ATOM 5878 N N . ASP B 1 290 ? -6.52 11.031 -5.156 1 85.62 290 ASP B N 1
ATOM 5879 C CA . ASP B 1 290 ? -5.137 10.617 -4.941 1 85.62 290 ASP B CA 1
ATOM 5880 C C . ASP B 1 290 ? -4.668 9.664 -6.035 1 85.62 290 ASP B C 1
ATOM 5882 O O . ASP B 1 290 ? -3.502 9.695 -6.438 1 85.62 290 ASP B O 1
ATOM 5886 N N . ALA B 1 291 ? -5.625 8.906 -6.543 1 91.69 291 ALA B N 1
ATOM 5887 C CA . ALA B 1 291 ? -5.246 7.938 -7.57 1 91.69 291 ALA B CA 1
ATOM 5888 C C . ALA B 1 291 ? -4.77 8.641 -8.836 1 91.69 291 ALA B C 1
ATOM 5890 O O . ALA B 1 291 ? -3.744 8.266 -9.414 1 91.69 291 ALA B O 1
ATOM 5891 N N . GLU B 1 292 ? -5.527 9.641 -9.25 1 93.38 292 GLU B N 1
ATOM 5892 C CA . GLU B 1 292 ? -5.172 10.391 -10.453 1 93.38 292 GLU B CA 1
ATOM 5893 C C . GLU B 1 292 ? -3.902 11.211 -10.242 1 93.38 292 GLU B C 1
ATOM 5895 O O . GLU B 1 292 ? -3.115 11.398 -11.172 1 93.38 292 GLU B O 1
ATOM 5900 N N . MET B 1 293 ? -3.719 11.711 -9.031 1 90.25 293 MET B N 1
ATOM 5901 C CA . MET B 1 293 ? -2.479 12.43 -8.75 1 90.25 293 MET B CA 1
ATOM 5902 C C . MET B 1 293 ? -1.271 11.508 -8.883 1 90.25 293 MET B C 1
ATOM 5904 O O . MET B 1 293 ? -0.267 11.883 -9.492 1 90.25 293 MET B O 1
ATOM 5908 N N . THR B 1 294 ? -1.379 10.352 -8.258 1 94.12 294 THR B N 1
ATOM 5909 C CA . THR B 1 294 ? -0.305 9.375 -8.367 1 94.12 294 THR B CA 1
ATOM 5910 C C . THR B 1 294 ? -0.044 9.023 -9.828 1 94.12 294 THR B C 1
ATOM 5912 O O . THR B 1 294 ? 1.109 8.945 -10.258 1 94.12 294 THR B O 1
ATOM 5915 N N . ALA B 1 295 ? -1.105 8.859 -10.562 1 95.75 295 ALA B N 1
ATOM 5916 C CA . ALA B 1 295 ? -1.007 8.586 -11.992 1 95.75 295 ALA B CA 1
ATOM 5917 C C . ALA B 1 295 ? -0.271 9.711 -12.711 1 95.75 295 ALA B C 1
ATOM 5919 O O . ALA B 1 295 ? 0.516 9.461 -13.633 1 95.75 295 ALA B O 1
ATOM 5920 N N . THR B 1 296 ? -0.564 10.883 -12.391 1 95.12 296 THR B N 1
ATOM 5921 C CA . THR B 1 296 ? 0.068 12.055 -12.992 1 95.12 296 THR B CA 1
ATOM 5922 C C . THR B 1 296 ? 1.578 12.023 -12.773 1 95.12 296 THR B C 1
ATOM 5924 O O . THR B 1 296 ? 2.346 12.336 -13.688 1 95.12 296 THR B O 1
ATOM 5927 N N . PHE B 1 297 ? 1.991 11.633 -11.609 1 95.12 297 PHE B N 1
ATOM 5928 C CA . PHE B 1 297 ? 3.42 11.586 -11.32 1 95.12 297 PHE B CA 1
ATOM 5929 C C . PHE B 1 297 ? 4.098 10.484 -12.125 1 95.12 297 PHE B C 1
ATOM 5931 O O . PHE B 1 297 ? 5.246 10.633 -12.547 1 95.12 297 PHE B O 1
ATOM 5938 N N . ILE B 1 298 ? 3.436 9.391 -12.273 1 97.06 298 ILE B N 1
ATOM 5939 C CA . ILE B 1 298 ? 3.973 8.336 -13.125 1 97.06 298 ILE B CA 1
ATOM 5940 C C . ILE B 1 298 ? 4.168 8.867 -14.547 1 97.06 298 ILE B C 1
ATOM 5942 O O . ILE B 1 298 ? 5.223 8.656 -15.156 1 97.06 298 ILE B O 1
ATOM 5946 N N . PHE B 1 299 ? 3.191 9.531 -15.047 1 97.62 299 PHE B N 1
ATOM 5947 C CA . PHE B 1 299 ? 3.244 10.109 -16.391 1 97.62 299 PHE B CA 1
ATOM 5948 C C . PHE B 1 299 ? 4.387 11.102 -16.5 1 97.62 299 PHE B C 1
ATOM 5950 O O . PHE B 1 299 ? 5.148 11.078 -17.469 1 97.62 299 PHE B O 1
ATOM 5957 N N . ILE B 1 300 ? 4.477 11.984 -15.57 1 96.25 300 ILE B N 1
ATOM 5958 C CA . ILE B 1 300 ? 5.543 12.984 -15.562 1 96.25 300 ILE B CA 1
ATOM 5959 C C . ILE B 1 300 ? 6.902 12.281 -15.586 1 96.25 300 ILE B C 1
ATOM 5961 O O . ILE B 1 300 ? 7.789 12.664 -16.344 1 96.25 300 ILE B O 1
ATOM 5965 N N . ALA B 1 301 ? 7.086 11.266 -14.758 1 97.06 301 ALA B N 1
ATOM 5966 C CA . ALA B 1 301 ? 8.359 10.562 -14.648 1 97.06 301 ALA B CA 1
ATOM 5967 C C . ALA B 1 301 ? 8.742 9.922 -15.984 1 97.06 301 ALA B C 1
ATOM 5969 O O . ALA B 1 301 ? 9.867 10.078 -16.453 1 97.06 301 ALA B O 1
ATOM 5970 N N . ILE B 1 302 ? 7.812 9.242 -16.594 1 97.56 302 ILE B N 1
ATOM 5971 C CA . ILE B 1 302 ? 8.086 8.539 -17.844 1 97.56 302 ILE B CA 1
ATOM 5972 C C . ILE B 1 302 ? 8.375 9.547 -18.953 1 97.56 302 ILE B C 1
ATOM 5974 O O . ILE B 1 302 ? 9.367 9.414 -19.688 1 97.56 302 ILE B O 1
ATOM 5978 N N . THR B 1 303 ? 7.551 10.57 -19.094 1 97.88 303 THR B N 1
ATOM 5979 C CA . THR B 1 303 ? 7.703 11.555 -20.156 1 97.88 303 THR B CA 1
ATOM 5980 C C . THR B 1 303 ? 8.992 12.359 -19.984 1 97.88 303 THR B C 1
ATOM 5982 O O . THR B 1 303 ? 9.719 12.602 -20.938 1 97.88 303 THR B O 1
ATOM 5985 N N . ALA B 1 304 ? 9.234 12.773 -18.766 1 97.06 304 ALA B N 1
ATOM 5986 C CA . ALA B 1 304 ? 10.469 13.492 -18.484 1 97.06 304 ALA B CA 1
ATOM 5987 C C . ALA B 1 304 ? 11.688 12.641 -18.812 1 97.06 304 ALA B C 1
ATOM 5989 O O . ALA B 1 304 ? 12.672 13.133 -19.375 1 97.06 304 ALA B O 1
ATOM 5990 N N . GLY B 1 305 ? 11.648 11.367 -18.422 1 97.38 305 GLY B N 1
ATOM 5991 C CA . GLY B 1 305 ? 12.742 10.469 -18.734 1 97.38 305 GLY B CA 1
ATOM 5992 C C . GLY B 1 305 ? 12.977 10.328 -20.234 1 97.38 305 GLY B C 1
ATOM 5993 O O . GLY B 1 305 ? 14.117 10.367 -20.703 1 97.38 305 GLY B O 1
ATOM 5994 N N . ILE B 1 306 ? 11.898 10.219 -20.969 1 97.5 306 ILE B N 1
ATOM 5995 C CA . ILE B 1 306 ? 11.984 10.07 -22.406 1 97.5 306 ILE B CA 1
ATOM 5996 C C . ILE B 1 306 ? 12.555 11.344 -23.031 1 97.5 306 ILE B C 1
ATOM 5998 O O . ILE B 1 306 ? 13.5 11.289 -23.828 1 97.5 306 ILE B O 1
ATOM 6002 N N . ILE B 1 307 ? 12.039 12.461 -22.656 1 97.31 307 ILE B N 1
ATOM 6003 C CA . ILE B 1 307 ? 12.516 13.734 -23.188 1 97.31 307 ILE B CA 1
ATOM 6004 C C . ILE B 1 307 ? 13.977 13.945 -22.797 1 97.31 307 ILE B C 1
ATOM 6006 O O . ILE B 1 307 ? 14.758 14.492 -23.578 1 97.31 307 ILE B O 1
ATOM 6010 N N . GLY B 1 308 ? 14.336 13.516 -21.641 1 95 308 GLY B N 1
ATOM 6011 C CA . GLY B 1 308 ? 15.695 13.641 -21.141 1 95 308 GLY B CA 1
ATOM 6012 C C . GLY B 1 308 ? 16.672 12.688 -21.812 1 95 308 GLY B C 1
ATOM 6013 O O . GLY B 1 308 ? 17.875 12.766 -21.594 1 95 308 GLY B O 1
ATOM 6014 N N . GLY B 1 309 ? 16.156 11.742 -22.609 1 95.31 309 GLY B N 1
ATOM 6015 C CA . GLY B 1 309 ? 17 10.828 -23.344 1 95.31 309 GLY B CA 1
ATOM 6016 C C . GLY B 1 309 ? 17.391 9.594 -22.547 1 95.31 309 GLY B C 1
ATOM 6017 O O . GLY B 1 309 ? 18.391 8.938 -22.859 1 95.31 309 GLY B O 1
ATOM 6018 N N . MET B 1 310 ? 16.672 9.336 -21.562 1 95.44 310 MET B N 1
ATOM 6019 C CA . MET B 1 310 ? 16.984 8.172 -20.75 1 95.44 310 MET B CA 1
ATOM 6020 C C . MET B 1 310 ? 16.469 6.887 -21.391 1 95.44 310 MET B C 1
ATOM 6022 O O . MET B 1 310 ? 15.438 6.895 -22.062 1 95.44 310 MET B O 1
ATOM 6026 N N . LYS B 1 311 ? 17.266 5.789 -21.203 1 95.81 311 LYS B N 1
ATOM 6027 C CA . LYS B 1 311 ? 16.797 4.473 -21.625 1 95.81 311 LYS B CA 1
ATOM 6028 C C . LYS B 1 311 ? 15.672 3.973 -20.719 1 95.81 311 LYS B C 1
ATOM 6030 O O . LYS B 1 311 ? 15.578 4.379 -19.562 1 95.81 311 LYS B O 1
ATOM 6035 N N . ALA B 1 312 ? 14.867 3.076 -21.203 1 95.06 312 ALA B N 1
ATOM 6036 C CA . ALA B 1 312 ? 13.703 2.584 -20.469 1 95.06 312 ALA B CA 1
ATOM 6037 C C . ALA B 1 312 ? 14.109 1.942 -19.156 1 95.06 312 ALA B C 1
ATOM 6039 O O . ALA B 1 312 ? 13.484 2.195 -18.109 1 95.06 312 ALA B O 1
ATOM 6040 N N . ASN B 1 313 ? 15.125 1.176 -19.172 1 92.88 313 ASN B N 1
ATOM 6041 C CA . ASN B 1 313 ? 15.602 0.53 -17.953 1 92.88 313 ASN B CA 1
ATOM 6042 C C . ASN B 1 313 ? 16.094 1.552 -16.922 1 92.88 313 ASN B C 1
ATOM 6044 O O . ASN B 1 313 ? 15.891 1.373 -15.727 1 92.88 313 ASN B O 1
ATOM 6048 N N . ASP B 1 314 ? 16.656 2.557 -17.391 1 95.38 314 ASP B N 1
ATOM 6049 C CA . ASP B 1 314 ? 17.156 3.609 -16.516 1 95.38 314 ASP B CA 1
ATOM 6050 C C . ASP B 1 314 ? 16.016 4.402 -15.898 1 95.38 314 ASP B C 1
ATOM 6052 O O . ASP B 1 314 ? 16.094 4.84 -14.75 1 95.38 314 ASP B O 1
ATOM 6056 N N . ILE B 1 315 ? 15.039 4.609 -16.703 1 96.94 315 ILE B N 1
ATOM 6057 C CA . ILE B 1 315 ? 13.867 5.301 -16.188 1 96.94 315 ILE B CA 1
ATOM 6058 C C . ILE B 1 315 ? 13.273 4.504 -15.023 1 96.94 315 ILE B C 1
ATOM 6060 O O . ILE B 1 315 ? 13.016 5.059 -13.953 1 96.94 315 ILE B O 1
ATOM 6064 N N . ALA B 1 316 ? 13.148 3.217 -15.211 1 94.31 316 ALA B N 1
ATOM 6065 C CA . ALA B 1 316 ? 12.562 2.359 -14.18 1 94.31 316 ALA B CA 1
ATOM 6066 C C . ALA B 1 316 ? 13.438 2.336 -12.93 1 94.31 316 ALA B C 1
ATOM 6068 O O . ALA B 1 316 ? 12.938 2.525 -11.82 1 94.31 316 ALA B O 1
ATOM 6069 N N . SER B 1 317 ? 14.719 2.16 -13.117 1 92.56 317 SER B N 1
ATOM 6070 C CA . SER B 1 317 ? 15.625 2.043 -11.977 1 92.56 317 SER B CA 1
ATOM 6071 C C . SER B 1 317 ? 15.727 3.359 -11.219 1 92.56 317 SER B C 1
ATOM 6073 O O . SER B 1 317 ? 15.742 3.369 -9.984 1 92.56 317 SER B O 1
ATOM 6075 N N . THR B 1 318 ? 15.797 4.445 -11.969 1 95.56 318 THR B N 1
ATOM 6076 C CA . THR B 1 318 ? 15.875 5.754 -11.336 1 95.56 318 THR B CA 1
ATOM 6077 C C . THR B 1 318 ? 14.594 6.07 -10.57 1 95.56 318 THR B C 1
ATOM 6079 O O . THR B 1 318 ? 14.641 6.582 -9.453 1 95.56 318 THR B O 1
ATOM 6082 N N . PHE B 1 319 ? 13.492 5.777 -11.219 1 96.38 319 PHE B N 1
ATOM 6083 C CA . PHE B 1 319 ? 12.195 5.984 -10.586 1 96.38 319 PHE B CA 1
ATOM 6084 C C . PHE B 1 319 ? 12.102 5.211 -9.273 1 96.38 319 PHE B C 1
ATOM 6086 O O . PHE B 1 319 ? 11.703 5.766 -8.25 1 96.38 319 PHE B O 1
ATOM 6093 N N . LEU B 1 320 ? 12.492 3.998 -9.258 1 94.19 320 LEU B N 1
ATOM 6094 C CA . LEU B 1 320 ? 12.383 3.135 -8.086 1 94.19 320 LEU B CA 1
ATOM 6095 C C . LEU B 1 320 ? 13.375 3.549 -7.004 1 94.19 320 LEU B C 1
ATOM 6097 O O . LEU B 1 320 ? 13.094 3.424 -5.812 1 94.19 320 LEU B O 1
ATOM 6101 N N . ALA B 1 321 ? 14.508 3.992 -7.383 1 92.12 321 ALA B N 1
ATOM 6102 C CA . ALA B 1 321 ? 15.453 4.539 -6.418 1 92.12 321 ALA B CA 1
ATOM 6103 C C . ALA B 1 321 ? 14.867 5.734 -5.68 1 92.12 321 ALA B C 1
ATOM 6105 O O . ALA B 1 321 ? 15.086 5.902 -4.477 1 92.12 321 ALA B O 1
ATOM 6106 N N . GLY B 1 322 ? 14.211 6.547 -6.414 1 91.56 322 GLY B N 1
ATOM 6107 C CA . GLY B 1 322 ? 13.516 7.66 -5.789 1 91.56 322 GLY B CA 1
ATOM 6108 C C . GLY B 1 322 ? 12.461 7.219 -4.789 1 91.56 322 GLY B C 1
ATOM 6109 O O . GLY B 1 322 ? 12.312 7.824 -3.727 1 91.56 322 GLY B O 1
ATOM 6110 N N . CYS B 1 323 ? 11.688 6.188 -5.16 1 93.38 323 CYS B N 1
ATOM 6111 C CA . CYS B 1 323 ? 10.711 5.629 -4.234 1 93.38 323 CYS B CA 1
ATOM 6112 C C . CYS B 1 323 ? 11.391 5.129 -2.963 1 93.38 323 CYS B C 1
ATOM 6114 O O . CYS B 1 323 ? 10.891 5.352 -1.86 1 93.38 323 CYS B O 1
ATOM 6116 N N . GLN B 1 324 ? 12.516 4.504 -3.172 1 91.56 324 GLN B N 1
ATOM 6117 C CA . GLN B 1 324 ? 13.273 3.945 -2.057 1 91.56 324 GLN B CA 1
ATOM 6118 C C . GLN B 1 324 ? 13.633 5.023 -1.04 1 91.56 324 GLN B C 1
ATOM 6120 O O . GLN B 1 324 ? 13.578 4.789 0.169 1 91.56 324 GLN B O 1
ATOM 6125 N N . ASN B 1 325 ? 13.93 6.141 -1.502 1 86.5 325 ASN B N 1
ATOM 6126 C CA . ASN B 1 325 ? 14.391 7.23 -0.647 1 86.5 325 ASN B CA 1
ATOM 6127 C C . ASN B 1 325 ? 13.266 7.762 0.237 1 86.5 325 ASN B C 1
ATOM 6129 O O . ASN B 1 325 ? 13.516 8.43 1.237 1 86.5 325 ASN B O 1
ATOM 6133 N N . LEU B 1 326 ? 12.07 7.469 -0.102 1 86.75 326 LEU B N 1
ATOM 6134 C CA . LEU B 1 326 ? 10.953 8.055 0.637 1 86.75 326 LEU B CA 1
ATOM 6135 C C . LEU B 1 326 ? 10.227 6.988 1.456 1 86.75 326 LEU B C 1
ATOM 6137 O O . LEU B 1 326 ? 9.164 7.254 2.025 1 86.75 326 LEU B O 1
ATOM 6141 N N . ILE B 1 327 ? 10.797 5.816 1.573 1 90.62 327 ILE B N 1
ATOM 6142 C CA . ILE B 1 327 ? 10.133 4.711 2.258 1 90.62 327 ILE B CA 1
ATOM 6143 C C . ILE B 1 327 ? 9.883 5.082 3.717 1 90.62 327 ILE B C 1
ATOM 6145 O O . ILE B 1 327 ? 8.812 4.805 4.258 1 90.62 327 ILE B O 1
ATOM 6149 N N . TYR B 1 328 ? 10.875 5.66 4.398 1 85.19 328 TYR B N 1
ATOM 6150 C CA . TYR B 1 328 ? 10.734 6.043 5.801 1 85.19 328 TYR B CA 1
ATOM 6151 C C . TYR B 1 328 ? 9.531 6.945 6.004 1 85.19 328 TYR B C 1
ATOM 6153 O O . TYR B 1 328 ? 8.742 6.738 6.93 1 85.19 328 TYR B O 1
ATOM 6161 N N . GLY B 1 329 ? 9.422 7.887 5.121 1 84.25 329 GLY B N 1
ATOM 6162 C CA . GLY B 1 329 ? 8.328 8.836 5.234 1 84.25 329 GLY B CA 1
ATOM 6163 C C . GLY B 1 329 ? 6.996 8.273 4.781 1 84.25 329 GLY B C 1
ATOM 6164 O O . GLY B 1 329 ? 5.945 8.664 5.289 1 84.25 329 GLY B O 1
ATOM 6165 N N . ALA B 1 330 ? 7.055 7.379 3.854 1 91 330 ALA B N 1
ATOM 6166 C CA . ALA B 1 330 ? 5.816 6.836 3.301 1 91 330 ALA B CA 1
ATOM 6167 C C . ALA B 1 330 ? 5.141 5.895 4.293 1 91 330 ALA B C 1
ATOM 6169 O O . ALA B 1 330 ? 3.939 6.004 4.547 1 91 330 ALA B O 1
ATOM 6170 N N . LEU B 1 331 ? 5.863 5.047 4.945 1 94.75 331 LEU B N 1
ATOM 6171 C CA . LEU B 1 331 ? 5.289 4.004 5.789 1 94.75 331 LEU B CA 1
ATOM 6172 C C . LEU B 1 331 ? 4.785 4.586 7.105 1 94.75 331 LEU B C 1
ATOM 6174 O O . LEU B 1 331 ? 3.969 3.967 7.789 1 94.75 331 LEU B O 1
ATOM 6178 N N . ILE B 1 332 ? 5.219 5.793 7.473 1 91.19 332 ILE B N 1
ATOM 6179 C CA . ILE B 1 332 ? 4.785 6.395 8.727 1 91.19 332 ILE B CA 1
ATOM 6180 C C . ILE B 1 332 ? 3.287 6.695 8.664 1 91.19 332 ILE B C 1
ATOM 6182 O O . ILE B 1 332 ? 2.613 6.738 9.703 1 91.19 332 ILE B O 1
ATOM 6186 N N . VAL B 1 333 ? 2.822 6.957 7.461 1 90 333 VAL B N 1
ATOM 6187 C CA . VAL B 1 333 ? 1.4 7.227 7.27 1 90 333 VAL B CA 1
ATOM 6188 C C . VAL B 1 333 ? 0.581 6.008 7.688 1 90 333 VAL B C 1
ATOM 6190 O O . VAL B 1 333 ? -0.479 6.148 8.297 1 90 333 VAL B O 1
ATOM 6193 N N . GLY B 1 334 ? 1.044 4.863 7.324 1 93.38 334 GLY B N 1
ATOM 6194 C CA . GLY B 1 334 ? 0.383 3.639 7.742 1 93.38 334 GLY B CA 1
ATOM 6195 C C . GLY B 1 334 ? 0.402 3.432 9.242 1 93.38 334 GLY B C 1
ATOM 6196 O O . GLY B 1 334 ? -0.58 2.965 9.828 1 93.38 334 GLY B O 1
ATOM 6197 N N . MET B 1 335 ? 1.516 3.779 9.867 1 93.25 335 MET B N 1
ATOM 6198 C CA . MET B 1 335 ? 1.617 3.686 11.32 1 93.25 335 MET B CA 1
ATOM 6199 C C . MET B 1 335 ? 0.613 4.613 11.992 1 93.25 335 MET B C 1
ATOM 6201 O O . MET B 1 335 ? 0.041 4.266 13.031 1 93.25 335 MET B O 1
ATOM 6205 N N . ALA B 1 336 ? 0.515 5.762 11.398 1 90.44 336 ALA B N 1
ATOM 6206 C CA . ALA B 1 336 ? -0.462 6.707 11.938 1 90.44 336 ALA B CA 1
ATOM 6207 C C . ALA B 1 336 ? -1.878 6.145 11.836 1 90.44 336 ALA B C 1
ATOM 6209 O O . ALA B 1 336 ? -2.664 6.25 12.781 1 90.44 336 ALA B O 1
ATOM 6210 N N . ARG B 1 337 ? -2.184 5.539 10.773 1 92 337 ARG B N 1
ATOM 6211 C CA . ARG B 1 337 ? -3.514 4.988 10.539 1 92 337 ARG B CA 1
ATOM 6212 C C . ARG B 1 337 ? -3.793 3.811 11.461 1 92 337 ARG B C 1
ATOM 6214 O O . ARG B 1 337 ? -4.949 3.514 11.766 1 92 337 ARG B O 1
ATOM 6221 N N . CYS B 1 338 ? -2.789 3.156 11.914 1 94.5 338 CYS B N 1
ATOM 6222 C CA . CYS B 1 338 ? -2.902 2.035 12.836 1 94.5 338 CYS B CA 1
ATOM 6223 C C . CYS B 1 338 ? -3.672 2.439 14.094 1 94.5 338 CYS B C 1
ATOM 6225 O O . CYS B 1 338 ? -4.457 1.653 14.625 1 94.5 338 CYS B O 1
ATOM 6227 N N . ILE B 1 339 ? -3.504 3.598 14.578 1 91.75 339 ILE B N 1
ATOM 6228 C CA . ILE B 1 339 ? -4.129 4.086 15.805 1 91.75 339 ILE B CA 1
ATOM 6229 C C . ILE B 1 339 ? -5.648 4.113 15.633 1 91.75 339 ILE B C 1
ATOM 6231 O O . ILE B 1 339 ? -6.387 3.652 16.5 1 91.75 339 ILE B O 1
ATOM 6235 N N . SER B 1 340 ? -6.059 4.578 14.508 1 88.88 340 SER B N 1
ATOM 6236 C CA . SER B 1 340 ? -7.492 4.605 14.242 1 88.88 340 SER B CA 1
ATOM 6237 C C . SER B 1 340 ? -8.07 3.193 14.164 1 88.88 340 SER B C 1
ATOM 6239 O O . SER B 1 340 ? -9.195 2.953 14.602 1 88.88 340 SER B O 1
ATOM 6241 N N . VAL B 1 341 ? -7.344 2.305 13.594 1 92.69 341 VAL B N 1
ATOM 6242 C CA . VAL B 1 341 ? -7.781 0.917 13.484 1 92.69 341 VAL B CA 1
ATOM 6243 C C . VAL B 1 341 ? -8.008 0.333 14.875 1 92.69 341 VAL B C 1
ATOM 6245 O O . VAL B 1 341 ? -9.016 -0.335 15.125 1 92.69 341 VAL B O 1
ATOM 6248 N N . ILE B 1 342 ? -7.109 0.625 15.773 1 95.06 342 ILE B N 1
ATOM 6249 C CA . ILE B 1 342 ? -7.172 0.102 17.141 1 95.06 342 ILE B CA 1
ATOM 6250 C C . ILE B 1 342 ? -8.391 0.673 17.844 1 95.06 342 ILE B C 1
ATOM 6252 O O . ILE B 1 342 ? -9.133 -0.06 18.516 1 95.06 342 ILE B O 1
ATOM 6256 N N . LEU B 1 343 ? -8.602 1.909 17.688 1 90.88 343 LEU B N 1
ATOM 6257 C CA . LEU B 1 343 ? -9.719 2.559 18.359 1 90.88 343 LEU B CA 1
ATOM 6258 C C . LEU B 1 343 ? -11.047 2.051 17.812 1 90.88 343 LEU B C 1
ATOM 6260 O O . LEU B 1 343 ? -12.031 1.933 18.547 1 90.88 343 LEU B O 1
ATOM 6264 N N . GLU B 1 344 ? -11.078 1.804 16.547 1 89.62 344 GLU B N 1
ATOM 6265 C CA . GLU B 1 344 ? -12.281 1.26 15.914 1 89.62 344 GLU B CA 1
ATOM 6266 C C . GLU B 1 344 ? -12.539 -0.173 16.375 1 89.62 344 GLU B C 1
ATOM 6268 O O . GLU B 1 344 ? -13.672 -0.529 16.703 1 89.62 344 GLU B O 1
ATOM 6273 N N . GLN B 1 345 ? -11.539 -0.944 16.391 1 92.19 345 GLN B N 1
ATOM 6274 C CA . GLN B 1 345 ? -11.672 -2.336 16.812 1 92.19 345 GLN B CA 1
ATOM 6275 C C . GLN B 1 345 ? -12.094 -2.434 18.266 1 92.19 345 GLN B C 1
ATOM 6277 O O . GLN B 1 345 ? -12.852 -3.33 18.641 1 92.19 345 GLN B O 1
ATOM 6282 N N . GLY B 1 346 ? -11.625 -1.508 19.047 1 93.62 346 GLY B N 1
ATOM 6283 C CA . GLY B 1 346 ? -11.953 -1.485 20.469 1 93.62 346 GLY B CA 1
ATOM 6284 C C . GLY B 1 346 ? -13.305 -0.85 20.766 1 93.62 346 GLY B C 1
ATOM 6285 O O . GLY B 1 346 ? -13.758 -0.85 21.906 1 93.62 346 GLY B O 1
ATOM 6286 N N . LYS B 1 347 ? -13.93 -0.291 19.719 1 93.56 347 LYS B N 1
ATOM 6287 C CA . LYS B 1 347 ? -15.227 0.371 19.859 1 93.56 347 LYS B CA 1
ATOM 6288 C C . LYS B 1 347 ? -15.164 1.486 20.891 1 93.56 347 LYS B C 1
ATOM 6290 O O . LYS B 1 347 ? -16.047 1.601 21.734 1 93.56 347 LYS B O 1
ATOM 6295 N N . LEU B 1 348 ? -14.141 2.197 20.859 1 93 348 LEU B N 1
ATOM 6296 C CA . LEU B 1 348 ? -13.922 3.27 21.828 1 93 348 LEU B CA 1
ATOM 6297 C C . LEU B 1 348 ? -14.375 4.609 21.266 1 93 348 LEU B C 1
ATOM 6299 O O . LEU B 1 348 ? -14.695 5.531 22.016 1 93 348 LEU B O 1
ATOM 6303 N N . LEU B 1 349 ? -14.375 4.781 20 1 90.19 349 LEU B N 1
ATOM 6304 C CA . LEU B 1 349 ? -14.602 6.074 19.359 1 90.19 349 LEU B CA 1
ATOM 6305 C C . LEU B 1 349 ? -15.977 6.625 19.719 1 90.19 349 LEU B C 1
ATOM 6307 O O . LEU B 1 349 ? -16.109 7.797 20.078 1 90.19 349 LEU B O 1
ATOM 6311 N N . ASP B 1 350 ? -16.984 5.824 19.656 1 92.5 350 ASP B N 1
ATOM 6312 C CA . ASP B 1 350 ? -18.344 6.266 19.953 1 92.5 350 ASP B CA 1
ATOM 6313 C C . ASP B 1 350 ? -18.484 6.656 21.422 1 92.5 350 ASP B C 1
ATOM 6315 O O . ASP B 1 350 ? -19.219 7.582 21.75 1 92.5 350 ASP B O 1
ATOM 6319 N N . THR B 1 351 ? -17.859 5.922 22.25 1 93.44 351 THR B N 1
ATOM 6320 C CA . THR B 1 351 ? -17.875 6.238 23.672 1 93.44 351 THR B CA 1
ATOM 6321 C C . THR B 1 351 ? -17.25 7.613 23.922 1 93.44 351 THR B C 1
ATOM 6323 O O . THR B 1 351 ? -17.797 8.414 24.688 1 93.44 351 THR B O 1
ATOM 6326 N N . ILE B 1 352 ? -16.203 7.84 23.312 1 91.81 352 ILE B N 1
ATOM 6327 C CA . ILE B 1 352 ? -15.516 9.117 23.469 1 91.81 352 ILE B CA 1
ATOM 6328 C C . ILE B 1 352 ? -16.406 10.242 22.953 1 91.81 352 ILE B C 1
ATOM 6330 O O . ILE B 1 352 ? -16.562 11.273 23.625 1 91.81 352 ILE B O 1
ATOM 6334 N N . VAL B 1 353 ? -16.984 10.055 21.844 1 92.62 353 VAL B N 1
ATOM 6335 C CA . VAL B 1 353 ? -17.859 11.047 21.234 1 92.62 353 VAL B CA 1
ATOM 6336 C C . VAL B 1 353 ? -19.031 11.328 22.172 1 92.62 353 VAL B C 1
ATOM 6338 O O . VAL B 1 353 ? -19.391 12.492 22.406 1 92.62 353 VAL B O 1
ATOM 6341 N N . ASN B 1 354 ? -19.641 10.305 22.656 1 93.75 354 ASN B N 1
ATOM 6342 C CA . ASN B 1 354 ? -20.766 10.445 23.562 1 93.75 354 ASN B CA 1
ATOM 6343 C C . ASN B 1 354 ? -20.375 11.227 24.828 1 93.75 354 ASN B C 1
ATOM 6345 O O . ASN B 1 354 ? -21.125 12.086 25.281 1 93.75 354 ASN B O 1
ATOM 6349 N N . GLN B 1 355 ? -19.266 10.93 25.359 1 93.44 355 GLN B N 1
ATOM 6350 C CA . GLN B 1 355 ? -18.797 11.609 26.562 1 93.44 355 GLN B CA 1
ATOM 6351 C C . GLN B 1 355 ? -18.547 13.094 26.297 1 93.44 355 GLN B C 1
ATOM 6353 O O . GLN B 1 355 ? -18.844 13.945 27.125 1 93.44 355 GLN B O 1
ATOM 6358 N N . LEU B 1 356 ? -17.984 13.375 25.203 1 93 356 LEU B N 1
ATOM 6359 C CA . LEU B 1 356 ? -17.734 14.766 24.828 1 93 356 LEU B CA 1
ATOM 6360 C C . LEU B 1 356 ? -19.047 15.523 24.656 1 93 356 LEU B C 1
ATOM 6362 O O . LEU B 1 356 ? -19.172 16.656 25.109 1 93 356 LEU B O 1
ATOM 6366 N N . ALA B 1 357 ? -19.984 14.883 24.047 1 92.5 357 ALA B N 1
ATOM 6367 C CA . ALA B 1 357 ? -21.297 15.5 23.844 1 92.5 357 ALA B CA 1
ATOM 6368 C C . ALA B 1 357 ? -22 15.742 25.172 1 92.5 357 ALA B C 1
ATOM 6370 O O . ALA B 1 357 ? -22.609 16.797 25.375 1 92.5 357 ALA B O 1
ATOM 6371 N N . GLN B 1 358 ? -21.906 14.797 26.016 1 92.62 358 GLN B N 1
ATOM 6372 C CA . GLN B 1 358 ? -22.531 14.914 27.312 1 92.62 358 GLN B CA 1
ATOM 6373 C C . GLN B 1 358 ? -21.953 16.078 28.109 1 92.62 358 GLN B C 1
ATOM 6375 O O . GLN B 1 358 ? -22.672 16.75 28.844 1 92.62 358 GLN B O 1
ATOM 6380 N N . ALA B 1 359 ? -20.719 16.266 27.984 1 93.94 359 ALA B N 1
ATOM 6381 C CA . ALA B 1 359 ? -20.047 17.328 28.703 1 93.94 359 ALA B CA 1
ATOM 6382 C C . ALA B 1 359 ? -20.531 18.703 28.25 1 93.94 359 ALA B C 1
ATOM 6384 O O . ALA B 1 359 ? -20.406 19.688 28.969 1 93.94 359 ALA B O 1
ATOM 6385 N N . LEU B 1 360 ? -21.156 18.766 27.109 1 94.38 360 LEU B N 1
ATOM 6386 C CA . LEU B 1 360 ? -21.594 20.016 26.531 1 94.38 360 LEU B CA 1
ATOM 6387 C C . LEU B 1 360 ? -23.031 20.328 26.906 1 94.38 360 LEU B C 1
ATOM 6389 O O . LEU B 1 360 ? -23.484 21.469 26.797 1 94.38 360 LEU B O 1
ATOM 6393 N N . GLU B 1 361 ? -23.734 19.297 27.359 1 92.06 361 GLU B N 1
ATOM 6394 C CA . GLU B 1 361 ? -25.156 19.453 27.656 1 92.06 361 GLU B CA 1
ATOM 6395 C C . GLU B 1 361 ? -25.391 20.531 28.703 1 92.06 361 GLU B C 1
ATOM 6397 O O . GLU B 1 361 ? -24.719 20.547 29.734 1 92.06 361 GLU B O 1
ATOM 6402 N N . GLY B 1 362 ? -26.297 21.422 28.438 1 89.88 362 GLY B N 1
ATOM 6403 C CA . GLY B 1 362 ? -26.75 22.391 29.406 1 89.88 362 GLY B CA 1
ATOM 6404 C C . GLY B 1 362 ? -25.859 23.625 29.469 1 89.88 362 GLY B C 1
ATOM 6405 O O . GLY B 1 362 ? -26.109 24.547 30.25 1 89.88 362 GLY B O 1
ATOM 6406 N N . GLN B 1 363 ? -24.938 23.812 28.656 1 93.88 363 GLN B N 1
ATOM 6407 C CA . GLN B 1 363 ? -24.062 24.969 28.656 1 93.88 363 GLN B CA 1
ATOM 6408 C C . GLN B 1 363 ? -24.734 26.156 27.953 1 93.88 363 GLN B C 1
ATOM 6410 O O . GLN B 1 363 ? -25.672 25.984 27.188 1 93.88 363 GLN B O 1
ATOM 6415 N N . SER B 1 364 ? -24.219 27.344 28.344 1 96.19 364 SER B N 1
ATOM 6416 C CA . SER B 1 364 ? -24.656 28.547 27.625 1 96.19 364 SER B CA 1
ATOM 6417 C C . SER B 1 364 ? -24.156 28.531 26.188 1 96.19 364 SER B C 1
ATOM 6419 O O . SER B 1 364 ? -23.219 27.781 25.844 1 96.19 364 SER B O 1
ATOM 6421 N N . PRO B 1 365 ? -24.812 29.297 25.328 1 95.81 365 PRO B N 1
ATOM 6422 C CA . PRO B 1 365 ? -24.469 29.25 23.906 1 95.81 365 PRO B CA 1
ATOM 6423 C C . PRO B 1 365 ? -22.969 29.5 23.672 1 95.81 365 PRO B C 1
ATOM 6425 O O . PRO B 1 365 ? -22.328 28.734 22.938 1 95.81 365 PRO B O 1
ATOM 6428 N N . VAL B 1 366 ? -22.422 30.484 24.281 1 97.12 366 VAL B N 1
ATOM 6429 C CA . VAL B 1 366 ? -21.016 30.828 24.062 1 97.12 366 VAL B CA 1
ATOM 6430 C C . VAL B 1 366 ? -20.125 29.703 24.594 1 97.12 366 VAL B C 1
ATOM 6432 O O . VAL B 1 366 ? -19.203 29.266 23.906 1 97.12 366 VAL B O 1
ATOM 6435 N N . PHE B 1 367 ? -20.375 29.188 25.766 1 97.06 367 PHE B N 1
ATOM 6436 C CA . PHE B 1 367 ? -19.578 28.109 26.328 1 97.06 367 PHE B CA 1
ATOM 6437 C C . PHE B 1 367 ? -19.797 26.812 25.562 1 97.06 367 PHE B C 1
ATOM 6439 O O . PHE B 1 367 ? -18.875 26 25.422 1 97.06 367 PHE B O 1
ATOM 6446 N N . GLY B 1 368 ? -21.047 26.672 25.078 1 97.38 368 GLY B N 1
ATOM 6447 C CA . GLY B 1 368 ? -21.344 25.516 24.25 1 97.38 368 GLY B CA 1
ATOM 6448 C C . GLY B 1 368 ? -20.5 25.453 22.984 1 97.38 368 GLY B C 1
ATOM 6449 O O . GLY B 1 368 ? -19.938 24.422 22.656 1 97.38 368 GLY B O 1
ATOM 6450 N N . VAL B 1 369 ? -20.438 26.594 22.344 1 97.5 369 VAL B N 1
ATOM 6451 C CA . VAL B 1 369 ? -19.719 26.625 21.078 1 97.5 369 VAL B CA 1
ATOM 6452 C C . VAL B 1 369 ? -18.219 26.453 21.344 1 97.5 369 VAL B C 1
ATOM 6454 O O . VAL B 1 369 ? -17.516 25.812 20.562 1 97.5 369 VAL B O 1
ATOM 6457 N N . ILE B 1 370 ? -17.688 27.062 22.391 1 98.12 370 ILE B N 1
ATOM 6458 C CA . ILE B 1 370 ? -16.297 26.891 22.766 1 98.12 370 ILE B CA 1
ATOM 6459 C C . ILE B 1 370 ? -16.031 25.406 23.047 1 98.12 370 ILE B C 1
ATOM 6461 O O . ILE B 1 370 ? -15.016 24.859 22.609 1 98.12 370 ILE B O 1
ATOM 6465 N N . GLY B 1 371 ? -16.906 24.812 23.766 1 97.81 371 GLY B N 1
ATOM 6466 C CA . GLY B 1 371 ? -16.781 23.391 24.031 1 97.81 371 GLY B CA 1
ATOM 6467 C C . GLY B 1 371 ? -16.797 22.531 22.781 1 97.81 371 GLY B C 1
ATOM 6468 O O . GLY B 1 371 ? -16.047 21.562 22.688 1 97.81 371 GLY B O 1
ATOM 6469 N N . MET B 1 372 ? -17.703 22.844 21.844 1 98.06 372 MET B N 1
ATOM 6470 C CA . MET B 1 372 ? -17.766 22.125 20.578 1 98.06 372 MET B CA 1
ATOM 6471 C C . MET B 1 372 ? -16.438 22.234 19.828 1 98.06 372 MET B C 1
ATOM 6473 O O . MET B 1 372 ? -15.953 21.266 19.266 1 98.06 372 MET B O 1
ATOM 6477 N N . TYR B 1 373 ? -15.914 23.422 19.828 1 98.12 373 TYR B N 1
ATOM 6478 C CA . TYR B 1 373 ? -14.641 23.719 19.172 1 98.12 373 TYR B CA 1
ATOM 6479 C C . TYR B 1 373 ? -13.516 22.875 19.766 1 98.12 373 TYR B C 1
ATOM 6481 O O . TYR B 1 373 ? -12.805 22.172 19.047 1 98.12 373 TYR B O 1
ATOM 6489 N N . VAL B 1 374 ? -13.398 22.906 21.047 1 97.88 374 VAL B N 1
ATOM 6490 C CA . VAL B 1 374 ? -12.336 22.203 21.766 1 97.88 374 VAL B CA 1
ATOM 6491 C C . VAL B 1 374 ? -12.547 20.703 21.672 1 97.88 374 VAL B C 1
ATOM 6493 O O . VAL B 1 374 ? -11.586 19.938 21.5 1 97.88 374 VAL B O 1
ATOM 6496 N N . SER B 1 375 ? -13.781 20.25 21.766 1 97.19 375 SER B N 1
ATOM 6497 C CA . SER B 1 375 ? -14.094 18.828 21.656 1 97.19 375 SER B CA 1
ATOM 6498 C C . SER B 1 375 ? -13.742 18.281 20.266 1 97.19 375 SER B C 1
ATOM 6500 O O . SER B 1 375 ? -13.203 17.172 20.156 1 97.19 375 SER B O 1
ATOM 6502 N N . SER B 1 376 ? -14.117 19.078 19.297 1 97.06 376 SER B N 1
ATOM 6503 C CA . SER B 1 376 ? -13.781 18.656 17.938 1 97.06 376 SER B CA 1
ATOM 6504 C C . SER B 1 376 ? -12.266 18.594 17.75 1 97.06 376 SER B C 1
ATOM 6506 O O . SER B 1 376 ? -11.766 17.656 17.125 1 97.06 376 SER B O 1
ATOM 6508 N N . ALA B 1 377 ? -11.547 19.562 18.219 1 96.94 377 ALA B N 1
ATOM 6509 C CA . ALA B 1 377 ? -10.086 19.562 18.156 1 96.94 377 ALA B CA 1
ATOM 6510 C C . ALA B 1 377 ? -9.508 18.328 18.844 1 96.94 377 ALA B C 1
ATOM 6512 O O . ALA B 1 377 ? -8.633 17.656 18.281 1 96.94 377 ALA B O 1
ATOM 6513 N N . ALA B 1 378 ? -9.984 18.016 19.984 1 94.62 378 ALA B N 1
ATOM 6514 C CA . ALA B 1 378 ? -9.508 16.859 20.734 1 94.62 378 ALA B CA 1
ATOM 6515 C C . ALA B 1 378 ? -9.82 15.562 20.016 1 94.62 378 ALA B C 1
ATOM 6517 O O . ALA B 1 378 ? -8.969 14.672 19.922 1 94.62 378 ALA B O 1
ATOM 6518 N N . LEU B 1 379 ? -11.008 15.508 19.516 1 93.81 379 LEU B N 1
ATOM 6519 C CA . LEU B 1 379 ? -11.453 14.297 18.828 1 93.81 379 LEU B CA 1
ATOM 6520 C C . LEU B 1 379 ? -10.648 14.062 17.547 1 93.81 379 LEU B C 1
ATOM 6522 O O . LEU B 1 379 ? -10.422 12.914 17.156 1 93.81 379 LEU B O 1
ATOM 6526 N N . HIS B 1 380 ? -10.148 15.109 16.953 1 94.88 380 HIS B N 1
ATOM 6527 C CA . HIS B 1 380 ? -9.469 15.008 15.672 1 94.88 380 HIS B CA 1
ATOM 6528 C C . HIS B 1 380 ? -8.109 14.344 15.812 1 94.88 380 HIS B C 1
ATOM 6530 O O . HIS B 1 380 ? -7.531 13.875 14.828 1 94.88 380 HIS B O 1
ATOM 6536 N N . PHE B 1 381 ? -7.582 14.273 17.016 1 90.69 381 PHE B N 1
ATOM 6537 C CA . PHE B 1 381 ? -6.367 13.508 17.266 1 90.69 381 PHE B CA 1
ATOM 6538 C C . PHE B 1 381 ? -6.637 12.008 17.156 1 90.69 381 PHE B C 1
ATOM 6540 O O . PHE B 1 381 ? -5.727 11.227 16.875 1 90.69 381 PHE B O 1
ATOM 6547 N N . LEU B 1 382 ? -7.895 11.68 17.312 1 88.12 382 LEU B N 1
ATOM 6548 C CA . LEU B 1 382 ? -8.281 10.273 17.281 1 88.12 382 LEU B CA 1
ATOM 6549 C C . LEU B 1 382 ? -8.867 9.898 15.922 1 88.12 382 LEU B C 1
ATOM 6551 O O . LEU B 1 382 ? -8.617 8.805 15.406 1 88.12 382 LEU B O 1
ATOM 6555 N N . ILE B 1 383 ? -9.727 10.781 15.414 1 88.12 383 ILE B N 1
ATOM 6556 C CA . ILE B 1 383 ? -10.305 10.641 14.078 1 88.12 383 ILE B CA 1
ATOM 6557 C C . ILE B 1 383 ? -9.68 11.664 13.133 1 88.12 383 ILE B C 1
ATOM 6559 O O . ILE B 1 383 ? -10.25 12.734 12.906 1 88.12 383 ILE B O 1
ATOM 6563 N N . SER B 1 384 ? -8.594 11.289 12.523 1 88.31 384 SER B N 1
ATOM 6564 C CA . SER B 1 384 ? -7.797 12.219 11.734 1 88.31 384 SER B CA 1
ATOM 6565 C C . SER B 1 384 ? -8.422 12.453 10.359 1 88.31 384 SER B C 1
ATOM 6567 O O . SER B 1 384 ? -7.754 12.93 9.438 1 88.31 384 SER B O 1
ATOM 6569 N N . SER B 1 385 ? -9.648 12.078 10.18 1 87.25 385 SER B N 1
ATOM 6570 C CA . SER B 1 385 ? -10.414 12.305 8.961 1 87.25 385 SER B CA 1
ATOM 6571 C C . SER B 1 385 ? -11.562 13.289 9.203 1 87.25 385 SER B C 1
ATOM 6573 O O . SER B 1 385 ? -12.422 13.047 10.055 1 87.25 385 SER B O 1
ATOM 6575 N N . GLY B 1 386 ? -11.469 14.375 8.43 1 90.88 386 GLY B N 1
ATOM 6576 C CA . GLY B 1 386 ? -12.523 15.352 8.586 1 90.88 386 GLY B CA 1
ATOM 6577 C C . GLY B 1 386 ? -13.906 14.797 8.305 1 90.88 386 GLY B C 1
ATOM 6578 O O . GLY B 1 386 ? -14.836 14.984 9.094 1 90.88 386 GLY B O 1
ATOM 6579 N N . THR B 1 387 ? -14.008 14.094 7.234 1 89.31 387 THR B N 1
ATOM 6580 C CA . THR B 1 387 ? -15.281 13.492 6.883 1 89.31 387 THR B CA 1
ATOM 6581 C C . THR B 1 387 ? -15.695 12.453 7.926 1 89.31 387 THR B C 1
ATOM 6583 O O . THR B 1 387 ? -16.859 12.383 8.312 1 89.31 387 THR B O 1
ATOM 6586 N N . GLY B 1 388 ? -14.766 11.688 8.32 1 88.88 388 GLY B N 1
ATOM 6587 C CA . GLY B 1 388 ? -15.023 10.703 9.359 1 88.88 388 GLY B CA 1
ATOM 6588 C C . GLY B 1 388 ? -15.516 11.32 10.656 1 88.88 388 GLY B C 1
ATOM 6589 O O . GLY B 1 388 ? -16.422 10.773 11.305 1 88.88 388 GLY B O 1
ATOM 6590 N N . GLU B 1 389 ? -14.938 12.359 11.008 1 92.81 389 GLU B N 1
ATOM 6591 C CA . GLU B 1 389 ? -15.352 13.055 12.219 1 92.81 389 GLU B CA 1
ATOM 6592 C C . GLU B 1 389 ? -16.75 13.656 12.062 1 92.81 389 GLU B C 1
ATOM 6594 O O . GLU B 1 389 ? -17.562 13.594 12.977 1 92.81 389 GLU B O 1
ATOM 6599 N N . SER B 1 390 ? -17.031 14.109 10.898 1 94.06 390 SER B N 1
ATOM 6600 C CA . SER B 1 390 ? -18.297 14.766 10.617 1 94.06 390 SER B CA 1
ATOM 6601 C C . SER B 1 390 ? -19.469 13.789 10.727 1 94.06 390 SER B C 1
ATOM 6603 O O . SER B 1 390 ? -20.484 14.109 11.344 1 94.06 390 SER B O 1
ATOM 6605 N N . VAL B 1 391 ? -19.312 12.656 10.195 1 92.38 391 VAL B N 1
ATOM 6606 C CA . VAL B 1 391 ? -20.422 11.719 10.109 1 92.38 391 VAL B CA 1
ATOM 6607 C C . VAL B 1 391 ? -20.719 11.141 11.484 1 92.38 391 VAL B C 1
ATOM 6609 O O . VAL B 1 391 ? -21.828 10.641 11.734 1 92.38 391 VAL B O 1
ATOM 6612 N N . ILE B 1 392 ? -19.812 11.305 12.375 1 91.62 392 ILE B N 1
ATOM 6613 C CA . ILE B 1 392 ? -20.016 10.773 13.719 1 91.62 392 ILE B CA 1
ATOM 6614 C C . ILE B 1 392 ? -20.453 11.898 14.656 1 91.62 392 ILE B C 1
ATOM 6616 O O . ILE B 1 392 ? -21.344 11.711 15.484 1 91.62 392 ILE B O 1
ATOM 6620 N N . PHE B 1 393 ? -19.875 13.008 14.547 1 94.62 393 PHE B N 1
ATOM 6621 C CA . PHE B 1 393 ? -19.953 14.023 15.586 1 94.62 393 PHE B CA 1
ATOM 6622 C C . PHE B 1 393 ? -21.062 15.016 15.297 1 94.62 393 PHE B C 1
ATOM 6624 O O . PHE B 1 393 ? -21.797 15.422 16.203 1 94.62 393 PHE B O 1
ATOM 6631 N N . ILE B 1 394 ? -21.297 15.391 14.07 1 96.19 394 ILE B N 1
ATOM 6632 C CA . ILE B 1 394 ? -22.234 16.438 13.711 1 96.19 394 ILE B CA 1
ATOM 6633 C C . ILE B 1 394 ? -23.672 15.992 14.023 1 96.19 394 ILE B C 1
ATOM 6635 O O . ILE B 1 394 ? -24.469 16.766 14.57 1 96.19 394 ILE B O 1
ATOM 6639 N N . PRO B 1 395 ? -24 14.734 13.703 1 94.5 395 PRO B N 1
ATOM 6640 C CA . PRO B 1 395 ? -25.344 14.297 14.031 1 94.5 395 PRO B CA 1
ATOM 6641 C C . PRO B 1 395 ? -25.656 14.414 15.523 1 94.5 395 PRO B C 1
ATOM 6643 O O . PRO B 1 395 ? -26.828 14.602 15.898 1 94.5 395 PRO B O 1
ATOM 6646 N N . ILE B 1 396 ? -24.719 14.344 16.297 1 94.44 396 ILE B N 1
ATOM 6647 C CA . ILE B 1 396 ? -24.875 14.398 17.75 1 94.44 396 ILE B CA 1
ATOM 6648 C C . ILE B 1 396 ? -24.891 15.859 18.203 1 94.44 396 ILE B C 1
ATOM 6650 O O . ILE B 1 396 ? -25.703 16.234 19.062 1 94.44 396 ILE B O 1
ATOM 6654 N N . LEU B 1 397 ? -24.062 16.656 17.625 1 95.75 397 LEU B N 1
ATOM 6655 C CA . LEU B 1 397 ? -23.875 18.031 18.062 1 95.75 397 LEU B CA 1
ATOM 6656 C C . LEU B 1 397 ? -25.016 18.922 17.547 1 95.75 397 LEU B C 1
ATOM 6658 O O . LEU B 1 397 ? -25.406 19.891 18.219 1 95.75 397 LEU B O 1
ATOM 6662 N N . ALA B 1 398 ? -25.516 18.625 16.375 1 94.12 398 ALA B N 1
ATOM 6663 C CA . ALA B 1 398 ? -26.516 19.5 15.766 1 94.12 398 ALA B CA 1
ATOM 6664 C C . ALA B 1 398 ? -27.75 19.609 16.641 1 94.12 398 ALA B C 1
ATOM 6666 O O . ALA B 1 398 ? -28.172 20.719 17 1 94.12 398 ALA B O 1
ATOM 6667 N N . PRO B 1 399 ? -28.391 18.5 17.016 1 92.94 399 PRO B N 1
ATOM 6668 C CA . PRO B 1 399 ? -29.547 18.609 17.922 1 92.94 399 PRO B CA 1
ATOM 6669 C C . PRO B 1 399 ? -29.172 19.219 19.266 1 92.94 399 PRO B C 1
ATOM 6671 O O . PRO B 1 399 ? -29.969 19.953 19.859 1 92.94 399 PRO B O 1
ATOM 6674 N N . LEU B 1 400 ? -28.062 18.906 19.75 1 93.56 400 LEU B N 1
ATOM 6675 C CA . LEU B 1 400 ? -27.594 19.484 21 1 93.56 400 LEU B CA 1
ATOM 6676 C C . LEU B 1 400 ? -27.484 21 20.891 1 93.56 400 LEU B C 1
ATOM 6678 O O . LEU B 1 400 ? -27.812 21.719 21.828 1 93.56 400 LEU B O 1
ATOM 6682 N N . ALA B 1 401 ? -26.984 21.453 19.812 1 95.38 401 ALA B N 1
ATOM 6683 C CA . ALA B 1 401 ? -26.859 22.875 19.547 1 95.38 401 ALA B CA 1
ATOM 6684 C C . ALA B 1 401 ? -28.234 23.562 19.547 1 95.38 401 ALA B C 1
ATOM 6686 O O . ALA B 1 401 ? -28.375 24.672 20.062 1 95.38 401 ALA B O 1
ATOM 6687 N N . ASP B 1 402 ? -29.172 22.906 19 1 93.44 402 ASP B N 1
ATOM 6688 C CA . ASP B 1 402 ? -30.531 23.438 19 1 93.44 402 ASP B CA 1
ATOM 6689 C C . ASP B 1 402 ? -31.031 23.703 20.422 1 93.44 402 ASP B C 1
ATOM 6691 O O . ASP B 1 402 ? -31.641 24.734 20.703 1 93.44 402 ASP B O 1
ATOM 6695 N N . PHE B 1 403 ? -30.734 22.828 21.219 1 92.56 403 PHE B N 1
ATOM 6696 C CA . PHE B 1 403 ? -31.172 22.938 22.609 1 92.56 403 PHE B CA 1
ATOM 6697 C C . PHE B 1 403 ? -30.438 24.062 23.312 1 92.56 403 PHE B C 1
ATOM 6699 O O . PHE B 1 403 ? -30.984 24.688 24.234 1 92.56 403 PHE B O 1
ATOM 6706 N N . MET B 1 404 ? -29.281 24.375 22.875 1 94.44 404 MET B N 1
ATOM 6707 C CA . MET B 1 404 ? -28.469 25.391 23.516 1 94.44 404 MET B CA 1
ATOM 6708 C C . MET B 1 404 ? -28.625 26.734 22.812 1 94.44 404 MET B C 1
ATOM 6710 O O . MET B 1 404 ? -27.938 27.703 23.141 1 94.44 404 MET B O 1
ATOM 6714 N N . HIS B 1 405 ? -29.422 26.703 21.812 1 93.44 405 HIS B N 1
ATOM 6715 C CA . HIS B 1 405 ? -29.719 27.906 21.047 1 93.44 405 HIS B CA 1
ATOM 6716 C C . HIS B 1 405 ? -28.484 28.375 20.297 1 93.44 405 HIS B C 1
ATOM 6718 O O . HIS B 1 405 ? -28.156 29.578 20.312 1 93.44 405 HIS B O 1
ATOM 6724 N N . ILE B 1 406 ? -27.75 27.531 19.797 1 95.94 406 ILE B N 1
ATOM 6725 C CA . ILE B 1 406 ? -26.672 27.766 18.859 1 95.94 406 ILE B CA 1
ATOM 6726 C C . ILE B 1 406 ? -27.109 27.391 17.453 1 95.94 406 ILE B C 1
ATOM 6728 O O . ILE B 1 406 ? -27.703 26.328 17.25 1 95.94 406 ILE B O 1
ATOM 6732 N N . THR B 1 407 ? -26.875 28.25 16.562 1 96.56 407 THR B N 1
ATOM 6733 C CA . THR B 1 407 ? -27.281 27.922 15.195 1 96.56 407 THR B CA 1
ATOM 6734 C C . THR B 1 407 ? -26.484 26.719 14.68 1 96.56 407 THR B C 1
ATOM 6736 O O . THR B 1 407 ? -25.344 26.5 15.078 1 96.56 407 THR B O 1
ATOM 6739 N N . ARG B 1 408 ? -27.031 25.969 13.766 1 96.25 408 ARG B N 1
ATOM 6740 C CA . ARG B 1 408 ? -26.375 24.797 13.172 1 96.25 408 ARG B CA 1
ATOM 6741 C C . ARG B 1 408 ? -25.172 25.234 12.336 1 96.25 408 ARG B C 1
ATOM 6743 O O . ARG B 1 408 ? -24.188 24.5 12.234 1 96.25 408 ARG B O 1
ATOM 6750 N N . GLN B 1 409 ? -25.297 26.422 11.75 1 96.44 409 GLN B N 1
ATOM 6751 C CA . GLN B 1 409 ? -24.172 26.953 10.984 1 96.44 409 GLN B CA 1
ATOM 6752 C C . GLN B 1 409 ? -22.953 27.156 11.875 1 96.44 409 GLN B C 1
ATOM 6754 O O . GLN B 1 409 ? -21.828 26.828 11.477 1 96.44 409 GLN B O 1
ATOM 6759 N N . VAL B 1 410 ? -23.172 27.703 13.031 1 97.31 410 VAL B N 1
ATOM 6760 C CA . VAL B 1 410 ? -22.078 27.906 13.984 1 97.31 410 VAL B CA 1
ATOM 6761 C C . VAL B 1 410 ? -21.547 26.562 14.469 1 97.31 410 VAL B C 1
ATOM 6763 O O . VAL B 1 410 ? -20.344 26.391 14.664 1 97.31 410 VAL B O 1
ATOM 6766 N N . THR B 1 411 ? -22.406 25.609 14.641 1 97.06 411 THR B N 1
ATOM 6767 C CA . THR B 1 411 ? -22.031 24.281 15.086 1 97.06 411 THR B CA 1
ATOM 6768 C C . THR B 1 411 ? -21.125 23.594 14.07 1 97.06 411 THR B C 1
ATOM 6770 O O . THR B 1 411 ? -20.062 23.078 14.43 1 97.06 411 THR B O 1
ATOM 6773 N N . VAL B 1 412 ? -21.5 23.594 12.812 1 97.12 412 VAL B N 1
ATOM 6774 C CA . VAL B 1 412 ? -20.703 23.016 11.742 1 97.12 412 VAL B CA 1
ATOM 6775 C C . VAL B 1 412 ? -19.328 23.703 11.695 1 97.12 412 VAL B C 1
ATOM 6777 O O . VAL B 1 412 ? -18.297 23.047 11.562 1 97.12 412 VAL B O 1
ATOM 6780 N N . GLN B 1 413 ? -19.359 25.016 11.82 1 97.06 413 GLN B N 1
ATOM 6781 C CA . GLN B 1 413 ? -18.109 25.75 11.75 1 97.06 413 GLN B CA 1
ATOM 6782 C C . GLN B 1 413 ? -17.203 25.422 12.922 1 97.06 413 GLN B C 1
ATOM 6784 O O . GLN B 1 413 ? -15.969 25.406 12.781 1 97.06 413 GLN B O 1
ATOM 6789 N N . ALA B 1 414 ? -17.781 25.281 14.109 1 97.75 414 ALA B N 1
ATOM 6790 C CA . ALA B 1 414 ? -17 24.891 15.281 1 97.75 414 ALA B CA 1
ATOM 6791 C C . ALA B 1 414 ? -16.266 23.562 15.039 1 97.75 414 ALA B C 1
ATOM 6793 O O . ALA B 1 414 ? -15.094 23.422 15.398 1 97.75 414 ALA B O 1
ATOM 6794 N N . VAL B 1 415 ? -16.938 22.656 14.453 1 97.25 415 VAL B N 1
ATOM 6795 C CA . VAL B 1 415 ? -16.359 21.344 14.164 1 97.25 415 VAL B CA 1
ATOM 6796 C C . VAL B 1 415 ? -15.273 21.484 13.094 1 97.25 415 VAL B C 1
ATOM 6798 O O . VAL B 1 415 ? -14.18 20.938 13.227 1 97.25 415 VAL B O 1
ATOM 6801 N N . MET B 1 416 ? -15.531 22.25 12.055 1 97.25 416 MET B N 1
ATOM 6802 C CA . MET B 1 416 ? -14.578 22.453 10.961 1 97.25 416 MET B CA 1
ATOM 6803 C C . MET B 1 416 ? -13.305 23.109 11.469 1 97.25 416 MET B C 1
ATOM 6805 O O . MET B 1 416 ? -12.195 22.688 11.117 1 97.25 416 MET B O 1
ATOM 6809 N N . LEU B 1 417 ? -13.492 24.141 12.242 1 97.56 417 LEU B N 1
ATOM 6810 C CA . LEU B 1 417 ? -12.336 24.844 12.773 1 97.56 417 LEU B CA 1
ATOM 6811 C C . LEU B 1 417 ? -11.578 23.969 13.773 1 97.56 417 LEU B C 1
ATOM 6813 O O . LEU B 1 417 ? -10.352 24.016 13.836 1 97.56 417 LEU B O 1
ATOM 6817 N N . GLY B 1 418 ? -12.297 23.25 14.594 1 96.94 418 GLY B N 1
ATOM 6818 C CA . GLY B 1 418 ? -11.656 22.359 15.547 1 96.94 418 GLY B CA 1
ATOM 6819 C C . GLY B 1 418 ? -10.75 21.344 14.898 1 96.94 418 GLY B C 1
ATOM 6820 O O . GLY B 1 418 ? -9.578 21.219 15.273 1 96.94 418 GLY B O 1
ATOM 6821 N N . GLU B 1 419 ? -11.32 20.609 13.969 1 95.31 419 GLU B N 1
ATOM 6822 C CA . GLU B 1 419 ? -10.484 19.625 13.273 1 95.31 419 GLU B CA 1
ATOM 6823 C C . GLU B 1 419 ? -9.43 20.312 12.414 1 95.31 419 GLU B C 1
ATOM 6825 O O . GLU B 1 419 ? -8.312 19.79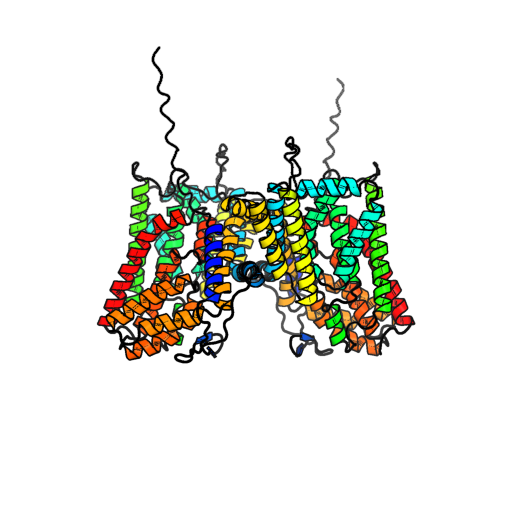7 12.273 1 95.31 419 GLU B O 1
ATOM 6830 N N . GLY B 1 420 ? -9.695 21.469 11.867 1 95.31 420 GLY B N 1
ATOM 6831 C CA . GLY B 1 420 ? -8.789 22.188 10.984 1 95.31 420 GLY B CA 1
ATOM 6832 C C . GLY B 1 420 ? -7.488 22.578 11.656 1 95.31 420 GLY B C 1
ATOM 6833 O O . GLY B 1 420 ? -6.41 22.375 11.094 1 95.31 420 GLY B O 1
ATOM 6834 N N . VAL B 1 421 ? -7.547 23.125 12.836 1 93.75 421 VAL B N 1
ATOM 6835 C CA . VAL B 1 421 ? -6.371 23.594 13.562 1 93.75 421 VAL B CA 1
ATOM 6836 C C . VAL B 1 421 ? -5.465 22.406 13.891 1 93.75 421 VAL B C 1
ATOM 6838 O O . VAL B 1 421 ? -4.238 22.516 13.82 1 93.75 421 VAL B O 1
ATOM 6841 N N . VAL B 1 422 ? -6.066 21.297 14.125 1 95.56 422 VAL B N 1
ATOM 6842 C CA . VAL B 1 422 ? -5.344 20.125 14.602 1 95.56 422 VAL B CA 1
ATOM 6843 C C . VAL B 1 422 ? -4.707 19.406 13.422 1 95.56 422 VAL B C 1
ATOM 6845 O O . VAL B 1 422 ? -3.748 18.641 13.594 1 95.56 422 VAL B O 1
ATOM 6848 N N . ASN B 1 423 ? -5.18 19.625 12.227 1 94.75 423 ASN B N 1
ATOM 6849 C CA . ASN B 1 423 ? -4.684 18.953 11.023 1 94.75 423 ASN B CA 1
ATOM 6850 C C . ASN B 1 423 ? -3.176 19.125 10.875 1 94.75 423 ASN B C 1
ATOM 6852 O O . ASN B 1 423 ? -2.492 18.234 10.367 1 94.75 423 ASN B O 1
ATOM 6856 N N . CYS B 1 424 ? -2.68 20.25 11.297 1 96.25 424 CYS B N 1
ATOM 6857 C CA . CYS B 1 424 ? -1.281 20.578 11.039 1 96.25 424 CYS B CA 1
ATOM 6858 C C . CYS B 1 424 ? -0.416 20.266 12.258 1 96.25 424 CYS B C 1
ATOM 6860 O O . CYS B 1 424 ? 0.775 20.578 12.273 1 96.25 424 CYS B O 1
ATOM 6862 N N . LEU B 1 425 ? -1.024 19.641 13.289 1 95.31 425 LEU B N 1
ATOM 6863 C CA . LEU B 1 425 ? -0.303 19.297 14.516 1 95.31 425 LEU B CA 1
ATOM 6864 C C . LEU B 1 425 ? -0.363 17.797 14.781 1 95.31 425 LEU B C 1
ATOM 6866 O O . LEU B 1 425 ? 0.517 17.25 15.445 1 95.31 425 LEU B O 1
ATOM 6870 N N . ASN B 1 426 ? -1.333 17.172 14.328 1 92.38 426 ASN B N 1
ATOM 6871 C CA . ASN B 1 426 ? -1.719 15.82 14.734 1 92.38 426 ASN B CA 1
ATOM 6872 C C . ASN B 1 426 ? -0.811 14.766 14.102 1 92.38 426 ASN B C 1
ATOM 6874 O O . ASN B 1 426 ? -0.814 14.586 12.883 1 92.38 426 ASN B O 1
ATOM 6878 N N . PRO B 1 427 ? -0.103 13.992 14.945 1 88.75 427 PRO B N 1
ATOM 6879 C CA . PRO B 1 427 ? 0.787 12.977 14.383 1 88.75 427 PRO B CA 1
ATOM 6880 C C . PRO B 1 427 ? 0.025 11.805 13.758 1 88.75 427 PRO B C 1
ATOM 6882 O O . PRO B 1 427 ? 0.62 10.984 13.062 1 88.75 427 PRO B O 1
ATOM 6885 N N . THR B 1 428 ? -1.261 11.75 13.961 1 88.25 428 THR B N 1
ATOM 6886 C CA . THR B 1 428 ? -2.061 10.68 13.367 1 88.25 428 THR B CA 1
ATOM 6887 C C . THR B 1 428 ? -2.561 11.094 11.977 1 88.25 428 THR B C 1
ATOM 6889 O O . THR B 1 428 ? -3.199 10.297 11.289 1 88.25 428 THR B O 1
ATOM 6892 N N . SER B 1 429 ? -2.23 12.32 11.602 1 90.75 429 SER B N 1
ATOM 6893 C CA . SER B 1 429 ? -2.557 12.773 10.258 1 90.75 429 SER B CA 1
ATOM 6894 C C . SER B 1 429 ? -1.601 12.188 9.227 1 90.75 429 SER B C 1
ATOM 6896 O O . SER B 1 429 ? -0.405 12.484 9.234 1 90.75 429 SER B O 1
ATOM 6898 N N . GLY B 1 430 ? -2.156 11.406 8.406 1 86.25 430 GLY B N 1
ATOM 6899 C CA . GLY B 1 430 ? -1.343 10.844 7.34 1 86.25 430 GLY B CA 1
ATOM 6900 C C . GLY B 1 430 ? -0.714 11.906 6.453 1 86.25 430 GLY B C 1
ATOM 6901 O O . GLY B 1 430 ? 0.444 11.773 6.051 1 86.25 430 GLY B O 1
ATOM 6902 N N . VAL B 1 431 ? -1.388 12.945 6.191 1 90.81 431 VAL B N 1
ATOM 6903 C CA . VAL B 1 431 ? -0.896 13.992 5.309 1 90.81 431 VAL B CA 1
ATOM 6904 C C . VAL B 1 431 ? 0.271 14.719 5.969 1 90.81 431 VAL B C 1
ATOM 6906 O O . VAL B 1 431 ? 1.317 14.922 5.348 1 90.81 431 VAL B O 1
ATOM 6909 N N . LEU B 1 432 ? 0.083 15.109 7.219 1 93.5 432 LEU B N 1
ATOM 6910 C CA . LEU B 1 432 ? 1.174 15.789 7.914 1 93.5 432 LEU B CA 1
ATOM 6911 C C . LEU B 1 432 ? 2.424 14.914 7.941 1 93.5 432 LEU B C 1
ATOM 6913 O O . LEU B 1 432 ? 3.518 15.375 7.605 1 93.5 432 LEU B O 1
ATOM 6917 N N . MET B 1 433 ? 2.246 13.734 8.312 1 87.62 433 MET B N 1
ATOM 6918 C CA . MET B 1 433 ? 3.4 12.844 8.422 1 87.62 433 MET B CA 1
ATOM 6919 C C . MET B 1 433 ? 4.035 12.617 7.055 1 87.62 433 MET B C 1
ATOM 6921 O O . MET B 1 433 ? 5.258 12.5 6.945 1 87.62 433 MET B O 1
ATOM 6925 N N . GLY B 1 434 ? 3.18 12.5 6.062 1 85.38 434 GLY B N 1
ATOM 6926 C CA . GLY B 1 434 ? 3.701 12.414 4.707 1 85.38 434 GLY B CA 1
ATOM 6927 C C . GLY B 1 434 ? 4.527 13.617 4.305 1 85.38 434 GLY B C 1
ATOM 6928 O O . GLY B 1 434 ? 5.578 13.477 3.68 1 85.38 434 GLY B O 1
ATOM 6929 N N . VAL B 1 435 ? 4.043 14.773 4.633 1 92 435 VAL B N 1
ATOM 6930 C CA . VAL B 1 435 ? 4.738 16.016 4.348 1 92 435 VAL B CA 1
ATOM 6931 C C . VAL B 1 435 ? 6.09 16.031 5.062 1 92 435 VAL B C 1
ATOM 6933 O O . VAL B 1 435 ? 7.105 16.406 4.469 1 92 435 VAL B O 1
ATOM 6936 N N . LEU B 1 436 ? 6.102 15.656 6.285 1 89.75 436 LEU B N 1
ATOM 6937 C CA . LEU B 1 436 ? 7.332 15.641 7.07 1 89.75 436 LEU B CA 1
ATOM 6938 C C . LEU B 1 436 ? 8.305 14.602 6.531 1 89.75 436 LEU B C 1
ATOM 6940 O O . LEU B 1 436 ? 9.516 14.844 6.492 1 89.75 436 LEU B O 1
ATOM 6944 N N . ALA B 1 437 ? 7.77 13.648 6.117 1 79.06 437 ALA B N 1
ATOM 6945 C CA . ALA B 1 437 ? 8.609 12.602 5.535 1 79.06 437 ALA B CA 1
ATOM 6946 C C . ALA B 1 437 ? 9.258 13.086 4.242 1 79.06 437 ALA B C 1
ATOM 6948 O O . ALA B 1 437 ? 10.445 12.828 4.004 1 79.06 437 ALA B O 1
ATOM 6949 N N . ALA B 1 438 ? 8.492 13.641 3.439 1 80.75 438 ALA B N 1
ATOM 6950 C CA . ALA B 1 438 ? 8.984 14.148 2.16 1 80.75 438 ALA B CA 1
ATOM 6951 C C . ALA B 1 438 ? 10.047 15.227 2.369 1 80.75 438 ALA B C 1
ATOM 6953 O O . ALA B 1 438 ? 10.945 15.391 1.539 1 80.75 438 ALA B O 1
ATOM 6954 N N . SER B 1 439 ? 10 15.891 3.463 1 89.12 439 SER B N 1
ATOM 6955 C CA . SER B 1 439 ? 10.914 17 3.707 1 89.12 439 SER B CA 1
ATOM 6956 C C . SER B 1 439 ? 12.055 16.594 4.629 1 89.12 439 SER B C 1
ATOM 6958 O O . SER B 1 439 ? 13.062 17.297 4.734 1 89.12 439 SER B O 1
ATOM 6960 N N . GLY B 1 440 ? 11.875 15.516 5.258 1 85.62 440 GLY B N 1
ATOM 6961 C CA . GLY B 1 440 ? 12.891 15.055 6.195 1 85.62 440 GLY B CA 1
ATOM 6962 C C . GLY B 1 440 ? 12.844 15.781 7.527 1 85.62 440 GLY B C 1
ATOM 6963 O O . GLY B 1 440 ? 13.68 15.539 8.398 1 85.62 440 GLY B O 1
ATOM 6964 N N . ILE B 1 441 ? 11.883 16.625 7.727 1 91.38 441 ILE B N 1
ATOM 6965 C CA . ILE B 1 441 ? 11.758 17.391 8.961 1 91.38 441 ILE B CA 1
ATOM 6966 C C . ILE B 1 441 ? 11.18 16.5 10.062 1 91.38 441 ILE B C 1
ATOM 6968 O O . ILE B 1 441 ? 10.188 15.805 9.852 1 91.38 441 ILE B O 1
ATOM 6972 N N . SER B 1 442 ? 11.875 16.469 11.195 1 88.88 442 SER B N 1
ATOM 6973 C CA . SER B 1 442 ? 11.367 15.68 12.305 1 88.88 442 SER B CA 1
ATOM 6974 C C . SER B 1 442 ? 10.086 16.281 12.875 1 88.88 442 SER B C 1
ATOM 6976 O O . SER B 1 442 ? 9.883 17.5 12.812 1 88.88 442 SER B O 1
ATOM 6978 N N . TYR B 1 443 ? 9.234 15.484 13.445 1 89.38 443 TYR B N 1
ATOM 6979 C CA . TYR B 1 443 ? 7.965 15.922 14.016 1 89.38 443 TYR B CA 1
ATOM 6980 C C . TYR B 1 443 ? 8.195 16.953 15.117 1 89.38 443 TYR B C 1
ATOM 6982 O O . TYR B 1 443 ? 7.488 17.969 15.188 1 89.38 443 TYR B O 1
ATOM 6990 N N . GLY B 1 444 ? 9.141 16.641 15.969 1 90.38 444 GLY B N 1
ATOM 6991 C CA . GLY B 1 444 ? 9.422 17.531 17.078 1 90.38 444 GLY B CA 1
ATOM 6992 C C . GLY B 1 444 ? 9.773 18.938 16.625 1 90.38 444 GLY B C 1
ATOM 6993 O O . GLY B 1 444 ? 9.273 19.922 17.172 1 90.38 444 GLY B O 1
ATOM 6994 N N . LYS B 1 445 ? 10.602 19.047 15.648 1 93.56 445 LYS B N 1
ATOM 6995 C CA . LYS B 1 445 ? 11 20.344 15.125 1 93.56 445 LYS B CA 1
ATOM 6996 C C . LYS B 1 445 ? 9.836 21.047 14.43 1 93.56 445 LYS B C 1
ATOM 6998 O O . LYS B 1 445 ? 9.703 22.266 14.508 1 93.56 445 LYS B O 1
ATOM 7003 N N . TRP B 1 446 ? 9.062 20.25 13.781 1 95.19 446 TRP B N 1
ATOM 7004 C CA . TRP B 1 446 ? 7.891 20.828 13.125 1 95.19 446 TRP B CA 1
ATOM 7005 C C . TRP B 1 446 ? 6.945 21.438 14.148 1 95.19 446 TRP B C 1
ATOM 7007 O O . TRP B 1 446 ? 6.438 22.547 13.953 1 95.19 446 TRP B O 1
ATOM 7017 N N . ILE B 1 447 ? 6.703 20.75 15.258 1 95.5 447 ILE B N 1
ATOM 7018 C CA . ILE B 1 447 ? 5.781 21.234 16.281 1 95.5 447 ILE B CA 1
ATOM 7019 C C . ILE B 1 447 ? 6.312 22.531 16.875 1 95.5 447 ILE B C 1
ATOM 7021 O O . ILE B 1 447 ? 5.539 23.438 17.203 1 95.5 447 ILE B O 1
ATOM 7025 N N . ARG B 1 448 ? 7.582 22.594 17.016 1 95.25 448 ARG B N 1
ATOM 7026 C CA . ARG B 1 448 ? 8.188 23.812 17.531 1 95.25 448 ARG B CA 1
ATOM 7027 C C . ARG B 1 448 ? 7.883 25 16.625 1 95.25 448 ARG B C 1
ATOM 7029 O O . ARG B 1 448 ? 7.66 26.109 17.109 1 95.25 448 ARG B O 1
ATOM 7036 N N . PHE B 1 449 ? 7.934 24.766 15.422 1 97.19 449 PHE B N 1
ATOM 7037 C CA . PHE B 1 449 ? 7.613 25.812 14.453 1 97.19 449 PHE B CA 1
ATOM 7038 C C . PHE B 1 449 ? 6.113 26.062 14.406 1 97.19 449 PHE B C 1
ATOM 7040 O O . PHE B 1 449 ? 5.672 27.203 14.406 1 97.19 449 PHE B O 1
ATOM 7047 N N . MET B 1 450 ? 5.297 24.969 14.336 1 97.94 450 MET B N 1
ATOM 7048 C CA . MET B 1 450 ? 3.883 25.031 13.977 1 97.94 450 MET B CA 1
ATOM 7049 C C . MET B 1 450 ? 3.031 25.422 15.18 1 97.94 450 MET B C 1
ATOM 7051 O O . MET B 1 450 ? 1.975 26.031 15.023 1 97.94 450 MET B O 1
ATOM 7055 N N . ALA B 1 451 ? 3.41 25.109 16.391 1 97.44 451 ALA B N 1
ATOM 7056 C CA . ALA B 1 451 ? 2.59 25.266 17.594 1 97.44 451 ALA B CA 1
ATOM 7057 C C . ALA B 1 451 ? 2.145 26.719 17.75 1 97.44 451 ALA B C 1
ATOM 7059 O O . ALA B 1 451 ? 0.967 26.984 18.016 1 97.44 451 ALA B O 1
ATOM 7060 N N . PRO B 1 452 ? 3.062 27.672 17.609 1 97.94 452 PRO B N 1
ATOM 7061 C CA . PRO B 1 452 ? 2.625 29.062 17.75 1 97.94 452 PRO B CA 1
ATOM 7062 C C . PRO B 1 452 ? 1.582 29.469 16.719 1 97.94 452 PRO B C 1
ATOM 7064 O O . PRO B 1 452 ? 0.607 30.141 17.047 1 97.94 452 PRO B O 1
ATOM 7067 N N . LEU B 1 453 ? 1.814 29.125 15.492 1 98.25 453 LEU B N 1
ATOM 7068 C CA . LEU B 1 453 ? 0.839 29.453 14.461 1 98.25 453 LEU B CA 1
ATOM 7069 C C . LEU B 1 453 ? -0.492 28.766 14.719 1 98.25 453 LEU B C 1
ATOM 7071 O O . LEU B 1 453 ? -1.557 29.328 14.484 1 98.25 453 LEU B O 1
ATOM 7075 N N . ALA B 1 454 ? -0.418 27.484 15.125 1 97.81 454 ALA B N 1
ATOM 7076 C CA . ALA B 1 454 ? -1.638 26.766 15.469 1 97.81 454 ALA B CA 1
ATOM 7077 C C . ALA B 1 454 ? -2.424 27.484 16.562 1 97.81 454 ALA B C 1
ATOM 7079 O O . ALA B 1 454 ? -3.654 27.547 16.516 1 97.81 454 ALA B O 1
ATOM 7080 N N . LEU B 1 455 ? -1.72 27.984 17.531 1 98.06 455 LEU B N 1
ATOM 7081 C CA . LEU B 1 455 ? -2.369 28.75 18.594 1 98.06 455 LEU B CA 1
ATOM 7082 C C . LEU B 1 455 ? -3.027 30.016 18.047 1 98.06 455 LEU B C 1
ATOM 7084 O O . LEU B 1 455 ? -4.137 30.359 18.438 1 98.06 455 LEU B O 1
ATOM 7088 N N . ILE B 1 456 ? -2.34 30.672 17.172 1 98.5 456 ILE B N 1
ATOM 7089 C CA . ILE B 1 456 ? -2.895 31.859 16.531 1 98.5 456 ILE B CA 1
ATOM 7090 C C . ILE B 1 456 ? -4.172 31.484 15.781 1 98.5 456 ILE B C 1
ATOM 7092 O O . ILE B 1 456 ? -5.191 32.156 15.906 1 98.5 456 ILE B O 1
ATOM 7096 N N . TRP B 1 457 ? -4.105 30.406 14.945 1 98.44 457 TRP B N 1
ATOM 7097 C CA . TRP B 1 457 ? -5.281 29.938 14.227 1 98.44 457 TRP B CA 1
ATOM 7098 C C . TRP B 1 457 ? -6.418 29.609 15.195 1 98.44 457 TRP B C 1
ATOM 7100 O O . TRP B 1 457 ? -7.582 29.891 14.906 1 98.44 457 TRP B O 1
ATOM 7110 N N . PHE B 1 458 ? -6.039 28.984 16.312 1 98.25 458 PHE B N 1
ATOM 7111 C CA . PHE B 1 458 ? -7.031 28.594 17.297 1 98.25 458 PHE B CA 1
ATOM 7112 C C . PHE B 1 458 ? -7.742 29.812 17.875 1 98.25 458 PHE B C 1
ATOM 7114 O O . PHE B 1 458 ? -8.969 29.812 18.016 1 98.25 458 PHE B O 1
ATOM 7121 N N . ILE B 1 459 ? -7.02 30.828 18.219 1 98.56 459 ILE B N 1
ATOM 7122 C CA . ILE B 1 459 ? -7.578 32.062 18.781 1 98.56 459 ILE B CA 1
ATOM 7123 C C . ILE B 1 459 ? -8.453 32.75 17.75 1 98.56 459 ILE B C 1
ATOM 7125 O O . ILE B 1 459 ? -9.539 33.25 18.062 1 98.56 459 ILE B O 1
ATOM 7129 N N . ILE B 1 460 ? -7.988 32.844 16.531 1 98.5 460 ILE B N 1
ATOM 7130 C CA . ILE B 1 460 ? -8.789 33.406 15.461 1 98.5 460 ILE B CA 1
ATOM 7131 C C . ILE B 1 460 ? -10.117 32.688 15.344 1 98.5 460 ILE B C 1
ATOM 7133 O O . ILE B 1 460 ? -11.18 33.312 15.266 1 98.5 460 ILE B O 1
ATOM 7137 N N . GLY B 1 461 ? -10.023 31.312 15.305 1 98.06 461 GLY B N 1
ATOM 7138 C CA . GLY B 1 461 ? -11.234 30.516 15.25 1 98.06 461 GLY B CA 1
ATOM 7139 C C . GLY B 1 461 ? -12.172 30.781 16.406 1 98.06 461 GLY B C 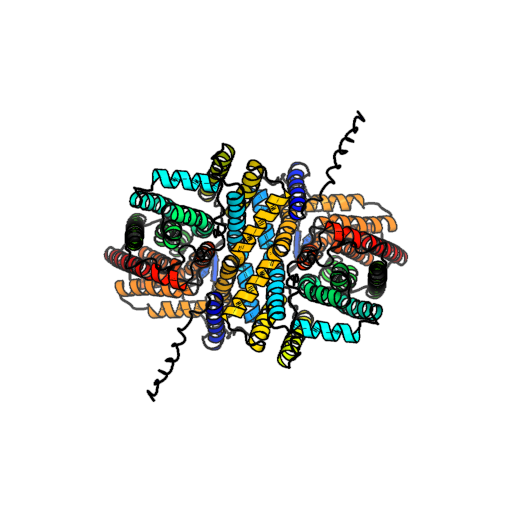1
ATOM 7140 O O . GLY B 1 461 ? -13.383 30.906 16.219 1 98.06 461 GLY B O 1
ATOM 7141 N N . LEU B 1 462 ? -11.586 30.891 17.594 1 98.12 462 LEU B N 1
ATOM 7142 C CA . LEU B 1 462 ? -12.375 31.141 18.797 1 98.12 462 LEU B CA 1
ATOM 7143 C C . LEU B 1 462 ? -13.117 32.469 18.703 1 98.12 462 LEU B C 1
ATOM 7145 O O . LEU B 1 462 ? -14.305 32.562 19.016 1 98.12 462 LEU B O 1
ATOM 7149 N N . VAL B 1 463 ? -12.469 33.531 18.312 1 98.44 463 VAL B N 1
ATOM 7150 C CA . VAL B 1 463 ? -13.047 34.844 18.188 1 98.44 463 VAL B CA 1
ATOM 7151 C C . VAL B 1 463 ? -14.195 34.844 17.188 1 98.44 463 VAL B C 1
ATOM 7153 O O . VAL B 1 463 ? -15.281 35.344 17.453 1 98.44 463 VAL B O 1
ATOM 7156 N N . PHE B 1 464 ? -14.031 34.188 16.078 1 98.12 464 PHE B N 1
ATOM 7157 C CA . PHE B 1 464 ? -15.039 34.188 15.031 1 98.12 464 PHE B CA 1
ATOM 7158 C C . PHE B 1 464 ? -16.234 33.344 15.43 1 98.12 464 PHE B C 1
ATOM 7160 O O . PHE B 1 464 ? -17.375 33.625 15.055 1 98.12 464 PHE B O 1
ATOM 7167 N N . LEU B 1 465 ? -15.953 32.281 16.172 1 98 465 LEU B N 1
ATOM 7168 C CA . LEU B 1 465 ? -17.062 31.453 16.656 1 98 465 LEU B CA 1
ATOM 7169 C C . LEU B 1 465 ? -17.922 32.219 17.641 1 98 465 LEU B C 1
ATOM 7171 O O . LEU B 1 465 ? -19.156 32.156 17.578 1 98 465 LEU B O 1
ATOM 7175 N N . ILE B 1 466 ? -17.297 32.969 18.531 1 97.88 466 ILE B N 1
ATOM 7176 C CA . ILE B 1 466 ? -18.031 33.781 19.5 1 97.88 466 ILE B CA 1
ATOM 7177 C C . ILE B 1 466 ? -18.844 34.844 18.75 1 97.88 466 ILE B C 1
ATOM 7179 O O . ILE B 1 466 ? -20 35.094 19.094 1 97.88 466 ILE B O 1
ATOM 7183 N N . VAL B 1 467 ? -18.234 35.438 17.734 1 97.69 467 VAL B N 1
ATOM 7184 C CA . VAL B 1 467 ? -18.953 36.438 16.906 1 97.69 467 VAL B CA 1
ATOM 7185 C C . VAL B 1 467 ? -20.125 35.75 16.219 1 97.69 467 VAL B C 1
ATOM 7187 O O . VAL B 1 467 ? -21.219 36.312 16.125 1 97.69 467 VAL B O 1
ATOM 7190 N N . GLY B 1 468 ? -19.922 34.531 15.711 1 96.94 468 GLY B N 1
ATOM 7191 C CA . GLY B 1 468 ? -20.984 33.812 15.055 1 96.94 468 GLY B CA 1
ATOM 7192 C C . GLY B 1 468 ? -22.172 33.562 15.961 1 96.94 468 GLY B C 1
ATOM 7193 O O . GLY B 1 468 ? -23.328 33.656 15.523 1 96.94 468 GLY B O 1
ATOM 7194 N N . VAL B 1 469 ? -21.891 33.188 17.188 1 96.88 469 VAL B N 1
ATOM 7195 C CA . VAL B 1 469 ? -22.953 32.969 18.156 1 96.88 469 VAL B CA 1
ATOM 7196 C C . VAL B 1 469 ? -23.703 34.25 18.422 1 96.88 469 VAL B C 1
ATOM 7198 O O . VAL B 1 469 ? -24.938 34.281 18.453 1 96.88 469 VAL B O 1
ATOM 7201 N N . ASN B 1 470 ? -22.984 35.344 18.562 1 95.94 470 ASN B N 1
ATOM 7202 C CA . ASN B 1 470 ? -23.578 36.625 18.953 1 95.94 470 ASN B CA 1
ATOM 7203 C C . ASN B 1 470 ? -24.422 37.188 17.812 1 95.94 470 ASN B C 1
ATOM 7205 O O . ASN B 1 470 ? -25.422 37.906 18.078 1 95.94 470 ASN B O 1
ATOM 7209 N N . ILE B 1 471 ? -24.078 36.938 16.594 1 95.38 471 ILE B N 1
ATOM 7210 C CA . ILE B 1 471 ? -24.859 37.469 15.484 1 95.38 471 ILE B CA 1
ATOM 7211 C C . ILE B 1 471 ? -25.875 36.438 15 1 95.38 471 ILE B C 1
ATOM 7213 O O . ILE B 1 471 ? -26.531 36.656 13.984 1 95.38 471 ILE B O 1
ATOM 7217 N N . GLU B 1 472 ? -25.938 35.312 15.648 1 94.25 472 GLU B N 1
ATOM 7218 C CA . GLU B 1 472 ? -26.828 34.219 15.258 1 94.25 472 GLU B CA 1
ATOM 7219 C C . GLU B 1 472 ? -26.641 33.875 13.789 1 94.25 472 GLU B C 1
ATOM 7221 O O . GLU B 1 472 ? -27.609 33.844 13.023 1 94.25 472 GLU B O 1
ATOM 7226 N N . TRP B 1 473 ? -25.391 33.625 13.469 1 95.06 473 TRP B N 1
ATOM 7227 C CA . TRP B 1 473 ? -25 33.312 12.102 1 95.06 473 TRP B CA 1
ATOM 7228 C C . TRP B 1 473 ? -25.719 32.062 11.602 1 95.06 473 TRP B C 1
ATOM 7230 O O . TRP B 1 473 ? -25.656 31.016 12.234 1 95.06 473 TRP B O 1
ATOM 7240 N N . GLY B 1 474 ? -26.328 32.094 10.367 1 81.06 474 GLY B N 1
ATOM 7241 C CA . GLY B 1 474 ? -26.828 30.922 9.672 1 81.06 474 GLY B CA 1
ATOM 7242 C C . GLY B 1 474 ? -28.344 30.875 9.586 1 81.06 474 GLY B C 1
ATOM 7243 O O . GLY B 1 474 ? -29.031 31.672 10.227 1 81.06 474 GLY B O 1
ATOM 7244 N N . PRO B 1 475 ? -28.812 30.094 8.375 1 66.69 475 PRO B N 1
ATOM 7245 C CA . PRO B 1 475 ? -30.234 29.766 8.422 1 66.69 475 PRO B CA 1
ATOM 7246 C C . PRO B 1 475 ? -30.578 28.781 9.539 1 66.69 475 PRO B C 1
ATOM 7248 O O . PRO B 1 475 ? -30.047 27.672 9.586 1 66.69 475 PRO B O 1
ATOM 7251 N N . TYR B 1 476 ? -31.281 29.344 10.438 1 55.5 476 TYR B N 1
ATOM 7252 C CA . TYR B 1 476 ? -31.75 28.547 11.578 1 55.5 476 TYR B CA 1
ATOM 7253 C C . TYR B 1 476 ? -30.625 28.344 12.594 1 55.5 476 TYR B C 1
ATOM 7255 O O . TYR B 1 476 ? -29.453 28.234 12.219 1 55.5 476 TYR B O 1
#

InterPro domains:
  IPR018385 C4-dicarboxylate anaerobic carrier-like [PF03606] (18-469)
  IPR051679 Divalent Anion Sodium Symporter-Related Transporters [PTHR43652] (264-466)